Protein AF-0000000071609600 (afdb_homodimer)

Solvent-accessible surface area (backbone atoms only — not comparable to full-atom values): 46880 Å² total; per-residue (Å²): 64,40,41,34,56,30,46,60,44,63,43,75,56,39,87,56,53,37,55,63,60,41,43,74,68,79,51,62,78,45,68,46,72,56,52,41,25,52,78,7,15,45,22,68,74,38,81,89,35,41,37,32,48,20,57,50,40,48,48,52,51,47,51,49,43,40,74,46,30,52,82,74,74,42,56,44,83,54,29,20,40,31,19,34,34,37,10,0,17,46,40,40,45,50,40,65,18,74,76,41,66,86,49,52,34,33,40,31,24,32,46,24,27,51,61,17,66,76,48,44,41,79,60,48,42,60,47,45,50,42,43,34,40,74,74,72,40,73,70,85,48,67,68,61,44,53,53,50,60,72,67,49,59,69,76,77,57,52,92,66,88,68,56,68,40,44,38,50,56,56,64,44,68,71,66,62,66,37,36,42,50,70,36,70,86,47,90,85,58,85,58,63,40,67,77,56,66,66,59,47,36,38,72,28,51,50,81,74,29,32,37,38,36,33,37,42,72,32,33,7,49,51,62,48,48,44,56,53,58,54,69,58,52,40,52,43,49,61,56,17,36,48,66,67,38,50,66,70,40,46,61,62,29,36,55,70,54,28,38,52,50,8,47,54,51,40,40,72,64,40,69,62,54,66,54,79,88,41,48,68,46,51,25,51,52,39,16,38,74,60,32,46,45,28,42,51,49,46,52,47,29,31,31,67,38,69,59,40,55,34,36,38,37,40,37,51,49,76,54,90,61,46,42,45,48,51,75,55,68,39,42,83,78,50,56,88,57,88,56,26,22,49,66,27,70,52,55,43,41,27,47,29,86,88,45,62,80,60,81,68,50,88,84,34,72,60,34,48,47,29,50,49,51,32,44,31,54,48,34,26,48,75,67,71,32,51,45,81,54,70,87,69,76,49,69,72,53,59,34,36,83,88,60,32,28,29,32,34,46,29,88,55,71,42,74,48,56,44,79,65,46,70,62,48,51,51,50,50,51,51,32,52,72,56,30,44,90,80,39,70,67,85,64,68,75,111,65,41,41,34,56,30,46,58,44,62,44,77,56,40,88,55,55,37,56,65,60,42,43,74,69,78,51,60,77,46,68,47,72,56,52,40,25,52,78,6,14,44,22,68,73,36,82,90,34,42,37,31,48,19,56,50,41,47,47,52,51,47,52,48,43,40,73,46,30,52,83,74,74,42,57,46,83,54,26,20,39,30,18,34,36,38,10,0,17,48,41,40,44,48,40,65,17,74,75,42,64,86,51,51,34,34,38,32,23,32,46,24,27,51,63,16,68,78,48,46,40,79,60,48,42,61,47,44,49,42,42,35,39,75,72,72,41,72,68,86,48,68,68,60,44,52,52,50,62,73,68,49,61,70,75,76,56,53,90,65,87,68,56,68,40,43,37,51,56,57,65,44,68,70,66,59,67,38,35,42,50,71,36,70,87,46,90,84,58,85,56,63,41,66,77,56,66,66,58,47,36,37,71,28,50,51,80,74,30,33,36,37,37,34,36,42,72,32,32,7,49,50,62,50,50,45,59,52,57,53,68,59,51,39,52,45,49,62,57,16,37,50,67,69,37,52,64,70,39,47,60,63,30,35,55,70,54,28,37,52,50,9,46,54,52,39,41,72,64,41,67,62,54,67,54,79,89,42,47,67,47,51,24,52,50,38,17,40,73,60,33,46,46,28,42,51,48,45,52,46,29,31,32,69,39,70,59,41,55,34,37,38,37,41,37,51,48,76,53,89,61,46,42,43,48,50,74,55,69,38,44,83,78,49,58,89,57,87,58,26,21,49,65,28,69,52,56,41,42,26,48,29,84,87,46,64,78,60,81,67,50,87,84,35,71,60,34,49,46,29,51,52,51,30,46,32,56,47,33,26,48,76,66,70,32,52,45,82,54,69,86,68,77,47,70,71,54,60,34,37,84,87,61,32,28,30,31,34,46,29,86,56,69,42,72,47,57,46,77,64,45,70,62,49,52,52,51,51,51,51,32,53,72,56,30,44,88,81,40,71,68,84,66,67,78,113

InterPro domains:
  IPR002018 Carboxylesterase, type B [PF00135] (1-427)
  IPR019826 Carboxylesterase type B, active site [PS00122] (72-87)

pLDDT: mean 94.45, std 7.47, range [30.27, 98.94]

Organism: Manduca sexta (NCBI:txid7130)

Foldseek 3Di:
DEEDEADLLADDDQVQFAQVLQVVVVDDYHYDDFHGACRQAQDQLDPVRQGRNRLVRVLVVLVCCLVCVVVVVDDQQQDEYEYFHLSLQSQQLLQQFPSNFRRHQEYERELHHVLFPLQEADPRNLQLCQLCVVVPHNDSDPVVSVVSVVPDDPVSRHPDDGDNDPVCVLLQFDTRHRHGYAGDDDPPDGDRHHDDSLVSLLLATRFNYAYEYEYEDQAQLLRCLTTDHNVSNQVCLLVALLSLAAPLLVVQFDPVLSSVLSVLLCCVQPVRHDDLLSVSSSSVSSSCRGGHLSRLLSLASNQNNVRYFYAYEYEYAFDPLQCVSVVSPNCVSCPPPTGNYRCSLSSLSGPGPSCVPPDDDPPDLSVVLSNLSSQLVVCCSVPVASDPDCPQVDGRHTAHPVFRWHWYSYSHIDIHTCPPPVVSVSVQVSCVVRPVVSHDVVVVPD/DEEDEADQLADDDQVQFAQVLQVVVVDDYHYDDFHGACRQAQDQLDPVRQGRNRLVRVLVVLVCCLVCVVVVVDDQQQDEYEYFHLSLQSQQLLQQFPSNFRRHQEYERELHHVLFPLQEADPRNLQLCQLCVVVPHNDSDPVVSVVSVVPDDPVSRHPDDGDNDPVCVLLQFDTRHRHGYAGDDDPPDGDRHHDDSLVSLLLATRFNYAYEYEYEDQAQLLRCLTTDHNVSNQVCLLVALLSLAAPLLVVQFDPVLSSVLSVLLCCVQPVRHDDLLSVSSSSVSSSCRGGHLSRLLSLASNQNNVRYFYAYEYEYAFDPLQCVSVVSPNCVSCPPPTGNYRCSLSSLSGPGPRCVPPDDDPPDLSVVLSNLSSQLVVCCSVPVASDPDCPQVDGRHTAHPVFRWHWYSYSHIDIHTCPPPVVSVSVQVSCVVRPVVSHDVVVVPD

Secondary structure (DSSP, 8-state):
-EEE--STTTS--GGG-BTHHHHTTS---EE-----HHHHH---SSSS--S-HHHHHHHHHHHHHHHHGGGGT--TTS-EEEEETHHHHHHHHHTT-GGGTTS-SEEEEES--TT-GGGB-SSHHHHHHHHHHHTT-----HHHHHHHHHHS-GGGTTT-----SHHHHHH-----SS-B--PPP-TT---S--S-HHHHHHT-SSTT-EEEEEEETBTTHHHHHSSS-HHHHHHHHHH-GGGGS-HHHHHTS-HHHHHHHHHHHHHHHHTT---GGGHHHHHHHHHIIIIIHHHHHHHHHHHHHTSS-EEEEEE---STT--HHHHTT-HHHHTT----BTTGGGGGTSB-TTTTTS---TTSHHHHHHHHHHHHHHHHHHHS-S-SSSTTSS--PPP-TTT-EEEEESSSEEEEESTTHHHHHHHHHHHHHH-GGGS-GGGT--/-EEE--STTTS--GGG-BTHHHHTTS---EE-----HHHHH---SSSS--S-HHHHHHHHHHHHHHHHGGGGT--TTS-EEEEETHHHHHHHHHTT-GGGTTS-SEEEEES--TT-GGGB-SSHHHHHHHHHHHTT-----HHHHHHHHHHS-GGGTTT-----SHHHHHH-----SS-B--PPP-TTPPPS--S-HHHHHHT-SSTT-EEEEEEETBTTHHHHHSSS-HHHHHHHHHH-GGGGS-HHHHHTS-HHHHHHHHHHHHHHHHTT---GGGHHHHHHHHHIIIIIHHHHHHHHHHHHHTSS-EEEEEE---STT--HHHHTT-HHHHTT----BTTGGGGGTSB-TTTTTS---TTSHHHHHHHHHHHHHHHHHHHS-S-SSSTTSS--PPP-TTT-EEEEESSSEEEEESTTHHHHHHHHHHHHHH-GGGS-GGGT--

Radius of gyration: 33.03 Å; Cα contacts (8 Å, |Δi|>4): 1770; chains: 2; bounding box: 61×104×70 Å

Nearest PDB structures (foldseek):
  7mp4-assembly8_H  TM=8.686E-01  e=4.474E-28  Epiphyas postvittana
  3be8-assembly1_A  TM=8.404E-01  e=1.583E-25  Homo sapiens
  3be8-assembly1_B  TM=8.325E-01  e=1.345E-25  Homo sapiens
  5oj6-assembly1_A  TM=8.052E-01  e=2.726E-25  Homo sapiens
  2xb6-assembly1_A  TM=8.169E-01  e=6.502E-25  Homo sapiens

Structure (mmCIF, N/CA/C/O backbone):
data_AF-0000000071609600-model_v1
#
loop_
_entity.id
_entity.type
_entity.pdbx_description
1 polymer 'Carboxylic ester hydrolase'
#
loop_
_atom_site.group_PDB
_atom_site.id
_atom_site.type_symbol
_atom_site.label_atom_id
_atom_site.label_alt_id
_atom_site.label_comp_id
_atom_site.label_asym_id
_atom_site.label_entity_id
_atom_site.label_seq_id
_atom_site.pdbx_PDB_ins_code
_atom_site.Cartn_x
_atom_site.Cartn_y
_atom_site.Cartn_z
_atom_site.occupancy
_atom_site.B_iso_or_equiv
_atom_site.auth_seq_id
_atom_site.auth_comp_id
_atom_site.auth_asym_id
_atom_site.auth_atom_id
_atom_site.pdbx_PDB_model_num
ATOM 1 N N . MET A 1 1 ? 11.445 -38.594 -18.953 1 98.56 1 MET A N 1
ATOM 2 C CA . MET A 1 1 ? 10.648 -37.625 -18.219 1 98.56 1 MET A CA 1
ATOM 3 C C . MET A 1 1 ? 11.438 -37 -17.062 1 98.56 1 MET A C 1
ATOM 5 O O . MET A 1 1 ? 11.914 -37.75 -16.188 1 98.56 1 MET A O 1
ATOM 9 N N . PHE A 1 2 ? 11.633 -35.719 -17.125 1 98.62 2 PHE A N 1
ATOM 10 C CA . PHE A 1 2 ? 12.461 -34.938 -16.219 1 98.62 2 PHE A CA 1
ATOM 11 C C . PHE A 1 2 ? 11.602 -34.156 -15.227 1 98.62 2 PHE A C 1
ATOM 13 O O . PHE A 1 2 ? 10.992 -33.156 -15.578 1 98.62 2 PHE A O 1
ATOM 20 N N . TRP A 1 3 ? 11.586 -34.594 -13.938 1 98.56 3 TRP A N 1
ATOM 21 C CA . TRP A 1 3 ? 10.664 -34.062 -12.93 1 98.56 3 TRP A CA 1
ATOM 22 C C . TRP A 1 3 ? 11.328 -32.969 -12.094 1 98.56 3 TRP A C 1
ATOM 24 O O . TRP A 1 3 ? 12.422 -33.156 -11.555 1 98.56 3 TRP A O 1
ATOM 34 N N . VAL A 1 4 ? 10.656 -31.844 -12.039 1 98.56 4 VAL A N 1
ATOM 35 C CA . VAL A 1 4 ? 11.031 -30.75 -11.141 1 98.56 4 VAL A CA 1
ATOM 36 C C . VAL A 1 4 ? 9.984 -30.609 -10.039 1 98.56 4 VAL A C 1
ATOM 38 O O . VAL A 1 4 ? 8.836 -30.266 -10.312 1 98.56 4 VAL A O 1
ATOM 41 N N . HIS A 1 5 ? 10.352 -30.844 -8.828 1 97.44 5 HIS A N 1
ATOM 42 C CA . HIS A 1 5 ? 9.414 -30.891 -7.715 1 97.44 5 HIS A CA 1
ATOM 43 C C . HIS A 1 5 ? 8.922 -29.484 -7.348 1 97.44 5 HIS A C 1
ATOM 45 O O . HIS A 1 5 ? 9.594 -28.5 -7.637 1 97.44 5 HIS A O 1
ATOM 51 N N . GLY A 1 6 ? 7.738 -29.484 -6.75 1 96.56 6 GLY A N 1
ATOM 52 C CA . GLY A 1 6 ? 7.195 -28.25 -6.219 1 96.56 6 GLY A CA 1
ATOM 53 C C . GLY A 1 6 ? 7.734 -27.906 -4.844 1 96.56 6 GLY A C 1
ATOM 54 O O . GLY A 1 6 ? 8.883 -28.219 -4.52 1 96.56 6 GLY A O 1
ATOM 55 N N . GLY A 1 7 ? 6.996 -27.109 -4.145 1 94.56 7 GLY A N 1
ATOM 56 C CA . GLY A 1 7 ? 7.395 -26.672 -2.814 1 94.56 7 GLY A CA 1
ATOM 57 C C . GLY A 1 7 ? 7.613 -25.172 -2.713 1 94.56 7 GLY A C 1
ATOM 58 O O . GLY A 1 7 ? 8.344 -24.719 -1.837 1 94.56 7 GLY A O 1
ATOM 59 N N . GLY A 1 8 ? 7.055 -24.391 -3.607 1 94.5 8 GLY A N 1
ATOM 60 C CA . GLY A 1 8 ? 7.062 -22.938 -3.537 1 94.5 8 GLY A CA 1
ATOM 61 C C . GLY A 1 8 ? 8.453 -22.344 -3.66 1 94.5 8 GLY A C 1
ATOM 62 O O . GLY A 1 8 ? 8.719 -21.266 -3.148 1 94.5 8 GLY A O 1
ATOM 63 N N . PHE A 1 9 ? 9.414 -23.156 -4.141 1 95.62 9 PHE A N 1
ATOM 64 C CA . PHE A 1 9 ? 10.82 -22.797 -4.23 1 95.62 9 PHE A CA 1
ATOM 65 C C . PHE A 1 9 ? 11.453 -22.734 -2.844 1 95.62 9 PHE A C 1
ATOM 67 O O . PHE A 1 9 ? 12.578 -22.25 -2.688 1 95.62 9 PHE A O 1
ATOM 74 N N . VAL A 1 10 ? 10.773 -23.188 -1.811 1 93.06 10 VAL A N 1
ATOM 75 C CA . VAL A 1 10 ? 11.273 -23.047 -0.448 1 93.06 10 VAL A CA 1
ATOM 76 C C . VAL A 1 10 ? 11.508 -24.422 0.169 1 93.06 10 VAL A C 1
ATOM 78 O O . VAL A 1 10 ? 12.297 -24.562 1.105 1 93.06 10 VAL A O 1
ATOM 81 N N . SER A 1 11 ? 10.781 -25.359 -0.361 1 89.31 11 SER A N 1
ATOM 82 C CA . SER A 1 11 ? 10.891 -26.703 0.186 1 89.31 11 SER A CA 1
ATOM 83 C C . SER A 1 11 ? 10.734 -27.766 -0.905 1 89.31 11 SER A C 1
ATOM 85 O O . SER A 1 11 ? 10.461 -27.422 -2.061 1 89.31 11 SER A O 1
ATOM 87 N N . GLY A 1 12 ? 10.953 -29.016 -0.479 1 89.81 12 GLY A N 1
ATOM 88 C CA . GLY A 1 12 ? 10.781 -30.141 -1.393 1 89.81 12 GLY A CA 1
ATOM 89 C C . GLY A 1 12 ? 12.078 -30.875 -1.675 1 89.81 12 GLY A C 1
ATOM 90 O O . GLY A 1 12 ? 13.164 -30.391 -1.359 1 89.81 12 GLY A O 1
ATOM 91 N N . SER A 1 13 ? 11.852 -32.062 -2.16 1 91.81 13 SER A N 1
ATOM 92 C CA . SER A 1 13 ? 12.961 -32.938 -2.537 1 91.81 13 SER A CA 1
ATOM 93 C C . SER A 1 13 ? 12.508 -34 -3.506 1 91.81 13 SER A C 1
ATOM 95 O O . SER A 1 13 ? 11.336 -34.406 -3.502 1 91.81 13 SER A O 1
ATOM 97 N N . SER A 1 14 ? 13.492 -34.438 -4.242 1 89.94 14 SER A N 1
ATOM 98 C CA . SER A 1 14 ? 13.219 -35.406 -5.281 1 89.94 14 SER A CA 1
ATOM 99 C C . SER A 1 14 ? 12.859 -36.781 -4.676 1 89.94 14 SER A C 1
ATOM 101 O O . SER A 1 14 ? 12.102 -37.531 -5.27 1 89.94 14 SER A O 1
ATOM 103 N N . ASN A 1 15 ? 13.305 -37.062 -3.533 1 88 15 ASN A N 1
ATOM 104 C CA . ASN A 1 15 ? 13.164 -38.406 -2.957 1 88 15 ASN A CA 1
ATOM 105 C C . ASN A 1 15 ? 11.734 -38.656 -2.475 1 88 15 ASN A C 1
ATOM 107 O O . ASN A 1 15 ? 11.391 -39.781 -2.117 1 88 15 ASN A O 1
ATOM 111 N N . LYS A 1 16 ? 10.906 -37.719 -2.572 1 89.88 16 LYS A N 1
ATOM 112 C CA . LYS A 1 16 ? 9.531 -37.844 -2.109 1 89.88 16 LYS A CA 1
ATOM 113 C C . LYS A 1 16 ? 8.641 -38.438 -3.193 1 89.88 16 LYS A C 1
ATOM 115 O O . LYS A 1 16 ? 7.484 -38.781 -2.934 1 89.88 16 LYS A O 1
ATOM 120 N N . TYR A 1 17 ? 9.227 -38.594 -4.352 1 93.31 17 TYR A N 1
ATOM 121 C CA . TYR A 1 17 ? 8.406 -39 -5.488 1 93.31 17 TYR A CA 1
ATOM 122 C C . TYR A 1 17 ? 8.883 -40.344 -6.055 1 93.31 17 TYR A C 1
ATOM 124 O O . TYR A 1 17 ? 9.82 -40.375 -6.855 1 93.31 17 TYR A O 1
ATOM 132 N N . GLY A 1 18 ? 8.164 -41.438 -5.621 1 92.75 18 GLY A N 1
ATOM 133 C CA . GLY A 1 18 ? 8.445 -42.75 -6.191 1 92.75 18 GLY A CA 1
ATOM 134 C C . GLY A 1 18 ? 7.926 -42.906 -7.609 1 92.75 18 GLY A C 1
ATOM 135 O O . GLY A 1 18 ? 6.719 -42.844 -7.844 1 92.75 18 GLY A O 1
ATOM 136 N N . PRO A 1 19 ? 8.805 -43.188 -8.547 1 93.62 19 PRO A N 1
ATOM 137 C CA . PRO A 1 19 ? 8.406 -43.125 -9.953 1 93.62 19 PRO A CA 1
ATOM 138 C C . PRO A 1 19 ? 7.758 -44.438 -10.43 1 93.62 19 PRO A C 1
ATOM 140 O O . PRO A 1 19 ? 7.566 -44.625 -11.633 1 93.62 19 PRO A O 1
ATOM 143 N N . GLN A 1 20 ? 7.348 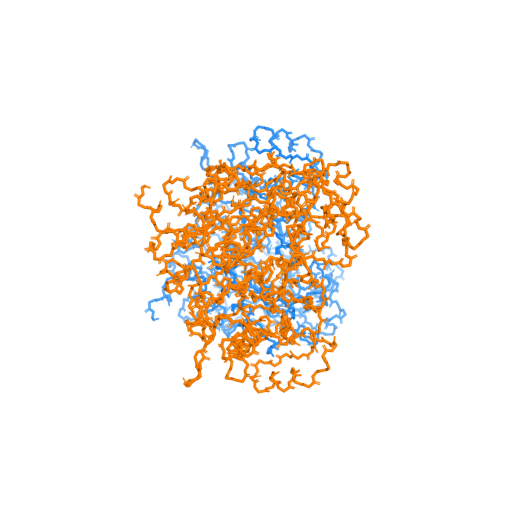-45.312 -9.562 1 92.25 20 GLN A N 1
ATOM 144 C CA . GLN A 1 20 ? 6.918 -46.656 -9.898 1 92.25 20 GLN A CA 1
ATOM 145 C C . GLN A 1 20 ? 5.723 -46.625 -10.844 1 92.25 20 GLN A C 1
ATOM 147 O O . GLN A 1 20 ? 5.641 -47.438 -11.773 1 92.25 20 GLN A O 1
ATOM 152 N N . LEU A 1 21 ? 4.812 -45.75 -10.641 1 94.12 21 LEU A N 1
ATOM 153 C CA . LEU A 1 21 ? 3.592 -45.688 -11.438 1 94.12 21 LEU A CA 1
ATOM 154 C C . LEU A 1 21 ? 3.898 -45.281 -12.875 1 94.12 21 LEU A C 1
ATOM 156 O O . LEU A 1 21 ? 3.271 -45.781 -13.812 1 94.12 21 LEU A O 1
ATOM 160 N N . LEU A 1 22 ? 4.902 -44.469 -13.055 1 97.06 22 LEU A N 1
ATOM 161 C CA . LEU A 1 22 ? 5.262 -43.969 -14.375 1 97.06 22 LEU A CA 1
ATOM 162 C C . LEU A 1 22 ? 6.156 -44.969 -15.102 1 97.06 22 LEU A C 1
ATOM 164 O O . LEU A 1 22 ? 5.984 -45.219 -16.297 1 97.06 22 LEU A O 1
ATOM 168 N N . VAL A 1 23 ? 7.086 -45.562 -14.383 1 95.88 23 VAL A N 1
ATOM 169 C CA . VAL A 1 23 ? 8.086 -46.438 -15 1 95.88 23 VAL A CA 1
ATOM 170 C C . VAL A 1 23 ? 7.406 -47.656 -15.578 1 95.88 23 VAL A C 1
ATOM 172 O O . VAL A 1 23 ? 7.887 -48.25 -16.547 1 95.88 23 VAL A O 1
ATOM 175 N N . ARG A 1 24 ? 6.266 -48 -15.031 1 94.5 24 ARG A N 1
ATOM 176 C CA . ARG A 1 24 ? 5.496 -49.125 -15.539 1 94.5 24 ARG A CA 1
ATOM 177 C C . ARG A 1 24 ? 5.035 -48.875 -16.969 1 94.5 24 ARG A C 1
ATOM 179 O O . ARG A 1 24 ? 4.656 -49.812 -17.672 1 94.5 24 ARG A O 1
ATOM 186 N N . LYS A 1 25 ? 5.066 -47.719 -17.359 1 96.75 25 LYS A N 1
ATOM 187 C CA . LYS A 1 25 ? 4.586 -47.344 -18.688 1 96.75 25 LYS A CA 1
ATOM 188 C C . LYS A 1 25 ? 5.738 -47.219 -19.672 1 96.75 25 LYS A C 1
ATOM 190 O O . LYS A 1 25 ? 5.613 -46.531 -20.703 1 96.75 25 LYS A O 1
ATOM 195 N N . ASP A 1 26 ? 6.914 -47.719 -19.406 1 96 26 ASP A N 1
ATOM 196 C CA . ASP A 1 26 ? 8.078 -47.812 -20.281 1 96 26 ASP A CA 1
ATOM 197 C C . ASP A 1 26 ? 8.664 -46.438 -20.562 1 96 26 ASP A C 1
ATOM 199 O O . ASP A 1 26 ? 8.859 -46.062 -21.734 1 96 26 ASP A O 1
ATOM 203 N N . VAL A 1 27 ? 8.812 -45.625 -19.516 1 97.62 27 VAL A N 1
ATOM 204 C CA . VAL A 1 27 ? 9.516 -44.344 -19.578 1 97.62 27 VAL A CA 1
ATOM 205 C C . VAL A 1 27 ? 10.641 -44.344 -18.562 1 97.62 27 VAL A C 1
ATOM 207 O O . VAL A 1 27 ? 10.633 -45.094 -17.594 1 97.62 27 VAL A O 1
ATOM 210 N N . ILE A 1 28 ? 11.68 -43.531 -18.828 1 97.88 28 ILE A N 1
ATOM 211 C CA . ILE A 1 28 ? 12.727 -43.219 -17.859 1 97.88 28 ILE A CA 1
ATOM 212 C C . ILE A 1 28 ? 12.383 -41.938 -17.125 1 97.88 28 ILE A C 1
ATOM 214 O O . ILE A 1 28 ? 12.039 -40.938 -17.734 1 97.88 28 ILE A O 1
ATOM 218 N N . VAL A 1 29 ? 12.398 -42.062 -15.812 1 98 29 VAL A N 1
ATOM 219 C CA . VAL A 1 29 ? 12.078 -40.906 -15 1 98 29 VAL A CA 1
ATOM 220 C C . VAL A 1 29 ? 13.336 -40.406 -14.289 1 98 29 VAL A C 1
ATOM 222 O O . VAL A 1 29 ? 14.047 -41.156 -13.656 1 98 29 VAL A O 1
ATOM 225 N N . VAL A 1 30 ? 13.656 -39.156 -14.477 1 98 30 VAL A N 1
ATOM 226 C CA . VAL A 1 30 ? 14.758 -38.469 -13.797 1 98 30 VAL A CA 1
ATOM 227 C C . VAL A 1 30 ? 14.203 -37.438 -12.828 1 98 30 VAL A C 1
ATOM 229 O O . VAL A 1 30 ? 13.414 -36.562 -13.219 1 98 30 VAL A O 1
ATOM 232 N N . THR A 1 31 ? 14.5 -37.5 -11.625 1 97.31 31 THR A N 1
ATOM 233 C CA . THR A 1 31 ? 14.148 -36.5 -10.625 1 97.31 31 THR A CA 1
ATOM 234 C C . THR A 1 31 ? 15.391 -35.781 -10.141 1 97.31 31 THR A C 1
ATOM 236 O O . THR A 1 31 ? 16.484 -36.344 -10.094 1 97.31 31 THR A O 1
ATOM 239 N N . ILE A 1 32 ? 15.25 -34.5 -9.828 1 97.69 32 ILE A N 1
ATOM 240 C CA . ILE A 1 32 ? 16.422 -33.719 -9.469 1 97.69 32 ILE A CA 1
ATOM 241 C C . ILE A 1 32 ? 16.109 -32.844 -8.242 1 97.69 32 ILE A C 1
ATOM 243 O O . ILE A 1 32 ? 14.945 -32.656 -7.891 1 97.69 32 ILE A O 1
ATOM 247 N N . ASN A 1 33 ? 17.125 -32.469 -7.559 1 97.62 33 ASN A N 1
ATOM 248 C CA . ASN A 1 33 ? 17.078 -31.406 -6.566 1 97.62 33 ASN A CA 1
ATOM 249 C C . ASN A 1 33 ? 17.719 -30.125 -7.086 1 97.62 33 ASN A C 1
ATOM 251 O O . ASN A 1 33 ? 18.484 -30.156 -8.055 1 97.62 33 ASN A O 1
ATOM 255 N N . TYR A 1 34 ? 17.344 -29.078 -6.609 1 97.69 34 TYR A N 1
ATOM 256 C CA . TYR A 1 34 ? 17.922 -27.766 -6.906 1 97.69 34 TYR A CA 1
ATOM 257 C C . TYR A 1 34 ? 17.953 -26.891 -5.66 1 97.69 34 TYR A C 1
ATOM 259 O O . TYR A 1 34 ? 17.297 -27.188 -4.668 1 97.69 34 TYR A O 1
ATOM 267 N N . ARG A 1 35 ? 18.844 -25.891 -5.605 1 96.06 35 ARG A N 1
ATOM 268 C CA . ARG A 1 35 ? 18.953 -25 -4.453 1 96.06 35 ARG A CA 1
ATOM 269 C C . ARG A 1 35 ? 17.656 -24.219 -4.258 1 96.06 35 ARG A C 1
ATOM 271 O O . ARG A 1 35 ? 17.078 -23.719 -5.227 1 96.06 35 ARG A O 1
ATOM 278 N N . LEU A 1 36 ? 17.219 -23.984 -3.041 1 94.69 36 LEU A N 1
ATOM 279 C CA . LEU A 1 36 ? 15.922 -23.406 -2.691 1 94.69 36 LEU A CA 1
ATOM 280 C C . LEU A 1 36 ? 16.109 -22.062 -1.988 1 94.69 36 LEU A C 1
ATOM 282 O O . LEU A 1 36 ? 17.219 -21.734 -1.553 1 94.69 36 LEU A O 1
ATOM 286 N N . GLU A 1 37 ? 15.07 -21.359 -1.988 1 93.12 37 GLU A N 1
ATOM 287 C CA . GLU A 1 37 ? 14.945 -20.125 -1.204 1 93.12 37 GLU A CA 1
ATOM 288 C C . GLU A 1 37 ? 16.125 -19.188 -1.451 1 93.12 37 GLU A C 1
ATOM 290 O O . GLU A 1 37 ? 16.469 -18.922 -2.6 1 93.12 37 GLU A O 1
ATOM 295 N N . ILE A 1 38 ? 16.703 -18.672 -0.459 1 92.75 38 ILE A N 1
ATOM 296 C CA . ILE A 1 38 ? 17.734 -17.641 -0.588 1 92.75 38 ILE A CA 1
ATOM 297 C C . ILE A 1 38 ? 18.969 -18.234 -1.27 1 92.75 38 ILE A C 1
ATOM 299 O O . ILE A 1 38 ? 19.656 -17.531 -2.025 1 92.75 38 ILE A O 1
ATOM 303 N N . LEU A 1 39 ? 19.219 -19.5 -1.093 1 93.56 39 LEU A N 1
ATOM 304 C CA . LEU A 1 39 ? 20.375 -20.125 -1.701 1 93.56 39 LEU A CA 1
ATOM 305 C C . LEU A 1 39 ? 20.219 -20.234 -3.213 1 93.56 39 LEU A C 1
ATOM 307 O O . LEU A 1 39 ? 21.203 -20.188 -3.955 1 93.56 39 LEU A O 1
ATOM 311 N N . GLY A 1 40 ? 19 -20.281 -3.648 1 95.44 40 GLY A N 1
ATOM 312 C CA . GLY A 1 40 ? 18.734 -20.484 -5.066 1 95.44 40 GLY A CA 1
ATOM 313 C C . GLY A 1 40 ? 18.359 -19.203 -5.785 1 95.44 40 GLY A C 1
ATOM 314 O O . GLY A 1 40 ? 18.484 -19.109 -7.008 1 95.44 40 GLY A O 1
ATOM 315 N N . PHE A 1 41 ? 17.969 -18.156 -4.957 1 96.44 41 PHE A N 1
ATOM 316 C CA . PHE A 1 41 ? 17.281 -17.109 -5.699 1 96.44 41 PHE A CA 1
ATOM 317 C C . PHE A 1 41 ? 17.641 -15.734 -5.156 1 96.44 41 PHE A C 1
ATOM 319 O O . PHE A 1 41 ? 17.047 -14.734 -5.555 1 96.44 41 PHE A O 1
ATOM 326 N N . LEU A 1 42 ? 18.672 -15.633 -4.254 1 95.44 42 LEU A N 1
ATOM 327 C CA . LEU A 1 42 ? 19.156 -14.328 -3.84 1 95.44 42 LEU A CA 1
ATOM 328 C C . LEU A 1 42 ? 19.641 -13.516 -5.043 1 95.44 42 LEU A C 1
ATOM 330 O O . LEU A 1 42 ? 20.297 -14.047 -5.934 1 95.44 42 LEU A O 1
ATOM 334 N N . CYS A 1 43 ? 19.266 -12.281 -5.07 1 97.38 43 CYS A N 1
ATOM 335 C CA . CYS A 1 43 ? 19.703 -11.383 -6.133 1 97.38 43 CYS A CA 1
ATOM 336 C C . CYS A 1 43 ? 20.156 -10.047 -5.566 1 97.38 43 CYS A C 1
ATOM 338 O O . CYS A 1 43 ? 19.375 -9.352 -4.906 1 97.38 43 CYS A O 1
ATOM 340 N N . LEU A 1 44 ? 21.406 -9.625 -5.793 1 97.31 44 LEU A N 1
ATOM 341 C CA . LEU A 1 44 ? 21.938 -8.336 -5.391 1 97.31 44 LEU A CA 1
ATOM 342 C C . LEU A 1 44 ? 22.172 -7.441 -6.602 1 97.31 44 LEU A C 1
ATOM 344 O O . LEU A 1 44 ? 22.734 -6.355 -6.477 1 97.31 44 LEU A O 1
ATOM 348 N N . ASP A 1 45 ? 21.75 -8 -7.797 1 97.06 45 ASP A N 1
ATOM 349 C CA . ASP A 1 45 ? 22 -7.289 -9.047 1 97.06 45 ASP A CA 1
ATOM 350 C C . ASP A 1 45 ? 23.484 -7.008 -9.242 1 97.06 45 ASP A C 1
ATOM 352 O O . ASP A 1 45 ? 23.875 -5.887 -9.578 1 97.06 45 ASP A O 1
ATOM 356 N N . THR A 1 46 ? 24.25 -7.996 -8.938 1 97.06 46 THR A N 1
ATOM 357 C CA . THR A 1 46 ? 25.703 -7.98 -9.164 1 97.06 46 THR A CA 1
ATOM 358 C C . THR A 1 46 ? 26.141 -9.203 -9.969 1 97.06 46 THR A C 1
ATOM 360 O O . THR A 1 46 ? 25.375 -10.156 -10.109 1 97.06 46 THR A O 1
ATOM 363 N N . GLU A 1 47 ? 27.297 -9.117 -10.5 1 95.12 47 GLU A N 1
ATOM 364 C CA . GLU A 1 47 ? 27.828 -10.234 -11.266 1 95.12 47 GLU A CA 1
ATOM 365 C C . GLU A 1 47 ? 27.969 -11.484 -10.398 1 95.12 47 GLU A C 1
ATOM 367 O O . GLU A 1 47 ? 27.734 -12.602 -10.875 1 95.12 47 GLU A O 1
ATOM 372 N N . ASP A 1 48 ? 28.266 -11.297 -9.18 1 93.44 48 ASP A N 1
ATOM 373 C CA . ASP A 1 48 ? 28.5 -12.414 -8.273 1 93.44 48 ASP A CA 1
ATOM 374 C C . ASP A 1 48 ? 27.188 -13.055 -7.836 1 93.44 48 ASP A C 1
ATOM 376 O O . ASP A 1 48 ? 27.125 -14.258 -7.57 1 93.44 48 ASP A O 1
ATOM 380 N N . ILE A 1 49 ? 26.172 -12.242 -7.711 1 95.94 49 ILE A N 1
ATOM 381 C CA . ILE A 1 49 ? 24.859 -12.734 -7.27 1 95.94 49 ILE A CA 1
ATOM 382 C C . ILE A 1 49 ? 23.766 -12.156 -8.156 1 95.94 49 ILE A C 1
ATOM 384 O O . ILE A 1 49 ? 22.969 -11.336 -7.703 1 95.94 49 ILE A O 1
ATOM 388 N N . PRO A 1 50 ? 23.688 -12.594 -9.375 1 96.44 50 PRO A N 1
ATOM 389 C CA . PRO A 1 50 ? 22.734 -12.047 -10.336 1 96.44 50 PRO A CA 1
ATOM 390 C C . PRO A 1 50 ? 21.312 -12.57 -10.125 1 96.44 50 PRO A C 1
ATOM 392 O O . PRO A 1 50 ? 20.359 -12.023 -10.68 1 96.44 50 PRO A O 1
ATOM 395 N N . GLY A 1 51 ? 21.172 -13.75 -9.391 1 96.94 51 GLY A N 1
ATOM 396 C CA . GLY A 1 51 ? 19.891 -14.398 -9.203 1 96.94 51 GLY A CA 1
ATOM 397 C C . GLY A 1 51 ? 19.766 -15.719 -9.938 1 96.94 51 GLY A C 1
ATOM 398 O O . GLY A 1 51 ? 20.688 -16.109 -10.672 1 96.94 51 GLY A O 1
ATOM 399 N N . ASN A 1 52 ? 18.812 -16.516 -9.633 1 98.44 52 ASN A N 1
ATOM 400 C CA . ASN A 1 52 ? 18.297 -17.672 -10.359 1 98.44 52 ASN A CA 1
ATOM 401 C C . ASN A 1 52 ? 19.266 -18.859 -10.273 1 98.44 52 ASN A C 1
ATOM 403 O O . ASN A 1 52 ? 19.375 -19.641 -11.219 1 98.44 52 ASN A O 1
ATOM 407 N N . ALA A 1 53 ? 20.062 -18.938 -9.195 1 97.94 53 ALA A N 1
ATOM 408 C CA . ALA A 1 53 ? 20.938 -20.094 -9.039 1 97.94 53 ALA A CA 1
ATOM 409 C C . ALA A 1 53 ? 20.125 -21.391 -9.016 1 97.94 53 ALA A C 1
ATOM 411 O O . ALA A 1 53 ? 20.562 -22.406 -9.555 1 97.94 53 ALA A O 1
ATOM 412 N N . GLY A 1 54 ? 18.969 -21.328 -8.391 1 98.31 54 GLY A N 1
ATOM 413 C CA . GLY A 1 54 ? 18.109 -22.5 -8.375 1 98.31 54 GLY A CA 1
ATOM 414 C C . GLY A 1 54 ? 17.656 -22.922 -9.758 1 98.31 54 GLY A C 1
ATOM 415 O O . GLY A 1 54 ? 17.594 -24.109 -10.055 1 98.31 54 GLY A O 1
ATOM 416 N N . MET A 1 55 ? 17.344 -21.984 -10.594 1 98.81 55 MET A N 1
ATOM 417 C CA . MET A 1 55 ? 16.969 -22.297 -11.969 1 98.81 55 MET A CA 1
ATOM 418 C C . MET A 1 55 ? 18.156 -22.812 -12.758 1 98.81 55 MET A C 1
ATOM 420 O O . MET A 1 55 ? 18.031 -23.719 -13.578 1 98.81 55 MET A O 1
ATOM 424 N N . LYS A 1 56 ? 19.312 -22.219 -12.516 1 98.69 56 LYS A N 1
ATOM 425 C CA . LYS A 1 56 ? 20.531 -22.641 -13.211 1 98.69 56 LYS A CA 1
ATOM 426 C C . LYS A 1 56 ? 20.938 -24.047 -12.805 1 98.69 56 LYS A C 1
ATOM 428 O O . LYS A 1 56 ? 21.531 -24.781 -13.594 1 98.69 56 LYS A O 1
ATOM 433 N N . ASP A 1 57 ? 20.641 -24.453 -11.547 1 98.75 57 ASP A N 1
ATOM 434 C CA . ASP A 1 57 ? 20.797 -25.844 -11.172 1 98.75 57 ASP A CA 1
ATOM 435 C C . ASP A 1 57 ? 19.969 -26.75 -12.07 1 98.75 57 ASP A C 1
ATOM 437 O O . ASP A 1 57 ? 20.438 -27.797 -12.516 1 98.75 57 ASP A O 1
ATOM 441 N N . GLN A 1 58 ? 18.734 -26.391 -12.305 1 98.81 58 GLN A N 1
ATOM 442 C CA . GLN A 1 58 ? 17.844 -27.172 -13.148 1 98.81 58 GLN A CA 1
ATOM 443 C C . GLN A 1 58 ? 18.375 -27.266 -14.578 1 98.81 58 GLN A C 1
ATOM 445 O O . GLN A 1 58 ? 18.328 -28.328 -15.203 1 98.81 58 GLN A O 1
ATOM 450 N N . VAL A 1 59 ? 18.906 -26.141 -15.07 1 98.81 59 VAL A N 1
ATOM 451 C CA . VAL A 1 59 ? 19.5 -26.109 -16.406 1 98.81 59 VAL A CA 1
ATOM 452 C C . VAL A 1 59 ? 20.672 -27.094 -16.469 1 98.81 59 VAL A C 1
ATOM 454 O O . VAL A 1 59 ? 20.797 -27.859 -17.422 1 98.81 59 VAL A O 1
ATOM 457 N N . ALA A 1 60 ? 21.5 -27.031 -15.438 1 98.75 60 ALA A N 1
ATOM 458 C CA . ALA A 1 60 ? 22.672 -27.922 -15.406 1 98.75 60 ALA A CA 1
ATOM 459 C C . ALA A 1 60 ? 22.234 -29.375 -15.43 1 98.75 60 ALA A C 1
ATOM 461 O O . ALA A 1 60 ? 22.828 -30.188 -16.156 1 98.75 60 ALA A O 1
ATOM 462 N N . ALA A 1 61 ? 21.266 -29.672 -14.641 1 98.75 61 ALA A N 1
ATOM 463 C CA . ALA A 1 61 ? 20.75 -31.031 -14.609 1 98.75 61 ALA A CA 1
ATOM 464 C C . ALA A 1 61 ? 20.172 -31.438 -15.961 1 98.75 61 ALA A C 1
ATOM 466 O O . ALA A 1 61 ? 20.391 -32.562 -16.422 1 98.75 61 ALA A O 1
ATOM 467 N N . LEU A 1 62 ? 19.422 -30.594 -16.562 1 98.69 62 LEU A N 1
ATOM 468 C CA . LEU A 1 62 ? 18.797 -30.859 -17.859 1 98.69 62 LEU A CA 1
ATOM 469 C C . LEU A 1 62 ? 19.859 -31.062 -18.938 1 98.69 62 LEU A C 1
ATOM 471 O O . LEU A 1 62 ? 19.719 -31.953 -19.781 1 98.69 62 LEU A O 1
ATOM 475 N N . ARG A 1 63 ? 20.906 -30.234 -18.922 1 98.69 63 ARG A N 1
ATOM 476 C CA . ARG A 1 63 ? 22.016 -30.406 -19.859 1 98.69 63 ARG A CA 1
ATOM 477 C C . ARG A 1 63 ? 22.688 -31.766 -19.672 1 98.69 63 ARG A C 1
ATOM 479 O O . ARG A 1 63 ? 23.016 -32.438 -20.656 1 98.69 63 ARG A O 1
ATOM 486 N N . TRP A 1 64 ? 22.906 -32.094 -18.422 1 98.69 64 TRP A N 1
ATOM 487 C CA . TRP A 1 64 ? 23.484 -33.406 -18.125 1 98.69 64 TRP A CA 1
ATOM 488 C C . TRP A 1 64 ? 22.609 -34.531 -18.688 1 98.69 64 TRP A C 1
ATOM 490 O O . TRP A 1 64 ? 23.109 -35.469 -19.297 1 98.69 64 TRP A O 1
ATOM 500 N N . VAL A 1 65 ? 21.312 -34.469 -18.422 1 98.69 65 VAL A N 1
ATOM 501 C CA . VAL A 1 65 ? 20.375 -35.469 -18.891 1 98.69 65 VAL A CA 1
ATOM 502 C C . VAL A 1 65 ? 20.391 -35.531 -20.422 1 98.69 65 VAL A C 1
ATOM 504 O O . VAL A 1 65 ? 20.484 -36.625 -21 1 98.69 65 VAL A O 1
ATOM 507 N N . ASN A 1 66 ? 20.297 -34.406 -21.078 1 98.31 66 ASN A N 1
ATOM 508 C CA . ASN A 1 66 ? 20.312 -34.344 -22.547 1 98.31 66 ASN A CA 1
ATOM 509 C C . ASN A 1 66 ? 21.578 -35 -23.109 1 98.31 66 ASN A C 1
ATOM 511 O O . ASN A 1 66 ? 21.5 -35.75 -24.094 1 98.31 66 ASN A O 1
ATOM 515 N N . LYS A 1 67 ? 22.703 -34.844 -22.438 1 98.12 67 LYS A N 1
ATOM 516 C CA . LYS A 1 67 ? 23.984 -35.344 -22.906 1 98.12 67 LYS A CA 1
ATOM 517 C C . LYS A 1 67 ? 24.141 -36.844 -22.609 1 98.12 67 LYS A C 1
ATOM 519 O O . LYS A 1 67 ? 24.781 -37.562 -23.375 1 98.12 67 LYS A O 1
ATOM 524 N N . ASN A 1 68 ? 23.531 -37.281 -21.547 1 98.44 68 ASN A N 1
ATOM 525 C CA . ASN A 1 68 ? 23.969 -38.562 -21.016 1 98.44 68 ASN A CA 1
ATOM 526 C C . ASN A 1 68 ? 22.844 -39.625 -21.031 1 98.44 68 ASN A C 1
ATOM 528 O O . ASN A 1 68 ? 23.094 -40.812 -20.875 1 98.44 68 ASN A O 1
ATOM 532 N N . ILE A 1 69 ? 21.656 -39.281 -21.266 1 98.25 69 ILE A N 1
ATOM 533 C CA . ILE A 1 69 ? 20.531 -40.156 -20.969 1 98.25 69 ILE A CA 1
ATOM 534 C C . ILE A 1 69 ? 20.562 -41.344 -21.891 1 98.25 69 ILE A C 1
ATOM 536 O O . ILE A 1 69 ? 19.969 -42.406 -21.578 1 98.25 69 ILE A O 1
ATOM 540 N N . LYS A 1 70 ? 21.188 -41.219 -23.016 1 97.94 70 LYS A N 1
ATOM 541 C CA . LYS A 1 70 ? 21.328 -42.344 -23.953 1 97.94 70 LYS A CA 1
ATOM 542 C C . LYS A 1 70 ? 22.016 -43.531 -23.281 1 97.94 70 LYS A C 1
ATOM 544 O O . LYS A 1 70 ? 21.703 -44.688 -23.562 1 97.94 70 LYS A O 1
ATOM 549 N N . ASN A 1 71 ? 22.906 -43.25 -22.453 1 97.88 71 ASN A N 1
ATOM 550 C CA . ASN A 1 71 ? 23.641 -44.281 -21.734 1 97.88 71 ASN A CA 1
ATOM 551 C C . ASN A 1 71 ? 22.75 -45.031 -20.766 1 97.88 71 ASN A C 1
ATOM 553 O O . ASN A 1 71 ? 23.109 -46.125 -20.281 1 97.88 71 ASN A O 1
ATOM 557 N N . PHE A 1 72 ? 21.625 -44.594 -20.578 1 96.62 72 PHE A N 1
ATOM 558 C CA . PHE A 1 72 ? 20.688 -45.188 -19.641 1 96.62 72 PHE A CA 1
ATOM 559 C C . PHE A 1 72 ? 19.453 -45.719 -20.375 1 96.62 72 PHE A C 1
ATOM 561 O O . PHE A 1 72 ? 18.453 -46.094 -19.75 1 96.62 72 PHE A O 1
ATOM 568 N N . GLY A 1 73 ? 19.594 -45.688 -21.656 1 96.88 73 GLY A N 1
ATOM 569 C CA . GLY A 1 73 ? 18.516 -46.25 -22.469 1 96.88 73 GLY A CA 1
ATOM 570 C C . GLY A 1 73 ? 17.484 -45.188 -22.875 1 96.88 73 GLY A C 1
ATOM 571 O O . GLY A 1 73 ? 16.469 -45.531 -23.484 1 96.88 73 GLY A O 1
ATOM 572 N N . GLY A 1 74 ? 17.75 -43.969 -22.5 1 97.06 74 GLY A N 1
ATOM 573 C CA . GLY A 1 74 ? 16.828 -42.906 -22.844 1 97.06 74 GLY A CA 1
ATOM 574 C C . GLY A 1 74 ? 17.125 -42.281 -24.203 1 97.06 74 GLY A C 1
ATOM 575 O O . GLY A 1 74 ? 18.125 -42.594 -24.828 1 97.06 74 GLY A O 1
ATOM 576 N N . ASP A 1 75 ? 16.203 -41.469 -24.703 1 97.5 75 ASP A N 1
ATOM 577 C CA . ASP A 1 75 ? 16.328 -40.75 -25.969 1 97.5 75 ASP A CA 1
ATOM 578 C C . ASP A 1 75 ? 16.547 -39.25 -25.734 1 97.5 75 ASP A C 1
ATOM 580 O O . ASP A 1 75 ? 15.625 -38.531 -25.312 1 97.5 75 ASP A O 1
ATOM 584 N N . PRO A 1 76 ? 17.703 -38.719 -26.031 1 97.5 76 PRO A N 1
ATOM 585 C CA . PRO A 1 76 ? 18 -37.312 -25.781 1 97.5 76 PRO A CA 1
ATOM 586 C C . PRO A 1 76 ? 17.141 -36.375 -26.641 1 97.5 76 PRO A C 1
ATOM 588 O O . PRO A 1 76 ? 17.031 -35.188 -26.328 1 97.5 76 PRO A O 1
ATOM 591 N N . ASP A 1 77 ? 16.547 -36.875 -27.719 1 97.19 77 ASP A N 1
ATOM 592 C CA . ASP A 1 77 ? 15.742 -36.031 -28.609 1 97.19 77 ASP A CA 1
ATOM 593 C C . ASP A 1 77 ? 14.266 -36.094 -28.219 1 97.19 77 ASP A C 1
ATOM 595 O O . ASP A 1 77 ? 13.422 -35.5 -28.891 1 97.19 77 ASP A O 1
ATOM 599 N N . ASN A 1 78 ? 13.922 -36.781 -27.219 1 98 78 ASN A N 1
ATOM 600 C CA . ASN A 1 78 ? 12.547 -36.938 -26.75 1 98 78 ASN A CA 1
ATOM 601 C C . ASN A 1 78 ? 12.453 -36.812 -25.234 1 98 78 ASN A C 1
ATOM 603 O O . ASN A 1 78 ? 11.914 -37.688 -24.562 1 98 78 ASN A O 1
ATOM 607 N N . ILE A 1 79 ? 12.953 -35.688 -24.719 1 98.75 79 ILE A N 1
ATOM 608 C CA . ILE A 1 79 ? 12.898 -35.375 -23.297 1 98.75 79 ILE A CA 1
ATOM 609 C C . ILE A 1 79 ? 11.648 -34.531 -23 1 98.75 79 ILE A C 1
ATOM 611 O O . ILE A 1 79 ? 11.367 -33.562 -23.688 1 98.75 79 ILE A O 1
ATOM 615 N N . THR A 1 80 ? 10.836 -35 -22.078 1 98.88 80 THR A N 1
ATOM 616 C CA . THR A 1 80 ? 9.703 -34.25 -21.547 1 98.88 80 THR A CA 1
ATOM 617 C C . THR A 1 80 ? 10.008 -33.719 -20.141 1 98.88 80 THR A C 1
ATOM 619 O O . THR A 1 80 ? 10.281 -34.5 -19.234 1 98.88 80 THR A O 1
ATOM 622 N N . ILE A 1 81 ? 10 -32.406 -19.984 1 98.88 81 ILE A N 1
ATOM 623 C CA . ILE A 1 81 ? 10.172 -31.828 -18.656 1 98.88 81 ILE A CA 1
ATOM 624 C C . ILE A 1 81 ? 8.805 -31.547 -18.047 1 98.88 81 ILE A C 1
ATOM 626 O O . ILE A 1 81 ? 7.859 -31.172 -18.75 1 98.88 81 ILE A O 1
ATOM 630 N N . PHE A 1 82 ? 8.625 -31.891 -16.797 1 98.81 82 PHE A N 1
ATOM 631 C CA . PHE A 1 82 ? 7.344 -31.656 -16.156 1 98.81 82 PHE A CA 1
ATOM 632 C C . PHE A 1 82 ? 7.527 -31.391 -14.664 1 98.81 82 PHE A C 1
ATOM 634 O O . PHE A 1 82 ? 8.562 -31.734 -14.094 1 98.81 82 PHE A O 1
ATOM 641 N N . GLY A 1 83 ? 6.641 -30.641 -14.055 1 98.5 83 GLY A N 1
ATOM 642 C CA . GLY A 1 83 ? 6.68 -30.266 -12.648 1 98.5 83 GLY A CA 1
ATOM 643 C C . GLY A 1 83 ? 5.363 -29.719 -12.148 1 98.5 83 GLY A C 1
ATOM 644 O O . GLY A 1 83 ? 4.457 -29.438 -12.938 1 98.5 83 GLY A O 1
ATOM 645 N N . GLU A 1 84 ? 5.219 -29.656 -10.828 1 98.06 84 GLU A N 1
ATOM 646 C CA . GLU A 1 84 ? 3.994 -29.219 -10.172 1 98.06 84 GLU A CA 1
ATOM 647 C C . GLU A 1 84 ? 4.258 -28.016 -9.266 1 98.06 84 GLU A C 1
ATOM 649 O O . GLU A 1 84 ? 5.309 -27.938 -8.617 1 98.06 84 GLU A O 1
ATOM 654 N N . SER A 1 85 ? 3.301 -27.062 -9.211 1 97.88 85 SER A N 1
ATOM 655 C CA . SER A 1 85 ? 3.398 -25.891 -8.352 1 97.88 85 SER A CA 1
ATOM 656 C C . SER A 1 85 ? 4.633 -25.047 -8.688 1 97.88 85 SER A C 1
ATOM 658 O O . SER A 1 85 ? 4.816 -24.641 -9.828 1 97.88 85 SER A O 1
ATOM 660 N N . ALA A 1 86 ? 5.617 -24.938 -7.773 1 98 86 ALA A N 1
ATOM 661 C CA . ALA A 1 86 ? 6.867 -24.25 -8.094 1 98 86 ALA A CA 1
ATOM 662 C C . ALA A 1 86 ? 7.633 -24.984 -9.188 1 98 86 ALA A C 1
ATOM 664 O O . ALA A 1 86 ? 8.305 -24.359 -10.008 1 98 86 ALA A O 1
ATOM 665 N N . GLY A 1 87 ? 7.492 -26.297 -9.203 1 98.5 87 GLY A N 1
ATOM 666 C CA . GLY A 1 87 ? 8.07 -27.062 -10.297 1 98.5 87 GLY A CA 1
ATOM 667 C C . GLY A 1 87 ? 7.434 -26.766 -11.641 1 98.5 87 GLY A C 1
ATOM 668 O O . GLY A 1 87 ? 8.125 -26.688 -12.656 1 98.5 87 GLY A O 1
ATOM 669 N N . GLY A 1 88 ? 6.062 -26.688 -11.594 1 98.81 88 GLY A N 1
ATOM 670 C CA . GLY A 1 88 ? 5.379 -26.266 -12.805 1 98.81 88 GLY A CA 1
ATOM 671 C C . GLY A 1 88 ? 5.793 -24.875 -13.273 1 98.81 88 GLY A C 1
ATOM 672 O O . GLY A 1 88 ? 5.988 -24.656 -14.469 1 98.81 88 GLY A O 1
ATOM 673 N N . ALA A 1 89 ? 5.91 -23.969 -12.367 1 98.69 89 ALA A N 1
ATOM 674 C CA . ALA A 1 89 ? 6.41 -22.625 -12.695 1 98.69 89 ALA A CA 1
ATOM 675 C C . ALA A 1 89 ? 7.82 -22.703 -13.281 1 98.69 89 ALA A C 1
ATOM 677 O O . ALA A 1 89 ? 8.125 -22.031 -14.266 1 98.69 89 ALA A O 1
ATOM 678 N N . SER A 1 90 ? 8.641 -23.531 -12.695 1 98.81 90 SER A N 1
ATOM 679 C CA . SER A 1 90 ? 9.984 -23.734 -13.219 1 98.81 90 SER A CA 1
ATOM 680 C C . SER A 1 90 ? 9.953 -24.172 -14.68 1 98.81 90 SER A C 1
ATOM 682 O O . SER A 1 90 ? 10.688 -23.641 -15.508 1 98.81 90 SER A O 1
ATOM 684 N N . ILE A 1 91 ? 9.102 -25.141 -14.938 1 98.88 91 ILE A N 1
ATOM 685 C CA . ILE A 1 91 ? 8.977 -25.609 -16.312 1 98.88 91 ILE A CA 1
ATOM 686 C C . ILE A 1 91 ? 8.602 -24.453 -17.234 1 98.88 91 ILE A C 1
ATOM 688 O O . ILE A 1 91 ? 9.164 -24.312 -18.328 1 98.88 91 ILE A O 1
ATOM 692 N N . GLY A 1 92 ? 7.645 -23.641 -16.766 1 98.81 92 GLY A N 1
ATOM 693 C CA . GLY A 1 92 ? 7.27 -22.453 -17.531 1 98.81 92 GLY A CA 1
ATOM 694 C C . GLY A 1 92 ? 8.438 -21.531 -17.828 1 98.81 92 GLY A C 1
ATOM 695 O O . GLY A 1 92 ? 8.57 -21.016 -18.938 1 98.81 92 GLY A O 1
ATOM 696 N N . TRP A 1 93 ? 9.281 -21.344 -16.875 1 98.81 93 TRP A N 1
ATOM 697 C CA . TRP A 1 93 ? 10.445 -20.484 -17.047 1 98.81 93 TRP A CA 1
ATOM 698 C C . TRP A 1 93 ? 11.477 -21.141 -17.969 1 98.81 93 TRP A C 1
ATOM 700 O O . TRP A 1 93 ? 12.078 -20.453 -18.797 1 98.81 93 TRP A O 1
ATOM 710 N N . LEU A 1 94 ? 11.672 -22.422 -17.844 1 98.88 94 LEU A N 1
ATOM 711 C CA . LEU A 1 94 ? 12.602 -23.156 -18.688 1 98.88 94 LEU A CA 1
ATOM 712 C C . LEU A 1 94 ? 12.18 -23.094 -20.141 1 98.88 94 LEU A C 1
ATOM 714 O O . LEU A 1 94 ? 13.023 -23.109 -21.047 1 98.88 94 LEU A O 1
ATOM 718 N N . LEU A 1 95 ? 10.914 -22.938 -20.406 1 98.69 95 LEU A N 1
ATOM 719 C CA . LEU A 1 95 ? 10.336 -22.922 -21.734 1 98.69 95 LEU A CA 1
ATOM 720 C C . LEU A 1 95 ? 10.758 -21.656 -22.484 1 98.69 95 LEU A C 1
ATOM 722 O O . LEU A 1 95 ? 10.617 -21.578 -23.719 1 98.69 95 LEU A O 1
ATOM 726 N N . VAL A 1 96 ? 11.281 -20.641 -21.781 1 97.88 96 VAL A N 1
ATOM 727 C CA . VAL A 1 96 ? 11.562 -19.375 -22.453 1 97.88 96 VAL A CA 1
ATOM 728 C C . VAL A 1 96 ? 13.016 -18.969 -22.203 1 97.88 96 VAL A C 1
ATOM 730 O O . VAL A 1 96 ? 13.492 -17.984 -22.75 1 97.88 96 VAL A O 1
ATOM 733 N N . SER A 1 97 ? 13.711 -19.703 -21.359 1 98.38 97 SER A N 1
ATOM 734 C CA . SER A 1 97 ? 15.086 -19.328 -21.031 1 98.38 97 SER A CA 1
ATOM 735 C C . SER A 1 97 ? 16.016 -19.609 -22.203 1 98.38 97 SER A C 1
ATOM 737 O O . SER A 1 97 ? 15.984 -20.688 -22.797 1 98.38 97 SER A O 1
ATOM 739 N N . PRO A 1 98 ? 16.906 -18.672 -22.516 1 96.94 98 PRO A N 1
ATOM 740 C CA . PRO A 1 98 ? 17.891 -18.953 -23.562 1 96.94 98 PRO A CA 1
ATOM 741 C C . PRO A 1 98 ? 18.828 -20.094 -23.219 1 96.94 98 PRO A C 1
ATOM 743 O O . PRO A 1 98 ? 19.406 -20.734 -24.109 1 96.94 98 PRO A O 1
ATOM 746 N N . MET A 1 99 ? 18.922 -20.453 -22.016 1 98 99 MET A N 1
ATOM 747 C CA . MET A 1 99 ? 19.875 -21.469 -21.562 1 98 99 MET A CA 1
ATOM 748 C C . MET A 1 99 ? 19.375 -22.875 -21.875 1 98 99 MET A C 1
ATOM 750 O O . MET A 1 99 ? 20.156 -23.828 -21.859 1 98 99 MET A O 1
ATOM 754 N N . THR A 1 100 ? 18.109 -22.984 -22.203 1 98.19 100 THR A N 1
ATOM 755 C CA . THR A 1 100 ? 17.562 -24.328 -22.266 1 98.19 100 THR A CA 1
ATOM 756 C C . THR A 1 100 ? 17.062 -24.641 -23.688 1 98.19 100 THR A C 1
ATOM 758 O O . THR A 1 100 ? 16.484 -25.688 -23.922 1 98.19 100 THR A O 1
ATOM 761 N N . LYS A 1 101 ? 17.297 -23.734 -24.578 1 96.75 101 LYS A N 1
ATOM 762 C CA . LYS A 1 101 ? 16.859 -23.938 -25.953 1 96.75 101 LYS A CA 1
ATOM 763 C C . LYS A 1 101 ? 17.422 -25.234 -26.531 1 96.75 101 LYS A C 1
ATOM 765 O O . LYS A 1 101 ? 18.625 -25.484 -26.453 1 96.75 101 LYS A O 1
ATOM 770 N N . GLY A 1 102 ? 16.5 -26.031 -27.016 1 97.38 102 GLY A N 1
ATOM 771 C CA . GLY A 1 102 ? 16.906 -27.234 -27.734 1 97.38 102 GLY A CA 1
ATOM 772 C C . GLY A 1 102 ? 17.141 -28.422 -26.828 1 97.38 102 GLY A C 1
ATOM 773 O O . GLY A 1 102 ? 17.469 -29.516 -27.297 1 97.38 102 GLY A O 1
ATOM 774 N N . LEU A 1 103 ? 16.812 -28.312 -25.531 1 98.38 103 LEU A N 1
ATOM 775 C CA . LEU A 1 103 ? 17.203 -29.359 -24.594 1 98.38 103 LEU A CA 1
ATOM 776 C C . LEU A 1 103 ? 16.047 -30.328 -24.359 1 98.38 103 LEU A C 1
ATOM 778 O O . LEU A 1 103 ? 16.234 -31.391 -23.75 1 98.38 103 LEU A O 1
ATOM 782 N N . PHE A 1 104 ? 14.883 -30.047 -24.828 1 98.62 104 PHE A N 1
ATOM 783 C CA . PHE A 1 104 ? 13.727 -30.906 -24.594 1 98.62 104 PHE A CA 1
ATOM 784 C C . PHE A 1 104 ? 12.703 -30.734 -25.719 1 98.62 104 PHE A C 1
ATOM 786 O O . PHE A 1 104 ? 12.766 -29.781 -26.484 1 98.62 104 PHE A O 1
ATOM 793 N N . LYS A 1 105 ? 11.719 -31.672 -25.75 1 98.25 105 LYS A N 1
ATOM 794 C CA . LYS A 1 105 ? 10.758 -31.734 -26.844 1 98.25 105 LYS A CA 1
ATOM 795 C C . LYS A 1 105 ? 9.344 -31.438 -26.344 1 98.25 105 LYS A C 1
ATOM 797 O O . LYS A 1 105 ? 8.492 -30.969 -27.094 1 98.25 105 LYS A O 1
ATOM 802 N N . GLN A 1 106 ? 9.047 -31.828 -25.125 1 98.69 106 GLN A N 1
ATOM 803 C CA . GLN A 1 106 ? 7.746 -31.609 -24.516 1 98.69 106 GLN A CA 1
ATOM 804 C C . GLN A 1 106 ? 7.895 -31 -23.125 1 98.69 106 GLN A C 1
ATOM 806 O O . GLN A 1 106 ? 8.938 -31.156 -22.484 1 98.69 106 GLN A O 1
ATOM 811 N N . ALA A 1 107 ? 6.867 -30.297 -22.672 1 98.88 107 ALA A N 1
ATOM 812 C CA . ALA A 1 107 ? 6.855 -29.688 -21.344 1 98.88 107 ALA A CA 1
ATOM 813 C C . ALA A 1 107 ? 5.465 -29.766 -20.719 1 98.88 107 ALA A C 1
ATOM 815 O O . ALA A 1 107 ? 4.457 -29.562 -21.406 1 98.88 107 ALA A O 1
ATOM 816 N N . ILE A 1 108 ? 5.387 -30.125 -19.453 1 98.94 108 ILE A N 1
ATOM 817 C CA . ILE A 1 108 ? 4.125 -30.156 -18.719 1 98.94 108 ILE A CA 1
ATOM 818 C C . ILE A 1 108 ? 4.207 -29.234 -17.5 1 98.94 108 ILE A C 1
ATOM 820 O O . ILE A 1 108 ? 5.004 -29.469 -16.594 1 98.94 108 ILE A O 1
ATOM 824 N N . THR A 1 109 ? 3.443 -28.188 -17.453 1 98.81 109 THR A N 1
ATOM 825 C CA . THR A 1 109 ? 3.312 -27.328 -16.297 1 98.81 109 THR A CA 1
ATOM 826 C C . THR A 1 109 ? 2.057 -27.672 -15.5 1 98.81 109 THR A C 1
ATOM 828 O O . THR A 1 109 ? 0.938 -27.422 -15.953 1 98.81 109 THR A O 1
ATOM 831 N N . GLN A 1 110 ? 2.266 -28.219 -14.289 1 98.69 110 GLN A N 1
ATOM 832 C CA . GLN A 1 110 ? 1.15 -28.688 -13.469 1 98.69 110 GLN A CA 1
ATOM 833 C C . GLN A 1 110 ? 0.88 -27.734 -12.312 1 98.69 110 GLN A C 1
ATOM 835 O O . GLN A 1 110 ? 1.701 -27.609 -11.398 1 98.69 110 GLN A O 1
ATOM 840 N N . SER A 1 111 ? -0.288 -27.094 -12.258 1 98.25 111 SER A N 1
ATOM 841 C CA . SER A 1 111 ? -0.709 -26.219 -11.164 1 98.25 111 SER A CA 1
ATOM 842 C C . SER A 1 111 ? 0.347 -25.172 -10.859 1 98.25 111 SER A C 1
ATOM 844 O O . SER A 1 111 ? 0.693 -24.938 -9.703 1 98.25 111 SER A O 1
ATOM 846 N N . GLY A 1 112 ? 0.918 -24.609 -11.859 1 98.31 112 GLY A N 1
ATOM 847 C CA . GLY A 1 112 ? 1.957 -23.594 -11.797 1 98.31 112 GLY A CA 1
ATOM 848 C C . GLY A 1 112 ? 2.58 -23.297 -13.148 1 98.31 112 GLY A C 1
ATOM 849 O O . GLY A 1 112 ? 2.871 -24.203 -13.922 1 98.31 112 GLY A O 1
ATOM 850 N N . THR A 1 113 ? 2.691 -22.062 -13.492 1 98.25 113 THR A N 1
ATOM 851 C CA . THR A 1 113 ? 3.32 -21.594 -14.727 1 98.25 113 THR A CA 1
ATOM 852 C C . THR A 1 113 ? 4.164 -20.344 -14.469 1 98.25 113 THR A C 1
ATOM 854 O O . THR A 1 113 ? 4.148 -19.797 -13.359 1 98.25 113 THR A O 1
ATOM 857 N N . SER A 1 114 ? 4.93 -19.969 -15.469 1 98 114 SER A N 1
ATOM 858 C CA . SER A 1 114 ? 5.766 -18.781 -15.352 1 98 114 SER A CA 1
ATOM 859 C C . SER A 1 114 ? 4.914 -17.516 -15.266 1 98 114 SER A C 1
ATOM 861 O O . SER A 1 114 ? 5.391 -16.469 -14.828 1 98 114 SER A O 1
ATOM 863 N N . THR A 1 115 ? 3.607 -17.609 -15.648 1 97 115 THR A N 1
ATOM 864 C CA . THR A 1 115 ? 2.715 -16.453 -15.609 1 97 115 THR A CA 1
ATOM 865 C C . THR A 1 115 ? 2.064 -16.328 -14.234 1 97 115 THR A C 1
ATOM 867 O O . THR A 1 115 ? 1.33 -15.367 -13.969 1 97 115 THR A O 1
ATOM 870 N N . CYS A 1 116 ? 2.27 -17.312 -13.352 1 97.31 116 CYS A N 1
ATOM 871 C CA . CYS A 1 116 ? 1.869 -17.125 -11.961 1 97.31 116 CYS A CA 1
ATOM 872 C C . CYS A 1 116 ? 2.656 -15.984 -11.32 1 97.31 116 CYS A C 1
ATOM 874 O O . CYS A 1 116 ? 3.885 -16.031 -11.258 1 97.31 116 CYS A O 1
ATOM 876 N N . SER A 1 117 ? 1.961 -15.047 -10.812 1 94.31 117 SER A N 1
ATOM 877 C CA . SER A 1 117 ? 2.617 -13.836 -10.312 1 94.31 117 SER A CA 1
ATOM 878 C C . SER A 1 117 ? 3.529 -14.156 -9.133 1 94.31 117 SER A C 1
ATOM 880 O O . SER A 1 117 ? 4.531 -13.469 -8.914 1 94.31 117 SER A O 1
ATOM 882 N N . TRP A 1 118 ? 3.227 -15.211 -8.414 1 95.44 118 TRP A N 1
ATOM 883 C CA . TRP A 1 118 ? 4.016 -15.57 -7.242 1 95.44 118 TRP A CA 1
ATOM 884 C C . TRP A 1 118 ? 5.336 -16.219 -7.656 1 95.44 118 TRP A C 1
ATOM 886 O O . TRP A 1 118 ? 6.191 -16.484 -6.812 1 95.44 118 TRP A O 1
ATOM 896 N N . SER A 1 119 ? 5.539 -16.469 -8.961 1 96.81 119 SER A N 1
ATOM 897 C CA . SER A 1 119 ? 6.75 -17.156 -9.398 1 96.81 119 SER A CA 1
ATOM 898 C C . SER A 1 119 ? 7.809 -16.156 -9.867 1 96.81 119 SER A C 1
ATOM 900 O O . SER A 1 119 ? 8.898 -16.562 -10.281 1 96.81 119 SER A O 1
ATOM 902 N N . GLN A 1 120 ? 7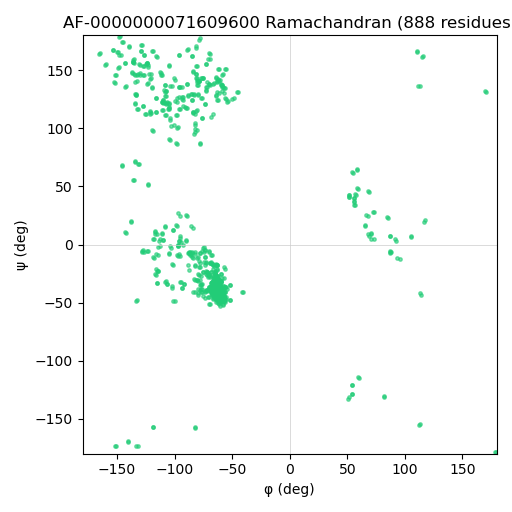.535 -14.922 -9.852 1 95.69 120 GLN A N 1
ATOM 903 C CA . GLN A 1 120 ? 8.516 -13.891 -10.18 1 95.69 120 GLN A CA 1
ATOM 904 C C . GLN A 1 120 ? 8.664 -12.891 -9.039 1 95.69 120 GLN A C 1
ATOM 906 O O . GLN A 1 120 ? 7.668 -12.422 -8.477 1 95.69 120 GLN A O 1
ATOM 911 N N . SER A 1 121 ? 9.875 -12.531 -8.812 1 95.56 121 SER A N 1
ATOM 912 C CA . SER A 1 121 ? 10.148 -11.648 -7.688 1 95.56 121 SER A CA 1
ATOM 913 C C . SER A 1 121 ? 9.852 -10.195 -8.047 1 95.56 121 SER A C 1
ATOM 915 O O . SER A 1 121 ? 10.133 -9.75 -9.156 1 95.56 121 SER A O 1
ATOM 917 N N . PHE A 1 122 ? 9.219 -9.516 -7.105 1 94.69 122 PHE A N 1
ATOM 918 C CA . PHE A 1 122 ? 9.055 -8.062 -7.156 1 94.69 122 PHE A CA 1
ATOM 919 C C . PHE A 1 122 ? 10.141 -7.363 -6.355 1 94.69 122 PHE A C 1
ATOM 921 O O . PHE A 1 122 ? 10.242 -7.547 -5.141 1 94.69 122 PHE A O 1
ATOM 928 N N . GLU A 1 123 ? 11.008 -6.551 -7.062 1 96 123 GLU A N 1
ATOM 929 C CA . GLU A 1 123 ? 12.102 -5.809 -6.441 1 96 123 GLU A CA 1
ATOM 930 C C . GLU A 1 123 ? 13.062 -6.75 -5.719 1 96 123 GLU A C 1
ATOM 932 O O . GLU A 1 123 ? 13.258 -6.633 -4.504 1 96 123 GLU A O 1
ATOM 937 N N . PRO A 1 124 ? 13.719 -7.598 -6.488 1 96.62 124 PRO A N 1
ATOM 938 C CA . PRO A 1 124 ? 14.516 -8.656 -5.867 1 96.62 124 PRO A CA 1
ATOM 939 C C . PRO A 1 124 ? 15.664 -8.109 -5.016 1 96.62 124 PRO A C 1
ATOM 941 O O . PRO A 1 124 ? 15.938 -8.633 -3.932 1 96.62 124 PRO A O 1
ATOM 944 N N . ARG A 1 125 ? 16.375 -7.086 -5.449 1 96.88 125 ARG A N 1
ATOM 945 C CA . ARG A 1 125 ? 17.469 -6.539 -4.645 1 96.88 125 ARG A CA 1
ATOM 946 C C . ARG A 1 125 ? 16.938 -5.914 -3.359 1 96.88 125 ARG A C 1
ATOM 948 O O . ARG A 1 125 ? 17.531 -6.078 -2.293 1 96.88 125 ARG A O 1
ATOM 955 N N . GLU A 1 126 ? 15.828 -5.184 -3.432 1 96.31 126 GLU A N 1
ATOM 956 C CA . GLU A 1 126 ? 15.25 -4.59 -2.234 1 96.31 126 GLU A CA 1
ATOM 957 C C . GLU A 1 126 ? 14.836 -5.66 -1.228 1 96.31 126 GLU A C 1
ATOM 959 O O . GLU A 1 126 ? 14.914 -5.441 -0.016 1 96.31 126 GLU A O 1
ATOM 964 N N . ARG A 1 127 ? 14.391 -6.793 -1.763 1 95.38 127 ARG A N 1
ATOM 965 C CA . ARG A 1 127 ? 14.055 -7.906 -0.881 1 95.38 127 ARG A CA 1
ATOM 966 C C . ARG A 1 127 ? 15.297 -8.438 -0.174 1 95.38 127 ARG A C 1
ATOM 968 O O . ARG A 1 127 ? 15.25 -8.758 1.016 1 95.38 127 ARG A O 1
ATOM 975 N N . ALA A 1 128 ? 16.359 -8.5 -0.88 1 95.75 128 ALA A N 1
ATOM 976 C CA . ALA A 1 128 ? 17.625 -8.906 -0.28 1 95.75 128 ALA A CA 1
ATOM 977 C C . ALA A 1 128 ? 18.047 -7.93 0.806 1 95.75 128 ALA A C 1
ATOM 979 O O . ALA A 1 128 ? 18.469 -8.336 1.891 1 95.75 128 ALA A O 1
ATOM 980 N N . LEU A 1 129 ? 17.953 -6.648 0.511 1 96 129 LEU A N 1
ATOM 981 C CA . LEU A 1 129 ? 18.312 -5.609 1.47 1 96 129 LEU A CA 1
ATOM 982 C C . LEU A 1 129 ? 17.438 -5.684 2.711 1 96 129 LEU A C 1
ATOM 984 O O . LEU A 1 129 ? 17.922 -5.516 3.834 1 96 129 LEU A O 1
ATOM 988 N N . ALA A 1 130 ? 16.156 -5.934 2.496 1 94.44 130 ALA A N 1
ATOM 989 C CA . ALA A 1 130 ? 15.242 -6.062 3.623 1 94.44 130 ALA A CA 1
ATOM 990 C C . ALA A 1 130 ? 15.641 -7.215 4.535 1 94.44 130 ALA A C 1
ATOM 992 O O . ALA A 1 130 ? 15.602 -7.094 5.758 1 94.44 130 ALA A O 1
ATOM 993 N N . LEU A 1 131 ? 16 -8.312 3.939 1 93.5 131 LEU A N 1
ATOM 994 C CA . LEU A 1 131 ? 16.469 -9.445 4.734 1 93.5 131 LEU A CA 1
ATOM 995 C C . LEU A 1 131 ? 17.75 -9.102 5.484 1 93.5 131 LEU A C 1
ATOM 997 O O . LEU A 1 131 ? 17.891 -9.445 6.66 1 93.5 131 LEU A O 1
ATOM 1001 N N . ALA A 1 132 ? 18.672 -8.461 4.781 1 94.12 132 ALA A N 1
ATOM 1002 C CA . ALA A 1 132 ? 19.906 -8.047 5.426 1 94.12 132 ALA A CA 1
ATOM 1003 C C . ALA A 1 132 ? 19.625 -7.191 6.66 1 94.12 132 ALA A C 1
ATOM 1005 O O . ALA A 1 132 ? 20.172 -7.441 7.734 1 94.12 132 ALA A O 1
ATOM 1006 N N . ARG A 1 133 ? 18.734 -6.215 6.504 1 92.19 133 ARG A N 1
ATOM 1007 C CA . ARG A 1 133 ? 18.375 -5.344 7.621 1 92.19 133 ARG A CA 1
ATOM 1008 C C . ARG A 1 133 ? 17.766 -6.148 8.773 1 92.19 133 ARG A C 1
ATOM 1010 O O . ARG A 1 133 ? 18.094 -5.914 9.938 1 92.19 133 ARG A O 1
ATOM 1017 N N . LYS A 1 134 ? 16.922 -7.062 8.398 1 89.19 134 LYS A N 1
ATOM 1018 C CA . LYS A 1 134 ? 16.297 -7.918 9.406 1 89.19 134 LYS A CA 1
ATOM 1019 C C . LYS A 1 134 ? 17.344 -8.703 10.18 1 89.19 134 LYS A C 1
ATOM 1021 O O . LYS A 1 134 ? 17.172 -8.977 11.375 1 89.19 134 LYS A O 1
ATOM 1026 N N . LEU A 1 135 ? 18.406 -9.008 9.508 1 90.5 135 LEU A N 1
ATOM 1027 C CA . LEU A 1 135 ? 19.453 -9.812 10.117 1 90.5 135 LEU A CA 1
ATOM 1028 C C . LEU A 1 135 ? 20.562 -8.93 10.688 1 90.5 135 LEU A C 1
ATOM 1030 O O . LEU A 1 135 ? 21.609 -9.438 11.117 1 90.5 135 LEU A O 1
ATOM 1034 N N . GLY A 1 136 ? 20.422 -7.598 10.625 1 87.31 136 GLY A N 1
ATOM 1035 C CA . GLY A 1 136 ? 21.297 -6.695 11.352 1 87.31 136 GLY A CA 1
ATOM 1036 C C . GLY A 1 136 ? 22.312 -5.996 10.469 1 87.31 136 GLY A C 1
ATOM 1037 O O . GLY A 1 136 ? 23.219 -5.324 10.969 1 87.31 136 GLY A O 1
ATOM 1038 N N . CYS A 1 137 ? 22.188 -6.168 9.188 1 92.75 137 CYS A N 1
ATOM 1039 C CA . CYS A 1 137 ? 23.078 -5.484 8.258 1 92.75 137 CYS A CA 1
ATOM 1040 C C . CYS A 1 137 ? 22.359 -4.359 7.531 1 92.75 137 CYS A C 1
ATOM 1042 O O . CYS A 1 137 ? 21.422 -4.613 6.762 1 92.75 137 CYS A O 1
ATOM 1044 N N . TYR A 1 138 ? 22.812 -3.104 7.621 1 90.12 138 TYR A N 1
ATOM 1045 C CA . TYR A 1 138 ? 22.109 -1.948 7.07 1 90.12 138 TYR A CA 1
ATOM 1046 C C . TYR A 1 138 ? 22.906 -1.337 5.914 1 90.12 138 TYR A C 1
ATOM 1048 O O . TYR A 1 138 ? 22.469 -0.34 5.328 1 90.12 138 TYR A O 1
ATOM 1056 N N . SER A 1 139 ? 24.016 -1.988 5.555 1 91.5 139 SER A N 1
ATOM 1057 C CA . SER A 1 139 ? 24.812 -1.498 4.43 1 91.5 139 SER A CA 1
ATOM 1058 C C . SER A 1 139 ? 24.141 -1.832 3.098 1 91.5 139 SER A C 1
ATOM 1060 O O . SER A 1 139 ? 23.578 -2.916 2.934 1 91.5 139 SER A O 1
ATOM 1062 N N . GLU A 1 140 ? 24.234 -0.93 2.135 1 91.44 140 GLU A N 1
ATOM 1063 C CA . GLU A 1 140 ? 23.75 -1.191 0.787 1 91.44 140 GLU A CA 1
ATOM 1064 C C . GLU A 1 140 ? 24.891 -1.312 -0.208 1 91.44 140 GLU A C 1
ATOM 1066 O O . GLU A 1 140 ? 24.672 -1.345 -1.421 1 91.44 140 GLU A O 1
ATOM 1071 N N . ASP A 1 141 ? 26.094 -1.357 0.356 1 94.5 141 ASP A N 1
ATOM 1072 C CA . ASP A 1 141 ? 27.266 -1.576 -0.478 1 94.5 141 ASP A CA 1
ATOM 1073 C C . ASP A 1 141 ? 27.328 -3.02 -0.974 1 94.5 141 ASP A C 1
ATOM 1075 O O . ASP A 1 141 ? 27.188 -3.959 -0.188 1 94.5 141 ASP A O 1
ATOM 1079 N N . ASP A 1 142 ? 27.562 -3.195 -2.23 1 96.38 142 ASP A N 1
ATOM 1080 C CA . ASP A 1 142 ? 27.516 -4.512 -2.865 1 96.38 142 ASP A CA 1
ATOM 1081 C C . ASP A 1 142 ? 28.5 -5.473 -2.219 1 96.38 142 ASP A C 1
ATOM 1083 O O . ASP A 1 142 ? 28.172 -6.625 -1.939 1 96.38 142 ASP A O 1
ATOM 1087 N N . LYS A 1 143 ? 29.672 -4.988 -2.006 1 96.12 143 LYS A N 1
ATOM 1088 C CA . LYS A 1 143 ? 30.719 -5.848 -1.445 1 96.12 143 LYS A CA 1
ATOM 1089 C C . LYS A 1 143 ? 30.391 -6.238 -0.006 1 96.12 143 LYS A C 1
ATOM 1091 O O . LYS A 1 143 ? 30.547 -7.398 0.379 1 96.12 143 LYS A O 1
ATOM 1096 N N . GLU A 1 144 ? 29.953 -5.301 0.744 1 96.06 144 GLU A N 1
ATOM 1097 C CA . GLU A 1 144 ? 29.594 -5.559 2.135 1 96.06 144 GLU A CA 1
ATOM 1098 C C . GLU A 1 144 ? 28.422 -6.52 2.234 1 96.06 144 GLU A C 1
ATOM 1100 O O . GLU A 1 144 ? 28.406 -7.41 3.084 1 96.06 144 GLU A O 1
ATOM 1105 N N . LEU A 1 145 ? 27.5 -6.324 1.396 1 95.88 145 LEU A N 1
ATOM 1106 C CA . LEU A 1 145 ? 26.328 -7.203 1.371 1 95.88 145 LEU A CA 1
ATOM 1107 C C . LEU A 1 145 ? 26.734 -8.625 1.009 1 95.88 145 LEU A C 1
ATOM 1109 O O . LEU A 1 145 ? 26.266 -9.586 1.627 1 95.88 145 LEU A O 1
ATOM 1113 N N . HIS A 1 146 ? 27.531 -8.719 -0.001 1 95.5 146 HIS A N 1
ATOM 1114 C CA . HIS A 1 146 ? 28.016 -10.031 -0.414 1 95.5 146 HIS A CA 1
ATOM 1115 C C . HIS A 1 146 ? 28.719 -10.742 0.735 1 95.5 146 HIS A C 1
ATOM 1117 O O . HIS A 1 146 ? 28.406 -11.898 1.037 1 95.5 146 HIS A O 1
ATOM 1123 N N . GLU A 1 147 ? 29.625 -10.047 1.377 1 95.62 147 GLU A N 1
ATOM 1124 C CA . GLU A 1 147 ? 30.391 -10.609 2.488 1 95.62 147 GLU A CA 1
ATOM 1125 C C . GLU A 1 147 ? 29.469 -10.977 3.652 1 95.62 147 GLU A C 1
ATOM 1127 O O . GLU A 1 147 ? 29.656 -12.008 4.297 1 95.62 147 GLU A O 1
ATOM 1132 N N . PHE A 1 148 ? 28.531 -10.164 3.84 1 95 148 PHE A N 1
ATOM 1133 C CA . PHE A 1 148 ? 27.562 -10.406 4.914 1 95 148 PHE A CA 1
ATOM 1134 C C . PHE A 1 148 ? 26.828 -11.711 4.691 1 95 148 PHE A C 1
ATOM 1136 O O . PHE A 1 148 ? 26.812 -12.578 5.566 1 95 148 PHE A O 1
ATOM 1143 N N . PHE A 1 149 ? 26.25 -11.93 3.559 1 93.5 149 PHE A N 1
ATOM 1144 C CA . PHE A 1 149 ? 25.438 -13.102 3.283 1 93.5 149 PHE A CA 1
ATOM 1145 C C . PHE A 1 149 ? 26.281 -14.367 3.285 1 93.5 149 PHE A C 1
ATOM 1147 O O . PHE A 1 149 ? 25.844 -15.414 3.758 1 93.5 149 PHE A O 1
ATOM 1154 N N . ILE A 1 150 ? 27.484 -14.32 2.791 1 91.69 150 ILE A N 1
ATOM 1155 C CA . ILE A 1 150 ? 28.328 -15.508 2.713 1 91.69 150 ILE A CA 1
ATOM 1156 C C . ILE A 1 150 ? 28.797 -15.898 4.113 1 91.69 150 ILE A C 1
ATOM 1158 O O . ILE A 1 150 ? 29.125 -17.062 4.363 1 91.69 150 ILE A O 1
ATOM 1162 N N . SER A 1 151 ? 28.797 -14.898 4.977 1 92.94 151 SER A N 1
ATOM 1163 C CA . SER A 1 151 ? 29.312 -15.141 6.32 1 92.94 151 SER A CA 1
ATOM 1164 C C . SER A 1 151 ? 28.266 -15.789 7.211 1 92.94 151 SER A C 1
ATOM 1166 O O . SER A 1 151 ? 28.578 -16.312 8.281 1 92.94 151 SER A O 1
ATOM 1168 N N . LEU A 1 152 ? 27.031 -15.727 6.859 1 91.5 152 LEU A N 1
ATOM 1169 C CA . LEU A 1 152 ? 25.938 -16.219 7.699 1 91.5 152 LEU A CA 1
ATOM 1170 C C . LEU A 1 152 ? 25.828 -17.734 7.613 1 91.5 152 LEU A C 1
ATOM 1172 O O . LEU A 1 152 ? 26.016 -18.312 6.539 1 91.5 152 LEU A O 1
ATOM 1176 N N . PRO A 1 153 ? 25.547 -18.312 8.789 1 90.06 153 PRO A N 1
ATOM 1177 C CA . PRO A 1 153 ? 25.203 -19.734 8.703 1 90.06 153 PRO A CA 1
ATOM 1178 C C . PRO A 1 153 ? 23.906 -19.984 7.914 1 90.06 153 PRO A C 1
ATOM 1180 O O . PRO A 1 153 ? 22.969 -19.188 7.996 1 90.06 153 PRO A O 1
ATOM 1183 N N . PHE A 1 154 ? 23.875 -21.078 7.172 1 82.94 154 PHE A N 1
ATOM 1184 C CA . PHE A 1 154 ? 22.75 -21.391 6.289 1 82.94 154 PHE A CA 1
ATOM 1185 C C . PHE A 1 154 ? 21.453 -21.453 7.074 1 82.94 154 PHE A C 1
ATOM 1187 O O . PHE A 1 154 ? 20.391 -21.062 6.566 1 82.94 154 PHE A O 1
ATOM 1194 N N . GLU A 1 155 ? 21.484 -21.797 8.297 1 83.69 155 GLU A N 1
ATOM 1195 C CA . GLU A 1 155 ? 20.281 -21.938 9.133 1 83.69 155 GLU A CA 1
ATOM 1196 C C . GLU A 1 155 ? 19.609 -20.594 9.359 1 83.69 155 GLU A C 1
ATOM 1198 O O . GLU A 1 155 ? 18.391 -20.531 9.508 1 83.69 155 GLU A O 1
ATOM 1203 N N . SER A 1 156 ? 20.438 -19.578 9.297 1 82.25 156 SER A N 1
ATOM 1204 C CA . SER A 1 156 ? 19.922 -18.25 9.531 1 82.25 156 SER A CA 1
ATOM 1205 C C . SER A 1 156 ? 19.234 -17.688 8.289 1 82.25 156 SER A C 1
ATOM 1207 O O . SER A 1 156 ? 18.516 -16.688 8.359 1 82.25 156 SER A O 1
ATOM 1209 N N . LEU A 1 157 ? 19.422 -18.344 7.258 1 82.75 157 LEU A N 1
ATOM 1210 C CA . LEU A 1 157 ? 18.953 -17.812 5.98 1 82.75 157 LEU A CA 1
ATOM 1211 C C . LEU A 1 157 ? 17.703 -18.531 5.516 1 82.75 157 LEU A C 1
ATOM 1213 O O . LEU A 1 157 ? 17.016 -18.078 4.59 1 82.75 157 LEU A O 1
ATOM 1217 N N . VAL A 1 158 ? 17.391 -19.594 6.254 1 77.62 158 VAL A N 1
ATOM 1218 C CA . VAL A 1 158 ? 16.297 -20.422 5.75 1 77.62 158 VAL A CA 1
ATOM 1219 C C . VAL A 1 158 ? 15.008 -20.094 6.508 1 77.62 158 VAL A C 1
ATOM 1221 O O . VAL A 1 158 ? 15.047 -19.797 7.703 1 77.62 158 VAL A O 1
ATOM 1224 N N . SER A 1 159 ? 13.945 -20.109 5.824 1 73.44 159 SER A N 1
ATOM 1225 C CA . SER A 1 159 ? 12.586 -19.969 6.336 1 73.44 159 SER A CA 1
ATOM 1226 C C . SER A 1 159 ? 12.344 -18.578 6.91 1 73.44 159 SER A C 1
ATOM 1228 O O . SER A 1 159 ? 11.625 -18.422 7.902 1 73.44 159 SER A O 1
ATOM 1230 N N . THR A 1 160 ? 13.109 -17.656 6.406 1 77.81 160 THR A N 1
ATOM 1231 C CA . THR A 1 160 ? 12.883 -16.297 6.871 1 77.81 160 THR A CA 1
ATOM 1232 C C . THR A 1 160 ? 11.859 -15.578 5.992 1 77.81 160 THR A C 1
ATOM 1234 O O . THR A 1 160 ? 11.977 -15.578 4.766 1 77.81 160 THR A O 1
ATOM 1237 N N . GLN A 1 161 ? 10.758 -15.219 6.625 1 80.44 161 GLN A N 1
ATOM 1238 C CA . GLN A 1 161 ? 9.773 -14.406 5.906 1 80.44 161 GLN A CA 1
ATOM 1239 C C . GLN A 1 161 ? 10.133 -12.93 5.961 1 80.44 161 GLN A C 1
ATOM 1241 O O . GLN A 1 161 ? 10.305 -12.367 7.047 1 80.44 161 GLN A O 1
ATOM 1246 N N . THR A 1 162 ? 10.445 -12.43 4.793 1 87.81 162 THR A N 1
ATOM 1247 C CA . THR A 1 162 ? 10.789 -11.016 4.688 1 87.81 162 THR A CA 1
ATOM 1248 C C . THR A 1 162 ? 9.68 -10.242 3.979 1 87.81 162 THR A C 1
ATOM 1250 O O . THR A 1 162 ? 9.25 -10.625 2.889 1 87.81 162 THR A O 1
ATOM 1253 N N . ARG A 1 163 ? 9.141 -9.25 4.664 1 92.69 163 ARG A N 1
ATOM 1254 C CA . ARG A 1 163 ? 8.148 -8.359 4.086 1 92.69 163 ARG A CA 1
ATOM 1255 C C . ARG A 1 163 ? 8.789 -7.078 3.559 1 92.69 163 ARG A C 1
ATOM 1257 O O . ARG A 1 163 ? 9.703 -6.531 4.188 1 92.69 163 ARG A O 1
ATOM 1264 N N . LEU A 1 164 ? 8.383 -6.695 2.391 1 94.94 164 LEU A N 1
ATOM 1265 C CA . LEU A 1 164 ? 9 -5.531 1.765 1 94.94 164 LEU A CA 1
ATOM 1266 C C . LEU A 1 164 ? 8.234 -4.258 2.111 1 94.94 164 LEU A C 1
ATOM 1268 O O . LEU A 1 164 ? 8.828 -3.184 2.227 1 94.94 164 LEU A O 1
ATOM 1272 N N . THR A 1 165 ? 6.883 -4.332 2.264 1 96.88 165 THR A N 1
ATOM 1273 C CA . THR A 1 165 ? 6.039 -3.16 2.473 1 96.88 165 THR A CA 1
ATOM 1274 C C . THR A 1 165 ? 5.133 -3.354 3.686 1 96.88 165 THR A C 1
ATOM 1276 O O . THR A 1 165 ? 4.938 -4.48 4.148 1 96.88 165 THR A O 1
ATOM 1279 N N . MET A 1 166 ? 4.539 -2.305 4.145 1 96.62 166 MET A N 1
ATOM 1280 C CA . MET A 1 166 ? 3.592 -2.344 5.258 1 96.62 166 MET A CA 1
ATOM 1281 C C . MET A 1 166 ? 2.344 -3.135 4.879 1 96.62 166 MET A C 1
ATOM 1283 O O . MET A 1 166 ? 1.783 -3.85 5.711 1 96.62 166 MET A O 1
ATOM 1287 N N . ALA A 1 167 ? 1.906 -3.012 3.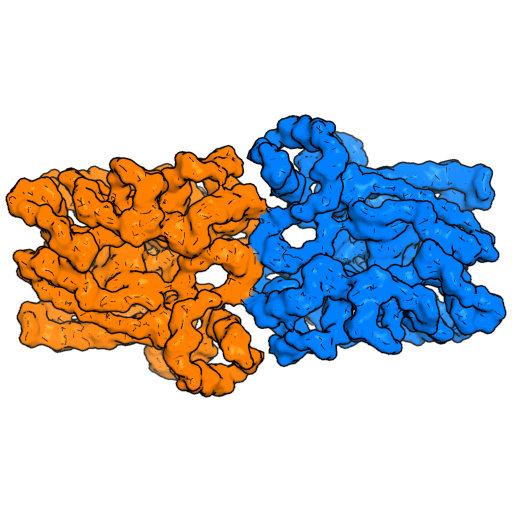646 1 96.5 167 ALA A N 1
ATOM 1288 C CA . ALA A 1 167 ? 0.751 -3.777 3.186 1 96.5 167 ALA A CA 1
ATOM 1289 C C . ALA A 1 167 ? 1.021 -5.277 3.262 1 96.5 167 ALA A C 1
ATOM 1291 O O . ALA A 1 167 ? 0.159 -6.051 3.689 1 96.5 167 ALA A O 1
ATOM 1292 N N . GLU A 1 168 ? 2.264 -5.688 2.816 1 95.19 168 GLU A N 1
ATOM 1293 C CA . GLU A 1 168 ? 2.633 -7.098 2.881 1 95.19 168 GLU A CA 1
ATOM 1294 C C . GLU A 1 168 ? 2.611 -7.613 4.316 1 95.19 168 GLU A C 1
ATOM 1296 O O . GLU A 1 168 ? 2.264 -8.766 4.562 1 95.19 168 GLU A O 1
ATOM 1301 N N . GLU A 1 169 ? 3.033 -6.738 5.211 1 95.06 169 GLU A N 1
ATOM 1302 C CA . GLU A 1 169 ? 3.068 -7.113 6.621 1 95.06 169 GLU A CA 1
ATOM 1303 C C . GLU A 1 169 ? 1.673 -7.445 7.141 1 95.06 169 GLU A C 1
ATOM 1305 O O . GLU A 1 169 ? 1.487 -8.438 7.848 1 95.06 169 GLU A O 1
ATOM 1310 N N . THR A 1 170 ? 0.703 -6.594 6.785 1 95.62 170 THR A N 1
ATOM 1311 C CA . THR A 1 170 ? -0.669 -6.805 7.23 1 95.62 170 THR A CA 1
ATOM 1312 C C . THR A 1 170 ? -1.287 -8.008 6.531 1 95.62 170 THR A C 1
ATOM 1314 O O . THR A 1 170 ? -1.957 -8.828 7.164 1 95.62 170 THR A O 1
ATOM 1317 N N . LYS A 1 171 ? -1.095 -8.102 5.199 1 93.56 171 LYS A N 1
ATOM 1318 C CA . LYS A 1 171 ? -1.668 -9.203 4.43 1 93.56 171 LYS A CA 1
ATOM 1319 C C . LYS A 1 171 ? -1.18 -10.547 4.945 1 93.56 171 LYS A C 1
ATOM 1321 O O . LYS A 1 171 ? -1.944 -11.516 4.996 1 93.56 171 LYS A O 1
ATOM 1326 N N . ASN A 1 172 ? 0.111 -10.625 5.324 1 90.44 172 ASN A N 1
ATOM 1327 C CA . ASN A 1 172 ? 0.75 -11.742 6.004 1 90.44 172 ASN A CA 1
ATOM 1328 C C . ASN A 1 172 ? 0.485 -13.062 5.277 1 90.44 172 ASN A C 1
ATOM 1330 O O . ASN A 1 172 ? 0.123 -14.055 5.906 1 90.44 172 ASN A O 1
ATOM 1334 N N . ILE A 1 173 ? 0.545 -13.016 3.971 1 85.62 173 ILE A N 1
ATOM 1335 C CA . ILE A 1 173 ? 0.378 -14.234 3.178 1 85.62 173 ILE A CA 1
ATOM 1336 C C . ILE A 1 173 ? 1.694 -15.008 3.133 1 85.62 173 ILE A C 1
ATOM 1338 O O . ILE A 1 173 ? 2.773 -14.414 3.217 1 85.62 173 ILE A O 1
ATOM 1342 N N . TYR A 1 174 ? 1.52 -16.266 3.09 1 85.62 174 TYR A N 1
ATOM 1343 C CA . TYR A 1 174 ? 2.689 -17.094 2.85 1 85.62 174 TYR A CA 1
ATOM 1344 C C . TYR A 1 174 ? 3.002 -17.172 1.359 1 85.62 174 TYR A C 1
ATOM 1346 O O . TYR A 1 174 ? 2.252 -17.781 0.594 1 85.62 174 TYR A O 1
ATOM 1354 N N . GLU A 1 175 ? 3.955 -16.5 0.957 1 85.75 175 GLU A N 1
ATOM 1355 C CA . GLU A 1 175 ? 4.449 -16.516 -0.417 1 85.75 175 GLU A CA 1
ATOM 1356 C C . GLU A 1 175 ? 5.973 -16.594 -0.455 1 85.75 175 GLU A C 1
ATOM 1358 O O . GLU A 1 175 ? 6.645 -16.062 0.436 1 85.75 175 GLU A O 1
ATOM 1363 N N . PRO A 1 176 ? 6.441 -17.266 -1.455 1 89.69 176 PRO A N 1
ATOM 1364 C CA . PRO A 1 176 ? 7.898 -17.281 -1.584 1 89.69 176 PRO A CA 1
ATOM 1365 C C . PRO A 1 176 ? 8.477 -15.891 -1.841 1 89.69 176 PRO A C 1
ATOM 1367 O O . PRO A 1 176 ? 7.875 -15.094 -2.566 1 89.69 176 PRO A O 1
ATOM 1370 N N . VAL A 1 177 ? 9.562 -15.633 -1.227 1 90.69 177 VAL A N 1
ATOM 1371 C CA . VAL A 1 177 ? 10.172 -14.312 -1.291 1 90.69 177 VAL A CA 1
ATOM 1372 C C . VAL A 1 177 ? 11.312 -14.312 -2.305 1 90.69 177 VAL A C 1
ATOM 1374 O O . VAL A 1 177 ? 11.406 -13.414 -3.143 1 90.69 177 VAL A O 1
ATOM 1377 N N . PHE A 1 178 ? 12.133 -15.266 -2.186 1 94.12 178 PHE A N 1
ATOM 1378 C CA . PHE A 1 178 ? 13.273 -15.422 -3.086 1 94.12 178 PHE A CA 1
ATOM 1379 C C . PHE A 1 178 ? 12.953 -16.422 -4.191 1 94.12 178 PHE A C 1
ATOM 1381 O O . PHE A 1 178 ? 13.039 -17.641 -3.98 1 94.12 178 PHE A O 1
ATOM 1388 N N . ILE A 1 179 ? 12.641 -15.867 -5.32 1 96.38 179 ILE A N 1
ATOM 1389 C CA . ILE A 1 179 ? 12.156 -16.625 -6.469 1 96.38 179 ILE A CA 1
ATOM 1390 C C . ILE A 1 179 ? 12.758 -16.062 -7.754 1 96.38 179 ILE A C 1
ATOM 1392 O O . ILE A 1 179 ? 13.719 -15.289 -7.707 1 96.38 179 ILE A O 1
ATOM 1396 N N . VAL A 1 180 ? 12.273 -16.469 -8.898 1 98.25 180 VAL A N 1
ATOM 1397 C CA . VAL A 1 180 ? 12.875 -16.156 -10.188 1 98.25 180 VAL A CA 1
ATOM 1398 C C . VAL A 1 180 ? 12.93 -14.648 -10.383 1 98.25 180 VAL A C 1
ATOM 1400 O O . VAL A 1 180 ? 11.969 -13.945 -10.07 1 98.25 180 VAL A O 1
ATOM 1403 N N . VAL A 1 181 ? 14.055 -14.164 -10.898 1 98 181 VAL A N 1
ATOM 1404 C CA . VAL A 1 181 ? 14.242 -12.727 -11.047 1 98 181 VAL A CA 1
ATOM 1405 C C . VAL A 1 181 ? 14.57 -12.398 -12.508 1 98 181 VAL A C 1
ATOM 1407 O O . VAL A 1 181 ? 14.961 -13.281 -13.273 1 98 181 VAL A O 1
ATOM 1410 N N . ASN A 1 182 ? 14.305 -11.18 -12.914 1 96.94 182 ASN A N 1
ATOM 1411 C CA . ASN A 1 182 ? 14.828 -10.594 -14.148 1 96.94 182 ASN A CA 1
ATOM 1412 C C . ASN A 1 182 ? 16.297 -10.188 -14 1 96.94 182 ASN A C 1
ATOM 1414 O O . ASN A 1 182 ? 16.594 -9.203 -13.328 1 96.94 182 ASN A O 1
ATOM 1418 N N . GLU A 1 183 ? 17.172 -10.906 -14.641 1 97.5 183 GLU A N 1
ATOM 1419 C CA . GLU A 1 183 ? 18.594 -10.727 -14.406 1 97.5 183 GLU A CA 1
ATOM 1420 C C . GLU A 1 183 ? 19.141 -9.531 -15.188 1 97.5 183 GLU A C 1
ATOM 1422 O O . GLU A 1 183 ? 18.766 -9.32 -16.344 1 97.5 183 GLU A O 1
ATOM 1427 N N . LYS A 1 184 ? 20.062 -8.844 -14.539 1 96.75 184 LYS A N 1
ATOM 1428 C CA . LYS A 1 184 ? 20.859 -7.836 -15.234 1 96.75 184 LYS A CA 1
ATOM 1429 C C . LYS A 1 184 ? 22 -8.477 -16.016 1 96.75 184 LYS A C 1
ATOM 1431 O O . LYS A 1 184 ? 22.453 -9.57 -15.672 1 96.75 184 LYS A O 1
ATOM 1436 N N . LYS A 1 185 ? 22.391 -7.809 -17.016 1 96.88 185 LYS A N 1
ATOM 1437 C CA . LYS A 1 185 ? 23.516 -8.297 -17.797 1 96.88 185 LYS A CA 1
ATOM 1438 C C . LYS A 1 185 ? 24.844 -7.844 -17.203 1 96.88 185 LYS A C 1
ATOM 1440 O O . LYS A 1 185 ? 25.016 -6.668 -16.891 1 96.88 185 LYS A O 1
ATOM 1445 N N . PHE A 1 186 ? 25.719 -8.773 -17.016 1 96.25 186 PHE A N 1
ATOM 1446 C CA . PHE A 1 186 ? 27.078 -8.492 -16.578 1 96.25 186 PHE A CA 1
ATOM 1447 C C . PHE A 1 186 ? 28.109 -9.086 -17.547 1 96.25 186 PHE A C 1
ATOM 1449 O O . PHE A 1 186 ? 28.234 -10.305 -17.625 1 96.25 186 PHE A O 1
ATOM 1456 N N . GLY A 1 187 ? 28.812 -8.266 -18.219 1 95.19 187 GLY A N 1
ATOM 1457 C CA . GLY A 1 187 ? 29.75 -8.758 -19.203 1 95.19 187 GLY A CA 1
ATOM 1458 C C . GLY A 1 187 ? 29.125 -9.688 -20.219 1 95.19 187 GLY A C 1
ATOM 1459 O O . GLY A 1 187 ? 28.094 -9.359 -20.828 1 95.19 187 GLY A O 1
ATOM 1460 N N . ASP A 1 188 ? 29.734 -10.836 -20.391 1 92.5 188 ASP A N 1
ATOM 1461 C CA . ASP A 1 188 ? 29.281 -11.797 -21.391 1 92.5 188 ASP A CA 1
ATOM 1462 C C . ASP A 1 188 ? 28.625 -13.008 -20.719 1 92.5 188 ASP A C 1
ATOM 1464 O O . ASP A 1 188 ? 28.391 -14.023 -21.375 1 92.5 188 ASP A O 1
ATOM 1468 N N . ASN A 1 189 ? 28.312 -12.859 -19.5 1 91.88 189 ASN A N 1
ATOM 1469 C CA . ASN A 1 189 ? 27.688 -13.961 -18.781 1 91.88 189 ASN A CA 1
ATOM 1470 C C . ASN A 1 189 ? 26.297 -14.281 -19.328 1 91.88 189 ASN A C 1
ATOM 1472 O O . ASN A 1 189 ? 25.547 -13.375 -19.703 1 91.88 189 ASN A O 1
ATOM 1476 N N . GLU A 1 190 ? 26.062 -15.562 -19.406 1 93.25 190 GLU A N 1
ATOM 1477 C CA . GLU A 1 190 ? 24.719 -15.977 -19.812 1 93.25 190 GLU A CA 1
ATOM 1478 C C . GLU A 1 190 ? 23.688 -15.672 -18.719 1 93.25 190 GLU A C 1
ATOM 1480 O O . GLU A 1 190 ? 23.984 -15.844 -17.531 1 93.25 190 GLU A O 1
ATOM 1485 N N . ARG A 1 191 ? 22.531 -15.18 -19.141 1 95.81 191 ARG A N 1
ATOM 1486 C CA . ARG A 1 191 ? 21.422 -14.914 -18.234 1 95.81 191 ARG A CA 1
ATOM 1487 C C . ARG A 1 191 ? 20.328 -15.977 -18.359 1 95.81 191 ARG A C 1
ATOM 1489 O O . ARG A 1 191 ? 20 -16.391 -19.469 1 95.81 191 ARG A O 1
ATOM 1496 N N . PHE A 1 192 ? 19.844 -16.406 -17.25 1 98.25 192 PHE A N 1
ATOM 1497 C CA . PHE A 1 192 ? 18.766 -17.375 -17.297 1 98.25 192 PHE A CA 1
ATOM 1498 C C . PHE A 1 192 ? 17.516 -16.766 -17.938 1 98.25 192 PHE A C 1
ATOM 1500 O O . PHE A 1 192 ? 16.906 -17.375 -18.812 1 98.25 192 PHE A O 1
ATOM 1507 N N . PHE A 1 193 ? 17.234 -15.586 -17.422 1 97.69 193 PHE A N 1
ATOM 1508 C CA . PHE A 1 193 ? 16.078 -14.891 -17.984 1 97.69 193 PHE A CA 1
ATOM 1509 C C . PHE A 1 193 ? 16.25 -13.383 -17.859 1 97.69 193 PHE A C 1
ATOM 1511 O O . PHE A 1 193 ? 16.828 -12.891 -16.891 1 97.69 193 PHE A O 1
ATOM 1518 N N . TYR A 1 194 ? 15.781 -12.648 -18.781 1 95.88 194 TYR A N 1
ATOM 1519 C CA . TYR A 1 194 ? 15.711 -11.195 -18.781 1 95.88 194 TYR A CA 1
ATOM 1520 C C . TYR A 1 194 ? 14.547 -10.703 -19.625 1 95.88 194 TYR A C 1
ATOM 1522 O O . TYR A 1 194 ? 14.211 -11.305 -20.656 1 95.88 194 TYR A O 1
ATOM 1530 N N . GLY A 1 195 ? 13.859 -9.688 -19.141 1 93.81 195 GLY A N 1
ATOM 1531 C CA . GLY A 1 195 ? 12.742 -9.125 -19.875 1 93.81 195 GLY A CA 1
ATOM 1532 C C . GLY A 1 195 ? 11.406 -9.352 -19.188 1 93.81 195 GLY A C 1
ATOM 1533 O O . GLY A 1 195 ? 11.336 -9.422 -17.969 1 93.81 195 GLY A O 1
ATOM 1534 N N . ASP A 1 196 ? 10.328 -9.352 -20 1 93.12 196 ASP A N 1
ATOM 1535 C CA . ASP A 1 196 ? 8.961 -9.523 -19.516 1 93.12 196 ASP A CA 1
ATOM 1536 C C . ASP A 1 196 ? 8.438 -10.922 -19.828 1 93.12 196 ASP A C 1
ATOM 1538 O O . ASP A 1 196 ? 8.391 -11.32 -21 1 93.12 196 ASP A O 1
ATOM 1542 N N . ILE A 1 197 ? 8.078 -11.617 -18.781 1 95.19 197 ILE A N 1
ATOM 1543 C CA . ILE A 1 197 ? 7.723 -13.023 -18.938 1 95.19 197 ILE A CA 1
ATOM 1544 C C . ILE A 1 197 ? 6.461 -13.148 -19.797 1 95.19 197 ILE A C 1
ATOM 1546 O O . ILE A 1 197 ? 6.328 -14.078 -20.594 1 95.19 197 ILE A O 1
ATOM 1550 N N . TYR A 1 198 ? 5.516 -12.234 -19.672 1 93.31 198 TYR A N 1
ATOM 1551 C CA . TYR A 1 198 ? 4.281 -12.305 -20.453 1 93.31 198 TYR A CA 1
ATOM 1552 C C . TYR A 1 198 ? 4.555 -12.078 -21.922 1 93.31 198 TYR A C 1
ATOM 1554 O O . TYR A 1 198 ? 4.035 -12.805 -22.781 1 93.31 198 TYR A O 1
ATOM 1562 N N . SER A 1 199 ? 5.441 -11.117 -22.188 1 92.38 199 SER A N 1
ATOM 1563 C CA . SER A 1 199 ? 5.848 -10.867 -23.562 1 92.38 199 SER A CA 1
ATOM 1564 C C . SER A 1 199 ? 6.609 -12.062 -24.141 1 92.38 199 SER A C 1
ATOM 1566 O O . SER A 1 199 ? 6.438 -12.406 -25.312 1 92.38 199 SER A O 1
ATOM 1568 N N . SER A 1 200 ? 7.43 -12.656 -23.297 1 94.38 200 SER A N 1
ATOM 1569 C CA . SER A 1 200 ? 8.219 -13.797 -23.766 1 94.38 200 SER A CA 1
ATOM 1570 C C . SER A 1 200 ? 7.32 -14.977 -24.141 1 94.38 200 SER A C 1
ATOM 1572 O O . SER A 1 200 ? 7.516 -15.594 -25.188 1 94.38 200 SER A O 1
ATOM 1574 N N . VAL A 1 201 ? 6.34 -15.242 -23.312 1 95.38 201 VAL A N 1
ATOM 1575 C CA . VAL A 1 201 ? 5.422 -16.344 -23.609 1 95.38 201 VAL A CA 1
ATOM 1576 C C . VAL A 1 201 ? 4.562 -15.984 -24.812 1 95.38 201 VAL A C 1
ATOM 1578 O O . VAL A 1 201 ? 4.332 -16.828 -25.688 1 95.38 201 VAL A O 1
ATOM 1581 N N . ALA A 1 202 ? 4.152 -14.766 -24.906 1 92.25 202 ALA A N 1
ATOM 1582 C CA . ALA A 1 202 ? 3.301 -14.305 -26 1 92.25 202 ALA A CA 1
ATOM 1583 C C . ALA A 1 202 ? 4.027 -14.398 -27.344 1 92.25 202 ALA A C 1
ATOM 1585 O O . ALA A 1 202 ? 3.396 -14.578 -28.391 1 92.25 202 ALA A O 1
ATOM 1586 N N . ASN A 1 203 ? 5.309 -14.266 -27.312 1 91.31 203 ASN A N 1
ATOM 1587 C CA . ASN A 1 203 ? 6.109 -14.359 -28.531 1 91.31 203 ASN A CA 1
ATOM 1588 C C . ASN A 1 203 ? 6.395 -15.812 -28.891 1 91.31 203 ASN A C 1
ATOM 1590 O O . ASN A 1 203 ? 6.953 -16.094 -29.953 1 91.31 203 ASN A O 1
ATOM 1594 N N . GLY A 1 204 ? 6.008 -16.703 -28 1 92.56 204 GLY A N 1
ATOM 1595 C CA . GLY A 1 204 ? 6.211 -18.109 -28.234 1 92.56 204 GLY A CA 1
ATOM 1596 C C . GLY A 1 204 ? 7.242 -18.734 -27.297 1 92.56 204 GLY A C 1
ATOM 1597 O O . GLY A 1 204 ? 8.305 -18.156 -27.078 1 92.56 204 GLY A O 1
ATOM 1598 N N . VAL A 1 205 ? 6.879 -19.859 -26.844 1 95.31 205 VAL A N 1
ATOM 1599 C CA . VAL A 1 205 ? 7.871 -20.641 -26.109 1 95.31 205 VAL A CA 1
ATOM 1600 C C . VAL A 1 205 ? 8.82 -21.328 -27.094 1 95.31 205 VAL A C 1
ATOM 1602 O O . VAL A 1 205 ? 8.758 -21.078 -28.297 1 95.31 205 VAL A O 1
ATOM 1605 N N . HIS A 1 206 ? 9.867 -22.047 -26.547 1 97.12 206 HIS A N 1
ATOM 1606 C CA . HIS A 1 206 ? 10.883 -22.641 -27.406 1 97.12 206 HIS A CA 1
ATOM 1607 C C . HIS A 1 206 ? 10.242 -23.344 -28.609 1 97.12 206 HIS A C 1
ATOM 1609 O O . HIS A 1 206 ? 9.289 -24.109 -28.453 1 97.12 206 HIS A O 1
ATOM 1615 N N . GLU A 1 207 ? 10.719 -23.094 -29.781 1 94 207 GLU A N 1
ATOM 1616 C CA . GLU A 1 207 ? 10.211 -23.656 -31.016 1 94 207 GLU A CA 1
ATOM 1617 C C . GLU A 1 207 ? 10.234 -25.172 -31 1 94 207 GLU A C 1
ATOM 1619 O O . GLU A 1 207 ? 11.203 -25.781 -30.531 1 94 207 GLU A O 1
ATOM 1624 N N . GLY A 1 208 ? 9.094 -25.672 -31.453 1 93.62 208 GLY A N 1
ATOM 1625 C CA . GLY A 1 208 ? 9.047 -27.125 -31.625 1 93.62 208 GLY A CA 1
ATOM 1626 C C . GLY A 1 208 ? 8.617 -27.844 -30.359 1 93.62 208 GLY A C 1
ATOM 1627 O O . GLY A 1 208 ? 8.414 -29.062 -30.375 1 93.62 208 GLY A O 1
ATOM 1628 N N . VAL A 1 209 ? 8.484 -27.141 -29.297 1 98.12 209 VAL A N 1
ATOM 1629 C CA . VAL A 1 209 ? 8.125 -27.781 -28.031 1 98.12 209 VAL A CA 1
ATOM 1630 C C . VAL A 1 209 ? 6.602 -27.844 -27.906 1 98.12 209 VAL A C 1
ATOM 1632 O O . VAL A 1 209 ? 5.914 -26.844 -28.125 1 98.12 209 VAL A O 1
ATOM 1635 N N . THR A 1 210 ? 6.051 -29.047 -27.625 1 98.31 210 THR A N 1
ATOM 1636 C CA . THR A 1 210 ? 4.637 -29.203 -27.297 1 98.31 210 THR A CA 1
ATOM 1637 C C . THR A 1 210 ? 4.41 -29.062 -25.797 1 98.31 210 THR A C 1
ATOM 1639 O O . THR A 1 210 ? 5.191 -29.562 -24.984 1 98.31 210 THR A O 1
ATOM 1642 N N . VAL A 1 211 ? 3.33 -28.344 -25.438 1 98.75 211 VAL A N 1
ATOM 1643 C CA . VAL A 1 211 ? 3.129 -28.016 -24.031 1 98.75 211 VAL A CA 1
ATOM 1644 C C . VAL A 1 211 ? 1.809 -28.609 -23.547 1 98.75 211 VAL A C 1
ATOM 1646 O O . VAL A 1 211 ? 0.815 -28.609 -24.281 1 98.75 211 VAL A O 1
ATOM 1649 N N . MET A 1 212 ? 1.819 -29.203 -22.406 1 98.81 212 MET A N 1
ATOM 1650 C CA . MET A 1 212 ? 0.642 -29.594 -21.641 1 98.81 212 MET A CA 1
ATOM 1651 C C . MET A 1 212 ? 0.587 -28.828 -20.312 1 98.81 212 MET A C 1
ATOM 1653 O O . MET A 1 212 ? 1.602 -28.703 -19.625 1 98.81 212 MET A O 1
ATOM 1657 N N . THR A 1 213 ? -0.495 -28.156 -20.016 1 98.81 213 THR A N 1
ATOM 1658 C CA . THR A 1 213 ? -0.649 -27.422 -18.766 1 98.81 213 THR A CA 1
ATOM 1659 C C . THR A 1 213 ? -2.025 -27.656 -18.156 1 98.81 213 THR A C 1
ATOM 1661 O O . THR A 1 213 ? -2.922 -28.188 -18.828 1 98.81 213 THR A O 1
ATOM 1664 N N . GLY A 1 214 ? -2.135 -27.422 -16.859 1 98.81 214 GLY A N 1
ATOM 1665 C CA . GLY A 1 214 ? -3.428 -27.641 -16.234 1 98.81 214 GLY A CA 1
ATOM 1666 C C . GLY A 1 214 ? -3.432 -27.359 -14.75 1 98.81 214 GLY A C 1
ATOM 1667 O O . GLY A 1 214 ? -2.449 -26.844 -14.211 1 98.81 214 GLY A O 1
ATOM 1668 N N . TYR A 1 215 ? -4.566 -27.562 -14.125 1 98.81 215 TYR A N 1
ATOM 1669 C CA . TYR A 1 215 ? -4.816 -27.266 -12.719 1 98.81 215 TYR A CA 1
ATOM 1670 C C . TYR A 1 215 ? -5.836 -28.234 -12.133 1 98.81 215 TYR A C 1
ATOM 1672 O O . TYR A 1 215 ? -6.453 -29.016 -12.859 1 98.81 215 TYR A O 1
ATOM 1680 N N . THR A 1 216 ? -5.938 -28.266 -10.828 1 98.75 216 THR A N 1
ATOM 1681 C CA . THR A 1 216 ? -6.906 -29.094 -10.133 1 98.75 216 THR A CA 1
ATOM 1682 C C . THR A 1 216 ? -8.164 -28.297 -9.789 1 98.75 216 THR A C 1
ATOM 1684 O O . THR A 1 216 ? -8.133 -27.062 -9.766 1 98.75 216 THR A O 1
ATOM 1687 N N . GLU A 1 217 ? -9.148 -28.953 -9.508 1 98.25 217 GLU A N 1
ATOM 1688 C CA . GLU A 1 217 ? -10.477 -28.375 -9.344 1 98.25 217 GLU A CA 1
ATOM 1689 C C . GLU A 1 217 ? -10.516 -27.406 -8.156 1 98.25 217 GLU A C 1
ATOM 1691 O O . GLU A 1 217 ? -11.188 -26.375 -8.219 1 98.25 217 GLU A O 1
ATOM 1696 N N . ASP A 1 218 ? -9.828 -27.734 -7.027 1 98.25 218 ASP A N 1
ATOM 1697 C CA . ASP A 1 218 ? -9.898 -26.969 -5.793 1 98.25 218 ASP A CA 1
ATOM 1698 C C . ASP A 1 218 ? -8.508 -26.5 -5.359 1 98.25 218 ASP A C 1
ATOM 1700 O O . ASP A 1 218 ? -8.117 -26.688 -4.207 1 98.25 218 ASP A O 1
ATOM 1704 N N . GLU A 1 219 ? -7.789 -25.844 -6.305 1 98 219 GLU A N 1
ATOM 1705 C CA . GLU A 1 219 ? -6.434 -25.344 -6.094 1 98 219 GLU A CA 1
ATOM 1706 C C . GLU A 1 219 ? -6.348 -24.484 -4.832 1 98 219 GLU A C 1
ATOM 1708 O O . GLU A 1 219 ? -5.371 -24.562 -4.082 1 98 219 GLU A O 1
ATOM 1713 N N . GLY A 1 220 ? -7.414 -23.766 -4.594 1 97.19 220 GLY A N 1
ATOM 1714 C CA . GLY A 1 220 ? -7.398 -22.672 -3.637 1 97.19 220 GLY A CA 1
ATOM 1715 C C . GLY A 1 220 ? -7.367 -23.141 -2.195 1 97.19 220 GLY A C 1
ATOM 1716 O O . GLY A 1 220 ? -7.102 -22.344 -1.286 1 97.19 220 GLY A O 1
ATOM 1717 N N . ILE A 1 221 ? -7.578 -24.453 -1.954 1 96.94 221 ILE A N 1
ATOM 1718 C CA . ILE A 1 221 ? -7.539 -25 -0.601 1 96.94 221 ILE A CA 1
ATOM 1719 C C . ILE A 1 221 ? -6.148 -24.797 -0.006 1 96.94 221 ILE A C 1
ATOM 1721 O O . ILE A 1 221 ? -6.008 -24.531 1.19 1 96.94 221 ILE A O 1
ATOM 1725 N N . LEU A 1 222 ? -5.18 -24.875 -0.863 1 95.12 222 LEU A N 1
ATOM 1726 C CA . LEU A 1 222 ? -3.807 -24.656 -0.42 1 95.12 222 LEU A CA 1
ATOM 1727 C C . LEU A 1 222 ? -3.66 -23.281 0.226 1 95.12 222 LEU A C 1
ATOM 1729 O O . LEU A 1 222 ? -3.135 -23.172 1.336 1 95.12 222 LEU A O 1
ATOM 1733 N N . ASN A 1 223 ? -4.188 -22.281 -0.446 1 94.06 223 ASN A N 1
ATOM 1734 C CA . ASN A 1 223 ? -4 -20.906 0.006 1 94.06 223 ASN A CA 1
ATOM 1735 C C . ASN A 1 223 ? -4.879 -20.594 1.213 1 94.06 223 ASN A C 1
ATOM 1737 O O . ASN A 1 223 ? -4.559 -19.703 2 1 94.06 223 ASN A O 1
ATOM 1741 N N . MET A 1 224 ? -5.914 -21.312 1.367 1 94.06 224 MET A N 1
ATOM 1742 C CA . MET A 1 224 ? -6.703 -21.188 2.588 1 94.06 224 MET A CA 1
ATOM 1743 C C . MET A 1 224 ? -5.934 -21.719 3.791 1 94.06 224 MET A C 1
ATOM 1745 O O . MET A 1 224 ? -6.039 -21.188 4.895 1 94.06 224 MET A O 1
ATOM 1749 N N . ALA A 1 225 ? -5.16 -22.719 3.492 1 93.75 225 ALA A N 1
ATOM 1750 C CA . ALA A 1 225 ? -4.453 -23.406 4.57 1 93.75 225 ALA A CA 1
ATOM 1751 C C . ALA A 1 225 ? -3.172 -22.656 4.945 1 93.75 225 ALA A C 1
ATOM 1753 O O . ALA A 1 225 ? -2.74 -22.703 6.102 1 93.75 225 ALA A O 1
ATOM 1754 N N . LEU A 1 226 ? -2.57 -22 4.031 1 92.69 226 LEU A N 1
ATOM 1755 C CA . LEU A 1 226 ? -1.253 -21.406 4.238 1 92.69 226 LEU A CA 1
ATOM 1756 C C . LEU A 1 226 ? -1.37 -20.047 4.918 1 92.69 226 LEU A C 1
ATOM 1758 O O . LEU A 1 226 ? -2.336 -19.312 4.691 1 92.69 226 LEU A O 1
ATOM 1762 N N . GLY A 1 227 ? -0.34 -19.766 5.703 1 90.19 227 GLY A N 1
ATOM 1763 C CA . GLY A 1 227 ? -0.277 -18.469 6.348 1 90.19 227 GLY A CA 1
ATOM 1764 C C . GLY A 1 227 ? -1.105 -18.391 7.613 1 90.19 227 GLY A C 1
ATOM 1765 O O . GLY A 1 227 ? -0.992 -19.234 8.492 1 90.19 227 GLY A O 1
ATOM 1766 N N . ILE A 1 228 ? -1.892 -17.344 7.691 1 94.06 228 ILE A N 1
ATOM 1767 C CA . ILE A 1 228 ? -2.666 -17.125 8.906 1 94.06 228 ILE A CA 1
ATOM 1768 C C . ILE A 1 228 ? -3.965 -17.922 8.852 1 94.06 228 ILE A C 1
ATOM 1770 O O . ILE A 1 228 ? -4.375 -18.375 7.777 1 94.06 228 ILE A O 1
ATOM 1774 N N . PRO A 1 229 ? -4.617 -18.141 9.992 1 95.06 229 PRO A N 1
ATOM 1775 C CA . PRO A 1 229 ? -5.871 -18.906 10.016 1 95.06 229 PRO A CA 1
ATOM 1776 C C . PRO A 1 229 ? -6.93 -18.328 9.078 1 95.06 229 PRO A C 1
ATOM 1778 O O . PRO A 1 229 ? -6.969 -17.109 8.859 1 95.06 229 PRO A O 1
ATOM 1781 N N . VAL A 1 230 ? -7.77 -19.188 8.602 1 96.12 230 VAL A N 1
ATOM 1782 C CA . VAL A 1 230 ? -8.781 -18.828 7.613 1 96.12 230 VAL A CA 1
ATOM 1783 C C . VAL A 1 230 ? -9.664 -17.703 8.164 1 96.12 230 VAL A C 1
ATOM 1785 O O . VAL A 1 230 ? -10.016 -16.766 7.438 1 96.12 230 VAL A O 1
ATOM 1788 N N . GLN A 1 231 ? -10.008 -17.797 9.438 1 96.44 231 GLN A N 1
ATOM 1789 C CA . GLN A 1 231 ? -10.867 -16.766 10.016 1 96.44 231 GLN A CA 1
ATOM 1790 C C . GLN A 1 231 ? -10.195 -15.398 9.984 1 96.44 231 GLN A C 1
ATOM 1792 O O . GLN A 1 231 ? -10.852 -14.383 9.75 1 96.44 231 GLN A O 1
ATOM 1797 N N . ASP A 1 232 ? -8.891 -15.336 10.25 1 96.75 232 ASP A N 1
ATOM 1798 C CA . ASP A 1 232 ? -8.148 -14.086 10.188 1 96.75 232 ASP A CA 1
ATOM 1799 C C . ASP A 1 232 ? -8.141 -13.523 8.766 1 96.75 232 ASP A C 1
ATOM 1801 O O . ASP A 1 232 ? -8.234 -12.305 8.57 1 96.75 232 ASP A O 1
ATOM 1805 N N . LYS A 1 233 ? -8.023 -14.391 7.77 1 96.81 233 LYS A N 1
ATOM 1806 C CA . LYS A 1 233 ? -8.109 -13.961 6.375 1 96.81 233 LYS A CA 1
ATOM 1807 C C . LYS A 1 233 ? -9.461 -13.328 6.082 1 96.81 233 LYS A C 1
ATOM 1809 O O . LYS A 1 233 ? -9.531 -12.266 5.445 1 96.81 233 LYS A O 1
ATOM 1814 N N . ILE A 1 234 ? -10.453 -14.008 6.551 1 97.12 234 ILE A N 1
ATOM 1815 C CA . ILE A 1 234 ? -11.82 -13.539 6.336 1 97.12 234 ILE A CA 1
ATOM 1816 C C . ILE A 1 234 ? -11.992 -12.164 6.973 1 97.12 234 ILE A C 1
ATOM 1818 O O . ILE A 1 234 ? -12.57 -11.258 6.367 1 97.12 234 ILE A O 1
ATOM 1822 N N . ASP A 1 235 ? -11.469 -12.008 8.164 1 95.94 235 ASP A N 1
ATOM 1823 C CA . ASP A 1 235 ? -11.555 -10.719 8.852 1 95.94 235 ASP A CA 1
ATOM 1824 C C . ASP A 1 235 ? -10.844 -9.625 8.055 1 95.94 235 ASP A C 1
ATOM 1826 O O . ASP A 1 235 ? -11.367 -8.516 7.922 1 95.94 235 ASP A O 1
ATOM 1830 N N . LEU A 1 236 ? -9.711 -9.922 7.555 1 96.56 236 LEU A N 1
ATOM 1831 C CA . LEU A 1 236 ? -8.969 -8.945 6.766 1 96.56 236 LEU A CA 1
ATOM 1832 C C . LEU A 1 236 ? -9.703 -8.625 5.465 1 96.56 236 LEU A C 1
ATOM 1834 O O . LEU A 1 236 ? -9.766 -7.465 5.055 1 96.56 236 LEU A O 1
ATOM 1838 N N . ILE A 1 237 ? -10.266 -9.648 4.812 1 96.75 237 ILE A N 1
ATOM 1839 C CA . ILE A 1 237 ? -11.023 -9.453 3.58 1 96.75 237 ILE A CA 1
ATOM 1840 C C . ILE A 1 237 ? -12.203 -8.508 3.84 1 96.75 237 ILE A C 1
ATOM 1842 O O . ILE A 1 237 ? -12.5 -7.645 3.018 1 96.75 237 ILE A O 1
ATOM 1846 N N . ASN A 1 238 ? -12.82 -8.711 4.961 1 96 238 ASN A N 1
ATOM 1847 C CA . ASN A 1 238 ? -13.984 -7.902 5.285 1 96 238 ASN A CA 1
ATOM 1848 C C . ASN A 1 238 ? -13.594 -6.469 5.633 1 96 238 ASN A C 1
ATOM 1850 O O . ASN A 1 238 ? -14.375 -5.539 5.418 1 96 238 ASN A O 1
ATOM 1854 N N . ARG A 1 239 ? -12.414 -6.293 6.043 1 94.44 239 ARG A N 1
ATOM 1855 C CA . ARG A 1 239 ? -11.984 -4.973 6.508 1 94.44 239 ARG A CA 1
ATOM 1856 C C . ARG A 1 239 ? -11.328 -4.184 5.379 1 94.44 239 ARG A C 1
ATOM 1858 O O . ARG A 1 239 ? -11.469 -2.963 5.305 1 94.44 239 ARG A O 1
ATOM 1865 N N . PHE A 1 240 ? -10.562 -4.863 4.527 1 96.44 240 PHE A N 1
ATOM 1866 C CA . PHE A 1 240 ? -9.719 -4.172 3.562 1 96.44 240 PHE A CA 1
ATOM 1867 C C . PHE A 1 240 ? -9.969 -4.695 2.152 1 96.44 240 PHE A C 1
ATOM 1869 O O . PHE A 1 240 ? -9.617 -5.836 1.839 1 96.44 240 PHE A O 1
ATOM 1876 N N . HIS A 1 241 ? -10.406 -3.852 1.27 1 96.56 241 HIS A N 1
ATOM 1877 C CA . HIS A 1 241 ? -10.68 -4.262 -0.103 1 96.56 241 HIS A CA 1
ATOM 1878 C C . HIS A 1 241 ? -9.391 -4.625 -0.836 1 96.56 241 HIS A C 1
ATOM 1880 O O . HIS A 1 241 ? -9.383 -5.508 -1.695 1 96.56 241 HIS A O 1
ATOM 1886 N N . ASP A 1 242 ? -8.297 -3.943 -0.466 1 97.19 242 ASP A N 1
ATOM 1887 C CA . ASP A 1 242 ? -7.047 -4.152 -1.193 1 97.19 242 ASP A CA 1
ATOM 1888 C C . ASP A 1 242 ? -6.43 -5.504 -0.841 1 97.19 242 ASP A C 1
ATOM 1890 O O . ASP A 1 242 ? -5.48 -5.945 -1.491 1 97.19 242 ASP A O 1
ATOM 1894 N N . TYR A 1 243 ? -6.953 -6.285 0.089 1 97.31 243 TYR A N 1
ATOM 1895 C CA . TYR A 1 243 ? -6.492 -7.633 0.401 1 97.31 243 TYR A CA 1
ATOM 1896 C C . TYR A 1 243 ? -6.703 -8.57 -0.782 1 97.31 243 TYR A C 1
ATOM 1898 O O . TYR A 1 243 ? -5.883 -9.453 -1.039 1 97.31 243 TYR A O 1
ATOM 1906 N N . LEU A 1 244 ? -7.785 -8.336 -1.478 1 97.75 244 LEU A N 1
ATOM 1907 C CA . LEU A 1 244 ? -8.219 -9.266 -2.514 1 97.75 244 LEU A CA 1
ATOM 1908 C C . LEU A 1 244 ? -7.512 -8.977 -3.834 1 97.75 244 LEU A C 1
ATOM 1910 O O . LEU A 1 244 ? -7.633 -9.75 -4.789 1 97.75 244 LEU A O 1
ATOM 1914 N N . VAL A 1 245 ? -6.766 -7.918 -3.908 1 98.06 245 VAL A N 1
ATOM 1915 C CA . VAL A 1 245 ? -6.211 -7.457 -5.176 1 98.06 245 VAL A CA 1
ATOM 1916 C C . VAL A 1 245 ? -5.02 -8.328 -5.566 1 98.06 245 VAL A C 1
ATOM 1918 O O . VAL A 1 245 ? -4.066 -8.469 -4.793 1 98.06 245 VAL A O 1
ATOM 1921 N N . PRO A 1 246 ? -5.02 -8.891 -6.754 1 96.88 246 PRO A N 1
ATOM 1922 C CA . PRO A 1 246 ? -3.865 -9.664 -7.219 1 96.88 246 PRO A CA 1
ATOM 1923 C C . PRO A 1 246 ? -2.598 -8.82 -7.324 1 96.88 246 PRO A C 1
ATOM 1925 O O . PRO A 1 246 ? -2.668 -7.625 -7.621 1 96.88 246 PRO A O 1
ATOM 1928 N N . LYS A 1 247 ? -1.535 -9.469 -7.156 1 95.38 247 LYS A N 1
ATOM 1929 C CA . LYS A 1 247 ? -0.235 -8.812 -7.09 1 95.38 247 LYS A CA 1
ATOM 1930 C C . LYS A 1 247 ? 0.03 -7.988 -8.344 1 95.38 247 LYS A C 1
ATOM 1932 O O . LYS A 1 247 ? 0.458 -6.836 -8.266 1 95.38 247 LYS A O 1
ATOM 1937 N N . PRO A 1 248 ? -0.252 -8.5 -9.609 1 95.69 248 PRO A N 1
ATOM 1938 C CA . PRO A 1 248 ? 0.014 -7.695 -10.805 1 95.69 248 PRO A CA 1
ATOM 1939 C C . PRO A 1 248 ? -0.772 -6.387 -10.82 1 95.69 248 PRO A C 1
ATOM 1941 O O . PRO A 1 248 ? -0.258 -5.359 -11.273 1 95.69 248 PRO A O 1
ATOM 1944 N N . ILE A 1 249 ? -1.967 -6.438 -10.336 1 97.44 249 ILE A N 1
ATOM 1945 C CA . ILE A 1 249 ? -2.783 -5.23 -10.266 1 97.44 249 ILE A CA 1
ATOM 1946 C C . ILE A 1 249 ? -2.271 -4.32 -9.156 1 97.44 249 ILE A C 1
ATOM 1948 O O . ILE A 1 249 ? -2.15 -3.109 -9.336 1 97.44 249 ILE A O 1
ATOM 1952 N N . ALA A 1 250 ? -1.896 -4.863 -8.047 1 97.12 250 ALA A N 1
ATOM 1953 C CA . ALA A 1 250 ? -1.45 -4.086 -6.891 1 97.12 250 ALA A CA 1
ATOM 1954 C C . ALA A 1 250 ? -0.177 -3.309 -7.211 1 97.12 250 ALA A C 1
ATOM 1956 O O . ALA A 1 250 ? -0.043 -2.143 -6.832 1 97.12 250 ALA A O 1
ATOM 1957 N N . ILE A 1 251 ? 0.786 -3.922 -7.914 1 95.81 251 ILE A N 1
ATOM 1958 C CA . ILE A 1 251 ? 2.094 -3.295 -8.086 1 95.81 251 ILE A CA 1
ATOM 1959 C C . ILE A 1 251 ? 2.062 -2.35 -9.281 1 95.81 251 ILE A C 1
ATOM 1961 O O . ILE A 1 251 ? 3.012 -1.598 -9.508 1 95.81 251 ILE A O 1
ATOM 1965 N N . ASN A 1 252 ? 0.894 -2.391 -10.109 1 96.69 252 ASN A N 1
ATOM 1966 C CA . ASN A 1 252 ? 0.845 -1.561 -11.312 1 96.69 252 ASN A CA 1
ATOM 1967 C C . ASN A 1 252 ? -0.27 -0.521 -11.227 1 96.69 252 ASN A C 1
ATOM 1969 O O . ASN A 1 252 ? -0.649 0.071 -12.234 1 96.69 252 ASN A O 1
ATOM 1973 N N . ASN A 1 253 ? -0.843 -0.357 -10.086 1 97.94 253 ASN A N 1
ATOM 1974 C CA . ASN A 1 253 ? -1.932 0.604 -9.945 1 97.94 253 ASN A CA 1
ATOM 1975 C C . ASN A 1 253 ? -1.773 1.443 -8.68 1 97.94 253 ASN A C 1
ATOM 1977 O O . ASN A 1 253 ? -1.088 1.036 -7.738 1 97.94 253 ASN A O 1
ATOM 1981 N N . LEU A 1 254 ? -2.379 2.615 -8.703 1 97.5 254 LEU A N 1
ATOM 1982 C CA . LEU A 1 254 ? -2.488 3.457 -7.52 1 97.5 254 LEU A CA 1
ATOM 1983 C C . LEU A 1 254 ? -3.434 2.836 -6.496 1 97.5 254 LEU A C 1
ATOM 1985 O O . LEU A 1 254 ? -4.211 1.938 -6.828 1 97.5 254 LEU A O 1
ATOM 1989 N N . ILE A 1 255 ? -3.348 3.344 -5.27 1 97.12 255 ILE A N 1
ATOM 1990 C CA . ILE A 1 255 ? -4.105 2.773 -4.16 1 97.12 255 ILE A CA 1
ATOM 1991 C C . ILE A 1 255 ? -5.602 2.889 -4.445 1 97.12 255 ILE A C 1
ATOM 1993 O O . ILE A 1 255 ? -6.375 1.98 -4.125 1 97.12 255 ILE A O 1
ATOM 1997 N N . SER A 1 256 ? -6.086 3.986 -5.043 1 97.19 256 SER A N 1
ATOM 1998 C CA . SER A 1 256 ? -7.5 4.168 -5.344 1 97.19 256 SER A CA 1
ATOM 1999 C C . SER A 1 256 ? -8.016 3.08 -6.281 1 97.19 256 SER A C 1
ATOM 2001 O O . SER A 1 256 ? -9.102 2.537 -6.078 1 97.19 256 SER A O 1
ATOM 2003 N N . ASP A 1 257 ? -7.172 2.75 -7.273 1 98.06 257 ASP A N 1
ATOM 2004 C CA . ASP A 1 257 ? -7.539 1.702 -8.219 1 98.06 257 ASP A CA 1
ATOM 2005 C C . ASP A 1 257 ? -7.52 0.328 -7.555 1 98.06 257 ASP A C 1
ATOM 2007 O O . ASP A 1 257 ? -8.328 -0.542 -7.891 1 98.06 257 ASP A O 1
ATOM 2011 N N . GLN A 1 258 ? -6.59 0.101 -6.66 1 98.25 258 GLN A N 1
ATOM 2012 C CA . GLN A 1 258 ? -6.551 -1.157 -5.926 1 98.25 258 GLN A CA 1
ATOM 2013 C C . GLN A 1 258 ? -7.828 -1.363 -5.117 1 98.25 258 GLN A C 1
ATOM 2015 O O . GLN A 1 258 ? -8.398 -2.455 -5.117 1 98.25 258 GLN A O 1
ATOM 2020 N N . ILE A 1 259 ? -8.25 -0.289 -4.461 1 97.75 259 ILE A N 1
ATOM 2021 C CA . ILE A 1 259 ? -9.477 -0.354 -3.67 1 97.75 259 ILE A CA 1
ATOM 2022 C C . ILE A 1 259 ? -10.656 -0.712 -4.574 1 97.75 259 ILE A C 1
ATOM 2024 O O . ILE A 1 259 ? -11.453 -1.591 -4.246 1 97.75 259 ILE A O 1
ATOM 2028 N N . GLN A 1 260 ? -10.727 -0.112 -5.723 1 97.81 260 GLN A N 1
ATOM 2029 C CA . GLN A 1 260 ? -11.812 -0.382 -6.664 1 97.81 260 GLN A CA 1
ATOM 2030 C C . GLN A 1 260 ? -11.773 -1.828 -7.148 1 97.81 260 GLN A C 1
ATOM 2032 O O . GLN A 1 260 ? -12.805 -2.494 -7.215 1 97.81 260 GLN A O 1
ATOM 2037 N N . ALA A 1 261 ? -10.602 -2.32 -7.508 1 98.62 261 ALA A N 1
ATOM 2038 C CA . ALA A 1 261 ? -10.453 -3.705 -7.945 1 98.62 261 ALA A CA 1
ATOM 2039 C C . ALA A 1 261 ? -10.883 -4.676 -6.852 1 98.62 261 ALA A C 1
ATOM 2041 O O . ALA A 1 261 ? -11.602 -5.645 -7.121 1 98.62 261 ALA A O 1
ATOM 2042 N N . GLY A 1 262 ? -10.406 -4.391 -5.629 1 98.19 262 GLY A N 1
ATOM 2043 C CA . GLY A 1 262 ? -10.797 -5.23 -4.508 1 98.19 262 GLY A CA 1
ATOM 2044 C C . GLY A 1 262 ? -12.297 -5.27 -4.281 1 98.19 262 GLY A C 1
ATOM 2045 O O . GLY A 1 262 ? -12.852 -6.328 -3.98 1 98.19 262 GLY A O 1
ATOM 2046 N N . LYS A 1 263 ? -12.953 -4.152 -4.441 1 96.75 263 LYS A N 1
ATOM 2047 C CA . LYS A 1 263 ? -14.406 -4.082 -4.309 1 96.75 263 LYS A CA 1
ATOM 2048 C C . LYS A 1 263 ? -15.094 -4.941 -5.363 1 96.75 263 LYS A C 1
ATOM 2050 O O . LYS A 1 263 ? -16.062 -5.645 -5.059 1 96.75 263 LYS A O 1
ATOM 2055 N N . MET A 1 264 ? -14.617 -4.863 -6.582 1 97.94 264 MET A N 1
ATOM 2056 C CA . MET A 1 264 ? -15.195 -5.656 -7.664 1 97.94 264 MET A CA 1
ATOM 2057 C C . MET A 1 264 ? -15.07 -7.148 -7.371 1 97.94 264 MET A C 1
ATOM 2059 O O . MET A 1 264 ? -16.031 -7.902 -7.562 1 97.94 264 MET A O 1
ATOM 2063 N N . ILE A 1 265 ? -13.945 -7.578 -6.879 1 98.56 265 ILE A N 1
ATOM 2064 C CA . ILE A 1 265 ? -13.711 -8.984 -6.578 1 98.56 265 ILE A CA 1
ATOM 2065 C C . ILE A 1 265 ? -14.609 -9.43 -5.426 1 98.56 265 ILE A C 1
ATOM 2067 O O . ILE A 1 265 ? -15.242 -10.484 -5.492 1 98.56 265 ILE A O 1
ATOM 2071 N N . LYS A 1 266 ? -14.641 -8.617 -4.402 1 97.12 266 LYS A N 1
ATOM 2072 C CA . LYS A 1 266 ? -15.453 -8.945 -3.238 1 97.12 266 LYS A CA 1
ATOM 2073 C C . LYS A 1 266 ? -16.922 -9.102 -3.615 1 97.12 266 LYS A C 1
ATOM 2075 O O . LYS A 1 266 ? -17.594 -10.031 -3.166 1 97.12 266 LYS A O 1
ATOM 2080 N N . GLU A 1 267 ? -17.406 -8.18 -4.395 1 96.38 267 GLU A N 1
ATOM 2081 C CA . GLU A 1 267 ? -18.797 -8.234 -4.84 1 96.38 267 GLU A CA 1
ATOM 2082 C C . GLU A 1 267 ? -19.062 -9.484 -5.68 1 96.38 267 GLU A C 1
ATOM 2084 O O . GLU A 1 267 ? -20.078 -10.148 -5.512 1 96.38 267 GLU A O 1
ATOM 2089 N N . TYR A 1 268 ? -18.172 -9.797 -6.547 1 97.88 268 TYR A N 1
ATOM 2090 C CA . TYR A 1 268 ? -18.344 -10.93 -7.453 1 97.88 268 TYR A CA 1
ATOM 2091 C C . TYR A 1 268 ? -18.438 -12.234 -6.68 1 97.88 268 TYR A C 1
ATOM 2093 O O . TYR A 1 268 ? -19.328 -13.047 -6.918 1 97.88 268 TYR A O 1
ATOM 2101 N N . TYR A 1 269 ? -17.594 -12.398 -5.688 1 97.88 269 TYR A N 1
ATOM 2102 C CA . TYR A 1 269 ? -17.5 -13.703 -5.039 1 97.88 269 TYR A CA 1
ATOM 2103 C C . TYR A 1 269 ? -18.391 -13.766 -3.807 1 97.88 269 TYR A C 1
ATOM 2105 O O . TYR A 1 269 ? -18.906 -14.828 -3.461 1 97.88 269 TYR A O 1
ATOM 2113 N N . PHE A 1 270 ? -18.578 -12.633 -3.096 1 96.12 270 PHE A N 1
ATOM 2114 C CA . PHE A 1 270 ? -19.094 -12.734 -1.74 1 96.12 270 PHE A CA 1
ATOM 2115 C C . PHE A 1 270 ? -20.297 -11.812 -1.55 1 96.12 270 PHE A C 1
ATOM 2117 O O . PHE A 1 270 ? -20.922 -11.805 -0.489 1 96.12 270 PHE A O 1
ATOM 2124 N N . LYS A 1 271 ? -20.594 -11 -2.547 1 92.06 271 LYS A N 1
ATOM 2125 C CA . LYS A 1 271 ? -21.703 -10.055 -2.482 1 92.06 271 LYS A CA 1
ATOM 2126 C C . LYS A 1 271 ? -21.562 -9.133 -1.271 1 92.06 271 LYS A C 1
ATOM 2128 O O . LYS A 1 271 ? -22.516 -8.969 -0.502 1 92.06 271 LYS A O 1
ATOM 2133 N N . GLY A 1 272 ? -20.312 -8.75 -0.963 1 88.44 272 GLY A N 1
ATOM 2134 C CA . GLY A 1 272 ? -20.094 -7.699 0.018 1 88.44 272 GLY A CA 1
ATOM 2135 C C . GLY A 1 272 ? -19.406 -8.195 1.28 1 88.44 272 GLY A C 1
ATOM 2136 O O . GLY A 1 272 ? -18.516 -7.531 1.812 1 88.44 272 GLY A O 1
ATOM 2137 N N . LYS A 1 273 ? -19.828 -9.352 1.811 1 93.06 273 LYS A N 1
ATOM 2138 C CA . LYS A 1 273 ? -19.266 -9.883 3.053 1 93.06 273 LYS A CA 1
ATOM 2139 C C . LYS A 1 273 ? -18.922 -11.367 2.914 1 93.06 273 LYS A C 1
ATOM 2141 O O . LYS A 1 273 ? -19.641 -12.117 2.258 1 93.06 273 LYS A O 1
ATOM 2146 N N . VAL A 1 274 ? -17.812 -11.703 3.5 1 95.19 274 VAL A N 1
ATOM 2147 C CA . VAL A 1 274 ? -17.375 -13.094 3.484 1 95.19 274 VAL A CA 1
ATOM 2148 C C . VAL A 1 274 ? -17.562 -13.711 4.871 1 95.19 274 VAL A C 1
ATOM 2150 O O . VAL A 1 274 ? -17.266 -13.07 5.883 1 95.19 274 VAL A O 1
ATOM 2153 N N . ASN A 1 275 ? -18.141 -14.852 4.977 1 95.5 275 ASN A N 1
ATOM 2154 C CA . ASN A 1 275 ? -18.234 -15.656 6.188 1 95.5 275 ASN A CA 1
ATOM 2155 C C . ASN A 1 275 ? -17.562 -17.016 6.016 1 95.5 275 ASN A C 1
ATOM 2157 O O . ASN A 1 275 ? -17.234 -17.406 4.895 1 95.5 275 ASN A O 1
ATOM 2161 N N . ILE A 1 276 ? -17.359 -17.688 7.078 1 95.75 276 ILE A N 1
ATOM 2162 C CA . ILE A 1 276 ? -16.672 -18.969 7.031 1 95.75 276 ILE A CA 1
ATOM 2163 C C . ILE A 1 276 ? -17.5 -19.969 6.215 1 95.75 276 ILE A C 1
ATOM 2165 O O . ILE A 1 276 ? -16.953 -20.844 5.547 1 95.75 276 ILE A O 1
ATOM 2169 N N . GLU A 1 277 ? -18.797 -19.781 6.207 1 94.81 277 GLU A N 1
ATOM 2170 C CA . GLU A 1 277 ? -19.688 -20.656 5.449 1 94.81 277 GLU A CA 1
ATOM 2171 C C . GLU A 1 277 ? -19.5 -20.484 3.945 1 94.81 277 GLU A C 1
ATOM 2173 O O . GLU A 1 277 ? -19.922 -21.312 3.152 1 94.81 277 GLU A O 1
ATOM 2178 N N . ASP A 1 278 ? -18.812 -19.359 3.582 1 95.56 278 ASP A N 1
ATOM 2179 C CA . ASP A 1 278 ? -18.531 -19.078 2.176 1 95.56 278 ASP A CA 1
ATOM 2180 C C . ASP A 1 278 ? -17.203 -19.703 1.743 1 95.56 278 ASP A C 1
ATOM 2182 O O . ASP A 1 278 ? -16.594 -19.234 0.777 1 95.56 278 ASP A O 1
ATOM 2186 N N . TRP A 1 279 ? -16.766 -20.781 2.451 1 96.06 279 TRP A N 1
ATOM 2187 C CA . TRP A 1 279 ? -15.414 -21.297 2.221 1 96.06 279 TRP A CA 1
ATOM 2188 C C . TRP A 1 279 ? -15.258 -21.797 0.791 1 96.06 279 TRP A C 1
ATOM 2190 O O . TRP A 1 279 ? -14.172 -21.703 0.208 1 96.06 279 TRP A O 1
ATOM 2200 N N . GLU A 1 280 ? -16.266 -22.25 0.154 1 96.44 280 GLU A N 1
ATOM 2201 C CA . GLU A 1 280 ? -16.172 -22.734 -1.221 1 96.44 280 GLU A CA 1
ATOM 2202 C C . GLU A 1 280 ? -15.922 -21.578 -2.193 1 96.44 280 GLU A C 1
ATOM 2204 O O . GLU A 1 280 ? -15.188 -21.734 -3.166 1 96.44 28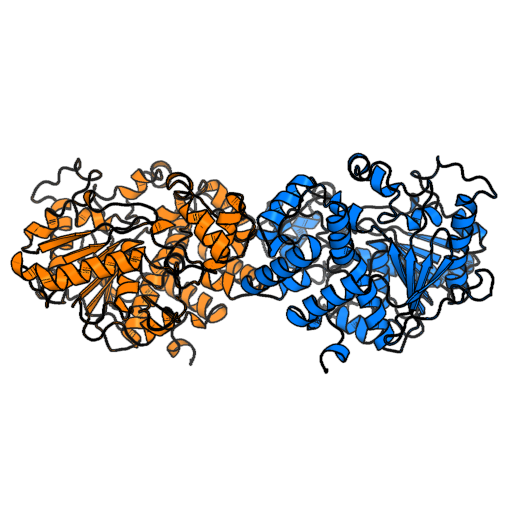0 GLU A O 1
ATOM 2209 N N . GLN A 1 281 ? -16.578 -20.422 -1.897 1 97.38 281 GLN A N 1
ATOM 2210 C CA . GLN A 1 281 ? -16.312 -19.234 -2.715 1 97.38 281 GLN A CA 1
ATOM 2211 C C . GLN A 1 281 ? -14.898 -18.719 -2.5 1 97.38 281 GLN A C 1
ATOM 2213 O O . GLN A 1 281 ? -14.266 -18.219 -3.434 1 97.38 281 GLN A O 1
ATOM 2218 N N . LEU A 1 282 ? -14.477 -18.844 -1.262 1 97.56 282 LEU A N 1
ATOM 2219 C CA . LEU A 1 282 ? -13.102 -18.469 -0.964 1 97.56 282 LEU A CA 1
ATOM 2220 C C . LEU A 1 282 ? -12.117 -19.344 -1.729 1 97.56 282 LEU A C 1
ATOM 2222 O O . LEU A 1 282 ? -11.109 -18.859 -2.244 1 97.56 282 LEU A O 1
ATOM 2226 N N . VAL A 1 283 ? -12.438 -20.641 -1.84 1 97.56 283 VAL A N 1
ATOM 2227 C CA . VAL A 1 283 ? -11.602 -21.578 -2.598 1 97.56 283 VAL A CA 1
ATOM 2228 C C . VAL A 1 283 ? -11.578 -21.172 -4.07 1 97.56 283 VAL A C 1
ATOM 2230 O O . VAL A 1 283 ? -10.523 -21.172 -4.703 1 97.56 283 VAL A O 1
ATOM 2233 N N . LYS A 1 284 ? -12.695 -20.812 -4.578 1 97.94 284 LYS A N 1
ATOM 2234 C CA . LYS A 1 284 ? -12.766 -20.391 -5.973 1 97.94 284 LYS A CA 1
ATOM 2235 C C . LYS A 1 284 ? -11.922 -19.141 -6.219 1 97.94 284 LYS A C 1
ATOM 2237 O O . LYS A 1 284 ? -11.164 -19.078 -7.184 1 97.94 284 LYS A O 1
ATOM 2242 N N . TYR A 1 285 ? -12.062 -18.172 -5.293 1 98.25 285 TYR A N 1
ATOM 2243 C CA . TYR A 1 285 ? -11.258 -16.969 -5.414 1 98.25 285 TYR A CA 1
ATOM 2244 C C . TYR A 1 285 ? -9.766 -17.297 -5.422 1 98.25 285 TYR A C 1
ATOM 2246 O O . TYR A 1 285 ? -9.039 -16.906 -6.332 1 98.25 285 TYR A O 1
ATOM 2254 N N . TYR A 1 286 ? -9.312 -18.062 -4.441 1 97.75 286 TYR A N 1
ATOM 2255 C CA . TYR A 1 286 ? -7.895 -18.375 -4.32 1 97.75 286 TYR A CA 1
ATOM 2256 C C . TYR A 1 286 ? -7.418 -19.219 -5.492 1 97.75 286 TYR A C 1
ATOM 2258 O O . TYR A 1 286 ? -6.27 -19.094 -5.93 1 97.75 286 TYR A O 1
ATOM 2266 N N . SER A 1 287 ? -8.273 -20.109 -6 1 98.44 287 SER A N 1
ATOM 2267 C CA . SER A 1 287 ? -7.898 -20.922 -7.145 1 98.44 287 SER A CA 1
ATOM 2268 C C . SER A 1 287 ? -7.543 -20.062 -8.352 1 98.44 287 SER A C 1
ATOM 2270 O O . SER A 1 287 ? -6.508 -20.266 -8.984 1 98.44 287 SER A O 1
ATOM 2272 N N . LEU A 1 288 ? -8.406 -19.078 -8.617 1 98.25 288 LEU A N 1
ATOM 2273 C CA . LEU A 1 288 ? -8.164 -18.219 -9.766 1 98.25 288 LEU A CA 1
ATOM 2274 C C . LEU A 1 288 ? -7 -17.266 -9.5 1 98.25 288 LEU A C 1
ATOM 2276 O O . LEU A 1 288 ? -6.152 -17.062 -10.375 1 98.25 288 LEU A O 1
ATOM 2280 N N . GLU A 1 289 ? -6.906 -16.781 -8.359 1 97 289 GLU A N 1
ATOM 2281 C CA . GLU A 1 289 ? -5.902 -15.789 -8.008 1 97 289 GLU A CA 1
ATOM 2282 C C . GLU A 1 289 ? -4.492 -16.375 -8.102 1 97 289 GLU A C 1
ATOM 2284 O O . GLU A 1 289 ? -3.562 -15.688 -8.539 1 97 289 GLU A O 1
ATOM 2289 N N . VAL A 1 290 ? -4.367 -17.641 -7.758 1 97.12 290 VAL A N 1
ATOM 2290 C CA . VAL A 1 290 ? -3.014 -18.141 -7.527 1 97.12 290 VAL A CA 1
ATOM 2291 C C . VAL A 1 290 ? -2.586 -19.047 -8.68 1 97.12 290 VAL A C 1
ATOM 2293 O O . VAL A 1 290 ? -1.421 -19.031 -9.086 1 97.12 290 VAL A O 1
ATOM 2296 N N . PHE A 1 291 ? -3.588 -19.812 -9.266 1 98.19 291 PHE A N 1
ATOM 2297 C CA . PHE A 1 291 ? -3.113 -20.844 -10.18 1 98.19 291 PHE A CA 1
ATOM 2298 C C . PHE A 1 291 ? -3.916 -20.828 -11.477 1 98.19 291 PHE A C 1
ATOM 2300 O O . PHE A 1 291 ? -3.344 -20.781 -12.57 1 98.19 291 PHE A O 1
ATOM 2307 N N . VAL A 1 292 ? -5.215 -20.797 -11.344 1 98.56 292 VAL A N 1
ATOM 2308 C CA . VAL A 1 292 ? -6.086 -21.125 -12.461 1 98.56 292 VAL A CA 1
ATOM 2309 C C . VAL A 1 292 ? -6.004 -20.047 -13.531 1 98.56 292 VAL A C 1
ATOM 2311 O O . VAL A 1 292 ? -5.77 -20.344 -14.703 1 98.56 292 VAL A O 1
ATOM 2314 N N . TYR A 1 293 ? -6.176 -18.828 -13.141 1 97.94 293 TYR A N 1
ATOM 2315 C CA . TYR A 1 293 ? -6.176 -17.766 -14.141 1 97.94 293 TYR A CA 1
ATOM 2316 C C . TYR A 1 293 ? -4.84 -17.703 -14.875 1 97.94 293 TYR A C 1
ATOM 2318 O O . TYR A 1 293 ? -4.797 -17.578 -16.094 1 97.94 293 TYR A O 1
ATOM 2326 N N . ALA A 1 294 ? -3.775 -17.812 -14.133 1 97.5 294 ALA A N 1
ATOM 2327 C CA . ALA A 1 294 ? -2.441 -17.766 -14.727 1 97.5 294 ALA A CA 1
ATOM 2328 C C . ALA A 1 294 ? -2.23 -18.922 -15.703 1 97.5 294 ALA A C 1
ATOM 2330 O O . ALA A 1 294 ? -1.577 -18.75 -16.734 1 97.5 294 ALA A O 1
ATOM 2331 N N . THR A 1 295 ? -2.744 -20.078 -15.352 1 98.31 295 THR A N 1
ATOM 2332 C CA . THR A 1 295 ? -2.627 -21.234 -16.219 1 98.31 295 THR A CA 1
ATOM 2333 C C . THR A 1 295 ? -3.365 -21.016 -17.531 1 98.31 295 THR A C 1
ATOM 2335 O O . THR A 1 295 ? -2.828 -21.281 -18.609 1 98.31 295 THR A O 1
ATOM 2338 N N . ILE A 1 296 ? -4.535 -20.5 -17.406 1 97.62 296 ILE A N 1
ATOM 2339 C CA . ILE A 1 296 ? -5.336 -20.234 -18.594 1 97.62 296 ILE A CA 1
ATOM 2340 C C . ILE A 1 296 ? -4.699 -19.125 -19.422 1 97.62 296 ILE A C 1
ATOM 2342 O O . ILE A 1 296 ? -4.637 -19.203 -20.641 1 97.62 296 ILE A O 1
ATOM 2346 N N . GLN A 1 297 ? -4.219 -18.141 -18.734 1 95.88 297 GLN A N 1
ATOM 2347 C CA . GLN A 1 297 ? -3.5 -17.047 -19.406 1 95.88 297 GLN A CA 1
ATOM 2348 C C . GLN A 1 297 ? -2.287 -17.594 -20.156 1 95.88 297 GLN A C 1
ATOM 2350 O O . GLN A 1 297 ? -2.041 -17.188 -21.297 1 95.88 297 GLN A O 1
ATOM 2355 N N . PHE A 1 298 ? -1.562 -18.438 -19.531 1 97 298 PHE A N 1
ATOM 2356 C CA . PHE A 1 298 ? -0.406 -19.062 -20.156 1 97 298 PHE A CA 1
ATOM 2357 C C . PHE A 1 298 ? -0.814 -19.812 -21.422 1 97 298 PHE A C 1
ATOM 2359 O O . PHE A 1 298 ? -0.177 -19.656 -22.469 1 97 298 PHE A O 1
ATOM 2366 N N . ALA A 1 299 ? -1.863 -20.609 -21.328 1 97.31 299 ALA A N 1
ATOM 2367 C CA . ALA A 1 299 ? -2.363 -21.359 -22.484 1 97.31 299 ALA A CA 1
ATOM 2368 C C . ALA A 1 299 ? -2.773 -20.406 -23.609 1 97.31 299 ALA A C 1
ATOM 2370 O O . ALA A 1 299 ? -2.445 -20.641 -24.781 1 97.31 299 ALA A O 1
ATOM 2371 N N . LYS A 1 300 ? -3.414 -19.344 -23.281 1 95.69 300 LYS A N 1
ATOM 2372 C CA . LYS A 1 300 ? -3.869 -18.375 -24.266 1 95.69 300 LYS A CA 1
ATOM 2373 C C . LYS A 1 300 ? -2.688 -17.703 -24.953 1 95.69 300 LYS A C 1
ATOM 2375 O O . LYS A 1 300 ? -2.695 -17.531 -26.172 1 95.69 300 LYS A O 1
ATOM 2380 N N . LEU A 1 301 ? -1.735 -17.328 -24.156 1 94.69 301 LEU A N 1
ATOM 2381 C CA . LEU A 1 301 ? -0.556 -16.672 -24.719 1 94.69 301 LEU A CA 1
ATOM 2382 C C . LEU A 1 301 ? 0.176 -17.609 -25.672 1 94.69 301 LEU A C 1
ATOM 2384 O O . LEU A 1 301 ? 0.539 -17.219 -26.781 1 94.69 301 LEU A O 1
ATOM 2388 N N . CYS A 1 302 ? 0.328 -18.859 -25.266 1 94.81 302 CYS A N 1
ATOM 2389 C CA . CYS A 1 302 ? 0.979 -19.844 -26.125 1 94.81 302 CYS A CA 1
ATOM 2390 C C . CYS A 1 302 ? 0.187 -20.062 -27.406 1 94.81 302 CYS A C 1
ATOM 2392 O O . CYS A 1 302 ? 0.76 -20.094 -28.5 1 94.81 302 CYS A O 1
ATOM 2394 N N . ALA A 1 303 ? -1.073 -20.219 -27.25 1 94.69 303 ALA A N 1
ATOM 2395 C CA . ALA A 1 303 ? -1.932 -20.484 -28.406 1 94.69 303 ALA A CA 1
ATOM 2396 C C . ALA A 1 303 ? -1.927 -19.297 -29.375 1 94.69 303 ALA A C 1
ATOM 2398 O O . ALA A 1 303 ? -1.96 -19.484 -30.594 1 94.69 303 ALA A O 1
ATOM 2399 N N . ASN A 1 304 ? -1.899 -18.188 -28.828 1 91.62 304 ASN A N 1
ATOM 2400 C CA . ASN A 1 304 ? -1.92 -16.969 -29.641 1 91.62 304 ASN A CA 1
ATOM 2401 C C . ASN A 1 304 ? -0.668 -16.859 -30.5 1 91.62 304 ASN A C 1
ATOM 2403 O O . ASN A 1 304 ? -0.72 -16.312 -31.609 1 91.62 304 ASN A O 1
ATOM 2407 N N . ALA A 1 305 ? 0.41 -17.281 -30 1 91.75 305 ALA A N 1
ATOM 2408 C CA . ALA A 1 305 ? 1.674 -17.219 -30.719 1 91.75 305 ALA A CA 1
ATOM 2409 C C . ALA A 1 305 ? 1.64 -18.109 -31.953 1 91.75 305 ALA A C 1
ATOM 2411 O O . ALA A 1 305 ? 2.375 -17.875 -32.906 1 91.75 305 ALA A O 1
ATOM 2412 N N . LYS A 1 306 ? 0.828 -19.125 -32 1 92.12 306 LYS A N 1
ATOM 2413 C CA . LYS A 1 306 ? 0.642 -20.078 -33.094 1 92.12 306 LYS A CA 1
ATOM 2414 C C . LYS A 1 306 ? 1.958 -20.75 -33.469 1 92.12 306 LYS A C 1
ATOM 2416 O O . LYS A 1 306 ? 2.215 -21.016 -34.625 1 92.12 306 LYS A O 1
ATOM 2421 N N . LYS A 1 307 ? 2.775 -20.953 -32.469 1 94.62 307 LYS A N 1
ATOM 2422 C CA . LYS A 1 307 ? 4.078 -21.562 -32.719 1 94.62 307 LYS A CA 1
ATOM 2423 C C . LYS A 1 307 ? 4.195 -22.906 -32.031 1 94.62 307 LYS A C 1
ATOM 2425 O O . LYS A 1 307 ? 5.062 -23.719 -32.375 1 94.62 307 LYS A O 1
ATOM 2430 N N . ASN A 1 308 ? 3.367 -23.109 -31.031 1 95.56 308 ASN A N 1
ATOM 2431 C CA . ASN A 1 308 ? 3.4 -24.328 -30.234 1 95.56 308 ASN A CA 1
ATOM 2432 C C . ASN A 1 308 ? 2.004 -24.906 -30.047 1 95.56 308 ASN A C 1
ATOM 2434 O O . ASN A 1 308 ? 1.017 -24.172 -30 1 95.56 308 ASN A O 1
ATOM 2438 N N . LYS A 1 309 ? 1.941 -26.25 -30 1 96.5 309 LYS A N 1
ATOM 2439 C CA . LYS A 1 309 ? 0.711 -26.891 -29.531 1 96.5 309 LYS A CA 1
ATOM 2440 C C . LYS A 1 309 ? 0.618 -26.859 -28.016 1 96.5 309 LYS A C 1
ATOM 2442 O O . LYS A 1 309 ? 1.621 -27.047 -27.312 1 96.5 309 LYS A O 1
ATOM 2447 N N . VAL A 1 310 ? -0.543 -26.625 -27.547 1 98 310 VAL A N 1
ATOM 2448 C CA . VAL A 1 310 ? -0.773 -26.578 -26.109 1 98 310 VAL A CA 1
ATOM 2449 C C . VAL A 1 310 ? -2.018 -27.391 -25.75 1 98 310 VAL A C 1
ATOM 2451 O O . VAL A 1 310 ? -3.047 -27.281 -26.422 1 98 310 VAL A O 1
ATOM 2454 N N . TYR A 1 311 ? -1.891 -28.234 -24.828 1 98.75 311 TYR A N 1
ATOM 2455 C CA . TYR A 1 311 ? -2.996 -29 -24.266 1 98.75 311 TYR A CA 1
ATOM 2456 C C . TYR A 1 311 ? -3.336 -28.531 -22.859 1 98.75 311 TYR A C 1
ATOM 2458 O O . TYR A 1 311 ? -2.451 -28.406 -22 1 98.75 311 TYR A O 1
ATOM 2466 N N . LEU A 1 312 ? -4.629 -28.219 -22.609 1 98.88 312 LEU A N 1
ATOM 2467 C CA . LEU A 1 312 ? -5.098 -27.75 -21.297 1 98.88 312 LEU A CA 1
ATOM 2468 C C . LEU A 1 312 ? -5.941 -28.828 -20.625 1 98.88 312 LEU A C 1
ATOM 2470 O O . LEU A 1 312 ? -6.809 -29.438 -21.25 1 98.88 312 LEU A O 1
ATOM 2474 N N . TYR A 1 313 ? -5.641 -29.078 -19.344 1 98.81 313 TYR A N 1
ATOM 2475 C CA . TYR A 1 313 ? -6.48 -30.031 -18.625 1 98.81 313 TYR A CA 1
ATOM 2476 C C . TYR A 1 313 ? -7.004 -29.438 -17.328 1 98.81 313 TYR A C 1
ATOM 2478 O O . TYR A 1 313 ? -6.426 -28.484 -16.797 1 98.81 313 TYR A O 1
ATOM 2486 N N . LYS A 1 314 ? -8.094 -29.906 -16.891 1 98.81 314 LYS A N 1
ATOM 2487 C CA . LYS A 1 314 ? -8.633 -29.75 -15.547 1 98.81 314 LYS A CA 1
ATOM 2488 C C . LYS A 1 314 ? -8.742 -31.094 -14.836 1 98.81 314 LYS A C 1
ATOM 2490 O O . LYS A 1 314 ? -9.453 -31.984 -15.297 1 98.81 314 LYS A O 1
ATOM 2495 N N . PHE A 1 315 ? -7.965 -31.25 -13.789 1 98.88 315 PHE A N 1
ATOM 2496 C CA . PHE A 1 315 ? -7.941 -32.5 -13.047 1 98.88 315 PHE A CA 1
ATOM 2497 C C . PHE A 1 315 ? -9.055 -32.531 -12.008 1 98.88 315 PHE A C 1
ATOM 2499 O O . PHE A 1 315 ? -9.125 -31.672 -11.141 1 98.88 315 PHE A O 1
ATOM 2506 N N . THR A 1 316 ? -9.938 -33.594 -12.055 1 98.44 316 THR A N 1
ATOM 2507 C CA . THR A 1 316 ? -11.117 -33.625 -11.188 1 98.44 316 THR A CA 1
ATOM 2508 C C . THR A 1 316 ? -11.312 -35.031 -10.609 1 98.44 316 THR A C 1
ATOM 2510 O O . THR A 1 316 ? -12.406 -35.375 -10.164 1 98.44 316 THR A O 1
ATOM 2513 N N . CYS A 1 317 ? -10.273 -35.844 -10.594 1 97.62 317 CYS A N 1
ATOM 2514 C CA . CYS A 1 317 ? -10.359 -37.188 -10.023 1 97.62 317 CYS A CA 1
ATOM 2515 C C . CYS A 1 317 ? -10.672 -37.125 -8.539 1 97.62 317 CYS A C 1
ATOM 2517 O O . CYS A 1 317 ? -10.016 -36.406 -7.785 1 97.62 317 CYS A O 1
ATOM 2519 N N . LYS A 1 318 ? -11.648 -37.906 -8.172 1 96.75 318 LYS A N 1
ATOM 2520 C CA . LYS A 1 318 ? -12.008 -38.031 -6.762 1 96.75 318 LYS A CA 1
ATOM 2521 C C . LYS A 1 318 ? -11.891 -39.469 -6.285 1 96.75 318 LYS A C 1
ATOM 2523 O O . LYS A 1 318 ? -12.594 -40.375 -6.777 1 96.75 318 LYS A O 1
ATOM 2528 N N . SER A 1 319 ? -10.969 -39.719 -5.445 1 94.62 319 SER A N 1
ATOM 2529 C CA . SER A 1 319 ? -10.711 -41 -4.824 1 94.62 319 SER A CA 1
ATOM 2530 C C . SER A 1 319 ? -10.078 -40.844 -3.445 1 94.62 319 SER A C 1
ATOM 2532 O O . SER A 1 319 ? -10.016 -39.719 -2.914 1 94.62 319 SER A O 1
ATOM 2534 N N . GLU A 1 320 ? -9.688 -41.875 -2.869 1 92.06 320 GLU A N 1
ATOM 2535 C CA . GLU A 1 320 ? -9.039 -41.875 -1.562 1 92.06 320 GLU A CA 1
ATOM 2536 C C . GLU A 1 320 ? -7.637 -41.281 -1.651 1 92.06 320 GLU A C 1
ATOM 2538 O O . GLU A 1 320 ? -7.023 -40.969 -0.629 1 92.06 320 GLU A O 1
ATOM 2543 N N . ARG A 1 321 ? -7.168 -40.969 -2.889 1 93.38 321 ARG A N 1
ATOM 2544 C CA . ARG A 1 321 ? -5.816 -40.438 -3.057 1 93.38 321 ARG A CA 1
ATOM 2545 C C . ARG A 1 321 ? -5.805 -38.938 -2.945 1 93.38 321 ARG A C 1
ATOM 2547 O O . ARG A 1 321 ? -4.738 -38.312 -2.949 1 93.38 321 ARG A O 1
ATOM 2554 N N . ASN A 1 322 ? -7.035 -38.375 -2.873 1 94.56 322 ASN A N 1
ATOM 2555 C CA . ASN A 1 322 ? -7.117 -36.938 -2.643 1 94.56 322 ASN A CA 1
ATOM 2556 C C . ASN A 1 322 ? -6.875 -36.562 -1.177 1 94.56 322 ASN A C 1
ATOM 2558 O O . ASN A 1 322 ? -7.82 -36.375 -0.411 1 94.56 322 ASN A O 1
ATOM 2562 N N . VAL A 1 323 ? -5.605 -36.406 -0.867 1 90.88 323 VAL A N 1
ATOM 2563 C CA . VAL A 1 323 ? -5.273 -36.344 0.553 1 90.88 323 VAL A CA 1
ATOM 2564 C C . VAL A 1 323 ? -4.727 -34.969 0.92 1 90.88 323 VAL A C 1
ATOM 2566 O O . VAL A 1 323 ? -4.613 -34.656 2.102 1 90.88 323 VAL A O 1
ATOM 2569 N N . PHE A 1 324 ? -4.469 -34.156 0.008 1 91.38 324 PHE A N 1
ATOM 2570 C CA . PHE A 1 324 ? -3.662 -32.969 0.287 1 91.38 324 PHE A CA 1
ATOM 2571 C C . PHE A 1 324 ? -4.418 -31.984 1.184 1 91.38 324 PHE A C 1
ATOM 2573 O O . PHE A 1 324 ? -3.83 -31.391 2.084 1 91.38 324 PHE A O 1
ATOM 2580 N N . GLY A 1 325 ? -5.719 -31.812 0.951 1 90.81 325 GLY A N 1
ATOM 2581 C CA . GLY A 1 325 ? -6.512 -30.938 1.799 1 90.81 325 GLY A CA 1
ATOM 2582 C C . GLY A 1 325 ? -6.453 -31.312 3.268 1 90.81 325 GLY A C 1
ATOM 2583 O O . GLY A 1 325 ? -6.371 -30.438 4.133 1 90.81 325 GLY A O 1
ATOM 2584 N N . HIS A 1 326 ? -6.41 -32.594 3.543 1 88.56 326 HIS A N 1
ATOM 2585 C CA . HIS A 1 326 ? -6.336 -33.062 4.918 1 88.56 326 HIS A CA 1
ATOM 2586 C C . HIS A 1 326 ? -4.93 -32.906 5.484 1 88.56 326 HIS A C 1
ATOM 2588 O O . HIS A 1 326 ? -4.77 -32.531 6.656 1 88.56 326 HIS A O 1
ATOM 2594 N N . VAL A 1 327 ? -4.027 -33.156 4.641 1 87.75 327 VAL A N 1
ATOM 2595 C CA . VAL A 1 327 ? -2.631 -33 5.039 1 87.75 327 VAL A CA 1
ATOM 2596 C C . VAL A 1 327 ? -2.369 -31.531 5.441 1 87.75 327 VAL A C 1
ATOM 2598 O O . VAL A 1 327 ? -1.585 -31.266 6.352 1 87.75 327 VAL A O 1
ATOM 2601 N N . MET A 1 328 ? -3.068 -30.672 4.824 1 91 328 MET A N 1
ATOM 2602 C CA . MET A 1 328 ? -2.848 -29.25 5.07 1 91 328 MET A CA 1
ATOM 2603 C C . MET A 1 328 ? -3.725 -28.75 6.215 1 91 328 MET A C 1
ATOM 2605 O O . MET A 1 328 ? -3.768 -27.547 6.496 1 91 328 MET A O 1
ATOM 2609 N N . GLY A 1 329 ? -4.48 -29.594 6.883 1 91.38 329 GLY A N 1
ATOM 2610 C CA . GLY A 1 329 ? -5.242 -29.25 8.07 1 91.38 329 GLY A CA 1
ATOM 2611 C C . GLY A 1 329 ? -6.598 -28.641 7.758 1 91.38 329 GLY A C 1
ATOM 2612 O O . GLY A 1 329 ? -7.148 -27.891 8.562 1 91.38 329 GLY A O 1
ATOM 2613 N N . MET A 1 330 ? -7.133 -28.922 6.555 1 94.19 330 MET A N 1
ATOM 2614 C CA . MET A 1 330 ? -8.398 -28.312 6.164 1 94.19 330 MET A CA 1
ATOM 2615 C C . MET A 1 330 ? -9.555 -29.297 6.328 1 94.19 330 MET A C 1
ATOM 2617 O O . MET A 1 330 ? -10.664 -29.047 5.859 1 94.19 330 MET A O 1
ATOM 2621 N N . GLY A 1 331 ? -9.344 -30.406 6.996 1 92.44 331 GLY A N 1
ATOM 2622 C CA . GLY A 1 331 ? -10.328 -31.453 7.152 1 92.44 331 GLY A CA 1
ATOM 2623 C C . GLY A 1 331 ? -11.617 -30.984 7.801 1 92.44 331 GLY A C 1
ATOM 2624 O O . GLY A 1 331 ? -12.703 -31.391 7.387 1 92.44 331 GLY A O 1
ATOM 2625 N N . GLU A 1 332 ? -11.492 -30.141 8.828 1 92.56 332 GLU A N 1
ATOM 2626 C CA . GLU A 1 332 ? -12.664 -29.672 9.555 1 92.56 332 GLU A CA 1
ATOM 2627 C C . GLU A 1 332 ? -13.539 -28.781 8.672 1 92.56 332 GLU A C 1
ATOM 2629 O O . GLU A 1 332 ? -14.758 -28.75 8.82 1 92.56 332 GLU A O 1
ATOM 2634 N N . LEU A 1 333 ? -12.875 -28.094 7.809 1 92.81 333 LEU A N 1
ATOM 2635 C CA . LEU A 1 333 ? -13.602 -27.188 6.941 1 92.81 333 LEU A CA 1
ATOM 2636 C C . LEU A 1 333 ? -14.25 -27.938 5.785 1 92.81 333 LEU A C 1
ATOM 2638 O O . LEU A 1 333 ? -15.422 -27.703 5.457 1 92.81 333 LEU A O 1
ATOM 2642 N N . ILE A 1 334 ? -13.5 -28.859 5.199 1 92.75 334 ILE A N 1
ATOM 2643 C CA . ILE A 1 334 ? -13.969 -29.578 4.016 1 92.75 334 ILE A CA 1
ATOM 2644 C C . ILE A 1 334 ? -14.953 -30.672 4.43 1 92.75 334 ILE A C 1
ATOM 2646 O O . ILE A 1 334 ? -15.867 -31.016 3.67 1 92.75 334 ILE A O 1
ATOM 2650 N N . LYS A 1 335 ? -14.789 -31.219 5.586 1 91.38 335 LYS A N 1
ATOM 2651 C CA . LYS A 1 335 ? -15.648 -32.281 6.137 1 91.38 335 LYS A CA 1
ATOM 2652 C C . LYS A 1 335 ? -15.75 -33.469 5.176 1 91.38 335 LYS A C 1
ATOM 2654 O O . LYS A 1 335 ? -14.734 -34 4.734 1 91.38 335 LYS A O 1
ATOM 2659 N N . ASP A 1 336 ? -16.922 -33.781 4.762 1 88.81 336 ASP A N 1
ATOM 2660 C CA . ASP A 1 336 ? -17.125 -34.969 3.973 1 88.81 336 ASP A CA 1
ATOM 2661 C C . ASP A 1 336 ? -17.109 -34.688 2.477 1 88.81 336 ASP A C 1
ATOM 2663 O O . ASP A 1 336 ? -17.281 -35.562 1.65 1 88.81 336 ASP A O 1
ATOM 2667 N N . LYS A 1 337 ? -16.797 -33.469 2.17 1 91.44 337 LYS A N 1
ATOM 2668 C CA . LYS A 1 337 ? -16.766 -33.125 0.752 1 91.44 337 LYS A CA 1
ATOM 2669 C C . LYS A 1 337 ? -15.469 -33.594 0.106 1 91.44 337 LYS A C 1
ATOM 2671 O O . LYS A 1 337 ? -14.383 -33.406 0.655 1 91.44 337 LYS A O 1
ATOM 2676 N N . GLN A 1 338 ? -15.578 -34.281 -0.965 1 91.94 338 GLN A N 1
ATOM 2677 C CA . GLN A 1 338 ? -14.383 -34.688 -1.699 1 91.94 338 GLN A CA 1
ATOM 2678 C C . GLN A 1 338 ? -13.867 -33.562 -2.57 1 91.94 338 GLN A C 1
ATOM 2680 O O . GLN A 1 338 ? -14.57 -33.062 -3.457 1 91.94 338 GLN A O 1
ATOM 2685 N N . VAL A 1 339 ? -12.734 -33.125 -2.256 1 96.06 339 VAL A N 1
ATOM 2686 C CA . VAL A 1 339 ? -12.102 -32 -2.961 1 96.06 339 VAL A CA 1
ATOM 2687 C C . VAL A 1 339 ? -10.875 -32.5 -3.721 1 96.06 339 VAL A C 1
ATOM 2689 O O . VAL A 1 339 ? -10.32 -33.562 -3.387 1 96.06 339 VAL A O 1
ATOM 2692 N N . VAL A 1 340 ? -10.594 -31.922 -4.781 1 98.06 340 VAL A N 1
ATOM 2693 C CA . VAL A 1 340 ? -9.359 -32.156 -5.531 1 98.06 340 VAL A CA 1
ATOM 2694 C C . VAL A 1 340 ? -8.414 -30.969 -5.328 1 98.06 340 VAL A C 1
ATOM 2696 O O . VAL A 1 340 ? -8.43 -30.016 -6.102 1 98.06 340 VAL A O 1
ATOM 2699 N N . CYS A 1 341 ? -7.586 -31.078 -4.332 1 97.12 341 CYS A N 1
ATOM 2700 C CA . CYS A 1 341 ? -6.738 -29.984 -3.871 1 97.12 341 CYS A CA 1
ATOM 2701 C C . CYS A 1 341 ? -5.488 -29.859 -4.734 1 97.12 341 CYS A C 1
ATOM 2703 O O . CYS A 1 341 ? -5.219 -30.719 -5.57 1 97.12 341 CYS A O 1
ATOM 2705 N N . HIS A 1 342 ? -4.816 -28.734 -4.477 1 97.06 342 HIS A N 1
ATOM 2706 C CA . HIS A 1 342 ? -3.49 -28.531 -5.051 1 97.06 342 HIS A CA 1
ATOM 2707 C C . HIS A 1 342 ? -2.602 -29.75 -4.836 1 97.06 342 HIS A C 1
ATOM 2709 O O . HIS A 1 342 ? -2.545 -30.297 -3.732 1 97.06 342 HIS A O 1
ATOM 2715 N N . ALA A 1 343 ? -2.01 -30.312 -5.938 1 95.44 343 ALA A N 1
ATOM 2716 C CA . ALA A 1 343 ? -1.022 -31.391 -5.922 1 95.44 343 ALA A CA 1
ATOM 2717 C C . ALA A 1 343 ? -1.7 -32.75 -5.906 1 95.44 343 ALA A C 1
ATOM 2719 O O . ALA A 1 343 ? -1.035 -33.781 -6.027 1 95.44 343 ALA A O 1
ATOM 2720 N N . ASP A 1 344 ? -2.994 -32.812 -5.781 1 96.5 344 ASP A N 1
ATOM 2721 C CA . ASP A 1 344 ? -3.645 -34.125 -5.738 1 96.5 344 ASP A CA 1
ATOM 2722 C C . ASP A 1 344 ? -3.363 -34.906 -7.012 1 96.5 344 ASP A C 1
ATOM 2724 O O . ASP A 1 344 ? -3.287 -36.156 -6.98 1 96.5 344 ASP A O 1
ATOM 2728 N N . ASP A 1 345 ? -3.221 -34.25 -8.156 1 97 345 ASP A N 1
ATOM 2729 C CA . ASP A 1 345 ? -2.926 -34.938 -9.406 1 97 345 ASP A CA 1
ATOM 2730 C C . ASP A 1 345 ? -1.577 -35.656 -9.336 1 97 345 ASP A C 1
ATOM 2732 O O . ASP A 1 345 ? -1.393 -36.688 -9.953 1 97 345 ASP A O 1
ATOM 2736 N N . VAL A 1 346 ? -0.629 -35.094 -8.57 1 96.81 346 VAL A N 1
ATOM 2737 C CA . VAL A 1 346 ? 0.703 -35.688 -8.438 1 96.81 346 VAL A CA 1
ATOM 2738 C C . VAL A 1 346 ? 0.603 -37.062 -7.809 1 96.81 346 VAL A C 1
ATOM 2740 O O . VAL A 1 346 ? 1.369 -37.969 -8.156 1 96.81 346 VAL A O 1
ATOM 2743 N N . TYR A 1 347 ? -0.379 -37.312 -6.973 1 95.06 347 TYR A N 1
ATOM 2744 C CA . TYR A 1 347 ? -0.521 -38.562 -6.246 1 95.06 347 TYR A CA 1
ATOM 2745 C C . TYR A 1 347 ? -1.09 -39.656 -7.145 1 95.06 347 TYR A C 1
ATOM 2747 O O . TYR A 1 347 ? -1.149 -40.812 -6.758 1 95.06 347 TYR A O 1
ATOM 2755 N N . TYR A 1 348 ? -1.471 -39.281 -8.297 1 96.5 348 TYR A N 1
ATOM 2756 C CA . TYR A 1 348 ? -1.884 -40.281 -9.281 1 96.5 348 TYR A CA 1
ATOM 2757 C C . TYR A 1 348 ? -0.729 -40.625 -10.211 1 96.5 348 TYR A C 1
ATOM 2759 O O . TYR A 1 348 ? -0.827 -41.594 -11 1 96.5 348 TYR A O 1
ATOM 2767 N N . LEU A 1 349 ? 0.346 -39.906 -10.125 1 97.06 349 LEU A N 1
ATOM 2768 C CA . LEU A 1 349 ? 1.5 -40.094 -11 1 97.06 349 LEU A CA 1
ATOM 2769 C C . LEU A 1 349 ? 2.658 -40.719 -10.227 1 97.06 349 LEU A C 1
ATOM 2771 O O . LEU A 1 349 ? 3.48 -41.438 -10.805 1 97.06 349 LEU A O 1
ATOM 2775 N N . PHE A 1 350 ? 2.721 -40.375 -8.953 1 96.25 350 PHE A N 1
ATOM 2776 C CA . PHE A 1 350 ? 3.828 -40.812 -8.109 1 96.25 350 PHE A CA 1
ATOM 2777 C C . PHE A 1 350 ? 3.314 -41.5 -6.848 1 96.25 350 PHE A C 1
ATOM 2779 O O . PHE A 1 350 ? 2.262 -41.125 -6.324 1 96.25 350 PHE A O 1
ATOM 2786 N N . GLU A 1 351 ? 4.098 -42.469 -6.457 1 92.5 351 GLU A N 1
ATOM 2787 C CA . GLU A 1 351 ? 3.924 -42.938 -5.09 1 92.5 351 GLU A CA 1
ATOM 2788 C C . GLU A 1 351 ? 4.688 -42.062 -4.094 1 92.5 351 GLU A C 1
ATOM 2790 O O . GLU A 1 351 ? 5.828 -41.688 -4.355 1 92.5 351 GLU A O 1
ATOM 2795 N N . THR A 1 352 ? 3.959 -41.656 -3.098 1 90.44 352 THR A N 1
ATOM 2796 C CA . THR A 1 352 ? 4.57 -40.844 -2.049 1 90.44 352 THR A CA 1
ATOM 2797 C C . THR A 1 352 ? 4.27 -41.438 -0.671 1 90.44 352 THR A C 1
ATOM 2799 O O . THR A 1 352 ? 3.504 -42.375 -0.549 1 90.44 352 THR A O 1
ATOM 2802 N N . SER A 1 353 ? 4.918 -40.875 0.35 1 84.19 353 SER A N 1
ATOM 2803 C CA . SER A 1 353 ? 4.648 -41.312 1.715 1 84.19 353 SER A CA 1
ATOM 2804 C C . SER A 1 353 ? 3.199 -41.031 2.105 1 84.19 353 SER A C 1
ATOM 2806 O O . SER A 1 353 ? 2.656 -41.719 2.988 1 84.19 353 SER A O 1
ATOM 2808 N N . ARG A 1 354 ? 2.596 -40.156 1.455 1 81.69 354 ARG A N 1
ATOM 2809 C CA . ARG A 1 354 ? 1.229 -39.75 1.773 1 81.69 354 ARG A CA 1
ATOM 2810 C C . ARG A 1 354 ? 0.222 -40.75 1.218 1 81.69 354 ARG A C 1
ATOM 2812 O O . ARG A 1 354 ? -0.904 -40.844 1.712 1 81.69 354 ARG A O 1
ATOM 2819 N N . THR A 1 355 ? 0.592 -41.469 0.163 1 80.38 355 THR A N 1
ATOM 2820 C CA . THR A 1 355 ? -0.343 -42.344 -0.503 1 80.38 355 THR A CA 1
ATOM 2821 C C . THR A 1 355 ? 0.098 -43.812 -0.344 1 80.38 355 THR A C 1
ATOM 2823 O O . THR A 1 355 ? -0.605 -44.719 -0.771 1 80.38 355 THR A O 1
ATOM 2826 N N . GLU A 1 356 ? 1.188 -44 0.286 1 78 356 GLU A N 1
ATOM 2827 C CA . GLU A 1 356 ? 1.738 -45.344 0.389 1 78 356 GLU A CA 1
ATOM 2828 C C . GLU A 1 356 ? 0.774 -46.281 1.109 1 78 356 GLU A C 1
ATOM 2830 O O . GLU A 1 356 ? 0.691 -47.469 0.783 1 78 356 GLU A O 1
ATOM 2835 N N . SER A 1 357 ? 0.05 -45.656 2.004 1 76.44 357 SER A N 1
ATOM 2836 C CA . SER A 1 357 ? -0.834 -46.5 2.805 1 76.44 357 SER A CA 1
ATOM 2837 C C . SER A 1 357 ? -2.152 -46.75 2.084 1 76.44 357 SER A C 1
ATOM 2839 O O . SER A 1 357 ? -2.939 -47.594 2.508 1 76.44 357 SER A O 1
ATOM 2841 N N . ILE A 1 358 ? -2.361 -46.062 1.071 1 82.69 358 ILE A N 1
ATOM 2842 C CA . ILE A 1 358 ? -3.6 -46.219 0.32 1 82.69 358 ILE A CA 1
ATOM 2843 C C . ILE A 1 358 ? -3.457 -47.406 -0.641 1 82.69 358 ILE A C 1
ATOM 2845 O O . ILE A 1 358 ? -2.773 -47.312 -1.662 1 82.69 358 ILE A O 1
ATOM 2849 N N . LYS A 1 359 ? -3.949 -48.594 -0.157 1 78 359 LYS A N 1
ATOM 2850 C CA . LYS A 1 359 ? -3.902 -49.781 -0.983 1 78 359 LYS A CA 1
ATOM 2851 C C . LYS A 1 359 ? -4.836 -49.688 -2.184 1 78 359 LYS A C 1
ATOM 2853 O O . LYS A 1 359 ? -6.027 -49.406 -2.023 1 78 359 LYS A O 1
ATOM 2858 N N . THR A 1 360 ? -4.207 -49.562 -3.354 1 82.25 360 THR A N 1
ATOM 2859 C CA . THR A 1 360 ? -5.012 -49.5 -4.566 1 82.25 360 THR A CA 1
ATOM 2860 C C . THR A 1 360 ? -5.031 -50.844 -5.273 1 82.25 360 THR A C 1
ATOM 2862 O O . THR A 1 360 ? -4.035 -51.281 -5.867 1 82.25 360 THR A O 1
ATOM 2865 N N . GLU A 1 361 ? -6.188 -51.5 -5.066 1 85.19 361 GLU A N 1
ATOM 2866 C CA . GLU A 1 361 ? -6.34 -52.812 -5.664 1 85.19 361 GLU A CA 1
ATOM 2867 C C . GLU A 1 361 ? -6.465 -52.75 -7.184 1 85.19 361 GLU A C 1
ATOM 2869 O O . GLU A 1 361 ? -7.113 -51.844 -7.703 1 85.19 361 GLU A O 1
ATOM 2874 N N . ILE A 1 362 ? -5.785 -53.688 -7.773 1 86.38 362 ILE A N 1
ATOM 2875 C CA . ILE A 1 362 ? -5.922 -53.781 -9.219 1 86.38 362 ILE A CA 1
ATOM 2876 C C . ILE A 1 362 ? -7.391 -53.969 -9.594 1 86.38 362 ILE A C 1
ATOM 2878 O O . ILE A 1 362 ? -8.102 -54.75 -8.977 1 86.38 362 ILE A O 1
ATOM 2882 N N . GLY A 1 363 ? -7.812 -53.156 -10.508 1 86.81 363 GLY A N 1
ATOM 2883 C CA . GLY A 1 363 ? -9.188 -53.25 -10.961 1 86.81 363 GLY A CA 1
ATOM 2884 C C . GLY A 1 363 ? -10.125 -52.281 -10.258 1 86.81 363 GLY A C 1
ATOM 2885 O O . GLY A 1 363 ? -11.258 -52.094 -10.688 1 86.81 363 GLY A O 1
ATOM 2886 N N . SER A 1 364 ? -9.617 -51.719 -9.227 1 91.5 364 SER A N 1
ATOM 2887 C CA . SER A 1 364 ? -10.43 -50.75 -8.539 1 91.5 364 SER A CA 1
ATOM 2888 C C . SER A 1 364 ? -10.586 -49.469 -9.375 1 91.5 364 SER A C 1
ATOM 2890 O O . SER A 1 364 ? -9.859 -49.281 -10.352 1 91.5 364 SER A O 1
ATOM 2892 N N . LYS A 1 365 ? -11.609 -48.75 -9.016 1 93.56 365 LYS A N 1
ATOM 2893 C CA . LYS A 1 365 ? -11.828 -47.469 -9.703 1 93.56 365 LYS A CA 1
ATOM 2894 C C . LYS A 1 365 ? -10.633 -46.562 -9.531 1 93.56 365 LYS A C 1
ATOM 2896 O O . LYS A 1 365 ? -10.25 -45.844 -10.461 1 93.56 365 LYS A O 1
ATOM 2901 N N . THR A 1 366 ? -10.102 -46.594 -8.375 1 94.62 366 THR A N 1
ATOM 2902 C CA . THR A 1 366 ? -8.922 -45.781 -8.094 1 94.62 366 THR A CA 1
ATOM 2903 C C . THR A 1 366 ? -7.746 -46.219 -8.961 1 94.62 366 THR A C 1
ATOM 2905 O O . THR A 1 366 ? -7.043 -45.375 -9.523 1 94.62 366 THR A O 1
ATOM 2908 N N . PHE A 1 367 ? -7.566 -47.438 -9.078 1 94.44 367 PHE A N 1
ATOM 2909 C CA . PHE A 1 367 ? -6.488 -47.969 -9.906 1 94.44 367 PHE A CA 1
ATOM 2910 C C . PHE A 1 367 ? -6.688 -47.562 -11.367 1 94.44 367 PHE A C 1
ATOM 2912 O O . PHE A 1 367 ? -5.727 -47.219 -12.055 1 94.44 367 PHE A O 1
ATOM 2919 N N . GLU A 1 368 ? -7.887 -47.625 -11.781 1 95.38 368 GLU A N 1
ATOM 2920 C CA . GLU A 1 368 ? -8.195 -47.188 -13.148 1 95.38 368 GLU A CA 1
ATOM 2921 C C . GLU A 1 368 ? -7.852 -45.719 -13.367 1 95.38 368 GLU A C 1
ATOM 2923 O O . GLU A 1 368 ? -7.348 -45.344 -14.43 1 95.38 368 GLU A O 1
ATOM 2928 N N . MET A 1 369 ? -8.141 -44.938 -12.414 1 96.62 369 MET A N 1
ATOM 2929 C CA . MET A 1 369 ? -7.816 -43.531 -12.5 1 96.62 369 MET A CA 1
ATOM 2930 C C . MET A 1 369 ? -6.309 -43.312 -12.562 1 96.62 369 MET A C 1
ATOM 2932 O O . MET A 1 369 ? -5.828 -42.469 -13.305 1 96.62 369 MET A O 1
ATOM 2936 N N . ILE A 1 370 ? -5.57 -44.062 -11.797 1 96.38 370 ILE A N 1
ATOM 2937 C CA . ILE A 1 370 ? -4.109 -44.031 -11.82 1 96.38 370 ILE A CA 1
ATOM 2938 C C . ILE A 1 370 ? -3.602 -44.406 -13.203 1 96.38 370 ILE A C 1
ATOM 2940 O O . ILE A 1 370 ? -2.752 -43.719 -13.773 1 96.38 370 ILE A O 1
ATOM 2944 N N . GLU A 1 371 ? -4.184 -45.438 -13.719 1 96.25 371 GLU A N 1
ATOM 2945 C CA . GLU A 1 371 ? -3.779 -45.938 -15.031 1 96.25 371 GLU A CA 1
ATOM 2946 C C . GLU A 1 371 ? -4.062 -44.906 -16.125 1 96.25 371 GLU A C 1
ATOM 2948 O O . GLU A 1 371 ? -3.234 -44.688 -17 1 96.25 371 GLU A O 1
ATOM 2953 N N . ASN A 1 372 ? -5.219 -44.344 -16.031 1 97 372 ASN A N 1
ATOM 2954 C CA . ASN A 1 372 ? -5.582 -43.312 -17.016 1 97 372 ASN A CA 1
ATOM 2955 C C . ASN A 1 372 ? -4.648 -42.125 -16.938 1 97 372 ASN A C 1
ATOM 2957 O O . ASN A 1 372 ? -4.137 -41.656 -17.969 1 97 372 ASN A O 1
ATOM 2961 N N . ALA A 1 373 ? -4.43 -41.594 -15.742 1 97.81 373 ALA A N 1
ATOM 2962 C CA . ALA A 1 373 ? -3.572 -40.438 -15.57 1 97.81 373 ALA A CA 1
ATOM 2963 C C . ALA A 1 373 ? -2.154 -40.719 -16.062 1 97.81 373 ALA A C 1
ATOM 2965 O O . ALA A 1 373 ? -1.6 -39.938 -16.844 1 97.81 373 ALA A O 1
ATOM 2966 N N . THR A 1 374 ? -1.546 -41.844 -15.656 1 97.81 374 THR A N 1
ATOM 2967 C CA . THR A 1 374 ? -0.178 -42.156 -16.047 1 97.81 374 THR A CA 1
ATOM 2968 C C . THR A 1 374 ? -0.086 -42.406 -17.547 1 97.81 374 THR A C 1
ATOM 2970 O O . THR A 1 374 ? 0.906 -42.031 -18.188 1 97.81 374 THR A O 1
ATOM 2973 N N . LYS A 1 375 ? -1.105 -43 -18.109 1 98.12 375 LYS A N 1
ATOM 2974 C CA . LYS A 1 375 ? -1.095 -43.219 -19.562 1 98.12 375 LYS A CA 1
ATOM 2975 C C . LYS A 1 375 ? -1.121 -41.875 -20.312 1 98.12 375 LYS A C 1
ATOM 2977 O O . LYS A 1 375 ? -0.383 -41.688 -21.281 1 98.12 375 LYS A O 1
ATOM 2982 N N . ILE A 1 376 ? -1.986 -40.938 -19.875 1 98.38 376 ILE A N 1
ATOM 2983 C CA . ILE A 1 376 ? -2.08 -39.656 -20.516 1 98.38 376 ILE A CA 1
ATOM 2984 C C . ILE A 1 376 ? -0.726 -38.938 -20.469 1 98.38 376 ILE A C 1
ATOM 2986 O O . ILE A 1 376 ? -0.239 -38.438 -21.484 1 98.38 376 ILE A O 1
ATOM 2990 N N . TRP A 1 377 ? -0.069 -38.906 -19.312 1 98.75 377 TRP A N 1
ATOM 2991 C CA . TRP A 1 377 ? 1.22 -38.25 -19.141 1 98.75 377 TRP A CA 1
ATOM 2992 C C . TRP A 1 377 ? 2.299 -38.938 -19.969 1 98.75 377 TRP A C 1
ATOM 2994 O O . TRP A 1 377 ? 3.1 -38.25 -20.625 1 98.75 377 TRP A O 1
ATOM 3004 N N . THR A 1 378 ? 2.314 -40.25 -19.984 1 98.5 378 THR A N 1
ATOM 3005 C CA . THR A 1 378 ? 3.383 -40.969 -20.688 1 98.5 378 THR A CA 1
ATOM 3006 C C . THR A 1 378 ? 3.139 -40.969 -22.188 1 98.5 378 THR A C 1
ATOM 3008 O O . THR A 1 378 ? 4.086 -40.938 -22.984 1 98.5 378 THR A O 1
ATOM 3011 N N . ASP A 1 379 ? 1.868 -41.031 -22.641 1 98.31 379 ASP A N 1
ATOM 3012 C CA . ASP A 1 379 ? 1.581 -40.875 -24.062 1 98.31 379 ASP A CA 1
ATOM 3013 C C . ASP A 1 379 ? 2.029 -39.531 -24.578 1 98.31 379 ASP A C 1
ATOM 3015 O O . ASP A 1 379 ? 2.588 -39.406 -25.672 1 98.31 379 ASP A O 1
ATOM 3019 N N . PHE A 1 380 ? 1.752 -38.531 -23.781 1 98.44 380 PHE A N 1
ATOM 3020 C CA . PHE A 1 380 ? 2.242 -37.188 -24.125 1 98.44 380 PHE A CA 1
ATOM 3021 C C . PHE A 1 380 ? 3.76 -37.188 -24.25 1 98.44 380 PHE A C 1
ATOM 3023 O O . PHE A 1 380 ? 4.316 -36.594 -25.188 1 98.44 380 PHE A O 1
ATOM 3030 N N . ALA A 1 381 ? 4.449 -37.781 -23.281 1 98.44 381 ALA A N 1
ATOM 3031 C CA . ALA A 1 381 ? 5.91 -37.844 -23.281 1 98.44 381 ALA A CA 1
ATOM 3032 C C . ALA A 1 381 ? 6.434 -38.594 -24.5 1 98.44 381 ALA A C 1
ATOM 3034 O O . ALA A 1 381 ? 7.418 -38.156 -25.109 1 98.44 381 ALA A O 1
ATOM 3035 N N . LYS A 1 382 ? 5.789 -39.656 -24.906 1 97.69 382 LYS A N 1
ATOM 3036 C CA . LYS A 1 382 ? 6.25 -40.531 -25.984 1 97.69 382 LYS A CA 1
ATOM 3037 C C . LYS A 1 382 ? 5.941 -39.938 -27.344 1 97.69 382 LYS A C 1
ATOM 3039 O O . LYS A 1 382 ? 6.762 -40 -28.266 1 97.69 382 LYS A O 1
ATOM 3044 N N . TYR A 1 383 ? 4.723 -39.281 -27.453 1 97.25 383 TYR A N 1
ATOM 3045 C CA . TYR A 1 383 ? 4.215 -39.031 -28.797 1 97.25 383 TYR A CA 1
ATOM 3046 C C . TYR A 1 383 ? 3.957 -37.531 -28.984 1 97.25 383 TYR A C 1
ATOM 3048 O O . TYR A 1 383 ? 3.645 -37.094 -30.094 1 97.25 383 TYR A O 1
ATOM 3056 N N . GLY A 1 384 ? 4.102 -36.75 -27.969 1 97.25 384 GLY A N 1
ATOM 3057 C CA . GLY A 1 384 ? 3.701 -35.344 -28.047 1 97.25 384 GLY A CA 1
ATOM 3058 C C . GLY A 1 384 ? 2.199 -35.188 -28.156 1 97.25 384 GLY A C 1
ATOM 3059 O O . GLY A 1 384 ? 1.725 -34.094 -28.5 1 97.25 384 GLY A O 1
ATOM 3060 N N . ASN A 1 385 ? 1.47 -36.219 -28 1 97.38 385 ASN A N 1
ATOM 3061 C CA . ASN A 1 385 ? 0.013 -36.312 -28 1 97.38 385 ASN A CA 1
ATOM 3062 C C . ASN A 1 385 ? -0.51 -37.125 -26.828 1 97.38 385 ASN A C 1
ATOM 3064 O O . ASN A 1 385 ? -0.257 -38.344 -26.75 1 97.38 385 ASN A O 1
ATOM 3068 N N . PRO A 1 386 ? -1.282 -36.469 -25.938 1 97.31 386 PRO A N 1
ATOM 3069 C CA . PRO A 1 386 ? -1.729 -37.219 -24.75 1 97.31 386 PRO A CA 1
ATOM 3070 C C . PRO A 1 386 ? -2.811 -38.25 -25.047 1 97.31 386 PRO A C 1
ATOM 3072 O O . PRO A 1 386 ? -3.094 -39.094 -24.219 1 97.31 386 PRO A O 1
ATOM 3075 N N . THR A 1 387 ? -3.441 -38.156 -26.203 1 97.12 387 THR A N 1
ATOM 3076 C CA . THR A 1 387 ? -4.434 -39.125 -26.656 1 97.12 387 THR A CA 1
ATOM 3077 C C . THR A 1 387 ? -4.148 -39.562 -28.078 1 97.12 387 THR A C 1
ATOM 3079 O O . THR A 1 387 ? -4.961 -39.344 -28.984 1 97.12 387 THR A O 1
ATOM 3082 N N . PRO A 1 388 ? -3.1 -40.281 -28.266 1 95.56 388 PRO A N 1
ATOM 3083 C CA . PRO A 1 388 ? -2.676 -40.656 -29.625 1 95.56 388 PRO A CA 1
ATOM 3084 C C . PRO A 1 388 ? -3.562 -41.719 -30.25 1 95.56 388 PRO A C 1
ATOM 3086 O O . PRO A 1 388 ? -3.49 -41.969 -31.453 1 95.56 388 PRO A O 1
ATOM 3089 N N . ASP A 1 389 ? -4.355 -42.438 -29.422 1 94.44 389 ASP A N 1
ATOM 3090 C CA . ASP A 1 389 ? -5.277 -43.469 -29.875 1 94.44 389 ASP A CA 1
ATOM 3091 C C . ASP A 1 389 ? -6.656 -43.281 -29.25 1 94.44 389 ASP A C 1
ATOM 3093 O O . ASP A 1 389 ? -6.93 -42.281 -28.609 1 94.44 389 ASP A O 1
ATOM 3097 N N . ASP A 1 390 ? -7.516 -44.188 -29.453 1 93 390 ASP A N 1
ATOM 3098 C CA . ASP A 1 390 ? -8.898 -44.031 -29.016 1 93 390 ASP A CA 1
ATOM 3099 C C . ASP A 1 390 ? -9.125 -44.719 -27.672 1 93 390 ASP A C 1
ATOM 3101 O O . ASP A 1 390 ? -10.242 -45.125 -27.359 1 93 390 ASP A O 1
ATOM 3105 N N . SER A 1 391 ? -8.078 -44.812 -26.938 1 91.12 391 SER A N 1
ATOM 3106 C CA . SER A 1 391 ? -8.141 -45.594 -25.703 1 91.12 391 SER A CA 1
ATOM 3107 C C . SER A 1 391 ? -9.094 -44.938 -24.703 1 91.12 391 SER A C 1
ATOM 3109 O O . SER A 1 391 ? -9.688 -45.625 -23.875 1 91.12 391 SER A O 1
ATOM 3111 N N . PHE A 1 392 ? -9.25 -43.625 -24.797 1 93.44 392 PHE A N 1
ATOM 3112 C CA . PHE A 1 392 ? -10.086 -42.906 -23.828 1 93.44 392 PHE A CA 1
ATOM 3113 C C . PHE A 1 392 ? -11.43 -42.531 -24.438 1 93.44 392 PHE A C 1
ATOM 3115 O O . PHE A 1 392 ? -12.297 -41.969 -23.766 1 93.44 392 PHE A O 1
ATOM 3122 N N . GLY A 1 393 ? -11.672 -42.844 -25.703 1 93.75 393 GLY A N 1
ATOM 3123 C CA . GLY A 1 393 ? -12.922 -42.531 -26.406 1 93.75 393 GLY A CA 1
ATOM 3124 C C . GLY A 1 393 ? -13.102 -41.062 -26.703 1 93.75 393 GLY A C 1
ATOM 3125 O O . GLY A 1 393 ? -14.203 -40.625 -27.047 1 93.75 393 GLY A O 1
ATOM 3126 N N . VAL A 1 394 ? -12.102 -40.344 -26.391 1 94.5 394 VAL A N 1
ATOM 3127 C CA . VAL A 1 394 ? -12.156 -38.906 -26.656 1 94.5 394 VAL A CA 1
ATOM 3128 C C . VAL A 1 394 ? -10.82 -38.438 -27.25 1 94.5 394 VAL A C 1
ATOM 3130 O O . VAL A 1 394 ? -9.773 -39 -26.922 1 94.5 394 VAL A O 1
ATOM 3133 N N . GLU A 1 395 ? -10.891 -37.469 -28.078 1 94.69 395 GLU A N 1
ATOM 3134 C CA . GLU A 1 395 ? -9.688 -36.812 -28.562 1 94.69 395 GLU A CA 1
ATOM 3135 C C . GLU A 1 395 ? -9.422 -35.5 -27.797 1 94.69 395 GLU A C 1
ATOM 3137 O O . GLU A 1 395 ? -10.305 -34.656 -27.688 1 94.69 395 GLU A O 1
ATOM 3142 N N . TRP A 1 396 ? -8.258 -35.438 -27.234 1 97.69 396 TRP A N 1
ATOM 3143 C CA . TRP A 1 396 ? -7.832 -34.188 -26.594 1 97.69 396 TRP A CA 1
ATOM 3144 C C . TRP A 1 396 ? -7.273 -33.219 -27.641 1 97.69 396 TRP A C 1
ATOM 3146 O O . TRP A 1 396 ? -6.098 -33.312 -28 1 97.69 396 TRP A O 1
ATOM 3156 N N . LYS A 1 397 ? -8.078 -32.25 -28.078 1 97.12 397 LYS A N 1
ATOM 3157 C CA . LYS A 1 397 ? -7.66 -31.266 -29.078 1 97.12 397 LYS A CA 1
ATOM 3158 C C . LYS A 1 397 ? -6.758 -30.203 -28.469 1 97.12 397 LYS A C 1
ATOM 3160 O O . LYS A 1 397 ? -6.961 -29.797 -27.328 1 97.12 397 LYS A O 1
ATOM 3165 N N . PRO A 1 398 ? -5.746 -29.734 -29.219 1 97.56 398 PRO A N 1
ATOM 3166 C CA . PRO A 1 398 ? -4.93 -28.625 -28.734 1 97.56 398 PRO A CA 1
ATOM 3167 C C . PRO A 1 398 ? -5.746 -27.375 -28.438 1 97.56 398 PRO A C 1
ATOM 3169 O O . PRO A 1 398 ? -6.727 -27.094 -29.141 1 97.56 398 PRO A O 1
ATOM 3172 N N . TYR A 1 399 ? -5.344 -26.688 -27.5 1 97.94 399 TYR A N 1
ATOM 3173 C CA . TYR A 1 399 ? -5.996 -25.453 -27.078 1 97.94 399 TYR A CA 1
ATOM 3174 C C . TYR A 1 399 ? -5.918 -24.391 -28.172 1 97.94 399 TYR A C 1
ATOM 3176 O O . TYR A 1 399 ? -4.859 -24.172 -28.766 1 97.94 399 TYR A O 1
ATOM 3184 N N . SER A 1 400 ? -6.996 -23.781 -28.578 1 96.31 400 SER A N 1
ATOM 3185 C CA . SER A 1 400 ? -7.074 -22.625 -29.469 1 96.31 400 SER A CA 1
ATOM 3186 C C . SER A 1 400 ? -7.828 -21.469 -28.828 1 96.31 400 SER A C 1
ATOM 3188 O O . SER A 1 400 ? -8.594 -21.672 -27.891 1 96.31 400 SER A O 1
ATOM 3190 N N . LEU A 1 401 ? -7.547 -20.281 -29.297 1 94.31 401 LEU A N 1
ATOM 3191 C CA . LEU A 1 401 ? -8.227 -19.125 -28.734 1 94.31 401 LEU A CA 1
ATOM 3192 C C . LEU A 1 401 ? -9.719 -19.156 -29.047 1 94.31 401 LEU A C 1
ATOM 3194 O O . LEU A 1 401 ? -10.539 -18.688 -28.25 1 94.31 401 LEU A O 1
ATOM 3198 N N . GLU A 1 402 ? -10.109 -19.688 -30.094 1 95.12 402 GLU A N 1
ATOM 3199 C CA . GLU A 1 402 ? -11.492 -19.734 -30.547 1 95.12 402 GLU A CA 1
ATOM 3200 C C . GLU A 1 402 ? -12.32 -20.719 -29.734 1 95.12 402 GLU A C 1
ATOM 3202 O O . GLU A 1 402 ? -13.406 -20.391 -29.25 1 95.12 402 GLU A O 1
ATOM 3207 N N . ASN A 1 403 ? -11.781 -21.891 -29.516 1 96.62 403 ASN A N 1
ATOM 3208 C CA . ASN A 1 403 ? -12.57 -22.938 -28.891 1 96.62 403 ASN A CA 1
ATOM 3209 C C . ASN A 1 403 ? -12.227 -23.109 -27.422 1 96.62 403 ASN A C 1
ATOM 3211 O O . ASN A 1 403 ? -13.07 -23.5 -26.625 1 96.62 403 ASN A O 1
ATOM 3215 N N . GLN A 1 404 ? -10.945 -22.938 -27.062 1 97.88 404 GLN A N 1
ATOM 3216 C CA . GLN A 1 404 ? -10.422 -23.125 -25.719 1 97.88 404 GLN A CA 1
ATOM 3217 C C . GLN A 1 404 ? -10.68 -24.531 -25.219 1 97.88 404 GLN A C 1
ATOM 3219 O O . GLN A 1 404 ? -11.219 -24.719 -24.125 1 97.88 404 GLN A O 1
ATOM 3224 N N . ASP A 1 405 ? -10.359 -25.484 -26.047 1 98.31 405 ASP A N 1
ATOM 3225 C CA . ASP A 1 405 ? -10.531 -26.906 -25.766 1 98.31 405 ASP A CA 1
ATOM 3226 C C . ASP A 1 405 ? -9.711 -27.312 -24.547 1 98.31 405 ASP A C 1
ATOM 3228 O O . ASP A 1 405 ? -8.602 -26.828 -24.344 1 98.31 405 ASP A O 1
ATOM 3232 N N . TYR A 1 406 ? -10.266 -28.188 -23.719 1 98.56 406 TYR A N 1
ATOM 3233 C CA . TYR A 1 406 ? -9.547 -28.781 -22.594 1 98.56 406 TYR A CA 1
ATOM 3234 C C . TYR A 1 406 ? -10.047 -30.203 -22.312 1 98.56 406 TYR A C 1
ATOM 3236 O O . TYR A 1 406 ? -11.047 -30.625 -22.891 1 98.56 406 TYR A O 1
ATOM 3244 N N . LEU A 1 407 ? -9.305 -30.938 -21.594 1 98.69 407 LEU A N 1
ATOM 3245 C CA . LEU A 1 407 ? -9.711 -32.25 -21.141 1 98.69 407 LEU A CA 1
ATOM 3246 C C . LEU A 1 407 ? -9.945 -32.281 -19.641 1 98.69 407 LEU A C 1
ATOM 3248 O O . LEU A 1 407 ? -9.094 -31.828 -18.859 1 98.69 407 LEU A O 1
ATOM 3252 N N . GLU A 1 408 ? -11.109 -32.656 -19.266 1 98.5 408 GLU A N 1
ATOM 3253 C CA . GLU A 1 408 ? -11.359 -32.938 -17.844 1 98.5 408 GLU A CA 1
ATOM 3254 C C . GLU A 1 408 ? -10.938 -34.344 -17.484 1 98.5 408 GLU A C 1
ATOM 3256 O O . GLU A 1 408 ? -11.492 -35.312 -18 1 98.5 408 GLU A O 1
ATOM 3261 N N . ILE A 1 409 ? -9.945 -34.438 -16.688 1 98.5 409 ILE A N 1
ATOM 3262 C CA . ILE A 1 409 ? -9.43 -35.719 -16.25 1 98.5 409 ILE A CA 1
ATOM 3263 C C . ILE A 1 409 ? -10 -36.062 -14.875 1 98.5 409 ILE A C 1
ATOM 3265 O O . ILE A 1 409 ? -9.398 -35.75 -13.852 1 98.5 409 ILE A O 1
ATOM 3269 N N . GLY A 1 410 ? -11.133 -36.656 -14.867 1 97.81 410 GLY A N 1
ATOM 3270 C CA . GLY A 1 410 ? -11.836 -37.062 -13.664 1 97.81 410 GLY A CA 1
ATOM 3271 C C . GLY A 1 410 ? -12.047 -38.562 -13.578 1 97.81 410 GLY A C 1
ATOM 3272 O O . GLY A 1 410 ? -11.219 -39.344 -14.062 1 97.81 410 GLY A O 1
ATOM 3273 N N . ASN A 1 411 ? -13.062 -38.875 -12.797 1 96.88 411 ASN A N 1
ATOM 3274 C CA . ASN A 1 411 ? -13.43 -40.281 -12.766 1 96.88 411 ASN A CA 1
ATOM 3275 C C . ASN A 1 411 ? -13.82 -40.812 -14.148 1 96.88 411 ASN A C 1
ATOM 3277 O O . ASN A 1 411 ? -13.664 -42 -14.438 1 96.88 411 ASN A O 1
ATOM 3281 N N . GLU A 1 412 ? -14.25 -39.844 -14.898 1 95.69 412 GLU A N 1
ATOM 3282 C CA . GLU A 1 412 ? -14.398 -40.031 -16.344 1 95.69 412 GLU A CA 1
ATOM 3283 C C . GLU A 1 412 ? -13.562 -39 -17.109 1 95.69 412 GLU A C 1
ATOM 3285 O O . GLU A 1 412 ? -13.328 -37.875 -16.609 1 95.69 412 GLU A O 1
ATOM 3290 N N . ILE A 1 413 ? -13.07 -39.438 -18.25 1 97.75 413 ILE A N 1
ATOM 3291 C CA . ILE A 1 413 ? -12.312 -38.531 -19.109 1 97.75 413 ILE A CA 1
ATOM 3292 C C . ILE A 1 413 ? -13.258 -37.844 -20.094 1 97.75 413 ILE A C 1
ATOM 3294 O O . ILE A 1 413 ? -13.922 -38.531 -20.891 1 97.75 413 ILE A O 1
ATOM 3298 N N . VAL A 1 414 ? -13.367 -36.531 -20.047 1 97.44 414 VAL A N 1
ATOM 3299 C CA . VAL A 1 414 ? -14.359 -35.812 -20.844 1 97.44 414 VAL A CA 1
ATOM 3300 C C . VAL A 1 414 ? -13.703 -34.594 -21.516 1 97.44 414 VAL A C 1
ATOM 3302 O O . VAL A 1 414 ? -12.961 -33.844 -20.875 1 97.44 414 VAL A O 1
ATOM 3305 N N . ALA A 1 415 ? -13.922 -34.5 -22.797 1 97.56 415 ALA A N 1
ATOM 3306 C CA . ALA A 1 415 ? -13.484 -33.281 -23.5 1 97.56 415 ALA A CA 1
ATOM 3307 C C . ALA A 1 415 ? -14.477 -32.156 -23.297 1 97.56 415 ALA A C 1
ATOM 3309 O O . ALA A 1 415 ? -15.688 -32.375 -23.219 1 97.56 415 ALA A O 1
ATOM 3310 N N . GLY A 1 416 ? -13.938 -30.922 -23.141 1 97 416 GLY A N 1
ATOM 3311 C CA . GLY A 1 416 ? -14.773 -29.734 -22.984 1 97 416 GLY A CA 1
ATOM 3312 C C . GLY A 1 416 ? -14.141 -28.484 -23.562 1 97 416 GLY A C 1
ATOM 3313 O O . GLY A 1 416 ? -13.094 -28.547 -24.203 1 97 416 GLY A O 1
ATOM 3314 N N . ALA A 1 417 ? -14.883 -27.406 -23.453 1 97.94 417 ALA A N 1
ATOM 3315 C CA . ALA A 1 417 ? -14.414 -26.094 -23.906 1 97.94 417 ALA A CA 1
ATOM 3316 C C . ALA A 1 417 ? -14.609 -25.031 -22.828 1 97.94 417 ALA A C 1
ATOM 3318 O O . ALA A 1 417 ? -15.539 -25.125 -22.016 1 97.94 417 ALA A O 1
ATOM 3319 N N . GLU A 1 418 ? -13.711 -24.078 -22.766 1 97.75 418 GLU A N 1
ATOM 3320 C CA . GLU A 1 418 ? -13.805 -22.891 -21.922 1 97.75 418 GLU A CA 1
ATOM 3321 C C . GLU A 1 418 ? -14.016 -23.25 -20.469 1 97.75 418 GLU A C 1
ATOM 3323 O O . GLU A 1 418 ? -15.008 -22.859 -19.859 1 97.75 418 GLU A O 1
ATOM 3328 N N . PRO A 1 419 ? -13.016 -23.969 -19.906 1 97.75 419 PRO A N 1
ATOM 3329 C CA . PRO A 1 419 ? -13.172 -24.312 -18.484 1 97.75 419 PRO A CA 1
ATOM 3330 C C . PRO A 1 419 ? -13.312 -23.094 -17.594 1 97.75 419 PRO A C 1
ATOM 3332 O O . PRO A 1 419 ? -12.656 -22.078 -17.828 1 97.75 419 PRO A O 1
ATOM 3335 N N . ASP A 1 420 ? -14.258 -23.156 -16.609 1 97.62 420 ASP A N 1
ATOM 3336 C CA . ASP A 1 420 ? -14.469 -22.094 -15.617 1 97.62 420 ASP A CA 1
ATOM 3337 C C . ASP A 1 420 ? -14.742 -20.766 -16.297 1 97.62 420 ASP A C 1
ATOM 3339 O O . ASP A 1 420 ? -14.25 -19.719 -15.852 1 97.62 420 ASP A O 1
ATOM 3343 N N . LYS A 1 421 ? -15.492 -20.797 -17.328 1 97.5 421 LYS A N 1
ATOM 3344 C CA . LYS A 1 421 ? -15.688 -19.688 -18.266 1 97.5 421 LYS A CA 1
ATOM 3345 C C . LYS A 1 421 ? -16.078 -18.406 -17.547 1 97.5 421 LYS A C 1
ATOM 3347 O O . LYS A 1 421 ? -15.445 -17.359 -17.734 1 97.5 421 LYS A O 1
ATOM 3352 N N . GLU A 1 422 ? -17.016 -18.453 -16.656 1 97.44 422 GLU A N 1
ATOM 3353 C CA . GLU A 1 422 ? -17.531 -17.25 -16.016 1 97.44 422 GLU A CA 1
ATOM 3354 C C . GLU A 1 422 ? -16.469 -16.578 -15.164 1 97.44 422 GLU A C 1
ATOM 3356 O O . GLU A 1 422 ? -16.266 -15.367 -15.234 1 97.44 422 GLU A O 1
ATOM 3361 N N . GLU A 1 423 ? -15.758 -17.344 -14.367 1 97.56 423 GLU A N 1
ATOM 3362 C CA . GLU A 1 423 ? -14.711 -16.797 -13.516 1 97.56 423 GLU A CA 1
ATOM 3363 C C . GLU A 1 423 ? -13.547 -16.266 -14.344 1 97.56 423 GLU A C 1
ATOM 3365 O O . GLU A 1 423 ? -13.016 -15.195 -14.055 1 97.56 423 GLU A O 1
ATOM 3370 N N . VAL A 1 424 ? -13.211 -17 -15.328 1 97.5 424 VAL A N 1
ATOM 3371 C CA . VAL A 1 424 ? -12.094 -16.594 -16.172 1 97.5 424 VAL A CA 1
ATOM 3372 C C . VAL A 1 424 ? -12.43 -15.273 -16.875 1 97.5 424 VAL A C 1
ATOM 3374 O O . VAL A 1 424 ? -11.594 -14.375 -16.953 1 97.5 424 VAL A O 1
ATOM 3377 N N . GLU A 1 425 ? -13.625 -15.117 -17.359 1 96.94 425 GLU A N 1
ATOM 3378 C CA . GLU A 1 425 ? -14.055 -13.891 -18.031 1 96.94 425 GLU A CA 1
ATOM 3379 C C . GLU A 1 425 ? -14.031 -12.703 -17.062 1 96.94 425 GLU A C 1
ATOM 3381 O O . GLU A 1 425 ? -13.617 -11.602 -17.438 1 96.94 425 GLU A O 1
ATOM 3386 N N . PHE A 1 426 ? -14.508 -12.961 -15.852 1 98.06 426 PHE A N 1
ATOM 3387 C CA . PHE A 1 426 ? -14.453 -11.898 -14.852 1 98.06 426 PHE A CA 1
ATOM 3388 C C . PHE A 1 426 ? -13.023 -11.43 -14.641 1 98.06 426 PHE A C 1
ATOM 3390 O O . PHE A 1 426 ? -12.758 -10.219 -14.641 1 98.06 426 PHE A O 1
ATOM 3397 N N . TRP A 1 427 ? -12.086 -12.367 -14.453 1 98 427 TRP A N 1
ATOM 3398 C CA . TRP A 1 427 ? -10.695 -12.023 -14.18 1 98 427 TRP A CA 1
ATOM 3399 C C . TRP A 1 427 ? -10.047 -11.375 -15.398 1 98 427 TRP A C 1
ATOM 3401 O O . TRP A 1 427 ? -9.234 -10.453 -15.266 1 98 427 TRP A O 1
ATOM 3411 N N . GLU A 1 428 ? -10.375 -11.844 -16.562 1 96 428 GLU A N 1
ATOM 3412 C CA . GLU A 1 428 ? -9.867 -11.211 -17.766 1 96 428 GLU A CA 1
ATOM 3413 C C . GLU A 1 428 ? -10.312 -9.75 -17.859 1 96 428 GLU A C 1
ATOM 3415 O O . GLU A 1 428 ? -9.516 -8.875 -18.203 1 96 428 GLU A O 1
ATOM 3420 N N . ASN A 1 429 ? -11.562 -9.492 -17.562 1 97.12 429 ASN A N 1
ATOM 3421 C CA . ASN A 1 429 ? -12.078 -8.133 -17.578 1 97.12 429 ASN A CA 1
ATOM 3422 C C . ASN A 1 429 ? -11.422 -7.27 -16.5 1 97.12 429 ASN A C 1
ATOM 3424 O O . ASN A 1 429 ? -11.164 -6.086 -16.703 1 97.12 429 ASN A O 1
ATOM 3428 N N . LEU A 1 430 ? -11.211 -7.891 -15.359 1 97.81 430 LEU A N 1
ATOM 3429 C CA . LEU A 1 430 ? -10.523 -7.199 -14.273 1 97.81 430 LEU A CA 1
ATOM 3430 C C . LEU A 1 430 ? -9.133 -6.762 -14.711 1 97.81 430 LEU A C 1
ATOM 3432 O O . LEU A 1 430 ? -8.75 -5.605 -14.508 1 97.81 430 LEU A O 1
ATOM 3436 N N . TYR A 1 431 ? -8.383 -7.648 -15.305 1 96.62 431 TYR A N 1
ATOM 3437 C CA . TYR A 1 431 ? -7.02 -7.348 -15.734 1 96.62 431 TYR A CA 1
ATOM 3438 C C . TYR A 1 431 ? -7.023 -6.367 -16.906 1 96.62 431 TYR A C 1
ATOM 3440 O O . TYR A 1 431 ? -6.152 -5.5 -17 1 96.62 431 TYR A O 1
ATOM 3448 N N . LYS A 1 432 ? -8 -6.484 -17.828 1 95.94 432 LYS A N 1
ATOM 3449 C CA . LYS A 1 432 ? -8.125 -5.527 -18.922 1 95.94 432 LYS A CA 1
ATOM 3450 C C . LYS A 1 432 ? -8.297 -4.105 -18.391 1 95.94 432 LYS A C 1
ATOM 3452 O O . LYS A 1 432 ? -7.75 -3.154 -18.953 1 95.94 432 LYS A O 1
ATOM 3457 N N . LYS A 1 433 ? -9.023 -4.047 -17.359 1 96.94 433 LYS A N 1
ATOM 3458 C CA . LYS A 1 433 ? -9.344 -2.742 -16.781 1 96.94 433 LYS A CA 1
ATOM 3459 C C . LYS A 1 433 ? -8.164 -2.176 -16 1 96.94 433 LYS A C 1
ATOM 3461 O O . LYS A 1 433 ? -7.84 -0.993 -16.125 1 96.94 433 LYS A O 1
ATOM 3466 N N . PHE A 1 434 ? -7.422 -2.98 -15.211 1 97.38 434 PHE A N 1
ATOM 3467 C CA . PHE A 1 434 ? -6.492 -2.434 -14.234 1 97.38 434 PHE A CA 1
ATOM 3468 C C . PHE A 1 434 ? -5.055 -2.781 -14.602 1 97.38 434 PHE A C 1
ATOM 3470 O O . PHE A 1 434 ? -4.113 -2.15 -14.109 1 97.38 434 PHE A O 1
ATOM 3477 N N . ALA A 1 435 ? -4.84 -3.797 -15.359 1 94.38 435 ALA A N 1
ATOM 3478 C CA . ALA A 1 435 ? -3.5 -4.219 -15.758 1 94.38 435 ALA A CA 1
ATOM 3479 C C . ALA A 1 435 ? -3.504 -4.789 -17.172 1 94.38 435 ALA A C 1
ATOM 3481 O O . ALA A 1 435 ? -3.164 -5.957 -17.375 1 94.38 435 ALA A O 1
ATOM 3482 N N . PRO A 1 436 ? -3.734 -3.99 -18.109 1 91.06 436 PRO A N 1
ATOM 3483 C CA . PRO A 1 436 ? -3.916 -4.48 -19.484 1 91.06 436 PRO A CA 1
ATOM 3484 C C . PRO A 1 436 ? -2.648 -5.109 -20.047 1 91.06 436 PRO A C 1
ATOM 3486 O O . PRO A 1 436 ? -2.723 -5.941 -20.969 1 91.06 436 PRO A O 1
ATOM 3489 N N . ALA A 1 437 ? -1.507 -4.762 -19.516 1 84.94 437 ALA A N 1
ATOM 3490 C CA . ALA A 1 437 ? -0.246 -5.32 -19.984 1 84.94 437 ALA A CA 1
ATOM 3491 C C . ALA A 1 437 ? -0.188 -6.824 -19.75 1 84.94 437 ALA A C 1
ATOM 3493 O O . ALA A 1 437 ? 0.597 -7.531 -20.391 1 84.94 437 ALA A O 1
ATOM 3494 N N . PHE A 1 438 ? -1.081 -7.289 -18.859 1 85.62 438 PHE A N 1
ATOM 3495 C CA . PHE A 1 438 ? -1.068 -8.703 -18.5 1 85.62 438 PHE A CA 1
ATOM 3496 C C . PHE A 1 438 ? -2.107 -9.477 -19.312 1 85.62 438 PHE A C 1
ATOM 3498 O O . PHE A 1 438 ? -2.346 -10.656 -19.047 1 85.62 438 PHE A O 1
ATOM 3505 N N . VAL A 1 439 ? -2.811 -8.695 -20.172 1 81.94 439 VAL A N 1
ATOM 3506 C CA . VAL A 1 439 ? -3.812 -9.352 -21 1 81.94 439 VAL A CA 1
ATOM 3507 C C . VAL A 1 439 ? -3.322 -9.406 -22.453 1 81.94 439 VAL A C 1
ATOM 3509 O O . VAL A 1 439 ? -2.613 -8.508 -22.906 1 81.94 439 VAL A O 1
ATOM 3512 N N . HIS A 1 440 ? -3.5 -10.484 -23.094 1 66.69 440 HIS A N 1
ATOM 3513 C CA . HIS A 1 440 ? -3.137 -10.648 -24.5 1 66.69 440 HIS A CA 1
ATOM 3514 C C . HIS A 1 440 ? -3.771 -9.562 -25.359 1 66.69 440 HIS A C 1
ATOM 3516 O O . HIS A 1 440 ? -4.898 -9.133 -25.109 1 66.69 440 HIS A O 1
ATOM 3522 N N . SER A 1 441 ? -2.934 -8.719 -26.172 1 55.81 441 SER A N 1
ATOM 3523 C CA . SER A 1 441 ? -3.307 -7.645 -27.078 1 55.81 441 SER A CA 1
ATOM 3524 C C . SER A 1 441 ? -4.543 -8.016 -27.891 1 55.81 441 SER A C 1
ATOM 3526 O O . SER A 1 441 ? -5.281 -7.137 -28.344 1 55.81 441 SER A O 1
ATOM 3528 N N . SER A 1 442 ? -4.699 -9.18 -28.359 1 47.28 442 SER A N 1
ATOM 3529 C CA . SER A 1 442 ? -5.801 -9.406 -29.281 1 47.28 442 SER A CA 1
ATOM 3530 C C . SER A 1 442 ? -7.137 -9.016 -28.672 1 47.28 442 SER A C 1
ATOM 3532 O O . SER A 1 442 ? -8.148 -8.906 -29.375 1 47.28 442 SER A O 1
ATOM 3534 N N . TYR A 1 443 ? -7.16 -8.961 -27.375 1 45.16 443 TYR A N 1
ATOM 3535 C CA . TYR A 1 443 ? -8.43 -8.641 -26.734 1 45.16 443 TYR A CA 1
ATOM 3536 C C . TYR A 1 443 ? -8.617 -7.137 -26.609 1 45.16 443 TYR A C 1
ATOM 3538 O O . TYR A 1 443 ? -9.695 -6.668 -26.234 1 45.16 443 TYR A O 1
ATOM 3546 N N . ILE A 1 444 ? -7.66 -6.309 -26.625 1 43.28 444 ILE A N 1
ATOM 3547 C CA . ILE A 1 444 ? -7.75 -4.863 -26.453 1 43.28 444 ILE A CA 1
ATOM 3548 C C . ILE A 1 444 ? -8.352 -4.23 -27.703 1 43.28 444 ILE A C 1
ATOM 3550 O O . ILE A 1 444 ? -8.789 -3.076 -27.672 1 43.28 444 ILE A O 1
ATOM 3554 N N . SER A 1 445 ? -8.32 -4.738 -28.984 1 35.12 445 SER A N 1
ATOM 3555 C CA . SER A 1 445 ? -8.883 -4.07 -30.141 1 35.12 445 SER A CA 1
ATOM 3556 C C . SER A 1 445 ? -10.406 -4.078 -30.109 1 35.12 445 SER A C 1
ATOM 3558 O O . SER A 1 445 ? -11.062 -3.543 -31 1 35.12 445 SER A O 1
ATOM 3560 N N . LYS A 1 446 ? -11.125 -4.934 -29.562 1 30.47 446 LYS A N 1
ATOM 3561 C CA . LYS A 1 446 ? -12.547 -4.715 -29.781 1 30.47 446 LYS A CA 1
ATOM 3562 C C . LYS A 1 446 ? -13.102 -3.676 -28.812 1 30.47 446 LYS A C 1
ATOM 3564 O O . LYS A 1 446 ? -12.844 -3.742 -27.609 1 30.47 446 LYS A O 1
ATOM 3569 N N . MET B 1 1 ? -11.102 39.438 16.234 1 98.56 1 MET B N 1
ATOM 3570 C CA . MET B 1 1 ? -10.312 38.219 16.016 1 98.56 1 MET B CA 1
ATOM 3571 C C . MET B 1 1 ? -11.148 36.969 16.281 1 98.56 1 MET B C 1
ATOM 3573 O O . MET B 1 1 ? -11.695 36.812 17.375 1 98.56 1 MET B O 1
ATOM 3577 N N . PHE B 1 2 ? -11.312 36.156 15.234 1 98.62 2 PHE B N 1
ATOM 3578 C CA . PHE B 1 2 ? -12.164 35 15.203 1 98.62 2 PHE B CA 1
ATOM 3579 C C . PHE B 1 2 ? -11.328 33.719 15.305 1 98.62 2 PHE B C 1
ATOM 3581 O O . PHE B 1 2 ? -10.695 33.312 14.328 1 98.62 2 PHE B O 1
ATOM 3588 N N . TRP B 1 3 ? -11.398 33 16.469 1 98.5 3 TRP B N 1
ATOM 3589 C CA . TRP B 1 3 ? -10.516 31.891 16.781 1 98.5 3 TRP B CA 1
ATOM 3590 C C . TRP B 1 3 ? -11.188 30.562 16.453 1 98.5 3 TRP B C 1
ATOM 3592 O O . TRP B 1 3 ? -12.305 30.297 16.891 1 98.5 3 TRP B O 1
ATOM 3602 N N . VAL B 1 4 ? -10.492 29.766 15.656 1 98.56 4 VAL B N 1
ATOM 3603 C CA . VAL B 1 4 ? -10.883 28.375 15.391 1 98.56 4 VAL B CA 1
ATOM 3604 C C . VAL B 1 4 ? -9.883 27.438 16.047 1 98.56 4 VAL B C 1
ATOM 3606 O O . VAL B 1 4 ? -8.719 27.391 15.664 1 98.56 4 VAL B O 1
ATOM 3609 N N . HIS B 1 5 ? -10.32 26.672 17 1 97.44 5 HIS B N 1
ATOM 3610 C CA . HIS B 1 5 ? -9.43 25.828 17.797 1 97.44 5 HIS B CA 1
ATOM 3611 C C . HIS B 1 5 ? -8.93 24.641 17 1 97.44 5 HIS B C 1
ATOM 3613 O O . HIS B 1 5 ? -9.562 24.219 16.031 1 97.44 5 HIS B O 1
ATOM 3619 N N . GLY B 1 6 ? -7.773 24.141 17.438 1 96.56 6 GLY B N 1
ATOM 3620 C CA . GLY B 1 6 ? -7.234 22.922 16.875 1 96.56 6 GLY B CA 1
ATOM 3621 C C . GLY B 1 6 ? -7.836 21.672 17.469 1 96.56 6 GLY B C 1
ATOM 3622 O O . GLY B 1 6 ? -9.008 21.656 17.844 1 96.56 6 GLY B O 1
ATOM 3623 N N . GLY B 1 7 ? -7.109 20.609 17.375 1 94.62 7 GLY B N 1
ATOM 3624 C CA . GLY B 1 7 ? -7.566 19.344 17.906 1 94.62 7 GLY B CA 1
ATOM 3625 C C . GLY B 1 7 ? -7.758 18.281 16.828 1 94.62 7 GLY B C 1
ATOM 3626 O O . GLY B 1 7 ? -8.516 17.328 17 1 94.62 7 GLY B O 1
ATOM 3627 N N . GLY B 1 8 ? -7.148 18.453 15.672 1 94.5 8 GLY B N 1
ATOM 3628 C CA . GLY B 1 8 ? -7.129 17.453 14.617 1 94.5 8 GLY B CA 1
ATOM 3629 C C . GLY B 1 8 ? -8.5 17.172 14.016 1 94.5 8 GLY B C 1
ATOM 3630 O O . GLY B 1 8 ? -8.758 16.078 13.516 1 94.5 8 GLY B O 1
ATOM 3631 N N . PHE B 1 9 ? -9.445 18.094 14.266 1 95.69 9 PHE B N 1
ATOM 3632 C CA . PHE B 1 9 ? -10.844 17.953 13.867 1 95.69 9 PHE B CA 1
ATOM 3633 C C . PHE B 1 9 ? -11.531 16.875 14.695 1 95.69 9 PHE B C 1
ATOM 3635 O O . PHE B 1 9 ? -12.648 16.469 14.375 1 95.69 9 PHE B O 1
ATOM 3642 N N . VAL B 1 10 ? -10.914 16.359 15.734 1 93.12 10 VAL B N 1
ATOM 3643 C CA . VAL B 1 10 ? -11.469 15.242 16.484 1 93.12 10 VAL B CA 1
ATOM 3644 C C . VAL B 1 10 ? -11.773 15.68 17.922 1 93.12 10 VAL B C 1
ATOM 3646 O O . VAL B 1 10 ? -12.609 15.078 18.594 1 93.12 10 VAL B O 1
ATOM 3649 N N . SER B 1 11 ? -11.039 16.672 18.328 1 89.56 11 SER B N 1
ATOM 3650 C CA . SER B 1 11 ? -11.211 17.141 19.703 1 89.56 11 SER B CA 1
ATOM 3651 C C . SER B 1 11 ? -11.023 18.656 19.797 1 89.56 11 SER B C 1
ATOM 3653 O O . SER B 1 11 ? -10.711 19.312 18.797 1 89.56 11 SER B O 1
ATOM 3655 N N . GLY B 1 12 ? -11.281 19.156 21.016 1 89.81 12 GLY B N 1
ATOM 3656 C CA . GLY B 1 12 ? -11.086 20.578 21.281 1 89.81 12 GLY B CA 1
ATOM 3657 C C . GLY B 1 12 ? -12.375 21.297 21.609 1 89.81 12 GLY B C 1
ATOM 3658 O O . GLY B 1 12 ? -13.469 20.766 21.391 1 89.81 12 GLY B O 1
ATOM 3659 N N . SER B 1 13 ? -12.141 22.422 22.188 1 92 13 SER B N 1
ATOM 3660 C CA . SER B 1 13 ? -13.25 23.312 22.547 1 92 13 SER B CA 1
ATOM 3661 C C . SER B 1 13 ? -12.773 24.734 22.766 1 92 13 SER B C 1
ATOM 3663 O O . SER B 1 13 ? -11.609 24.969 23.109 1 92 13 SER B O 1
ATOM 3665 N N . SER B 1 14 ? -13.734 25.594 22.562 1 89.88 14 SER B N 1
ATOM 3666 C CA . SER B 1 14 ? -13.43 27.016 22.641 1 89.88 14 SER B CA 1
ATOM 3667 C C . SER B 1 14 ? -13.133 27.438 24.078 1 89.88 14 SER B C 1
ATOM 3669 O O . SER B 1 14 ? -12.367 28.375 24.328 1 89.88 14 SER B O 1
ATOM 3671 N N . ASN B 1 15 ? -13.641 26.781 25.031 1 87.94 15 ASN B N 1
ATOM 3672 C CA . ASN B 1 15 ? -13.555 27.203 26.422 1 87.94 15 ASN B CA 1
ATOM 3673 C C . ASN B 1 15 ? -12.164 26.969 27 1 87.94 15 ASN B C 1
ATOM 3675 O O . ASN B 1 15 ? -11.859 27.438 28.094 1 87.94 15 ASN B O 1
ATOM 3679 N N . LYS B 1 16 ? -11.305 26.422 26.266 1 89.69 16 LYS B N 1
ATOM 3680 C CA . LYS B 1 16 ? -9.945 26.125 26.719 1 89.69 16 LYS B CA 1
ATOM 3681 C C . LYS B 1 16 ? -9.023 27.312 26.516 1 89.69 16 LYS B C 1
ATOM 3683 O O . LYS B 1 16 ? -7.895 27.328 27.016 1 89.69 16 LYS B O 1
ATOM 3688 N N . TYR B 1 17 ? -9.555 28.312 25.844 1 93.25 17 TYR B N 1
ATOM 3689 C CA . TYR B 1 17 ? -8.695 29.422 25.453 1 93.25 17 TYR B CA 1
ATOM 3690 C C . TYR B 1 17 ? -9.164 30.719 26.062 1 93.25 17 TYR B C 1
ATOM 3692 O O . TYR B 1 17 ? -10.055 31.391 25.531 1 93.25 17 TYR B O 1
ATOM 3700 N N . GLY B 1 18 ? -8.492 31.109 27.234 1 92.5 18 GLY B N 1
ATOM 3701 C CA . GLY B 1 18 ? -8.781 32.406 27.828 1 92.5 18 GLY B CA 1
ATOM 3702 C C . GLY B 1 18 ? -8.203 33.562 27.062 1 92.5 18 GLY B C 1
ATOM 3703 O O . GLY B 1 18 ? -6.98 33.688 26.922 1 92.5 18 GLY B O 1
ATOM 3704 N N . PRO B 1 19 ? -9.039 34.469 26.609 1 93.5 19 PRO B N 1
ATOM 3705 C CA . PRO B 1 19 ? -8.578 35.5 25.672 1 93.5 19 PRO B CA 1
ATOM 3706 C C . PRO B 1 19 ? -7.934 36.688 26.375 1 93.5 19 PRO B C 1
ATOM 3708 O O . PRO B 1 19 ? -7.688 37.719 25.75 1 93.5 19 PRO B O 1
ATOM 3711 N N . GLN B 1 20 ? -7.578 36.594 27.641 1 92.19 20 GLN B N 1
ATOM 3712 C CA . GLN B 1 20 ? -7.16 37.719 28.469 1 92.19 20 GLN B CA 1
ATOM 3713 C C . GLN B 1 20 ? -5.922 38.406 27.875 1 92.19 20 GLN B C 1
ATOM 3715 O O . GLN B 1 20 ? -5.812 39.625 27.906 1 92.19 20 GLN B O 1
ATOM 3720 N N . LEU B 1 21 ? -5.004 37.656 27.375 1 94.12 21 LEU B N 1
ATOM 3721 C CA . LEU B 1 21 ? -3.748 38.188 26.875 1 94.12 21 LEU B CA 1
ATOM 3722 C C . LEU B 1 21 ? -3.977 39.031 25.625 1 94.12 21 LEU B C 1
ATOM 3724 O O . LEU B 1 21 ? -3.314 40.031 25.406 1 94.12 21 LEU B O 1
ATOM 3728 N N . LEU B 1 22 ? -4.961 38.625 24.828 1 97.06 22 LEU B N 1
ATOM 3729 C CA . LEU B 1 22 ? -5.25 39.344 23.578 1 97.06 22 LEU B CA 1
ATOM 3730 C C . LEU B 1 22 ? -6.125 40.562 23.828 1 97.06 22 LEU B C 1
ATOM 3732 O O . LEU B 1 22 ? -5.902 41.625 23.234 1 97.06 22 LEU B O 1
ATOM 3736 N N . VAL B 1 23 ? -7.098 40.406 24.688 1 95.81 23 VAL B N 1
ATOM 3737 C CA . VAL B 1 23 ? -8.078 41.469 24.906 1 95.81 23 VAL B CA 1
ATOM 3738 C C . VAL B 1 23 ? -7.398 42.688 25.5 1 95.81 23 VAL B C 1
ATOM 3740 O O . VAL B 1 23 ? -7.844 43.812 25.297 1 95.81 23 VAL B O 1
ATOM 3743 N N . ARG B 1 24 ? -6.293 42.469 26.156 1 94.44 24 ARG B N 1
ATOM 3744 C CA . ARG B 1 24 ? -5.52 43.562 26.719 1 94.44 24 ARG B CA 1
ATOM 3745 C C . ARG B 1 24 ? -4.992 44.469 25.625 1 94.44 24 ARG B C 1
ATOM 3747 O O . ARG B 1 24 ? -4.605 45.625 25.891 1 94.44 24 ARG B O 1
ATOM 3754 N N . LYS B 1 25 ? -4.98 44.031 24.484 1 96.75 25 LYS B N 1
ATOM 3755 C CA . LYS B 1 25 ? -4.43 44.781 23.359 1 96.75 25 LYS B CA 1
ATOM 3756 C C . LYS B 1 25 ? -5.535 45.469 22.562 1 96.75 25 LYS B C 1
ATOM 3758 O O . LYS B 1 25 ? -5.352 45.781 21.391 1 96.75 25 LYS B O 1
ATOM 3763 N N . ASP B 1 26 ? -6.727 45.625 23.078 1 95.94 26 ASP B N 1
ATOM 3764 C CA . ASP B 1 26 ? -7.855 46.375 22.531 1 95.94 26 ASP B CA 1
ATOM 3765 C C . ASP B 1 26 ? -8.398 45.688 21.266 1 95.94 26 ASP B C 1
ATOM 3767 O O . ASP B 1 26 ? -8.523 46.344 20.219 1 95.94 26 ASP B O 1
ATOM 3771 N N . VAL B 1 27 ? -8.578 44.375 21.328 1 97.56 27 VAL B N 1
ATOM 3772 C CA . VAL B 1 27 ? -9.25 43.594 20.281 1 97.56 27 VAL B CA 1
ATOM 3773 C C . VAL B 1 27 ? -10.422 42.844 20.891 1 97.56 27 VAL B C 1
ATOM 3775 O O . VAL B 1 27 ? -10.469 42.594 22.094 1 97.56 27 VAL B O 1
ATOM 3778 N N . ILE B 1 28 ? -11.43 42.562 20.062 1 97.88 28 ILE B N 1
ATOM 3779 C CA . ILE B 1 28 ? -12.516 41.656 20.406 1 97.88 28 ILE B CA 1
ATOM 3780 C C . ILE B 1 28 ? -12.18 40.25 19.922 1 97.88 28 ILE B C 1
ATOM 3782 O O . ILE B 1 28 ? -11.781 40.031 18.781 1 97.88 28 ILE B O 1
ATOM 3786 N N . VAL B 1 29 ? -12.258 39.312 20.859 1 97.94 29 VAL B N 1
ATOM 3787 C CA . VAL B 1 29 ? -11.953 37.938 20.516 1 97.94 29 VAL B CA 1
ATOM 3788 C C . VAL B 1 29 ? -13.234 37.094 20.547 1 97.94 29 VAL B C 1
ATOM 3790 O O . VAL B 1 29 ? -13.984 37.125 21.516 1 97.94 29 VAL B O 1
ATOM 3793 N N . VAL B 1 30 ? -13.523 36.438 19.469 1 97.94 30 VAL B N 1
ATOM 3794 C CA . VAL B 1 30 ? -14.633 35.5 19.344 1 97.94 30 VAL B CA 1
ATOM 3795 C C . VAL B 1 30 ? -14.102 34.094 19.219 1 97.94 30 VAL B C 1
ATOM 3797 O O . VAL B 1 30 ? -13.281 33.812 18.344 1 97.94 30 VAL B O 1
ATOM 3800 N N . THR B 1 31 ? -14.469 33.219 20.047 1 97.25 31 THR B N 1
ATOM 3801 C CA . THR B 1 31 ? -14.141 31.812 19.969 1 97.25 31 THR B CA 1
ATOM 3802 C C . THR B 1 31 ? -15.391 30.984 19.656 1 97.25 31 THR B C 1
ATOM 3804 O O . THR B 1 31 ? -16.5 31.344 20.078 1 97.25 31 THR B O 1
ATOM 3807 N N . ILE B 1 32 ? -15.234 29.922 18.906 1 97.69 32 ILE B N 1
ATOM 3808 C CA . ILE B 1 32 ? -16.406 29.156 18.484 1 97.69 32 ILE B CA 1
ATOM 3809 C C . ILE B 1 32 ? -16.125 27.656 18.641 1 97.69 32 ILE B C 1
ATOM 3811 O O . ILE B 1 32 ? -14.977 27.25 18.781 1 97.69 32 ILE B O 1
ATOM 3815 N N . ASN B 1 33 ? -17.188 26.906 18.75 1 97.62 33 ASN B N 1
ATOM 3816 C CA . ASN B 1 33 ? -17.156 25.469 18.594 1 97.62 33 ASN B CA 1
ATOM 3817 C C . ASN B 1 33 ? -17.734 25.031 17.25 1 97.62 33 ASN B C 1
ATOM 3819 O O . ASN B 1 33 ? -18.453 25.812 16.609 1 97.62 33 ASN B O 1
ATOM 3823 N N . TYR B 1 34 ? -17.375 23.984 16.781 1 97.75 34 TYR B N 1
ATOM 3824 C CA . TYR B 1 34 ? -17.906 23.375 15.57 1 97.75 34 TYR B CA 1
ATOM 3825 C C . TYR B 1 34 ? -17.984 21.859 15.711 1 97.75 34 TYR B C 1
ATOM 3827 O O . TYR B 1 34 ? -17.375 21.281 16.609 1 97.75 34 TYR B O 1
ATOM 3835 N N . ARG B 1 35 ? -18.859 21.188 14.953 1 96.06 35 ARG B N 1
ATOM 3836 C CA . ARG B 1 35 ? -19 19.734 15.016 1 96.06 35 ARG B CA 1
ATOM 3837 C C . ARG B 1 35 ? -17.703 19.047 14.609 1 96.06 35 ARG B C 1
ATOM 3839 O O . ARG B 1 35 ? -17.062 19.438 13.633 1 96.06 35 ARG B O 1
ATOM 3846 N N . LEU B 1 36 ? -17.312 17.969 15.25 1 94.56 36 LEU B N 1
ATOM 3847 C CA . LEU B 1 36 ? -16.031 17.281 15.094 1 94.56 36 LEU B CA 1
ATOM 3848 C C . LEU B 1 36 ? -16.219 15.883 14.531 1 94.56 36 LEU B C 1
ATOM 3850 O O . LEU B 1 36 ? -17.344 15.367 14.516 1 94.56 36 LEU B O 1
ATOM 3854 N N . GLU B 1 37 ? -15.164 15.398 14.039 1 93.06 37 GLU B N 1
ATOM 3855 C CA . GLU B 1 37 ? -15.047 14.008 13.625 1 93.06 37 GLU B CA 1
ATOM 3856 C C . GLU B 1 37 ? -16.188 13.602 12.703 1 93.06 37 GLU B C 1
ATOM 3858 O O . GLU B 1 37 ? -16.484 14.305 11.727 1 93.06 37 GLU B O 1
ATOM 3863 N N . ILE B 1 38 ? -16.812 12.531 12.945 1 92.62 38 ILE B N 1
ATOM 3864 C CA . ILE B 1 38 ? -17.812 11.977 12.031 1 92.62 38 ILE B CA 1
ATOM 3865 C C . ILE B 1 38 ? -19.031 12.898 11.969 1 92.62 38 ILE B C 1
ATOM 3867 O O . ILE B 1 38 ? -19.656 13.031 10.922 1 92.62 38 ILE B O 1
ATOM 3871 N N . LEU B 1 39 ? -19.297 13.602 13.023 1 93.5 39 LEU B N 1
ATOM 3872 C CA . LEU B 1 39 ? -20.453 14.5 13.047 1 93.5 39 LEU B CA 1
ATOM 3873 C C . LEU B 1 39 ? -20.203 15.711 12.156 1 93.5 39 LEU B C 1
ATOM 3875 O O . LEU B 1 39 ? -21.156 16.266 11.594 1 93.5 39 LEU B O 1
ATOM 3879 N N . GLY B 1 40 ? -18.969 16.047 11.977 1 95.38 40 GLY B N 1
ATOM 3880 C CA . GLY B 1 40 ? -18.656 17.234 11.211 1 95.38 40 GLY B CA 1
ATOM 3881 C C . GLY B 1 40 ? -18.219 16.938 9.789 1 95.38 40 GLY B C 1
ATOM 3882 O O . GLY B 1 40 ? -18.297 17.812 8.914 1 95.38 40 GLY B O 1
ATOM 3883 N N . PHE B 1 41 ? -17.828 15.633 9.555 1 96.44 41 PHE B N 1
ATOM 3884 C CA . PHE B 1 41 ? -17.078 15.5 8.312 1 96.44 41 PHE B CA 1
ATOM 3885 C C . PHE B 1 41 ? -17.438 14.203 7.605 1 96.44 41 PHE B C 1
ATOM 3887 O O . PHE B 1 41 ? -16.812 13.844 6.605 1 96.44 41 PHE B O 1
ATOM 3894 N N . LEU B 1 42 ? -18.5 13.469 8.062 1 95.44 42 LEU B N 1
ATOM 3895 C CA . LEU B 1 42 ? -18.984 12.312 7.32 1 95.44 42 LEU B CA 1
ATOM 3896 C C . LEU B 1 42 ? -19.391 12.703 5.902 1 95.44 42 LEU B C 1
ATOM 3898 O O . LEU B 1 42 ? -20.016 13.742 5.699 1 95.44 42 LEU B O 1
ATOM 3902 N N . CYS B 1 43 ? -19 11.914 4.969 1 97.44 43 CYS B N 1
ATOM 3903 C CA . CYS B 1 43 ? -19.375 12.141 3.576 1 97.44 43 CYS B CA 1
ATOM 3904 C C . CYS B 1 43 ? -19.828 10.852 2.908 1 97.44 43 CYS B C 1
ATOM 3906 O O . CYS B 1 43 ? -19.062 9.883 2.844 1 97.44 43 CYS B O 1
ATOM 3908 N N . LEU B 1 44 ? -21.047 10.781 2.389 1 97.31 44 LEU B N 1
ATOM 3909 C CA . LEU B 1 44 ? -21.578 9.641 1.644 1 97.31 44 LEU B CA 1
ATOM 3910 C C . LEU B 1 44 ? -21.734 9.992 0.168 1 97.31 44 LEU B C 1
ATOM 3912 O O . LEU B 1 44 ? -22.297 9.195 -0.601 1 97.31 44 LEU B O 1
ATOM 3916 N N . ASP B 1 45 ? -21.266 11.25 -0.164 1 97.12 45 ASP B N 1
ATOM 3917 C CA . ASP B 1 45 ? -21.438 11.742 -1.527 1 97.12 45 ASP B CA 1
ATOM 3918 C C . ASP B 1 45 ? -22.922 11.734 -1.93 1 97.12 45 ASP B C 1
ATOM 3920 O O . ASP B 1 45 ? -23.266 11.273 -3.018 1 97.12 45 ASP B O 1
ATOM 3924 N N . THR B 1 46 ? -23.719 12.164 -1.03 1 97.12 46 THR B N 1
ATOM 3925 C CA . THR B 1 46 ? -25.156 12.359 -1.252 1 97.12 46 THR B CA 1
ATOM 3926 C C . THR B 1 46 ? -25.578 13.773 -0.869 1 97.12 46 THR B C 1
ATOM 3928 O O . THR B 1 46 ? -24.828 14.492 -0.198 1 97.12 46 THR B O 1
ATOM 3931 N N . GLU B 1 47 ? -26.703 14.141 -1.322 1 95.25 47 GLU B N 1
ATOM 3932 C CA . GLU B 1 47 ? -27.234 15.461 -0.996 1 95.25 47 GLU B CA 1
ATOM 3933 C C . GLU B 1 47 ? -27.422 15.625 0.509 1 95.25 47 GLU B C 1
ATOM 3935 O O . GLU B 1 47 ? -27.203 16.703 1.058 1 95.25 47 GLU B O 1
ATOM 3940 N N . ASP B 1 48 ? -27.781 14.578 1.14 1 93.5 48 ASP B N 1
ATOM 3941 C CA . ASP B 1 48 ? -28.078 14.617 2.568 1 93.5 48 ASP B CA 1
ATOM 3942 C C . ASP B 1 48 ? -26.797 14.68 3.396 1 93.5 48 ASP B C 1
ATOM 3944 O O . ASP B 1 48 ? -26.781 15.258 4.484 1 93.5 48 ASP B O 1
ATOM 3948 N N . ILE B 1 49 ? -25.766 14.039 2.918 1 96 49 ILE B N 1
ATOM 3949 C CA . ILE B 1 49 ? -24.5 14 3.637 1 96 49 ILE B CA 1
ATOM 3950 C C . ILE B 1 49 ? -23.359 14.266 2.672 1 96 49 ILE B C 1
ATOM 3952 O O . ILE B 1 49 ? -22.547 13.375 2.383 1 96 49 ILE B O 1
ATOM 3956 N N . PRO B 1 50 ? -23.219 15.484 2.225 1 96.44 50 PRO B N 1
ATOM 3957 C CA . PRO B 1 50 ? -22.219 15.836 1.225 1 96.44 50 PRO B CA 1
ATOM 3958 C C . PRO B 1 50 ? -20.812 15.992 1.825 1 96.44 50 PRO B C 1
ATOM 3960 O O . PRO B 1 50 ? -19.828 16.031 1.091 1 96.44 50 PRO B O 1
ATOM 3963 N N . GLY B 1 51 ? -20.734 16.188 3.193 1 97 51 GLY B N 1
ATOM 3964 C CA . GLY B 1 51 ? -19.469 16.438 3.871 1 97 51 GLY B CA 1
ATOM 3965 C C . GLY B 1 51 ? -19.344 17.859 4.398 1 97 51 GLY B C 1
ATOM 3966 O O . GLY B 1 51 ? -20.234 18.688 4.18 1 97 51 GLY B O 1
ATOM 3967 N N . ASN B 1 52 ? -18.422 18.141 5.227 1 98.5 52 ASN B N 1
ATOM 3968 C CA . ASN B 1 52 ? -17.906 19.422 5.652 1 98.5 52 ASN B CA 1
ATOM 3969 C C . ASN B 1 52 ? -18.906 20.156 6.566 1 98.5 52 ASN B C 1
ATOM 3971 O O . ASN B 1 52 ? -18.984 21.375 6.535 1 98.5 52 ASN B O 1
ATOM 3975 N N . ALA B 1 53 ? -19.75 19.406 7.293 1 97.94 53 ALA B N 1
ATOM 3976 C CA . ALA B 1 53 ? -20.656 20.062 8.234 1 97.94 53 ALA B CA 1
ATOM 3977 C C . ALA B 1 53 ? -19.875 20.875 9.273 1 97.94 53 ALA B C 1
ATOM 3979 O O . ALA B 1 53 ? -20.312 21.953 9.672 1 97.94 53 ALA B O 1
ATOM 3980 N N . GLY B 1 54 ? -18.75 20.328 9.672 1 98.38 54 GLY B N 1
ATOM 3981 C CA . GLY B 1 54 ? -17.906 21.047 10.609 1 98.38 54 GLY B CA 1
ATOM 3982 C C . GLY B 1 54 ? -17.406 22.375 10.055 1 98.38 54 GLY B C 1
ATOM 3983 O O . GLY B 1 54 ? -17.359 23.375 10.773 1 98.38 54 GLY B O 1
ATOM 3984 N N . MET B 1 55 ? -17.031 22.391 8.82 1 98.81 55 MET B N 1
ATOM 3985 C CA . MET B 1 55 ? -16.594 23.625 8.188 1 98.81 55 MET B CA 1
ATOM 3986 C C . MET B 1 55 ? -17.766 24.594 8.008 1 98.81 55 MET B C 1
ATOM 3988 O O . MET B 1 55 ? -17.609 25.797 8.164 1 98.81 55 MET B O 1
ATOM 3992 N N . LYS B 1 56 ? -18.922 24.047 7.66 1 98.69 56 LYS B N 1
ATOM 3993 C CA . LYS B 1 56 ? -20.109 24.875 7.469 1 98.69 56 LYS B CA 1
ATOM 3994 C C . LYS B 1 56 ? -20.562 25.5 8.781 1 98.69 56 LYS B C 1
ATOM 3996 O O . LYS B 1 56 ? -21.141 26.594 8.797 1 98.69 56 LYS B O 1
ATOM 4001 N N . ASP B 1 57 ? -20.344 24.797 9.906 1 98.75 57 ASP B N 1
ATOM 4002 C CA . ASP B 1 57 ? -20.547 25.422 11.211 1 98.75 57 ASP B CA 1
ATOM 4003 C C . ASP B 1 57 ? -19.688 26.672 11.352 1 98.75 57 ASP B C 1
ATOM 4005 O O . ASP B 1 57 ? -20.156 27.703 11.836 1 98.75 57 ASP B O 1
ATOM 4009 N N . GLN B 1 58 ? -18.453 26.594 10.977 1 98.81 58 GLN B N 1
ATOM 4010 C CA . GLN B 1 58 ? -17.531 27.734 11.062 1 98.81 58 GLN B CA 1
ATOM 4011 C C . GLN B 1 58 ? -18 28.875 10.18 1 98.81 58 GLN B C 1
ATOM 4013 O O . GLN B 1 58 ? -17.938 30.047 10.578 1 98.81 58 GLN B O 1
ATOM 4018 N N . VAL B 1 59 ? -18.469 28.531 8.992 1 98.81 59 VAL B N 1
ATOM 4019 C CA . VAL B 1 59 ? -19.016 29.531 8.07 1 98.81 59 VAL B CA 1
ATOM 4020 C C . VAL B 1 59 ? -20.203 30.25 8.719 1 98.81 59 VAL B C 1
ATOM 4022 O O . VAL B 1 59 ? -20.297 31.469 8.672 1 98.81 59 VAL B O 1
ATOM 4025 N N . ALA B 1 60 ? -21.078 29.438 9.305 1 98.75 60 ALA B N 1
ATOM 4026 C CA . ALA B 1 60 ? -22.25 30.016 9.938 1 98.75 60 ALA B CA 1
ATOM 4027 C C . ALA B 1 60 ? -21.859 30.984 11.055 1 98.75 60 ALA B C 1
ATOM 4029 O O . ALA B 1 60 ? -22.422 32.062 11.172 1 98.75 60 ALA B O 1
ATOM 4030 N N . ALA B 1 61 ? -20.938 30.547 11.836 1 98.75 61 ALA B N 1
ATOM 4031 C CA . ALA B 1 61 ? -20.453 31.406 12.914 1 98.75 61 ALA B CA 1
ATOM 4032 C C . ALA B 1 61 ? -19.812 32.688 12.367 1 98.75 61 ALA B C 1
ATOM 4034 O O . ALA B 1 61 ? -20.031 33.781 12.898 1 98.75 61 ALA B O 1
ATOM 4035 N N . LEU B 1 62 ? -19.016 32.562 11.367 1 98.69 62 LEU B N 1
ATOM 4036 C CA . LEU B 1 62 ? -18.344 33.719 10.758 1 98.69 62 LEU B CA 1
ATOM 4037 C C . LEU B 1 62 ? -19.359 34.688 10.172 1 98.69 62 LEU B C 1
ATOM 4039 O O . LEU B 1 62 ? -19.188 35.906 10.297 1 98.69 62 LEU B O 1
ATOM 4043 N N . ARG B 1 63 ? -20.375 34.156 9.5 1 98.69 63 ARG B N 1
ATOM 4044 C CA . ARG B 1 63 ? -21.453 35 8.969 1 98.69 63 ARG B CA 1
ATOM 4045 C C . ARG B 1 63 ? -22.141 35.781 10.086 1 98.69 63 ARG B C 1
ATOM 4047 O O . ARG B 1 63 ? -22.453 36.969 9.945 1 98.69 63 ARG B O 1
ATOM 4054 N N . TRP B 1 64 ? -22.422 35.031 11.148 1 98.69 64 TRP B N 1
ATOM 4055 C CA . TRP B 1 64 ? -23.047 35.688 12.297 1 98.69 64 TRP B CA 1
ATOM 4056 C C . TRP B 1 64 ? -22.172 36.812 12.828 1 98.69 64 TRP B C 1
ATOM 4058 O O . TRP B 1 64 ? -22.656 37.906 13.117 1 98.69 64 TRP B O 1
ATOM 4068 N N . VAL B 1 65 ? -20.891 36.562 13 1 98.69 65 VAL B N 1
ATOM 4069 C CA . VAL B 1 65 ? -19.953 37.531 13.508 1 98.69 65 VAL B CA 1
ATOM 4070 C C . VAL B 1 65 ? -19.906 38.75 12.555 1 98.69 65 VAL B C 1
ATOM 4072 O O . VAL B 1 65 ? -19.984 39.875 12.984 1 98.69 65 VAL B O 1
ATOM 4075 N N . ASN B 1 66 ? -19.75 38.5 11.273 1 98.31 66 ASN B N 1
ATOM 4076 C CA . ASN B 1 66 ? -19.703 39.562 10.273 1 98.31 66 ASN B CA 1
ATOM 4077 C C . ASN B 1 66 ? -20.953 40.469 10.352 1 98.31 66 ASN B C 1
ATOM 4079 O O . ASN B 1 66 ? -20.844 41.688 10.266 1 98.31 66 ASN B O 1
ATOM 4083 N N . LYS B 1 67 ? -22.078 39.875 10.609 1 98.12 67 LYS B N 1
ATOM 4084 C CA . LYS B 1 67 ? -23.359 40.594 10.617 1 98.12 67 LYS B CA 1
ATOM 4085 C C . LYS B 1 67 ? -23.562 41.344 11.938 1 98.12 67 LYS B C 1
ATOM 4087 O O . LYS B 1 67 ? -24.172 42.406 11.969 1 98.12 67 LYS B O 1
ATOM 4092 N N . ASN B 1 68 ? -23.016 40.812 13.023 1 98.44 68 ASN B N 1
ATOM 4093 C CA . ASN B 1 68 ? -23.516 41.25 14.32 1 98.44 68 ASN B CA 1
ATOM 4094 C C . ASN B 1 68 ? -22.406 41.906 15.141 1 98.44 68 ASN B C 1
ATOM 4096 O O . ASN B 1 68 ? -22.688 42.594 16.141 1 98.44 68 ASN B O 1
ATOM 4100 N N . ILE B 1 69 ? -21.203 41.844 14.781 1 98.25 69 ILE B N 1
ATOM 4101 C CA . ILE B 1 69 ? -20.109 42.156 15.688 1 98.25 69 ILE B CA 1
ATOM 4102 C C . ILE B 1 69 ? -20.125 43.656 16.016 1 98.25 69 ILE B C 1
ATOM 4104 O O . ILE B 1 69 ? -19.578 44.094 17.031 1 98.25 69 ILE B O 1
ATOM 4108 N N . LYS B 1 70 ? -20.703 44.438 15.148 1 97.88 70 LYS B N 1
ATOM 4109 C CA . LYS B 1 70 ? -20.812 45.875 15.383 1 97.88 70 LYS B CA 1
ATOM 4110 C C . LYS B 1 70 ? -21.547 46.156 16.688 1 97.88 70 LYS B C 1
ATOM 4112 O O . LYS B 1 70 ? -21.234 47.125 17.391 1 97.88 70 LYS B O 1
ATOM 4117 N N . ASN B 1 71 ? -22.469 45.375 16.984 1 97.88 71 ASN B N 1
ATOM 4118 C CA . ASN B 1 71 ? -23.25 45.531 18.203 1 97.88 71 ASN B CA 1
ATOM 4119 C C . ASN B 1 71 ? -22.406 45.25 19.453 1 97.88 71 ASN B C 1
ATOM 4121 O O . ASN B 1 71 ? -22.812 45.594 20.562 1 97.88 71 ASN B O 1
ATOM 4125 N N . PHE B 1 72 ? -21.297 44.781 19.281 1 96.62 72 PHE B N 1
ATOM 4126 C CA . PHE B 1 72 ? -20.422 44.438 20.391 1 96.62 72 PHE B CA 1
ATOM 4127 C C . PHE B 1 72 ? -19.172 45.312 20.375 1 96.62 72 PHE B C 1
ATOM 4129 O O . PHE B 1 72 ? -18.203 45.062 21.094 1 96.62 72 PHE B O 1
ATOM 4136 N N . GLY B 1 73 ? -19.234 46.281 19.516 1 96.88 73 GLY B N 1
ATOM 4137 C CA . GLY B 1 73 ? -18.141 47.219 19.453 1 96.88 73 GLY B CA 1
ATOM 4138 C C . GLY B 1 73 ? -17.078 46.812 18.453 1 96.88 73 GLY B C 1
ATOM 4139 O O . GLY B 1 73 ? -16.031 47.469 18.344 1 96.88 73 GLY B O 1
ATOM 4140 N N . GLY B 1 74 ? -17.328 45.75 17.734 1 97 74 GLY B N 1
ATOM 4141 C CA . GLY B 1 74 ? -16.375 45.281 16.75 1 97 74 GLY B CA 1
ATOM 4142 C C . GLY B 1 74 ? -16.594 45.906 15.375 1 97 74 GLY B C 1
ATOM 4143 O O . GLY B 1 74 ? -17.578 46.625 15.164 1 97 74 GLY B O 1
ATOM 4144 N N . ASP B 1 75 ? -15.633 45.75 14.477 1 97.44 75 ASP B N 1
ATOM 4145 C CA . ASP B 1 75 ? -15.68 46.25 13.109 1 97.44 75 ASP B CA 1
ATOM 4146 C C . ASP B 1 75 ? -15.883 45.094 12.117 1 97.44 75 ASP B C 1
ATOM 4148 O O . ASP B 1 75 ? -14.969 44.312 11.883 1 97.44 75 ASP B O 1
ATOM 4152 N N . PRO B 1 76 ? -17.016 45.031 11.484 1 97.5 76 PRO B N 1
ATOM 4153 C CA . PRO B 1 76 ? -17.297 43.906 10.562 1 97.5 76 PRO B CA 1
ATOM 4154 C C . PRO B 1 76 ? -16.391 43.938 9.336 1 97.5 76 PRO B C 1
ATOM 4156 O O . PRO B 1 76 ? -16.266 42.938 8.633 1 97.5 76 PRO B O 1
ATOM 4159 N N . ASP B 1 77 ? -15.758 45.062 9.023 1 97.12 77 ASP B N 1
ATOM 4160 C CA . ASP B 1 77 ? -14.898 45.188 7.852 1 97.12 77 ASP B CA 1
ATOM 4161 C C . ASP B 1 77 ? -13.438 44.875 8.203 1 97.12 77 ASP B C 1
ATOM 4163 O O . ASP B 1 77 ? -12.555 45 7.348 1 97.12 77 ASP B O 1
ATOM 4167 N N . ASN B 1 78 ? -13.156 44.562 9.398 1 98 78 ASN B N 1
ATOM 4168 C CA . ASN B 1 78 ? -11.805 44.281 9.867 1 98 78 ASN B CA 1
ATOM 4169 C C . ASN B 1 78 ? -11.773 43.031 10.766 1 98 78 ASN B C 1
ATOM 4171 O O . ASN B 1 78 ? -11.281 43.094 11.891 1 98 78 ASN B O 1
ATOM 4175 N N . ILE B 1 79 ? -12.273 41.938 10.227 1 98.75 79 ILE B N 1
ATOM 4176 C CA . ILE B 1 79 ? -12.273 40.656 10.914 1 98.75 79 ILE B CA 1
ATOM 4177 C C . ILE B 1 79 ? -11.031 39.844 10.539 1 98.75 79 ILE B C 1
ATOM 4179 O O . ILE B 1 79 ? -10.695 39.75 9.352 1 98.75 79 ILE B O 1
ATOM 4183 N N . THR B 1 80 ? -10.273 39.438 11.508 1 98.88 80 THR B N 1
ATOM 4184 C CA . THR B 1 80 ? -9.148 38.531 11.336 1 98.88 80 THR B CA 1
ATOM 4185 C C . THR B 1 80 ? -9.5 37.125 11.836 1 98.88 80 THR B C 1
ATOM 4187 O O . THR B 1 80 ? -9.828 36.938 13.008 1 98.88 80 THR B O 1
ATOM 4190 N N . ILE B 1 81 ? -9.484 36.156 10.938 1 98.94 81 ILE B N 1
ATOM 4191 C CA . ILE B 1 81 ? -9.695 34.781 11.359 1 98.94 81 ILE B CA 1
ATOM 4192 C C . ILE B 1 81 ? -8.352 34.094 11.617 1 98.94 81 ILE B C 1
ATOM 4194 O O . ILE B 1 81 ? -7.375 34.344 10.914 1 98.94 81 ILE B O 1
ATOM 4198 N N . PHE B 1 82 ? -8.242 33.375 12.695 1 98.81 82 PHE B N 1
ATOM 4199 C CA . PHE B 1 82 ? -6.988 32.688 12.992 1 98.81 82 PHE B CA 1
ATOM 4200 C C . PHE B 1 82 ? -7.234 31.391 13.742 1 98.81 82 PHE B C 1
ATOM 4202 O O . PHE B 1 82 ? -8.305 31.203 14.328 1 98.81 82 PHE B O 1
ATOM 4209 N N . GLY B 1 83 ? -6.371 30.438 13.625 1 98.5 83 GLY B N 1
ATOM 4210 C CA . GLY B 1 83 ? -6.465 29.125 14.25 1 98.5 83 GLY B CA 1
ATOM 4211 C C . GLY B 1 83 ? -5.16 28.344 14.219 1 98.5 83 GLY B C 1
ATOM 4212 O O . GLY B 1 83 ? -4.211 28.75 13.547 1 98.5 83 GLY B O 1
ATOM 4213 N N . GLU B 1 84 ? -5.078 27.312 15.047 1 98.06 84 GLU B N 1
ATOM 4214 C CA . GLU B 1 84 ? -3.875 26.5 15.195 1 98.06 84 GLU B CA 1
ATOM 4215 C C . GLU B 1 84 ? -4.156 25.031 14.859 1 98.06 84 GLU B C 1
ATOM 4217 O O . GLU B 1 84 ? -5.23 24.516 15.164 1 98.06 84 GLU B O 1
ATOM 4222 N N . SER B 1 85 ? -3.178 24.344 14.219 1 97.88 85 SER B N 1
ATOM 4223 C CA . SER B 1 85 ? -3.291 22.922 13.883 1 97.88 85 SER B CA 1
ATOM 4224 C C . SER B 1 85 ? -4.488 22.656 12.977 1 97.88 85 SER B C 1
ATOM 4226 O O . SER B 1 85 ? -4.605 23.266 11.906 1 97.88 85 SER B O 1
ATOM 4228 N N . ALA B 1 86 ? -5.516 21.922 13.422 1 98 86 ALA B N 1
ATOM 4229 C CA . ALA B 1 86 ? -6.738 21.734 12.641 1 98 86 ALA B CA 1
ATOM 4230 C C . ALA B 1 86 ? -7.465 23.062 12.453 1 98 86 ALA B C 1
ATOM 4232 O O . ALA B 1 86 ? -8.086 23.297 11.414 1 98 86 ALA B O 1
ATOM 4233 N N . GLY B 1 87 ? -7.344 23.938 13.453 1 98.56 87 GLY B N 1
ATOM 4234 C CA . GLY B 1 87 ? -7.887 25.266 13.297 1 98.56 87 GLY B CA 1
ATOM 4235 C C . GLY B 1 87 ? -7.184 26.078 12.227 1 98.56 87 GLY B C 1
ATOM 4236 O O . GLY B 1 87 ? -7.824 26.812 11.477 1 98.56 87 GLY B O 1
ATOM 4237 N N . GLY B 1 88 ? -5.82 25.953 12.25 1 98.81 88 GLY B N 1
ATOM 4238 C CA . GLY B 1 88 ? -5.074 26.594 11.172 1 98.81 88 GLY B CA 1
ATOM 4239 C C . GLY B 1 88 ? -5.434 26.047 9.805 1 98.81 88 GLY B C 1
ATOM 4240 O O . GLY B 1 88 ? -5.57 26.812 8.844 1 98.81 88 GLY B O 1
ATOM 4241 N N . ALA B 1 89 ? -5.57 24.766 9.695 1 98.75 89 ALA B N 1
ATOM 4242 C CA . ALA B 1 89 ? -6.027 24.156 8.445 1 98.75 89 ALA B CA 1
ATOM 4243 C C . ALA B 1 89 ? -7.41 24.688 8.055 1 98.75 89 ALA B C 1
ATOM 4245 O O . ALA B 1 89 ? -7.656 25 6.891 1 98.75 89 ALA B O 1
ATOM 4246 N N . SER B 1 90 ? -8.273 24.797 9.031 1 98.81 90 SER B N 1
ATOM 4247 C CA . SER B 1 90 ? -9.602 25.344 8.781 1 98.81 90 SER B CA 1
ATOM 4248 C C . SER B 1 90 ? -9.508 26.75 8.172 1 98.81 90 SER B C 1
ATOM 4250 O O . SER B 1 90 ? -10.195 27.047 7.191 1 98.81 90 SER B O 1
ATOM 4252 N N . ILE B 1 91 ? -8.672 27.547 8.766 1 98.88 91 ILE B N 1
ATOM 4253 C CA . ILE B 1 91 ? -8.492 28.906 8.25 1 98.88 91 ILE B CA 1
ATOM 4254 C C . ILE B 1 91 ? -8.047 28.844 6.789 1 98.88 91 ILE B C 1
ATOM 4256 O O . ILE B 1 91 ? -8.562 29.578 5.945 1 98.88 91 ILE B O 1
ATOM 4260 N N . GLY B 1 92 ? -7.098 27.938 6.508 1 98.81 92 GLY B N 1
ATOM 4261 C CA . GLY B 1 92 ? -6.664 27.734 5.133 1 98.81 92 GLY B CA 1
ATOM 4262 C C . GLY B 1 92 ? -7.797 27.375 4.191 1 98.81 92 GLY B C 1
ATOM 4263 O O . GLY B 1 92 ? -7.863 27.891 3.068 1 98.81 92 GLY B O 1
ATOM 4264 N N . TRP B 1 93 ? -8.672 26.562 4.625 1 98.81 93 TRP B N 1
ATOM 4265 C CA . TRP B 1 93 ? -9.812 26.141 3.814 1 98.81 93 TRP B CA 1
ATOM 4266 C C . TRP B 1 93 ? -10.812 27.281 3.658 1 98.81 93 TRP B C 1
ATOM 4268 O O . TRP B 1 93 ? -11.359 27.5 2.574 1 98.81 93 TRP B O 1
ATOM 4278 N N . LEU B 1 94 ? -11.039 28.031 4.699 1 98.88 94 LEU B N 1
ATOM 4279 C CA . LEU B 1 94 ? -11.953 29.172 4.66 1 98.88 94 LEU B CA 1
ATOM 4280 C C . LEU B 1 94 ? -11.453 30.234 3.688 1 98.88 94 LEU B C 1
ATOM 4282 O O . LEU B 1 94 ? -12.258 30.938 3.074 1 98.88 94 LEU B O 1
ATOM 4286 N N . LEU B 1 95 ? -10.18 30.297 3.465 1 98.69 95 LEU B N 1
ATOM 4287 C CA . LEU B 1 95 ? -9.547 31.281 2.602 1 98.69 95 LEU B CA 1
ATOM 4288 C C . LEU B 1 95 ? -9.898 31.047 1.14 1 98.69 95 LEU B C 1
ATOM 4290 O O . LEU B 1 95 ? -9.703 31.922 0.295 1 98.69 95 LEU B O 1
ATOM 4294 N N . VAL B 1 96 ? -10.43 29.844 0.808 1 97.94 96 VAL B N 1
ATOM 4295 C CA . VAL B 1 96 ? -10.648 29.547 -0.601 1 97.94 96 VAL B CA 1
ATOM 4296 C C . VAL B 1 96 ? -12.102 29.109 -0.812 1 97.94 96 VAL B C 1
ATOM 4298 O O . VAL B 1 96 ? -12.531 28.891 -1.945 1 97.94 96 VAL B O 1
ATOM 4301 N N . SER B 1 97 ? -12.859 28.969 0.253 1 98.44 97 SER B N 1
ATOM 4302 C CA . SER B 1 97 ? -14.242 28.516 0.122 1 98.44 97 SER B CA 1
ATOM 4303 C C . SER B 1 97 ? -15.125 29.609 -0.481 1 98.44 97 SER B C 1
ATOM 4305 O O . SER B 1 97 ? -15.07 30.766 -0.052 1 98.44 97 SER B O 1
ATOM 4307 N N . PRO B 1 98 ? -15.977 29.25 -1.425 1 97 98 PRO B N 1
ATOM 4308 C CA . PRO B 1 98 ? -16.906 30.25 -1.954 1 97 98 PRO B CA 1
ATOM 4309 C C . PRO B 1 98 ? -17.891 30.75 -0.9 1 97 98 PRO B C 1
ATOM 4311 O O . PRO B 1 98 ? -18.422 31.859 -1.03 1 97 98 PRO B O 1
ATOM 4314 N N . MET B 1 99 ? -18.047 30.078 0.154 1 98 99 MET B N 1
ATOM 4315 C CA . MET B 1 99 ? -19.031 30.422 1.168 1 98 99 MET B CA 1
ATOM 4316 C C . MET B 1 99 ? -18.547 31.578 2.041 1 98 99 MET B C 1
ATOM 4318 O O . MET B 1 99 ? -19.344 32.188 2.75 1 98 99 MET B O 1
ATOM 4322 N N . THR B 1 100 ? -17.281 31.859 1.986 1 98.25 100 THR B N 1
ATOM 4323 C CA . THR B 1 100 ? -16.75 32.781 2.986 1 98.25 100 THR B CA 1
ATOM 4324 C C . THR B 1 100 ? -16.203 34.031 2.324 1 98.25 100 THR B C 1
ATOM 4326 O O . THR B 1 100 ? -15.633 34.906 2.996 1 98.25 100 THR B O 1
ATOM 4329 N N . LYS B 1 101 ? -16.375 34.125 1.037 1 96.88 101 LYS B N 1
ATOM 4330 C CA . LYS B 1 101 ? -15.883 35.312 0.315 1 96.88 101 LYS B CA 1
ATOM 4331 C C . LYS B 1 101 ? -16.438 36.594 0.907 1 96.88 101 LYS B C 1
ATOM 4333 O O . LYS B 1 101 ? -17.641 36.719 1.09 1 96.88 101 LYS B O 1
ATOM 4338 N N . GLY B 1 102 ? -15.516 37.469 1.251 1 97.38 102 GLY B N 1
ATOM 4339 C CA . GLY B 1 102 ? -15.906 38.781 1.672 1 97.38 102 GLY B CA 1
ATOM 4340 C C . GLY B 1 102 ? -16.203 38.875 3.156 1 97.38 102 GLY B C 1
ATOM 4341 O O . GLY B 1 102 ? -16.531 39.969 3.66 1 97.38 102 GLY B O 1
ATOM 4342 N N . LEU B 1 103 ? -15.93 37.812 3.918 1 98.38 103 LEU B N 1
ATOM 4343 C CA . LEU B 1 103 ? -16.375 37.812 5.305 1 98.38 103 LEU B CA 1
ATOM 4344 C C . LEU B 1 103 ? -15.266 38.25 6.246 1 98.38 103 LEU B C 1
ATOM 4346 O O . LEU B 1 103 ? -15.5 38.469 7.434 1 98.38 103 LEU B O 1
ATOM 4350 N N . PHE B 1 104 ? -14.078 38.375 5.789 1 98.62 104 PHE B N 1
ATOM 4351 C CA . PHE B 1 104 ? -12.953 38.75 6.641 1 98.62 104 PHE B CA 1
ATOM 4352 C C . PHE B 1 104 ? -11.875 39.438 5.832 1 98.62 104 PHE B C 1
ATOM 4354 O O . PHE B 1 104 ? -11.883 39.406 4.598 1 98.62 104 PHE B O 1
ATOM 4361 N N . LYS B 1 105 ? -10.922 40.062 6.57 1 98.31 105 LYS B N 1
ATOM 4362 C CA . LYS B 1 105 ? -9.906 40.906 5.945 1 98.31 105 LYS B CA 1
ATOM 4363 C C . LYS B 1 105 ? -8.516 40.312 6.117 1 98.31 105 LYS B C 1
ATOM 4365 O O . LYS B 1 105 ? -7.621 40.562 5.301 1 98.31 105 LYS B O 1
ATOM 4370 N N . GLN B 1 106 ? -8.281 39.656 7.199 1 98.69 106 GLN B N 1
ATOM 4371 C CA . GLN B 1 106 ? -7.004 39 7.496 1 98.69 106 GLN B CA 1
ATOM 4372 C C . GLN B 1 106 ? -7.203 37.562 7.938 1 98.69 106 GLN B C 1
ATOM 4374 O O . GLN B 1 106 ? -8.281 37.188 8.414 1 98.69 106 GLN B O 1
ATOM 4379 N N . ALA B 1 107 ? -6.184 36.719 7.738 1 98.88 107 ALA B N 1
ATOM 4380 C CA . ALA B 1 107 ? -6.227 35.344 8.148 1 98.88 107 ALA B CA 1
ATOM 4381 C C . ALA B 1 107 ? -4.867 34.875 8.68 1 98.88 107 ALA B C 1
ATOM 4383 O O . ALA B 1 107 ? -3.826 35.25 8.125 1 98.88 107 ALA B O 1
ATOM 4384 N N . ILE B 1 108 ? -4.852 34.156 9.773 1 98.94 108 ILE B N 1
ATOM 4385 C CA . ILE B 1 108 ? -3.623 33.594 10.328 1 98.94 108 ILE B CA 1
ATOM 4386 C C . ILE B 1 108 ? -3.744 32.062 10.422 1 98.94 108 ILE B C 1
ATOM 4388 O O . ILE B 1 108 ? -4.59 31.547 11.156 1 98.94 108 ILE B O 1
ATOM 4392 N N . THR B 1 109 ? -2.973 31.328 9.688 1 98.81 109 THR B N 1
ATOM 4393 C CA . THR B 1 109 ? -2.875 29.875 9.797 1 98.81 109 THR B CA 1
ATOM 4394 C C . THR B 1 109 ? -1.663 29.484 10.633 1 98.81 109 THR B C 1
ATOM 4396 O O . THR B 1 109 ? -0.521 29.641 10.195 1 98.81 109 THR B O 1
ATOM 4399 N N . GLN B 1 110 ? -1.942 28.938 11.828 1 98.69 110 GLN B N 1
ATOM 4400 C CA . GLN B 1 110 ? -0.875 28.594 12.766 1 98.69 110 GLN B CA 1
ATOM 4401 C C . GLN B 1 110 ? -0.643 27.094 12.812 1 98.69 110 GLN B C 1
ATOM 4403 O O . GLN B 1 110 ? -1.506 26.344 13.266 1 98.69 110 GLN B O 1
ATOM 4408 N N . SER B 1 111 ? 0.542 26.609 12.422 1 98.25 111 SER B N 1
ATOM 4409 C CA . SER B 1 111 ? 0.93 25.203 12.492 1 98.25 111 SER B CA 1
ATOM 4410 C C . SER B 1 111 ? -0.116 24.312 11.844 1 98.25 111 SER B C 1
ATOM 4412 O O . SER B 1 111 ? -0.513 23.281 12.414 1 98.25 111 SER B O 1
ATOM 4414 N N . GLY B 1 112 ? -0.614 24.703 10.734 1 98.31 112 GLY B N 1
ATOM 4415 C CA . GLY B 1 112 ? -1.634 24.016 9.953 1 98.31 112 GLY B CA 1
ATOM 4416 C C . GLY B 1 112 ? -2.188 24.859 8.828 1 98.31 112 GLY B C 1
ATOM 4417 O O . GLY B 1 112 ? -2.459 26.047 9.008 1 98.31 112 GLY B O 1
ATOM 4418 N N . THR B 1 113 ? -2.275 24.328 7.664 1 98.31 113 THR B N 1
ATOM 4419 C CA . THR B 1 113 ? -2.842 24.969 6.484 1 98.31 113 THR B CA 1
ATOM 4420 C C . THR B 1 113 ? -3.668 23.969 5.672 1 98.31 113 THR B C 1
ATOM 4422 O O . THR B 1 113 ? -3.689 22.781 5.973 1 98.31 113 THR B O 1
ATOM 4425 N N . SER B 1 114 ? -4.371 24.5 4.691 1 98.06 114 SER B N 1
ATOM 4426 C CA . SER B 1 114 ? -5.184 23.656 3.824 1 98.06 114 SER B CA 1
ATOM 4427 C C . SER B 1 114 ? -4.312 22.75 2.965 1 98.06 114 SER B C 1
ATOM 4429 O O . SER B 1 114 ? -4.789 21.734 2.439 1 98.06 114 SER B O 1
ATOM 4431 N N . THR B 1 115 ? -2.998 23.062 2.84 1 97.06 115 THR B N 1
ATOM 4432 C CA . THR B 1 115 ? -2.086 22.25 2.037 1 97.06 115 THR B CA 1
ATOM 4433 C C . THR B 1 115 ? -1.496 21.109 2.867 1 97.06 115 THR B C 1
ATOM 4435 O O . THR B 1 115 ? -0.754 20.281 2.346 1 97.06 115 THR B O 1
ATOM 4438 N N . CYS B 1 116 ? -1.762 21.109 4.18 1 97.31 116 CYS B N 1
ATOM 4439 C CA . CYS B 1 116 ? -1.424 19.922 4.957 1 97.31 116 CYS B CA 1
ATOM 4440 C C . CYS B 1 116 ? -2.215 18.703 4.477 1 97.31 116 CYS B C 1
ATOM 4442 O O . CYS B 1 116 ? -3.447 18.719 4.5 1 97.31 116 CYS B O 1
ATOM 4444 N N . SER B 1 117 ? -1.524 17.703 4.133 1 94.25 117 SER B N 1
ATOM 4445 C CA . SER B 1 117 ? -2.178 16.547 3.514 1 94.25 117 SER B CA 1
ATOM 4446 C C . SER B 1 117 ? -3.146 15.883 4.48 1 94.25 117 SER B C 1
ATOM 4448 O O . SER B 1 117 ? -4.141 15.289 4.059 1 94.25 117 SER B O 1
ATOM 4450 N N . TRP B 1 118 ? -2.895 16 5.762 1 95.44 118 TRP B N 1
ATOM 4451 C CA . TRP B 1 118 ? -3.742 15.375 6.766 1 95.44 118 TRP B CA 1
ATOM 4452 C C . TRP B 1 118 ? -5.055 16.125 6.926 1 95.44 118 TRP B C 1
ATOM 4454 O O . TRP B 1 118 ? -5.953 15.688 7.641 1 95.44 118 TRP B O 1
ATOM 4464 N N . SER B 1 119 ? -5.199 17.281 6.262 1 96.88 119 SER B N 1
ATOM 4465 C CA . SER B 1 119 ? -6.406 18.094 6.441 1 96.88 119 SER B CA 1
ATOM 4466 C C . SER B 1 119 ? -7.418 17.828 5.332 1 96.88 119 SER B C 1
ATOM 4468 O O . SER B 1 119 ? -8.5 18.406 5.312 1 96.88 119 SER B O 1
ATOM 4470 N N . GLN B 1 120 ? -7.117 17 4.418 1 95.75 120 GLN B N 1
ATOM 4471 C CA . GLN B 1 120 ? -8.047 16.609 3.367 1 95.75 120 GLN B CA 1
ATOM 4472 C C . GLN B 1 120 ? -8.234 15.086 3.34 1 95.75 120 GLN B C 1
ATOM 4474 O O . GLN B 1 120 ? -7.262 14.336 3.393 1 95.75 120 GLN B O 1
ATOM 4479 N N . SER B 1 121 ? -9.453 14.719 3.162 1 95.69 121 SER B N 1
ATOM 4480 C CA . SER B 1 121 ? -9.773 13.297 3.201 1 95.69 121 SER B CA 1
ATOM 4481 C C . SER B 1 121 ? -9.422 12.617 1.881 1 95.69 121 SER B C 1
ATOM 4483 O O . SER B 1 121 ? -9.648 13.18 0.809 1 95.69 121 SER B O 1
ATOM 4485 N N . PHE B 1 122 ? -8.836 11.445 2.004 1 94.75 122 PHE B N 1
ATOM 4486 C CA . PHE B 1 122 ? -8.633 10.539 0.876 1 94.75 122 PHE B CA 1
ATOM 4487 C C . PHE B 1 122 ? -9.742 9.5 0.814 1 94.75 122 PHE B C 1
ATOM 4489 O O . PHE B 1 122 ? -9.898 8.703 1.739 1 94.75 122 PHE B O 1
ATOM 4496 N N . GLU B 1 123 ? -10.555 9.523 -0.31 1 96.06 123 GLU B N 1
ATOM 4497 C CA . GLU B 1 123 ? -11.656 8.586 -0.513 1 96.06 123 GLU B CA 1
ATOM 4498 C C . GLU B 1 123 ? -12.672 8.672 0.625 1 96.06 123 GLU B C 1
ATOM 4500 O O . GLU B 1 123 ? -12.922 7.68 1.315 1 96.06 123 GLU B O 1
ATOM 4505 N N . PRO B 1 124 ? -13.305 9.82 0.743 1 96.62 124 PRO B N 1
ATOM 4506 C CA . PRO B 1 124 ? -14.156 10.062 1.913 1 96.62 124 PRO B CA 1
ATOM 4507 C C . PRO B 1 124 ? -15.32 9.086 1.998 1 96.62 124 PRO B C 1
ATOM 4509 O O . PRO B 1 124 ? -15.656 8.609 3.086 1 96.62 124 PRO B O 1
ATOM 4512 N N . ARG B 1 125 ? -16 8.766 0.911 1 96.94 125 ARG B N 1
ATOM 4513 C CA . ARG B 1 125 ? -17.109 7.82 0.964 1 96.94 125 ARG B CA 1
ATOM 4514 C C . ARG B 1 125 ? -16.625 6.426 1.352 1 96.94 125 ARG B C 1
ATOM 4516 O O . ARG B 1 125 ? -17.281 5.738 2.143 1 96.94 125 ARG B O 1
ATOM 4523 N N . GLU B 1 126 ? -15.508 5.98 0.801 1 96.38 126 GLU B N 1
ATOM 4524 C CA . GLU B 1 126 ? -14.969 4.672 1.151 1 96.38 126 GLU B CA 1
ATOM 4525 C C . GLU B 1 126 ? -14.633 4.594 2.639 1 96.38 126 GLU B C 1
ATOM 4527 O O . GLU B 1 126 ? -14.758 3.535 3.254 1 96.38 126 GLU B O 1
ATOM 4532 N N . ARG B 1 127 ? -14.18 5.723 3.17 1 95.44 127 ARG B N 1
ATOM 4533 C CA . ARG B 1 127 ? -13.906 5.766 4.602 1 95.44 127 ARG B CA 1
ATOM 4534 C C . ARG B 1 127 ? -15.188 5.609 5.41 1 95.44 127 ARG B C 1
ATOM 4536 O O . ARG B 1 127 ? -15.203 4.922 6.434 1 95.44 127 ARG B O 1
ATOM 4543 N N . ALA B 1 128 ? -16.203 6.219 4.949 1 95.69 128 ALA B N 1
ATOM 4544 C CA . ALA B 1 128 ? -17.516 6.059 5.59 1 95.69 128 ALA B CA 1
ATOM 4545 C C . ALA B 1 128 ? -17.969 4.605 5.535 1 95.69 128 ALA B C 1
ATOM 4547 O O . ALA B 1 128 ? -18.453 4.062 6.531 1 95.69 128 ALA B O 1
ATOM 4548 N N . LEU B 1 129 ? -17.828 3.982 4.379 1 96 129 LEU B N 1
ATOM 4549 C CA . LEU B 1 129 ? -18.219 2.588 4.199 1 96 129 LEU B CA 1
ATOM 4550 C C . LEU B 1 129 ? -17.391 1.676 5.102 1 96 129 LEU B C 1
ATOM 4552 O O . LEU B 1 129 ? -17.922 0.727 5.684 1 96 129 LEU B O 1
ATOM 4556 N N . ALA B 1 130 ? -16.109 1.979 5.211 1 94.56 130 ALA B N 1
ATOM 4557 C CA . ALA B 1 130 ? -15.25 1.189 6.082 1 94.56 130 ALA B CA 1
ATOM 4558 C C . ALA B 1 130 ? -15.719 1.26 7.535 1 94.56 130 ALA B C 1
ATOM 4560 O O . ALA B 1 130 ? -15.719 0.25 8.242 1 94.56 130 ALA B O 1
ATOM 4561 N N . LEU B 1 131 ? -16.078 2.432 7.949 1 93.56 131 LEU B N 1
ATOM 4562 C CA . LEU B 1 131 ? -16.594 2.58 9.305 1 93.56 131 LEU B CA 1
ATOM 4563 C C . LEU B 1 131 ? -17.891 1.806 9.477 1 93.56 131 LEU B C 1
ATOM 4565 O O . LEU B 1 131 ? -18.109 1.146 10.5 1 93.56 131 LEU B O 1
ATOM 4569 N N . ALA B 1 132 ? -18.781 1.947 8.492 1 94.12 132 ALA B N 1
ATOM 4570 C CA . ALA B 1 132 ? -20.031 1.211 8.547 1 94.12 132 ALA B CA 1
ATOM 4571 C C . ALA B 1 132 ? -19.797 -0.286 8.703 1 94.12 132 ALA B C 1
ATOM 4573 O O . ALA B 1 132 ? -20.391 -0.93 9.57 1 94.12 132 ALA B O 1
ATOM 4574 N N . ARG B 1 133 ? -18.859 -0.82 7.91 1 92.31 133 ARG B N 1
ATOM 4575 C CA . ARG B 1 133 ? -18.531 -2.24 7.992 1 92.31 133 ARG B CA 1
ATOM 4576 C C . ARG B 1 133 ? -18 -2.604 9.375 1 92.31 133 ARG B C 1
ATOM 4578 O O . ARG B 1 133 ? -18.375 -3.633 9.938 1 92.31 133 ARG B O 1
ATOM 4585 N N . LYS B 1 134 ? -17.156 -1.74 9.859 1 89.19 134 LYS B N 1
ATOM 4586 C CA . LYS B 1 134 ? -16.594 -1.962 11.195 1 89.19 134 LYS B CA 1
ATOM 4587 C C . LYS B 1 134 ? -17.703 -2.021 12.25 1 89.19 134 LYS B C 1
ATOM 4589 O O . LYS B 1 134 ? -17.578 -2.75 13.234 1 89.19 134 LYS B O 1
ATOM 4594 N N . LEU B 1 135 ? -18.734 -1.289 11.992 1 90.44 135 LEU B N 1
ATOM 4595 C CA . LEU B 1 135 ? -19.828 -1.207 12.961 1 90.44 135 LEU B CA 1
ATOM 4596 C C . LEU B 1 135 ? -20.938 -2.193 12.609 1 90.44 135 LEU B C 1
ATOM 4598 O O . LEU B 1 135 ? -22.016 -2.174 13.227 1 90.44 135 LEU B O 1
ATOM 4602 N N . GLY B 1 136 ? -20.766 -3.016 11.562 1 87.38 136 GLY B N 1
ATOM 4603 C CA . GLY B 1 136 ? -21.656 -4.141 11.312 1 87.38 136 GLY B CA 1
ATOM 4604 C C . GLY B 1 136 ? -22.609 -3.902 10.164 1 87.38 136 GLY B C 1
ATOM 4605 O O . GLY B 1 136 ? -23.516 -4.707 9.93 1 87.38 136 GLY B O 1
ATOM 4606 N N . CYS B 1 137 ? -22.438 -2.824 9.477 1 92.75 137 CYS B N 1
ATOM 4607 C CA . CYS B 1 137 ? -23.281 -2.545 8.305 1 92.75 137 CYS B CA 1
ATOM 4608 C C . CYS B 1 137 ? -22.484 -2.742 7.016 1 92.75 137 CYS B C 1
ATOM 4610 O O . CYS B 1 137 ? -21.531 -2.012 6.75 1 92.75 137 CYS B O 1
ATOM 4612 N N . TYR B 1 138 ? -22.938 -3.615 6.102 1 90.19 138 TYR B N 1
ATOM 4613 C CA . TYR B 1 138 ? -22.188 -3.967 4.898 1 90.19 138 TYR B CA 1
ATOM 4614 C C . TYR B 1 138 ? -22.906 -3.475 3.646 1 90.19 138 TYR B C 1
ATOM 4616 O O . TYR B 1 138 ? -22.422 -3.672 2.529 1 90.19 138 TYR B O 1
ATOM 4624 N N . SER B 1 139 ? -24.031 -2.76 3.854 1 91.5 139 SER B N 1
ATOM 4625 C CA . SER B 1 139 ? -24.75 -2.209 2.713 1 91.5 139 SER B CA 1
ATOM 4626 C C . SER B 1 139 ? -24.031 -0.993 2.137 1 91.5 139 SER B C 1
ATOM 4628 O O . SER B 1 139 ? -23.5 -0.174 2.883 1 91.5 139 SER B O 1
ATOM 4630 N N . GLU B 1 140 ? -24.062 -0.852 0.821 1 91.38 140 GLU B N 1
ATOM 4631 C CA . GLU B 1 140 ? -23.516 0.335 0.169 1 91.38 140 GLU B CA 1
ATOM 4632 C C . GLU B 1 140 ? -24.625 1.193 -0.433 1 91.38 140 GLU B C 1
ATOM 4634 O O . GLU B 1 140 ? -24.344 2.135 -1.182 1 91.38 140 GLU B O 1
ATOM 4639 N N . ASP B 1 141 ? -25.844 0.823 -0.09 1 94.5 141 ASP B N 1
ATOM 4640 C CA . ASP B 1 141 ? -26.984 1.621 -0.517 1 94.5 141 ASP B CA 1
ATOM 4641 C C . ASP B 1 141 ? -27.062 2.938 0.254 1 94.5 141 ASP B C 1
ATOM 4643 O O . ASP B 1 141 ? -26.969 2.947 1.484 1 94.5 141 ASP B O 1
ATOM 4647 N N . ASP B 1 142 ? -27.25 4.016 -0.435 1 96.31 142 ASP B N 1
ATOM 4648 C CA . ASP B 1 142 ? -27.188 5.348 0.155 1 96.31 142 ASP B CA 1
ATOM 4649 C C . ASP B 1 142 ? -28.234 5.504 1.26 1 96.31 142 ASP B C 1
ATOM 4651 O O . ASP B 1 142 ? -27.938 6.039 2.33 1 96.31 142 ASP B O 1
ATOM 4655 N N . LYS B 1 143 ? -29.406 5.051 0.98 1 96.06 143 LYS B N 1
ATOM 4656 C CA . LYS B 1 143 ? -30.484 5.203 1.948 1 96.06 143 LYS B CA 1
ATOM 4657 C C . LYS B 1 143 ? -30.234 4.359 3.195 1 96.06 143 LYS B C 1
ATOM 4659 O O . LYS B 1 143 ? -30.438 4.828 4.316 1 96.06 143 LYS B O 1
ATOM 4664 N N . GLU B 1 144 ? -29.812 3.174 2.988 1 96 144 GLU B N 1
ATOM 4665 C CA . GLU B 1 144 ? -29.516 2.281 4.105 1 96 144 GLU B CA 1
ATOM 4666 C C . GLU B 1 144 ? -28.359 2.814 4.949 1 96 144 GLU B C 1
ATOM 4668 O O . GLU B 1 144 ? -28.406 2.752 6.18 1 96 144 GLU B O 1
ATOM 4673 N N . LEU B 1 145 ? -27.406 3.311 4.301 1 95.88 145 LEU B N 1
ATOM 4674 C CA . LEU B 1 145 ? -26.266 3.879 5 1 95.88 145 LEU B CA 1
ATOM 4675 C C . LEU B 1 145 ? -26.672 5.094 5.824 1 95.88 145 LEU B C 1
ATOM 4677 O O . LEU B 1 145 ? -26.25 5.242 6.973 1 95.88 145 LEU B O 1
ATOM 4681 N N . HIS B 1 146 ? -27.438 5.93 5.191 1 95.44 146 HIS B N 1
ATOM 4682 C CA . HIS B 1 146 ? -27.922 7.105 5.895 1 95.44 146 HIS B CA 1
ATOM 4683 C C . HIS B 1 146 ? -28.688 6.715 7.156 1 95.44 146 HIS B C 1
ATOM 4685 O O . HIS B 1 146 ? -28.422 7.234 8.242 1 95.44 146 HIS B O 1
ATOM 4691 N N . GLU B 1 147 ? -29.609 5.785 7.008 1 95.62 147 GLU B N 1
ATOM 4692 C CA . GLU B 1 147 ? -30.422 5.328 8.133 1 95.62 147 GLU B CA 1
ATOM 4693 C C . GLU B 1 147 ? -29.562 4.668 9.203 1 95.62 147 GLU B C 1
ATOM 4695 O O . GLU B 1 147 ? -29.797 4.855 10.398 1 95.62 147 GLU B O 1
ATOM 4700 N N . PHE B 1 148 ? -28.625 3.977 8.758 1 94.94 148 PHE B N 1
ATOM 4701 C CA . PHE B 1 148 ? -27.719 3.301 9.68 1 94.94 148 PHE B CA 1
ATOM 4702 C C . PHE B 1 148 ? -26.984 4.309 10.555 1 94.94 148 PHE B C 1
ATOM 4704 O O . PHE B 1 148 ? -27.031 4.207 11.789 1 94.94 148 PHE B O 1
ATOM 4711 N N . PHE B 1 149 ? -26.375 5.297 10 1 93.38 149 PHE B N 1
ATOM 4712 C CA . PHE B 1 149 ? -25.562 6.258 10.75 1 93.38 149 PHE B CA 1
ATOM 4713 C C . PHE B 1 149 ? -26.438 7.102 11.672 1 93.38 149 PHE B C 1
ATOM 4715 O O . PHE B 1 149 ? -26.047 7.418 12.789 1 93.38 149 PHE B O 1
ATOM 4722 N N . ILE B 1 150 ? -27.609 7.465 11.266 1 91.56 150 ILE B N 1
ATOM 4723 C CA . ILE B 1 150 ? -28.469 8.32 12.078 1 91.56 150 ILE B CA 1
ATOM 4724 C C . ILE B 1 150 ? -29.016 7.531 13.258 1 91.56 150 ILE B C 1
ATOM 4726 O O . ILE B 1 150 ? -29.375 8.109 14.281 1 91.56 150 ILE B O 1
ATOM 4730 N N . SER B 1 151 ? -29.031 6.219 13.078 1 92.75 151 SER B N 1
ATOM 4731 C CA . SER B 1 151 ? -29.609 5.371 14.109 1 92.75 151 SER B CA 1
ATOM 4732 C C . SER B 1 151 ? -28.609 5.098 15.227 1 92.75 151 SER B C 1
ATOM 4734 O O . SER B 1 151 ? -28.984 4.637 16.312 1 92.75 151 SER B O 1
ATOM 4736 N N . LEU B 1 152 ? -27.359 5.297 15.008 1 91.31 152 LEU B N 1
ATOM 4737 C CA . LEU B 1 152 ? -26.328 4.957 15.969 1 91.31 152 LEU B CA 1
ATOM 4738 C C . LEU B 1 152 ? -26.234 6.012 17.062 1 91.31 152 LEU B C 1
ATOM 4740 O O . LEU B 1 152 ? -26.375 7.207 16.797 1 91.31 152 LEU B O 1
ATOM 4744 N N . PRO B 1 153 ? -26.016 5.492 18.297 1 89.69 153 PRO B N 1
ATOM 4745 C CA . PRO B 1 153 ? -25.688 6.48 19.328 1 89.69 153 PRO B CA 1
ATOM 4746 C C . PRO B 1 153 ? -24.375 7.199 19.062 1 89.69 153 PRO B C 1
ATOM 4748 O O . PRO B 1 153 ? -23.422 6.59 18.562 1 89.69 153 PRO B O 1
ATOM 4751 N N . PHE B 1 154 ? -24.312 8.477 19.391 1 82.38 154 PHE B N 1
ATOM 4752 C CA . PHE B 1 154 ? -23.172 9.32 19.094 1 82.38 154 PHE B CA 1
ATOM 4753 C C . PHE B 1 154 ? -21.906 8.75 19.734 1 82.38 154 PHE B C 1
ATOM 4755 O O . PHE B 1 154 ? -20.812 8.852 19.156 1 82.38 154 PHE B O 1
ATOM 4762 N N . GLU B 1 155 ? -22 8.047 20.812 1 83.38 155 GLU B N 1
ATOM 4763 C CA . GLU B 1 155 ? -20.859 7.492 21.516 1 83.38 155 GLU B CA 1
ATOM 4764 C C . GLU B 1 155 ? -20.156 6.426 20.672 1 83.38 155 GLU B C 1
ATOM 4766 O O . GLU B 1 155 ? -18.938 6.25 20.781 1 83.38 155 GLU B O 1
ATOM 4771 N N . SER B 1 156 ? -20.953 5.816 19.844 1 81.75 156 SER B N 1
ATOM 4772 C CA . SER B 1 156 ? -20.406 4.75 19.016 1 81.75 156 SER B CA 1
ATOM 4773 C C . SER B 1 156 ? -19.656 5.309 17.812 1 81.75 156 SER B C 1
ATOM 4775 O O . SER B 1 156 ? -18.922 4.586 17.141 1 81.75 156 SER B O 1
ATOM 4777 N N . LEU B 1 157 ? -19.812 6.531 17.625 1 82.31 157 LEU B N 1
ATOM 4778 C CA . LEU B 1 157 ? -19.281 7.137 16.406 1 82.31 157 LEU B CA 1
ATOM 4779 C C . LEU B 1 157 ? -18.016 7.945 16.719 1 82.31 157 LEU B C 1
ATOM 4781 O O . LEU B 1 157 ? -17.297 8.352 15.797 1 82.31 157 LEU B O 1
ATOM 4785 N N . VAL B 1 158 ? -17.766 8.055 18.016 1 77.19 158 VAL B N 1
ATOM 4786 C CA . VAL B 1 158 ? -16.672 8.961 18.359 1 77.19 158 VAL B CA 1
ATOM 4787 C C . VAL B 1 158 ? -15.398 8.156 18.641 1 77.19 158 VAL B C 1
ATOM 4789 O O . VAL B 1 158 ? -15.469 7.055 19.203 1 77.19 158 VAL B O 1
ATOM 4792 N N . SER B 1 159 ? -14.32 8.656 18.219 1 73.56 159 SER B N 1
ATOM 4793 C CA . SER B 1 159 ? -12.969 8.164 18.5 1 73.56 159 SER B CA 1
ATOM 4794 C C . SER B 1 159 ? -12.727 6.812 17.828 1 73.56 159 SER B C 1
ATOM 4796 O O . SER B 1 159 ? -12.039 5.957 18.391 1 73.56 159 SER B O 1
ATOM 4798 N N . THR B 1 160 ? -13.477 6.602 16.781 1 77.88 160 THR B N 1
ATOM 4799 C CA . THR B 1 160 ? -13.242 5.355 16.062 1 77.88 160 THR B CA 1
ATOM 4800 C C . THR B 1 160 ? -12.172 5.539 14.992 1 77.88 160 THR B C 1
ATOM 4802 O O . THR B 1 160 ? -12.234 6.469 14.188 1 77.88 160 THR B O 1
ATOM 4805 N N . GLN B 1 161 ? -11.094 4.797 15.172 1 80.88 161 GLN B N 1
ATOM 4806 C CA . GLN B 1 161 ? -10.062 4.797 14.141 1 80.88 161 GLN B CA 1
ATOM 4807 C C . GLN B 1 161 ? -10.398 3.805 13.031 1 80.88 161 GLN B C 1
ATOM 4809 O O . GLN B 1 161 ? -10.594 2.617 13.289 1 80.88 161 GLN B O 1
ATOM 4814 N N . THR B 1 162 ? -10.648 4.379 11.883 1 87.94 162 THR B N 1
ATOM 4815 C CA . THR B 1 162 ? -10.969 3.553 10.719 1 87.94 162 THR B CA 1
ATOM 4816 C C . THR B 1 162 ? -9.812 3.547 9.727 1 87.94 162 THR B C 1
ATOM 4818 O O . THR B 1 162 ? -9.344 4.605 9.305 1 87.94 162 THR B O 1
ATOM 4821 N N . ARG B 1 163 ? -9.289 2.363 9.453 1 92.69 163 ARG B N 1
ATOM 4822 C CA . ARG B 1 163 ? -8.25 2.191 8.453 1 92.69 163 ARG B CA 1
ATOM 4823 C C . ARG B 1 163 ? -8.844 1.772 7.109 1 92.69 163 ARG B C 1
ATOM 4825 O O . ARG B 1 163 ? -9.773 0.963 7.066 1 92.69 163 ARG B O 1
ATOM 4832 N N . LEU B 1 164 ? -8.367 2.396 6.078 1 95.06 164 LEU B N 1
ATOM 4833 C CA . LEU B 1 164 ? -8.938 2.123 4.762 1 95.06 164 LEU B CA 1
ATOM 4834 C C . LEU B 1 164 ? -8.164 1.011 4.059 1 95.06 164 LEU B C 1
ATOM 4836 O O . LEU B 1 164 ? -8.742 0.237 3.291 1 95.06 164 LEU B O 1
ATOM 4840 N N . THR B 1 165 ? -6.82 0.915 4.277 1 96.94 165 THR B N 1
ATOM 4841 C CA . THR B 1 165 ? -5.965 -0.029 3.566 1 96.94 165 THR B CA 1
ATOM 4842 C C . THR B 1 165 ? -5.121 -0.839 4.547 1 96.94 165 THR B C 1
ATOM 4844 O O . THR B 1 165 ? -4.977 -0.459 5.711 1 96.94 165 THR B O 1
ATOM 4847 N N . MET B 1 166 ? -4.52 -1.887 4.086 1 96.62 166 MET B N 1
ATOM 4848 C CA . MET B 1 166 ? -3.627 -2.721 4.887 1 96.62 166 MET B CA 1
ATOM 4849 C C . MET B 1 166 ? -2.377 -1.947 5.293 1 96.62 166 MET B C 1
ATOM 4851 O O . MET B 1 166 ? -1.865 -2.123 6.398 1 96.62 166 MET B O 1
ATOM 4855 N N . ALA B 1 167 ? -1.887 -1.099 4.41 1 96.5 167 ALA B N 1
ATOM 4856 C CA . ALA B 1 167 ? -0.729 -0.272 4.738 1 96.5 167 ALA B CA 1
ATOM 4857 C C . ALA B 1 167 ? -1.032 0.656 5.91 1 96.5 167 ALA B C 1
ATOM 4859 O O . ALA B 1 167 ? -0.208 0.816 6.816 1 96.5 167 ALA B O 1
ATOM 4860 N N . GLU B 1 168 ? -2.26 1.284 5.875 1 95.19 168 GLU B N 1
ATOM 4861 C CA . GLU B 1 168 ? -2.662 2.166 6.969 1 95.19 168 GLU B CA 1
ATOM 4862 C C . GLU B 1 168 ? -2.721 1.411 8.289 1 95.19 168 GLU B C 1
ATOM 4864 O O . GLU B 1 168 ? -2.41 1.972 9.344 1 95.19 168 GLU B O 1
ATOM 4869 N N . GLU B 1 169 ? -3.158 0.175 8.195 1 95.06 169 GLU B N 1
ATOM 4870 C CA . GLU B 1 169 ? -3.27 -0.647 9.398 1 95.06 169 GLU B CA 1
ATOM 4871 C C . GLU B 1 169 ? -1.908 -0.854 10.047 1 95.06 169 GLU B C 1
ATOM 4873 O O . GLU B 1 169 ? -1.778 -0.746 11.273 1 95.06 169 GLU B O 1
ATOM 4878 N N . THR B 1 170 ? -0.904 -1.167 9.227 1 95.75 170 THR B N 1
ATOM 4879 C CA . THR B 1 170 ? 0.44 -1.398 9.742 1 95.75 170 THR B CA 1
ATOM 4880 C C . THR B 1 170 ? 1.064 -0.094 10.227 1 95.75 170 THR B C 1
ATOM 4882 O O . THR B 1 170 ? 1.688 -0.057 11.289 1 95.75 170 THR B O 1
ATOM 4885 N N . LYS B 1 171 ? 0.927 0.977 9.422 1 93.62 171 LYS B N 1
ATOM 4886 C CA . LYS B 1 171 ? 1.51 2.268 9.773 1 93.62 171 LYS B CA 1
ATOM 4887 C C . LYS B 1 171 ? 0.968 2.764 11.117 1 93.62 171 LYS B C 1
ATOM 4889 O O . LYS B 1 171 ? 1.71 3.334 11.914 1 93.62 171 LYS B O 1
ATOM 4894 N N . ASN B 1 172 ? -0.332 2.551 11.359 1 90.56 172 ASN B N 1
ATOM 4895 C CA . ASN B 1 172 ? -1.025 2.783 12.625 1 90.56 172 ASN B CA 1
ATOM 4896 C C . ASN B 1 172 ? -0.755 4.188 13.164 1 90.56 172 ASN B C 1
ATOM 4898 O O . ASN B 1 172 ? -0.442 4.352 14.344 1 90.56 172 ASN B O 1
ATOM 4902 N N . ILE B 1 173 ? -0.751 5.145 12.266 1 85.62 173 ILE B N 1
ATOM 4903 C CA . ILE B 1 173 ? -0.573 6.535 12.68 1 85.62 173 ILE B CA 1
ATOM 4904 C C . ILE B 1 173 ? -1.901 7.098 13.18 1 85.62 173 ILE B C 1
ATOM 4906 O O . ILE B 1 173 ? -2.971 6.668 12.734 1 85.62 173 ILE B O 1
ATOM 4910 N N . TYR B 1 174 ? -1.755 7.945 14.117 1 85.69 174 TYR B N 1
ATOM 4911 C CA . TYR B 1 174 ? -2.93 8.695 14.539 1 85.69 174 TYR B CA 1
ATOM 4912 C C . TYR B 1 174 ? -3.176 9.891 13.625 1 85.69 174 TYR B C 1
ATOM 4914 O O . TYR B 1 174 ? -2.4 10.852 13.625 1 85.69 174 TYR B O 1
ATOM 4922 N N . GLU B 1 175 ? -4.082 9.773 12.789 1 85.81 175 GLU B N 1
ATOM 4923 C CA . GLU B 1 175 ? -4.516 10.844 11.898 1 85.81 175 GLU B CA 1
ATOM 4924 C C . GLU B 1 175 ? -6.035 10.945 11.859 1 85.81 175 GLU B C 1
ATOM 4926 O O . GLU B 1 175 ? -6.734 9.945 12.016 1 85.81 175 GLU B O 1
ATOM 4931 N N . PRO B 1 176 ? -6.469 12.172 11.711 1 89.62 176 PRO B N 1
ATOM 4932 C CA . PRO B 1 176 ? -7.922 12.297 11.562 1 89.62 176 PRO B CA 1
ATOM 4933 C C . PRO B 1 176 ? -8.453 11.602 10.312 1 89.62 176 PRO B C 1
ATOM 4935 O O . PRO B 1 176 ? -7.801 11.617 9.266 1 89.62 176 PRO B O 1
ATOM 4938 N N . VAL B 1 177 ? -9.57 10.992 10.461 1 90.56 177 VAL B N 1
ATOM 4939 C CA . VAL B 1 177 ? -10.141 10.188 9.383 1 90.56 177 VAL B CA 1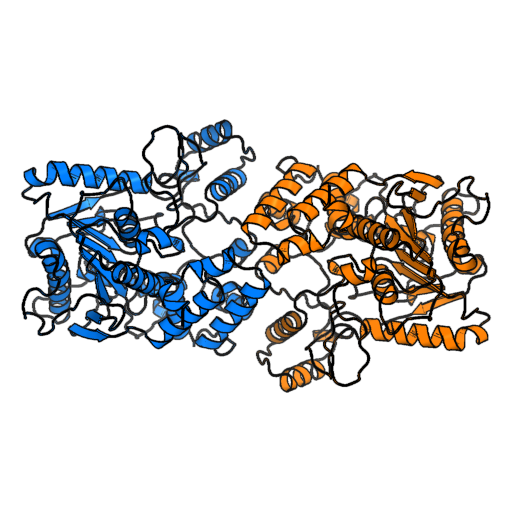
ATOM 4940 C C . VAL B 1 177 ? -11.242 10.977 8.68 1 90.56 177 VAL B C 1
ATOM 4942 O O . VAL B 1 177 ? -11.289 11.031 7.445 1 90.56 177 VAL B O 1
ATOM 4945 N N . PHE B 1 178 ? -12.086 11.523 9.445 1 94.12 178 PHE B N 1
ATOM 4946 C CA . PHE B 1 178 ? -13.188 12.328 8.922 1 94.12 178 PHE B CA 1
ATOM 4947 C C . PHE B 1 178 ? -12.844 13.812 8.977 1 94.12 178 PHE B C 1
ATOM 4949 O O . PHE B 1 178 ? -12.969 14.445 10.023 1 94.12 178 PHE B O 1
ATOM 4956 N N . ILE B 1 179 ? -12.461 14.289 7.84 1 96.38 179 ILE B N 1
ATOM 4957 C CA . ILE B 1 179 ? -11.938 15.648 7.691 1 96.38 179 ILE B CA 1
ATOM 4958 C C . ILE B 1 179 ? -12.461 16.266 6.395 1 96.38 179 ILE B C 1
ATOM 4960 O O . ILE B 1 179 ? -13.406 15.742 5.789 1 96.38 179 ILE B O 1
ATOM 4964 N N . VAL B 1 180 ? -11.938 17.391 5.996 1 98.25 180 VAL B N 1
ATOM 4965 C CA . VAL B 1 180 ? -12.469 18.188 4.891 1 98.25 180 VAL B CA 1
ATOM 4966 C C . VAL B 1 180 ? -12.477 17.344 3.613 1 98.25 180 VAL B C 1
ATOM 4968 O O . VAL B 1 180 ? -11.516 16.625 3.33 1 98.25 180 VAL B O 1
ATOM 4971 N N . VAL B 1 181 ? -13.57 17.438 2.854 1 98.06 181 VAL B N 1
ATOM 4972 C CA . VAL B 1 181 ? -13.727 16.625 1.657 1 98.06 181 VAL B CA 1
ATOM 4973 C C . VAL B 1 181 ? -13.977 17.516 0.446 1 98.06 181 VAL B C 1
ATOM 4975 O O . VAL B 1 181 ? -14.336 18.688 0.595 1 98.06 181 VAL B O 1
ATOM 4978 N N . ASN B 1 182 ? -13.664 17.016 -0.727 1 97 182 ASN B N 1
ATOM 4979 C CA . ASN B 1 182 ? -14.109 17.578 -1.996 1 97 182 ASN B CA 1
ATOM 4980 C C . ASN B 1 182 ? -15.57 17.234 -2.281 1 97 182 ASN B C 1
ATOM 4982 O O . ASN B 1 182 ? -15.891 16.094 -2.615 1 97 182 ASN B O 1
ATOM 4986 N N . GLU B 1 183 ? -16.438 18.219 -2.188 1 97.56 183 GLU B N 1
ATOM 4987 C CA . GLU B 1 183 ? -17.875 17.953 -2.244 1 97.56 183 GLU B CA 1
ATOM 4988 C C . GLU B 1 183 ? -18.344 17.781 -3.684 1 97.56 183 GLU B C 1
ATOM 4990 O O . GLU B 1 183 ? -17.906 18.5 -4.578 1 97.56 183 GLU B O 1
ATOM 4995 N N . LYS B 1 184 ? -19.281 16.859 -3.82 1 96.88 184 LYS B N 1
ATOM 4996 C CA . LYS B 1 184 ? -20.016 16.75 -5.082 1 96.88 184 LYS B CA 1
ATOM 4997 C C . LYS B 1 184 ? -21.141 17.781 -5.16 1 96.88 184 LYS B C 1
ATOM 4999 O O . LYS B 1 184 ? -21.625 18.25 -4.129 1 96.88 184 LYS B O 1
ATOM 5004 N N . LYS B 1 185 ? -21.453 18.109 -6.34 1 97 185 LYS B N 1
ATOM 5005 C CA . LYS B 1 185 ? -22.562 19.047 -6.547 1 97 185 LYS B CA 1
ATOM 5006 C C . LYS B 1 185 ? -23.906 18.328 -6.555 1 97 185 LYS B C 1
ATOM 5008 O O . LYS B 1 185 ? -24.078 17.328 -7.246 1 97 185 LYS B O 1
ATOM 5013 N N . PHE B 1 186 ? -24.812 18.828 -5.773 1 96.31 186 PHE B N 1
ATOM 5014 C CA . PHE B 1 186 ? -26.188 18.344 -5.758 1 96.31 186 PHE B CA 1
ATOM 5015 C C . PHE B 1 186 ? -27.172 19.484 -5.98 1 96.31 186 PHE B C 1
ATOM 5017 O O . PHE B 1 186 ? -27.328 20.344 -5.117 1 96.31 186 PHE B O 1
ATOM 5024 N N . GLY B 1 187 ? -27.828 19.484 -7.074 1 95.31 187 GLY B N 1
ATOM 5025 C CA . GLY B 1 187 ? -28.734 20.578 -7.391 1 95.31 187 GLY B CA 1
ATOM 5026 C C . GLY B 1 187 ? -28.078 21.938 -7.312 1 95.31 187 GLY B C 1
ATOM 5027 O O . GLY B 1 187 ? -27.016 22.156 -7.895 1 95.31 187 GLY B O 1
ATOM 5028 N N . ASP B 1 188 ? -28.719 22.812 -6.582 1 92.81 188 ASP B N 1
ATOM 5029 C CA . ASP B 1 188 ? -28.234 24.188 -6.477 1 92.81 188 ASP B CA 1
ATOM 5030 C C . ASP B 1 188 ? -27.641 24.453 -5.098 1 92.81 188 ASP B C 1
ATOM 5032 O O . ASP B 1 188 ? -27.391 25.609 -4.734 1 92.81 188 ASP B O 1
ATOM 5036 N N . ASN B 1 189 ? -27.375 23.422 -4.41 1 92.44 189 ASN B N 1
ATOM 5037 C CA . ASN B 1 189 ? -26.812 23.578 -3.074 1 92.44 189 ASN B CA 1
ATOM 5038 C C . ASN B 1 189 ? -25.406 24.172 -3.129 1 92.44 189 ASN B C 1
ATOM 5040 O O . ASN B 1 189 ? -24.625 23.859 -4.027 1 92.44 189 ASN B O 1
ATOM 5044 N N . GLU B 1 190 ? -25.188 25.078 -2.199 1 93.5 190 GLU B N 1
ATOM 5045 C CA . GLU B 1 190 ? -23.844 25.625 -2.082 1 93.5 190 GLU B CA 1
ATOM 5046 C C . GLU B 1 190 ? -22.859 24.578 -1.55 1 93.5 190 GLU B C 1
ATOM 5048 O O . GLU B 1 190 ? -23.203 23.812 -0.649 1 93.5 190 GLU B O 1
ATOM 5053 N N . ARG B 1 191 ? -21.672 24.531 -2.156 1 95.94 191 ARG B N 1
ATOM 5054 C CA . ARG B 1 191 ? -20.594 23.656 -1.713 1 95.94 191 ARG B CA 1
ATOM 5055 C C . ARG B 1 191 ? -19.531 24.422 -0.934 1 95.94 191 ARG B C 1
ATOM 5057 O O . ARG B 1 191 ? -19.156 25.531 -1.315 1 95.94 191 ARG B O 1
ATOM 5064 N N . PHE B 1 192 ? -19.109 23.844 0.138 1 98.25 192 PHE B N 1
ATOM 5065 C CA . PHE B 1 192 ? -18.031 24.484 0.895 1 98.25 192 PHE B CA 1
ATOM 5066 C C . PHE B 1 192 ? -16.75 24.547 0.076 1 98.25 192 PHE B C 1
ATOM 5068 O O . PHE B 1 192 ? -16.109 25.594 -0.005 1 98.25 192 PHE B O 1
ATOM 5075 N N . PHE B 1 193 ? -16.453 23.391 -0.46 1 97.81 193 PHE B N 1
ATOM 5076 C CA . PHE B 1 193 ? -15.266 23.328 -1.299 1 97.81 193 PHE B CA 1
ATOM 5077 C C . PHE B 1 193 ? -15.414 22.25 -2.371 1 97.81 193 PHE B C 1
ATOM 5079 O O . PHE B 1 193 ? -16.031 21.219 -2.137 1 97.81 193 PHE B O 1
ATOM 5086 N N . TYR B 1 194 ? -14.875 22.469 -3.502 1 95.94 194 TYR B N 1
ATOM 5087 C CA . TYR B 1 194 ? -14.781 21.516 -4.602 1 95.94 194 TYR B CA 1
ATOM 5088 C C . TYR B 1 194 ? -13.562 21.812 -5.477 1 95.94 194 TYR B C 1
ATOM 5090 O O . TYR B 1 194 ? -13.195 22.969 -5.664 1 95.94 194 TYR B O 1
ATOM 5098 N N . GLY B 1 195 ? -12.883 20.766 -5.902 1 93.94 195 GLY B N 1
ATOM 5099 C CA . GLY B 1 195 ? -11.719 20.922 -6.754 1 93.94 195 GLY B CA 1
ATOM 5100 C C . GLY B 1 195 ? -10.422 20.531 -6.07 1 93.94 195 GLY B C 1
ATOM 5101 O O . GLY B 1 195 ? -10.414 19.656 -5.203 1 93.94 195 GLY B O 1
ATOM 5102 N N . ASP B 1 196 ? -9.305 21.109 -6.551 1 93.19 196 ASP B N 1
ATOM 5103 C CA . ASP B 1 196 ? -7.969 20.828 -6.039 1 93.19 196 ASP B CA 1
ATOM 5104 C C . ASP B 1 196 ? -7.465 21.984 -5.168 1 93.19 196 ASP B C 1
ATOM 5106 O O . ASP B 1 196 ? -7.379 23.125 -5.625 1 93.19 196 ASP B O 1
ATOM 5110 N N . ILE B 1 197 ? -7.164 21.625 -3.939 1 95.31 197 ILE B N 1
ATOM 5111 C CA . ILE B 1 197 ? -6.84 22.656 -2.963 1 95.31 197 ILE B CA 1
ATOM 5112 C C . ILE B 1 197 ? -5.543 23.359 -3.365 1 95.31 197 ILE B C 1
ATOM 5114 O O . ILE B 1 197 ? -5.398 24.578 -3.172 1 95.31 197 ILE B O 1
ATOM 5118 N N . TYR B 1 198 ? -4.582 22.656 -3.938 1 93.5 198 TYR B N 1
ATOM 5119 C CA . TYR B 1 198 ? -3.318 23.266 -4.332 1 93.5 198 TYR B CA 1
ATOM 5120 C C . TYR B 1 198 ? -3.523 24.25 -5.48 1 93.5 198 TYR B C 1
ATOM 5122 O O . TYR B 1 198 ? -2.98 25.359 -5.461 1 93.5 198 TYR B O 1
ATOM 5130 N N . SER B 1 199 ? -4.371 23.844 -6.41 1 92.5 199 SER B N 1
ATOM 5131 C CA . SER B 1 199 ? -4.715 24.719 -7.516 1 92.5 199 SER B CA 1
ATOM 5132 C C . SER B 1 199 ? -5.473 25.953 -7.02 1 92.5 199 SER B C 1
ATOM 5134 O O . SER B 1 199 ? -5.262 27.062 -7.516 1 92.5 199 SER B O 1
ATOM 5136 N N . SER B 1 200 ? -6.34 25.719 -6.066 1 94.5 200 SER B N 1
ATOM 5137 C CA . SER B 1 200 ? -7.129 26.828 -5.535 1 94.5 200 SER B CA 1
ATOM 5138 C C . SER B 1 200 ? -6.242 27.859 -4.855 1 94.5 200 SER B C 1
ATOM 5140 O O . SER B 1 200 ? -6.41 29.062 -5.07 1 94.5 200 SER B O 1
ATOM 5142 N N . VAL B 1 201 ? -5.309 27.406 -4.074 1 95.44 201 VAL B N 1
ATOM 5143 C CA . VAL B 1 201 ? -4.402 28.312 -3.395 1 95.44 201 VAL B CA 1
ATOM 5144 C C . VAL B 1 201 ? -3.484 28.984 -4.414 1 95.44 201 VAL B C 1
ATOM 5146 O O . VAL B 1 201 ? -3.236 30.188 -4.336 1 95.44 201 VAL B O 1
ATOM 5149 N N . ALA B 1 202 ? -3.055 28.25 -5.371 1 92.38 202 ALA B N 1
ATOM 5150 C CA . ALA B 1 202 ? -2.148 28.766 -6.398 1 92.38 202 ALA B CA 1
ATOM 5151 C C . ALA B 1 202 ? -2.82 29.859 -7.23 1 92.38 202 ALA B C 1
ATOM 5153 O O . ALA B 1 202 ? -2.15 30.75 -7.746 1 92.38 202 ALA B O 1
ATOM 5154 N N . ASN B 1 203 ? -4.09 29.766 -7.371 1 91.5 203 ASN B N 1
ATOM 5155 C CA . ASN B 1 203 ? -4.84 30.75 -8.125 1 91.5 203 ASN B CA 1
ATOM 5156 C C . ASN B 1 203 ? -5.145 31.984 -7.285 1 91.5 203 ASN B C 1
ATOM 5158 O O . ASN B 1 203 ? -5.656 33 -7.797 1 91.5 203 ASN B O 1
ATOM 5162 N N . GLY B 1 204 ? -4.836 31.875 -6.012 1 92.88 204 GLY B N 1
ATOM 5163 C CA . GLY B 1 204 ? -5.051 33 -5.105 1 92.88 204 GLY B CA 1
ATOM 5164 C C . GLY B 1 204 ? -6.129 32.719 -4.074 1 92.88 204 GLY B C 1
ATOM 5165 O O . GLY B 1 204 ? -7.195 32.188 -4.406 1 92.88 204 GLY B O 1
ATOM 5166 N N . VAL B 1 205 ? -5.805 33.094 -2.9 1 95.62 205 VAL B N 1
ATOM 5167 C CA . VAL B 1 205 ? -6.84 33.062 -1.874 1 95.62 205 VAL B CA 1
ATOM 5168 C C . VAL B 1 205 ? -7.758 34.281 -2.033 1 95.62 205 VAL B C 1
ATOM 5170 O O . VAL B 1 205 ? -7.641 35.031 -3.004 1 95.62 205 VAL B O 1
ATOM 5173 N N . HIS B 1 206 ? -8.836 34.375 -1.164 1 97.31 206 HIS B N 1
ATOM 5174 C CA . HIS B 1 206 ? -9.82 35.438 -1.318 1 97.31 206 HIS B CA 1
ATOM 5175 C C . HIS B 1 206 ? -9.141 36.781 -1.546 1 97.31 206 HIS B C 1
ATOM 5177 O O . HIS B 1 206 ? -8.211 37.156 -0.82 1 97.31 206 HIS B O 1
ATOM 5183 N N . GLU B 1 207 ? -9.562 37.5 -2.525 1 94.31 207 GLU B N 1
ATOM 5184 C CA . GLU B 1 207 ? -9 38.812 -2.891 1 94.31 207 GLU B CA 1
ATOM 5185 C C . GLU B 1 207 ? -9.047 39.781 -1.72 1 94.31 207 GLU B C 1
ATOM 5187 O O . GLU B 1 207 ? -10.055 39.844 -1.005 1 94.31 207 GLU B O 1
ATOM 5192 N N . GLY B 1 208 ? -7.91 40.438 -1.586 1 93.75 208 GLY B N 1
ATOM 5193 C CA . GLY B 1 208 ? -7.879 41.5 -0.595 1 93.75 208 GLY B CA 1
ATOM 5194 C C . GLY B 1 208 ? -7.52 41 0.795 1 93.75 208 GLY B C 1
ATOM 5195 O O . GLY B 1 208 ? -7.328 41.812 1.711 1 93.75 208 GLY B O 1
ATOM 5196 N N . VAL B 1 209 ? -7.43 39.719 0.967 1 98.19 209 VAL B N 1
ATOM 5197 C CA . VAL B 1 209 ? -7.137 39.188 2.291 1 98.19 209 VAL B CA 1
ATOM 5198 C C . VAL B 1 209 ? -5.629 39.094 2.49 1 98.19 209 VAL B C 1
ATOM 5200 O O . VAL B 1 209 ? -4.91 38.594 1.621 1 98.19 209 VAL B O 1
ATOM 5203 N N . THR B 1 210 ? -5.113 39.656 3.611 1 98.31 210 THR B N 1
ATOM 5204 C CA . THR B 1 210 ? -3.721 39.5 4.008 1 98.31 210 THR B CA 1
ATOM 5205 C C . THR B 1 210 ? -3.559 38.25 4.883 1 98.31 210 THR B C 1
ATOM 5207 O O . THR B 1 210 ? -4.387 38 5.758 1 98.31 210 THR B O 1
ATOM 5210 N N . VAL B 1 211 ? -2.486 37.5 4.621 1 98.75 211 VAL B N 1
ATOM 5211 C CA . VAL B 1 211 ? -2.342 36.219 5.297 1 98.75 211 VAL B CA 1
ATOM 5212 C C . VAL B 1 211 ? -1.06 36.188 6.125 1 98.75 211 VAL B C 1
ATOM 5214 O O . VAL B 1 211 ? -0.034 36.719 5.695 1 98.75 211 VAL B O 1
ATOM 5217 N N . MET B 1 212 ? -1.131 35.719 7.312 1 98.88 212 MET B N 1
ATOM 5218 C CA . MET B 1 212 ? 0.002 35.375 8.156 1 98.88 212 MET B CA 1
ATOM 5219 C C . MET B 1 212 ? 0.009 33.875 8.453 1 98.88 212 MET B C 1
ATOM 5221 O O . MET B 1 212 ? -1.034 33.281 8.758 1 98.88 212 MET B O 1
ATOM 5225 N N . THR B 1 213 ? 1.092 33.156 8.195 1 98.81 213 THR B N 1
ATOM 5226 C CA . THR B 1 213 ? 1.203 31.734 8.453 1 98.81 213 THR B CA 1
ATOM 5227 C C . THR B 1 213 ? 2.545 31.406 9.102 1 98.81 213 THR B C 1
ATOM 5229 O O . THR B 1 213 ? 3.455 32.219 9.109 1 98.81 213 THR B O 1
ATOM 5232 N N . GLY B 1 214 ? 2.604 30.266 9.75 1 98.81 214 GLY B N 1
ATOM 5233 C CA . GLY B 1 214 ? 3.861 29.906 10.391 1 98.81 214 GLY B CA 1
ATOM 5234 C C . GLY B 1 214 ? 3.801 28.594 11.141 1 98.81 214 GLY B C 1
ATOM 5235 O O . GLY B 1 214 ? 2.811 27.859 11.047 1 98.81 214 GLY B O 1
ATOM 5236 N N . TYR B 1 215 ? 4.887 28.234 11.758 1 98.81 215 TYR B N 1
ATOM 5237 C CA . TYR B 1 215 ? 5.078 26.969 12.453 1 98.81 215 TYR B CA 1
ATOM 5238 C C . TYR B 1 215 ? 6.047 27.125 13.617 1 98.81 215 TYR B C 1
ATOM 5240 O O . TYR B 1 215 ? 6.684 28.172 13.766 1 98.81 215 TYR B O 1
ATOM 5248 N N . THR B 1 216 ? 6.094 26.156 14.492 1 98.75 216 THR B N 1
ATOM 5249 C CA . THR B 1 216 ? 7.012 26.156 15.633 1 98.75 216 THR B CA 1
ATOM 5250 C C . THR B 1 216 ? 8.266 25.344 15.305 1 98.75 216 THR B C 1
ATOM 5252 O O . THR B 1 216 ? 8.258 24.531 14.383 1 98.75 216 THR B O 1
ATOM 5255 N N . GLU B 1 217 ? 9.227 25.531 16.047 1 98.31 217 GLU B N 1
ATOM 5256 C CA . GLU B 1 217 ? 10.555 25 15.766 1 98.31 217 GLU B CA 1
ATOM 5257 C C . GLU B 1 217 ? 10.562 23.469 15.805 1 98.31 217 GLU B C 1
ATOM 5259 O O . GLU B 1 217 ? 11.258 22.828 15.023 1 98.31 217 GLU B O 1
ATOM 5264 N N . ASP B 1 218 ? 9.805 22.844 16.75 1 98.31 218 ASP B N 1
ATOM 5265 C CA . ASP B 1 218 ? 9.836 21.406 16.984 1 98.31 218 ASP B CA 1
ATOM 5266 C C . ASP B 1 218 ? 8.438 20.797 16.844 1 98.31 218 ASP B C 1
ATOM 5268 O O . ASP B 1 218 ? 7.992 20.062 17.719 1 98.31 218 ASP B O 1
ATOM 5272 N N . GLU B 1 219 ? 7.777 21.109 15.695 1 98.06 219 GLU B N 1
ATOM 5273 C CA . GLU B 1 219 ? 6.422 20.641 15.391 1 98.06 219 GLU B CA 1
ATOM 5274 C C . GLU B 1 219 ? 6.301 19.141 15.555 1 98.06 219 GLU B C 1
ATOM 5276 O O . GLU B 1 219 ? 5.289 18.641 16.047 1 98.06 219 GLU B O 1
ATOM 5281 N N . GLY B 1 220 ? 7.371 18.469 15.219 1 97.19 220 GLY B N 1
ATOM 5282 C CA . GLY B 1 220 ? 7.336 17.031 15.008 1 97.19 220 GLY B CA 1
ATOM 5283 C C . GLY B 1 220 ? 7.223 16.234 16.297 1 97.19 220 GLY B C 1
ATOM 5284 O O . GLY B 1 220 ? 6.926 15.039 16.281 1 97.19 220 GLY B O 1
ATOM 5285 N N . ILE B 1 221 ? 7.391 16.906 17.453 1 97 221 ILE B N 1
ATOM 5286 C CA . ILE B 1 221 ? 7.277 16.234 18.75 1 97 221 ILE B CA 1
ATOM 5287 C C . ILE B 1 221 ? 5.859 15.688 18.922 1 97 221 ILE B C 1
ATOM 5289 O O . ILE B 1 221 ? 5.668 14.602 19.484 1 97 221 ILE B O 1
ATOM 5293 N N . LEU B 1 222 ? 4.938 16.422 18.375 1 95.19 222 LEU B N 1
ATOM 5294 C CA . LEU B 1 222 ? 3.549 15.961 18.422 1 95.19 222 LEU B CA 1
ATOM 5295 C C . LEU B 1 222 ? 3.404 14.578 17.797 1 95.19 222 LEU B C 1
ATOM 5297 O O . LEU B 1 222 ? 2.83 13.68 18.406 1 95.19 222 LEU B O 1
ATOM 5301 N N . ASN B 1 223 ? 3.977 14.422 16.625 1 94.06 223 ASN B N 1
ATOM 5302 C CA . ASN B 1 223 ? 3.799 13.188 15.875 1 94.06 223 ASN B CA 1
ATOM 5303 C C . ASN B 1 223 ? 4.625 12.047 16.469 1 94.06 223 ASN B C 1
ATOM 5305 O O . ASN B 1 223 ? 4.285 10.875 16.297 1 94.06 223 ASN B O 1
ATOM 5309 N N . MET B 1 224 ? 5.645 12.375 17.156 1 94.19 224 MET B N 1
ATOM 5310 C CA . MET B 1 224 ? 6.379 11.359 17.906 1 94.19 224 MET B CA 1
ATOM 5311 C C . MET B 1 224 ? 5.539 10.82 19.062 1 94.19 224 MET B C 1
ATOM 5313 O O . MET B 1 224 ? 5.605 9.625 19.375 1 94.19 224 MET B O 1
ATOM 5317 N N . ALA B 1 225 ? 4.758 11.711 19.578 1 93.94 225 ALA B N 1
ATOM 5318 C CA . ALA B 1 225 ? 3.986 11.359 20.766 1 93.94 225 ALA B CA 1
ATOM 5319 C C . ALA B 1 225 ? 2.703 10.625 20.391 1 93.94 225 ALA B C 1
ATOM 5321 O O . ALA B 1 225 ? 2.217 9.781 21.156 1 93.94 225 ALA B O 1
ATOM 5322 N N . LEU B 1 226 ? 2.158 10.891 19.266 1 92.88 226 LEU B N 1
ATOM 5323 C CA . LEU B 1 226 ? 0.845 10.375 18.891 1 92.88 226 LEU B CA 1
ATOM 5324 C C . LEU B 1 226 ? 0.96 8.969 18.312 1 92.88 226 LEU B C 1
ATOM 5326 O O . LEU B 1 226 ? 1.954 8.648 17.656 1 92.88 226 LEU B O 1
ATOM 5330 N N . GLY B 1 227 ? -0.1 8.211 18.547 1 90.25 227 GLY B N 1
ATOM 5331 C CA . GLY B 1 227 ? -0.163 6.875 17.969 1 90.25 227 GLY B CA 1
ATOM 5332 C C . GLY B 1 227 ? 0.603 5.844 18.781 1 90.25 227 GLY B C 1
ATOM 5333 O O . GLY B 1 227 ? 0.417 5.73 20 1 90.25 227 GLY B O 1
ATOM 5334 N N . ILE B 1 228 ? 1.419 5.098 18.078 1 94.19 228 ILE B N 1
ATOM 5335 C CA . ILE B 1 228 ? 2.139 4.012 18.734 1 94.19 228 ILE B CA 1
ATOM 5336 C C . ILE B 1 228 ? 3.42 4.551 19.375 1 94.19 228 ILE B C 1
ATOM 5338 O O . ILE B 1 228 ? 3.871 5.648 19.031 1 94.19 228 ILE B O 1
ATOM 5342 N N . PRO B 1 229 ? 4.012 3.814 20.312 1 95.12 229 PRO B N 1
ATOM 5343 C CA . PRO B 1 229 ? 5.242 4.27 20.969 1 95.12 229 PRO B CA 1
ATOM 5344 C C . PRO B 1 229 ? 6.355 4.578 19.969 1 95.12 229 PRO B C 1
ATOM 5346 O O . PRO B 1 229 ? 6.438 3.949 18.906 1 95.12 229 PRO B O 1
ATOM 5349 N N . VAL B 1 230 ? 7.195 5.48 20.344 1 96.19 230 VAL B N 1
ATOM 5350 C CA . VAL B 1 230 ? 8.258 5.969 19.484 1 96.19 230 VAL B CA 1
ATOM 5351 C C . VAL B 1 230 ? 9.141 4.801 19.031 1 96.19 230 VAL B C 1
ATOM 5353 O O . VAL B 1 230 ? 9.539 4.734 17.875 1 96.19 230 VAL B O 1
ATOM 5356 N N . GLN B 1 231 ? 9.422 3.883 19.953 1 96.5 231 GLN B N 1
ATOM 5357 C CA . GLN B 1 231 ? 10.273 2.756 19.594 1 96.5 231 GLN B CA 1
ATOM 5358 C C . GLN B 1 231 ? 9.625 1.906 18.5 1 96.5 231 GLN B C 1
ATOM 5360 O O . GLN B 1 231 ? 10.312 1.401 17.609 1 96.5 231 GLN B O 1
ATOM 5365 N N . ASP B 1 232 ? 8.32 1.692 18.578 1 96.81 232 ASP B N 1
ATOM 5366 C CA . ASP B 1 232 ? 7.605 0.941 17.547 1 96.81 232 ASP B CA 1
ATOM 5367 C C . ASP B 1 232 ? 7.684 1.65 16.188 1 96.81 232 ASP B C 1
ATOM 5369 O O . ASP B 1 232 ? 7.805 1.002 15.156 1 96.81 232 ASP B O 1
ATOM 5373 N N . LYS B 1 233 ? 7.586 2.979 16.188 1 96.88 233 LYS B N 1
ATOM 5374 C CA . LYS B 1 233 ? 7.75 3.752 14.969 1 96.88 233 LYS B CA 1
ATOM 5375 C C . LYS B 1 233 ? 9.133 3.529 14.352 1 96.88 233 LYS B C 1
ATOM 5377 O O . LYS B 1 233 ? 9.25 3.318 13.148 1 96.88 233 LYS B O 1
ATOM 5382 N N . ILE B 1 234 ? 10.078 3.598 15.227 1 97.12 234 ILE B N 1
ATOM 5383 C CA . ILE B 1 234 ? 11.461 3.424 14.797 1 97.12 234 ILE B CA 1
ATOM 5384 C C . ILE B 1 234 ? 11.633 2.037 14.18 1 97.12 234 ILE B C 1
ATOM 5386 O O . ILE B 1 234 ? 12.258 1.895 13.117 1 97.12 234 ILE B O 1
ATOM 5390 N N . ASP B 1 235 ? 11.055 1.043 14.82 1 95.94 235 ASP B N 1
ATOM 5391 C CA . ASP B 1 235 ? 11.141 -0.317 14.297 1 95.94 235 ASP B CA 1
ATOM 5392 C C . ASP B 1 235 ? 10.492 -0.415 12.914 1 95.94 235 ASP B C 1
ATOM 5394 O O . ASP B 1 235 ? 11.039 -1.048 12.008 1 95.94 235 ASP B O 1
ATOM 5398 N N . LEU B 1 236 ? 9.383 0.18 12.758 1 96.5 236 LEU B N 1
ATOM 5399 C CA . LEU B 1 236 ? 8.695 0.162 11.469 1 96.5 236 LEU B CA 1
ATOM 5400 C C . LEU B 1 236 ? 9.492 0.919 10.414 1 96.5 236 LEU B C 1
ATOM 5402 O O . LEU B 1 236 ? 9.602 0.472 9.273 1 96.5 236 LEU B O 1
ATOM 5406 N N . ILE B 1 237 ? 10.07 2.072 10.789 1 96.75 237 ILE B N 1
ATOM 5407 C CA . ILE B 1 237 ? 10.891 2.859 9.875 1 96.75 237 ILE B CA 1
ATOM 5408 C C . ILE B 1 237 ? 12.07 2.021 9.383 1 96.75 237 ILE B C 1
ATOM 5410 O O . ILE B 1 237 ? 12.422 2.068 8.203 1 96.75 237 ILE B O 1
ATOM 5414 N N . ASN B 1 238 ? 12.625 1.294 10.297 1 96 238 ASN B N 1
ATOM 5415 C CA . ASN B 1 238 ? 13.797 0.495 9.945 1 96 238 ASN B CA 1
ATOM 5416 C C . ASN B 1 238 ? 13.422 -0.697 9.07 1 96 238 ASN B C 1
ATOM 5418 O O . ASN B 1 238 ? 14.227 -1.161 8.266 1 96 238 ASN B O 1
ATOM 5422 N N . ARG B 1 239 ? 12.219 -1.102 9.148 1 94.38 239 ARG B N 1
ATOM 5423 C CA . ARG B 1 239 ? 11.805 -2.303 8.438 1 94.38 239 ARG B CA 1
ATOM 5424 C C . ARG B 1 239 ? 11.219 -1.95 7.07 1 94.38 239 ARG B C 1
ATOM 5426 O O . ARG B 1 239 ? 11.383 -2.697 6.105 1 94.38 239 ARG B O 1
ATOM 5433 N N . PHE B 1 240 ? 10.477 -0.84 6.996 1 96.38 240 PHE B N 1
ATOM 5434 C CA . PHE B 1 240 ? 9.695 -0.539 5.801 1 96.38 240 PHE B CA 1
ATOM 5435 C C . PHE B 1 240 ? 10.008 0.865 5.293 1 96.38 240 PHE B C 1
ATOM 5437 O O . PHE B 1 240 ? 9.648 1.855 5.938 1 96.38 240 PHE B O 1
ATOM 5444 N N . HIS B 1 241 ? 10.5 0.965 4.098 1 96.56 241 HIS B N 1
ATOM 5445 C CA . HIS B 1 241 ? 10.828 2.266 3.525 1 96.56 241 HIS B CA 1
ATOM 5446 C C . HIS B 1 241 ? 9.57 3.088 3.262 1 96.56 241 HIS B C 1
ATOM 5448 O O . HIS B 1 241 ? 9.594 4.316 3.371 1 96.56 241 HIS B O 1
ATOM 5454 N N . ASP B 1 242 ? 8.477 2.391 2.934 1 97.12 242 ASP B N 1
ATOM 5455 C CA . ASP B 1 242 ? 7.266 3.107 2.561 1 97.12 242 ASP B CA 1
ATOM 5456 C C . ASP B 1 242 ? 6.598 3.73 3.785 1 97.12 242 ASP B C 1
ATOM 5458 O O . ASP B 1 242 ? 5.668 4.531 3.65 1 97.12 242 ASP B O 1
ATOM 5462 N N . TYR B 1 243 ? 7.062 3.52 5.004 1 97.25 243 TYR B N 1
ATOM 5463 C CA . TYR B 1 243 ? 6.555 4.168 6.211 1 97.25 243 TYR B CA 1
ATOM 5464 C C . TYR B 1 243 ? 6.797 5.672 6.164 1 97.25 243 TYR B C 1
ATOM 5466 O O . TYR B 1 243 ? 5.969 6.457 6.633 1 97.25 243 TYR B O 1
ATOM 5474 N N . LEU B 1 244 ? 7.914 6.031 5.578 1 97.75 244 LEU B N 1
ATOM 5475 C CA . LEU B 1 244 ? 8.375 7.418 5.633 1 97.75 244 LEU B CA 1
ATOM 5476 C C . LEU B 1 244 ? 7.73 8.242 4.523 1 97.75 244 LEU B C 1
ATOM 5478 O O . LEU B 1 244 ? 7.875 9.469 4.5 1 97.75 244 LEU B O 1
ATOM 5482 N N . VAL B 1 245 ? 7.02 7.625 3.635 1 98.06 245 VAL B N 1
ATOM 5483 C CA . VAL B 1 245 ? 6.535 8.297 2.434 1 98.06 245 VAL B CA 1
ATOM 5484 C C . VAL B 1 245 ? 5.344 9.188 2.781 1 98.06 245 VAL B C 1
ATOM 5486 O O . VAL B 1 245 ? 4.352 8.719 3.348 1 98.06 245 VAL B O 1
ATOM 5489 N N . PRO B 1 246 ? 5.398 10.461 2.439 1 96.88 246 PRO B N 1
ATOM 5490 C CA . PRO B 1 246 ? 4.25 11.336 2.666 1 96.88 246 PRO B CA 1
ATOM 5491 C C . PRO B 1 246 ? 3.006 10.898 1.899 1 96.88 246 PRO B C 1
ATOM 5493 O O . PRO B 1 246 ? 3.115 10.344 0.802 1 96.88 246 PRO B O 1
ATOM 5496 N N . LYS B 1 247 ? 1.918 11.211 2.455 1 95.31 247 LYS B N 1
ATOM 5497 C CA . LYS B 1 247 ? 0.629 10.758 1.938 1 95.31 247 LYS B CA 1
ATOM 5498 C C . LYS B 1 247 ? 0.439 11.18 0.485 1 95.31 247 LYS B C 1
ATOM 5500 O O . LYS B 1 247 ? 0.029 10.375 -0.353 1 95.31 247 LYS B O 1
ATOM 5505 N N . PRO B 1 248 ? 0.769 12.469 0.069 1 95.56 248 PRO B N 1
ATOM 5506 C CA . PRO B 1 248 ? 0.574 12.859 -1.33 1 95.56 248 PRO B CA 1
ATOM 5507 C C . PRO B 1 248 ? 1.385 12 -2.297 1 95.56 248 PRO B C 1
ATOM 5509 O O . PRO B 1 248 ? 0.908 11.672 -3.389 1 95.56 248 PRO B O 1
ATOM 5512 N N . ILE B 1 249 ? 2.551 11.633 -1.89 1 97.44 249 ILE B N 1
ATOM 5513 C CA . ILE B 1 249 ? 3.387 10.781 -2.725 1 97.44 249 ILE B CA 1
ATOM 5514 C C . ILE B 1 249 ? 2.84 9.352 -2.711 1 97.44 249 ILE B C 1
ATOM 5516 O O . ILE B 1 249 ? 2.752 8.703 -3.756 1 97.44 249 ILE B O 1
ATOM 5520 N N . ALA B 1 250 ? 2.402 8.867 -1.598 1 97.06 250 ALA B N 1
ATOM 5521 C CA . ALA B 1 250 ? 1.919 7.5 -1.453 1 97.06 250 ALA B CA 1
ATOM 5522 C C . ALA B 1 250 ? 0.677 7.262 -2.309 1 97.06 250 ALA B C 1
ATOM 5524 O O . ALA B 1 250 ? 0.545 6.215 -2.945 1 97.06 250 ALA B O 1
ATOM 5525 N N . ILE B 1 251 ? -0.26 8.227 -2.348 1 95.75 251 ILE B N 1
ATOM 5526 C CA . ILE B 1 251 ? -1.546 7.973 -2.99 1 95.75 251 ILE B CA 1
ATOM 5527 C C . ILE B 1 251 ? -1.442 8.266 -4.484 1 95.75 251 ILE B C 1
ATOM 5529 O O . ILE B 1 251 ? -2.367 7.969 -5.246 1 95.75 251 ILE B O 1
ATOM 5533 N N . ASN B 1 252 ? -0.242 8.891 -4.945 1 96.56 252 ASN B N 1
ATOM 5534 C CA . ASN B 1 252 ? -0.123 9.258 -6.352 1 96.56 252 ASN B CA 1
ATOM 5535 C C . ASN B 1 252 ? 1.009 8.492 -7.035 1 96.56 252 ASN B C 1
ATOM 5537 O O . ASN B 1 252 ? 1.447 8.867 -8.125 1 96.56 252 ASN B O 1
ATOM 5541 N N . ASN B 1 253 ? 1.533 7.508 -6.391 1 97.81 253 ASN B N 1
ATOM 5542 C CA . ASN B 1 253 ? 2.633 6.75 -6.977 1 97.81 253 ASN B CA 1
ATOM 5543 C C . ASN B 1 253 ? 2.438 5.25 -6.793 1 97.81 253 ASN B C 1
ATOM 5545 O O . ASN B 1 253 ? 1.698 4.816 -5.906 1 97.81 253 ASN B O 1
ATOM 5549 N N . LEU B 1 254 ? 3.08 4.492 -7.66 1 97.44 254 LEU B N 1
ATOM 5550 C CA . LEU B 1 254 ? 3.15 3.041 -7.527 1 97.44 254 LEU B CA 1
ATOM 5551 C C . LEU B 1 254 ? 4.031 2.646 -6.348 1 97.44 254 LEU B C 1
ATOM 5553 O O . LEU B 1 254 ? 4.801 3.465 -5.84 1 97.44 254 LEU B O 1
ATOM 5557 N N . ILE B 1 255 ? 3.9 1.386 -5.949 1 97.06 255 ILE B N 1
ATOM 5558 C CA . ILE B 1 255 ? 4.594 0.889 -4.766 1 97.06 255 ILE B CA 1
ATOM 5559 C C . ILE B 1 255 ? 6.102 1.01 -4.965 1 97.06 255 ILE B C 1
ATOM 5561 O O . ILE B 1 255 ? 6.832 1.351 -4.031 1 97.06 255 ILE B O 1
ATOM 5565 N N . SER B 1 256 ? 6.637 0.74 -6.152 1 97.12 256 SER B N 1
ATOM 5566 C CA . SER B 1 256 ? 8.07 0.818 -6.422 1 97.12 256 SER B CA 1
ATOM 5567 C C . SER B 1 256 ? 8.602 2.229 -6.184 1 97.12 256 SER B C 1
ATOM 5569 O O . SER B 1 256 ? 9.664 2.402 -5.586 1 97.12 256 SER B O 1
ATOM 5571 N N . ASP B 1 257 ? 7.801 3.217 -6.617 1 98 257 ASP B N 1
ATOM 5572 C CA . ASP B 1 257 ? 8.188 4.609 -6.418 1 98 257 ASP B CA 1
ATOM 5573 C C . ASP B 1 257 ? 8.109 5 -4.945 1 98 257 ASP B C 1
ATOM 5575 O O . ASP B 1 257 ? 8.914 5.801 -4.465 1 98 257 ASP B O 1
ATOM 5579 N N . GLN B 1 258 ? 7.145 4.484 -4.234 1 98.25 258 GLN B N 1
ATOM 5580 C CA . GLN B 1 258 ? 7.039 4.742 -2.803 1 98.25 258 GLN B CA 1
ATOM 5581 C C . GLN B 1 258 ? 8.273 4.23 -2.062 1 98.25 258 GLN B C 1
ATOM 5583 O O . GLN B 1 258 ? 8.828 4.93 -1.209 1 98.25 258 GLN B O 1
ATOM 5588 N N . ILE B 1 259 ? 8.688 3.031 -2.432 1 97.69 259 ILE B N 1
ATOM 5589 C CA . ILE B 1 259 ? 9.875 2.445 -1.817 1 97.69 259 ILE B CA 1
ATOM 5590 C C . ILE B 1 259 ? 11.086 3.34 -2.08 1 97.69 259 ILE B C 1
ATOM 5592 O O . ILE B 1 259 ? 11.852 3.643 -1.163 1 97.69 259 ILE B O 1
ATOM 5596 N N . GLN B 1 260 ? 11.227 3.818 -3.279 1 97.81 260 GLN B N 1
ATOM 5597 C CA . GLN B 1 260 ? 12.344 4.684 -3.635 1 97.81 260 GLN B CA 1
ATOM 5598 C C . GLN B 1 260 ? 12.297 5.996 -2.855 1 97.81 260 GLN B C 1
ATOM 5600 O O . GLN B 1 260 ? 13.32 6.457 -2.342 1 97.81 260 GLN B O 1
ATOM 5605 N N . ALA B 1 261 ? 11.141 6.613 -2.773 1 98.62 261 ALA B N 1
ATOM 5606 C CA . ALA B 1 261 ? 10.984 7.852 -2.014 1 98.62 261 ALA B CA 1
ATOM 5607 C C . ALA B 1 261 ? 11.344 7.645 -0.546 1 98.62 261 ALA B C 1
ATOM 5609 O O . ALA B 1 261 ? 12.047 8.461 0.047 1 98.62 261 ALA B O 1
ATOM 5610 N N . GLY B 1 262 ? 10.812 6.547 0.008 1 98.19 262 GLY B N 1
ATOM 5611 C CA . GLY B 1 262 ? 11.125 6.234 1.394 1 98.19 262 GLY B CA 1
ATOM 5612 C C . GLY B 1 262 ? 12.609 6.055 1.643 1 98.19 262 GLY B C 1
ATOM 5613 O O . GLY B 1 262 ? 13.133 6.508 2.664 1 98.19 262 GLY B O 1
ATOM 5614 N N . LYS B 1 263 ? 13.297 5.434 0.724 1 96.69 263 LYS B N 1
ATOM 5615 C CA . LYS B 1 263 ? 14.742 5.254 0.824 1 96.69 263 LYS B CA 1
ATOM 5616 C C . LYS B 1 263 ? 15.469 6.598 0.825 1 96.69 263 LYS B C 1
ATOM 5618 O O . LYS B 1 263 ? 16.406 6.805 1.598 1 96.69 263 LYS B O 1
ATOM 5623 N N . MET B 1 264 ? 15.047 7.477 -0.056 1 97.94 264 MET B N 1
ATOM 5624 C CA . MET B 1 264 ? 15.656 8.805 -0.135 1 97.94 264 MET B CA 1
ATOM 5625 C C . MET B 1 264 ? 15.484 9.555 1.18 1 97.94 264 MET B C 1
ATOM 5627 O O . MET B 1 264 ? 16.438 10.172 1.672 1 97.94 264 MET B O 1
ATOM 5631 N N . ILE B 1 265 ? 14.328 9.492 1.769 1 98.56 265 ILE B N 1
ATOM 5632 C CA . ILE B 1 265 ? 14.047 10.188 3.02 1 98.56 265 ILE B CA 1
ATOM 5633 C C . ILE B 1 265 ? 14.883 9.578 4.145 1 98.56 265 ILE B C 1
ATOM 5635 O O . ILE B 1 265 ? 15.5 10.305 4.934 1 98.56 265 ILE B O 1
ATOM 5639 N N . LYS B 1 266 ? 14.883 8.273 4.199 1 97.12 266 LYS B N 1
ATO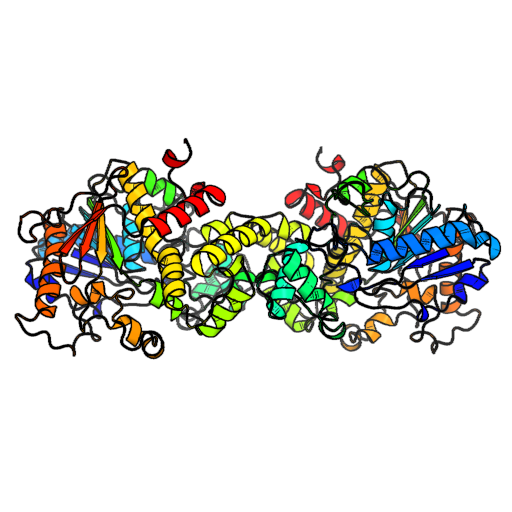M 5640 C CA . LYS B 1 266 ? 15.633 7.59 5.25 1 97.12 266 LYS B CA 1
ATOM 5641 C C . LYS B 1 266 ? 17.125 7.941 5.184 1 97.12 266 LYS B C 1
ATOM 5643 O O . LYS B 1 266 ? 17.75 8.188 6.215 1 97.12 266 LYS B O 1
ATOM 5648 N N . GLU B 1 267 ? 17.672 7.922 4.008 1 96.31 267 GLU B N 1
ATOM 5649 C CA . GLU B 1 267 ? 19.078 8.266 3.822 1 96.31 267 GLU B CA 1
ATOM 5650 C C . GLU B 1 267 ? 19.344 9.711 4.234 1 96.31 267 GLU B C 1
ATOM 5652 O O . GLU B 1 267 ? 20.344 9.992 4.895 1 96.31 267 GLU B O 1
ATOM 5657 N N . TYR B 1 268 ? 18.5 10.594 3.867 1 97.88 268 TYR B N 1
ATOM 5658 C CA . TYR B 1 268 ? 18.688 12.008 4.141 1 97.88 268 TYR B CA 1
ATOM 5659 C C . TYR B 1 268 ? 18.703 12.281 5.645 1 97.88 268 TYR B C 1
ATOM 5661 O O . TYR B 1 268 ? 19.609 12.961 6.145 1 97.88 268 TYR B O 1
ATOM 5669 N N . TYR B 1 269 ? 17.828 11.656 6.367 1 97.94 269 TYR B N 1
ATOM 5670 C CA . TYR B 1 269 ? 17.672 12.016 7.773 1 97.94 269 TYR B CA 1
ATOM 5671 C C . TYR B 1 269 ? 18.5 11.102 8.664 1 97.94 269 TYR B C 1
ATOM 5673 O O . TYR B 1 269 ? 18.969 11.523 9.719 1 97.94 269 TYR B O 1
ATOM 5681 N N . PHE B 1 270 ? 18.672 9.828 8.273 1 96.12 270 PHE B N 1
ATOM 5682 C CA . PHE B 1 270 ? 19.125 8.859 9.258 1 96.12 270 PHE B CA 1
ATOM 5683 C C . PHE B 1 270 ? 20.328 8.086 8.734 1 96.12 270 PHE B C 1
ATOM 5685 O O . PHE B 1 270 ? 20.906 7.266 9.453 1 96.12 270 PHE B O 1
ATOM 5692 N N . LYS B 1 271 ? 20.688 8.305 7.484 1 92.19 271 LYS B N 1
ATOM 5693 C CA . LYS B 1 271 ? 21.812 7.613 6.863 1 92.19 271 LYS B CA 1
ATOM 5694 C C . LYS B 1 271 ? 21.641 6.098 6.949 1 92.19 271 LYS B C 1
ATOM 5696 O O . LYS B 1 271 ? 22.562 5.387 7.363 1 92.19 271 LYS B O 1
ATOM 5701 N N . GLY B 1 272 ? 20.375 5.637 6.809 1 88.56 272 GLY B N 1
ATOM 5702 C CA . GLY B 1 272 ? 20.125 4.215 6.637 1 88.56 272 GLY B CA 1
ATOM 5703 C C . GLY B 1 272 ? 19.391 3.594 7.805 1 88.56 272 GLY B C 1
ATOM 5704 O O . GLY B 1 272 ? 18.5 2.768 7.613 1 88.56 272 GLY B O 1
ATOM 5705 N N . LYS B 1 273 ? 19.75 3.945 9.039 1 93.06 273 LYS B N 1
ATOM 5706 C CA . LYS B 1 273 ? 19.141 3.359 10.227 1 93.06 273 LYS B CA 1
ATOM 5707 C C . LYS B 1 273 ? 18.781 4.438 11.25 1 93.06 273 LYS B C 1
ATOM 5709 O O . LYS B 1 273 ? 19.516 5.41 11.422 1 93.06 273 LYS B O 1
ATOM 5714 N N . VAL B 1 274 ? 17.625 4.234 11.836 1 95.12 274 VAL B N 1
ATOM 5715 C CA . VAL B 1 274 ? 17.172 5.168 12.859 1 95.12 274 VAL B CA 1
ATOM 5716 C C . VAL B 1 274 ? 17.266 4.512 14.234 1 95.12 274 VAL B C 1
ATOM 5718 O O . VAL B 1 274 ? 16.922 3.332 14.391 1 95.12 274 VAL B O 1
ATOM 5721 N N . ASN B 1 275 ? 17.812 5.164 15.203 1 95.44 275 ASN B N 1
ATOM 5722 C CA . ASN B 1 275 ? 17.828 4.77 16.609 1 95.44 275 ASN B CA 1
ATOM 5723 C C . ASN B 1 275 ? 17.141 5.809 17.5 1 95.44 275 ASN B C 1
ATOM 5725 O O . ASN B 1 275 ? 16.859 6.922 17.047 1 95.44 275 ASN B O 1
ATOM 5729 N N . ILE B 1 276 ? 16.875 5.441 18.688 1 95.81 276 ILE B N 1
ATOM 5730 C CA . ILE B 1 276 ? 16.172 6.336 19.594 1 95.81 276 ILE B CA 1
ATOM 5731 C C . ILE B 1 276 ? 17.016 7.582 19.859 1 95.81 276 ILE B C 1
ATOM 5733 O O . ILE B 1 276 ? 16.484 8.672 20.047 1 95.81 276 ILE B O 1
ATOM 5737 N N . GLU B 1 277 ? 18.312 7.445 19.766 1 94.88 277 GLU B N 1
ATOM 5738 C CA . GLU B 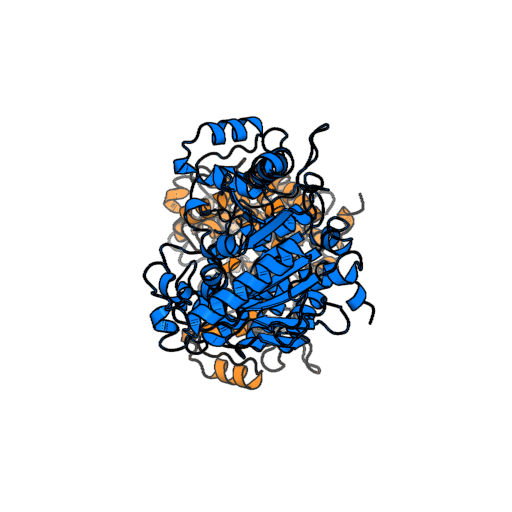1 277 ? 19.234 8.562 19.969 1 94.88 277 GLU B CA 1
ATOM 5739 C C . GLU B 1 277 ? 19.109 9.586 18.859 1 94.88 277 GLU B C 1
ATOM 5741 O O . GLU B 1 277 ? 19.547 10.734 19 1 94.88 277 GLU B O 1
ATOM 5746 N N . ASP B 1 278 ? 18.453 9.148 17.734 1 95.62 278 ASP B N 1
ATOM 5747 C CA . ASP B 1 278 ? 18.25 10.031 16.594 1 95.62 278 ASP B CA 1
ATOM 5748 C C . ASP B 1 278 ? 16.938 10.789 16.719 1 95.62 278 ASP B C 1
ATOM 5750 O O . ASP B 1 278 ? 16.375 11.227 15.711 1 95.62 278 ASP B O 1
ATOM 5754 N N . TRP B 1 279 ? 16.438 10.977 17.969 1 96.06 279 TRP B N 1
ATOM 5755 C CA . TRP B 1 279 ? 15.086 11.516 18.141 1 96.06 279 TRP B CA 1
ATOM 5756 C C . TRP B 1 279 ? 14.992 12.93 17.594 1 96.06 279 TRP B C 1
ATOM 5758 O O . TRP B 1 279 ? 13.938 13.336 17.094 1 96.06 279 TRP B O 1
ATOM 5768 N N . GLU B 1 280 ? 16.016 13.68 17.578 1 96.5 280 GLU B N 1
ATOM 5769 C CA . GLU B 1 280 ? 15.984 15.039 17.047 1 96.5 280 GLU B CA 1
ATOM 5770 C C . GLU B 1 280 ? 15.805 15.031 15.523 1 96.5 280 GLU B C 1
ATOM 5772 O O . GLU B 1 280 ? 15.109 15.891 14.977 1 96.5 280 GLU B O 1
ATOM 5777 N N . GLN B 1 281 ? 16.469 14.031 14.859 1 97.44 281 GLN B N 1
ATOM 5778 C CA . GLN B 1 281 ? 16.281 13.883 13.422 1 97.44 281 GLN B CA 1
ATOM 5779 C C . GLN B 1 281 ? 14.852 13.422 13.102 1 97.44 281 GLN B C 1
ATOM 5781 O O . GLN B 1 281 ? 14.273 13.82 12.094 1 97.44 281 GLN B O 1
ATOM 5786 N N . LEU B 1 282 ? 14.375 12.57 13.992 1 97.56 282 LEU B N 1
ATOM 5787 C CA . LEU B 1 282 ? 12.992 12.133 13.836 1 97.56 282 LEU B CA 1
ATOM 5788 C C . LEU B 1 282 ? 12.031 13.312 13.961 1 97.56 282 LEU B C 1
ATOM 5790 O O . LEU B 1 282 ? 11.062 13.406 13.211 1 97.56 282 LEU B O 1
ATOM 5794 N N . VAL B 1 283 ? 12.328 14.242 14.875 1 97.62 283 VAL B N 1
ATOM 5795 C CA . VAL B 1 283 ? 11.516 15.438 15.047 1 97.62 283 VAL B CA 1
ATOM 5796 C C . VAL B 1 283 ? 11.57 16.281 13.781 1 97.62 283 VAL B C 1
ATOM 5798 O O . VAL B 1 283 ? 10.539 16.797 13.328 1 97.62 283 VAL B O 1
ATOM 5801 N N . LYS B 1 284 ? 12.711 16.406 13.234 1 98 284 LYS B N 1
ATOM 5802 C CA . LYS B 1 284 ? 12.859 17.188 12.008 1 98 284 LYS B CA 1
ATOM 5803 C C . LYS B 1 284 ? 12.055 16.578 10.867 1 98 284 LYS B C 1
ATOM 5805 O O . LYS B 1 284 ? 11.336 17.297 10.156 1 98 284 LYS B O 1
ATOM 5810 N N . TYR B 1 285 ? 12.172 15.25 10.742 1 98.25 285 TYR B N 1
ATOM 5811 C CA . TYR B 1 285 ? 11.391 14.57 9.711 1 98.25 285 TYR B CA 1
ATOM 5812 C C . TYR B 1 285 ? 9.898 14.828 9.891 1 98.25 285 TYR B C 1
ATOM 5814 O O . TYR B 1 285 ? 9.227 15.281 8.961 1 98.25 285 TYR B O 1
ATOM 5822 N N . TYR B 1 286 ? 9.383 14.586 11.086 1 97.81 286 TYR B N 1
ATOM 5823 C CA . TYR B 1 286 ? 7.957 14.727 11.336 1 97.81 286 TYR B CA 1
ATOM 5824 C C . TYR B 1 286 ? 7.516 16.172 11.195 1 97.81 286 TYR B C 1
ATOM 5826 O O . TYR B 1 286 ? 6.391 16.453 10.758 1 97.81 286 TYR B O 1
ATOM 5834 N N . SER B 1 287 ? 8.375 17.125 11.57 1 98.44 287 SER B N 1
ATOM 5835 C CA . SER B 1 287 ? 8.039 18.547 11.43 1 98.44 287 SER B CA 1
ATOM 5836 C C . SER B 1 287 ? 7.758 18.891 9.977 1 98.44 287 SER B C 1
ATOM 5838 O O . SER B 1 287 ? 6.75 19.547 9.672 1 98.44 287 SER B O 1
ATOM 5840 N N . LEU B 1 288 ? 8.656 18.438 9.109 1 98.25 288 LEU B N 1
ATOM 5841 C CA . LEU B 1 288 ? 8.492 18.75 7.691 1 98.25 288 LEU B CA 1
ATOM 5842 C C . LEU B 1 288 ? 7.332 17.969 7.09 1 98.25 288 LEU B C 1
ATOM 5844 O O . LEU B 1 288 ? 6.531 18.516 6.328 1 98.25 288 LEU B O 1
ATOM 5848 N N . GLU B 1 289 ? 7.188 16.781 7.461 1 97.06 289 GLU B N 1
ATOM 5849 C CA . GLU B 1 289 ? 6.188 15.891 6.887 1 97.06 289 GLU B CA 1
ATOM 5850 C C . GLU B 1 289 ? 4.773 16.375 7.199 1 97.06 289 GLU B C 1
ATOM 5852 O O . GLU B 1 289 ? 3.881 16.281 6.352 1 97.06 289 GLU B O 1
ATOM 5857 N N . VAL B 1 290 ? 4.609 16.938 8.391 1 97.12 290 VAL B N 1
ATOM 5858 C CA . VAL B 1 290 ? 3.236 17.109 8.852 1 97.12 290 VAL B CA 1
ATOM 5859 C C . VAL B 1 290 ? 2.846 18.594 8.758 1 97.12 290 VAL B C 1
ATOM 5861 O O . VAL B 1 290 ? 1.699 18.906 8.445 1 97.12 290 VAL B O 1
ATOM 5864 N N . PHE B 1 291 ? 3.861 19.516 9.008 1 98.25 291 PHE B N 1
ATOM 5865 C CA . PHE B 1 291 ? 3.41 20.891 9.164 1 98.25 291 PHE B CA 1
ATOM 5866 C C . PHE B 1 291 ? 4.27 21.844 8.344 1 98.25 291 PHE B C 1
ATOM 5868 O O . PHE B 1 291 ? 3.75 22.656 7.582 1 98.25 291 PHE B O 1
ATOM 5875 N N . VAL B 1 292 ? 5.559 21.688 8.461 1 98.56 292 VAL B N 1
ATOM 5876 C CA . VAL B 1 292 ? 6.473 22.734 8.031 1 98.56 292 VAL B CA 1
ATOM 5877 C C . VAL B 1 292 ? 6.465 22.844 6.508 1 98.56 292 VAL B C 1
ATOM 5879 O O . VAL B 1 292 ? 6.281 23.922 5.953 1 98.56 292 VAL B O 1
ATOM 5882 N N . TYR B 1 293 ? 6.637 21.75 5.852 1 97.94 293 TYR B N 1
ATOM 5883 C CA . TYR B 1 293 ? 6.703 21.812 4.395 1 97.94 293 TYR B CA 1
ATOM 5884 C C . TYR B 1 293 ? 5.406 22.359 3.816 1 97.94 293 TYR B C 1
ATOM 5886 O O . TYR B 1 293 ? 5.426 23.203 2.916 1 97.94 293 TYR B O 1
ATOM 5894 N N . ALA B 1 294 ? 4.309 21.891 4.324 1 97.56 294 ALA B N 1
ATOM 5895 C CA . ALA B 1 294 ? 3.004 22.328 3.842 1 97.56 294 ALA B CA 1
ATOM 5896 C C . ALA B 1 294 ? 2.816 23.828 4.074 1 97.56 294 ALA B C 1
ATOM 5898 O O . ALA B 1 294 ? 2.209 24.516 3.25 1 97.56 294 ALA B O 1
ATOM 5899 N N . THR B 1 295 ? 3.291 24.297 5.207 1 98.38 295 THR B N 1
ATOM 5900 C CA . THR B 1 295 ? 3.193 25.719 5.52 1 98.38 295 THR B CA 1
ATOM 5901 C C . THR B 1 295 ? 3.996 26.562 4.523 1 98.38 295 THR B C 1
ATOM 5903 O O . THR B 1 295 ? 3.504 27.562 4.004 1 98.38 295 THR B O 1
ATOM 5906 N N . ILE B 1 296 ? 5.168 26.094 4.266 1 97.62 296 ILE B N 1
ATOM 5907 C CA . ILE B 1 296 ? 6.027 26.812 3.33 1 97.62 296 ILE B CA 1
ATOM 5908 C C . ILE B 1 296 ? 5.453 26.719 1.921 1 97.62 296 ILE B C 1
ATOM 5910 O O . ILE B 1 296 ? 5.449 27.703 1.176 1 97.62 296 ILE B O 1
ATOM 5914 N N . GLN B 1 297 ? 4.969 25.562 1.589 1 95.94 297 GLN B N 1
ATOM 5915 C CA . GLN B 1 297 ? 4.301 25.391 0.305 1 95.94 297 GLN B CA 1
ATOM 5916 C C . GLN B 1 297 ? 3.117 26.328 0.156 1 95.94 297 GLN B C 1
ATOM 5918 O O . GLN B 1 297 ? 2.934 26.938 -0.9 1 95.94 297 GLN B O 1
ATOM 5923 N N . PHE B 1 298 ? 2.34 26.422 1.176 1 97.06 298 PHE B N 1
ATOM 5924 C CA . PHE B 1 298 ? 1.203 27.344 1.197 1 97.06 298 PHE B CA 1
ATOM 5925 C C . PHE B 1 298 ? 1.655 28.781 0.95 1 97.06 298 PHE B C 1
ATOM 5927 O O . PHE B 1 298 ? 1.073 29.484 0.125 1 97.06 298 PHE B O 1
ATOM 5934 N N . ALA B 1 299 ? 2.682 29.203 1.675 1 97.31 299 ALA B N 1
ATOM 5935 C CA . ALA B 1 299 ? 3.221 30.562 1.51 1 97.31 299 ALA B CA 1
ATOM 5936 C C . ALA B 1 299 ? 3.701 30.781 0.08 1 97.31 299 ALA B C 1
ATOM 5938 O O . ALA B 1 299 ? 3.426 31.828 -0.516 1 97.31 299 ALA B O 1
ATOM 5939 N N . LYS B 1 300 ? 4.344 29.828 -0.476 1 95.75 300 LYS B N 1
ATOM 5940 C CA . LYS B 1 300 ? 4.863 29.922 -1.836 1 95.75 300 LYS B CA 1
ATOM 5941 C C . LYS B 1 300 ? 3.729 30.031 -2.852 1 95.75 300 LYS B C 1
ATOM 5943 O O . LYS B 1 300 ? 3.799 30.844 -3.781 1 95.75 300 LYS B O 1
ATOM 5948 N N . LEU B 1 301 ? 2.748 29.203 -2.664 1 94.81 301 LEU B N 1
ATOM 5949 C CA . LEU B 1 301 ? 1.609 29.234 -3.574 1 94.81 301 LEU B CA 1
ATOM 5950 C C . LEU B 1 301 ? 0.906 30.594 -3.52 1 94.81 301 LEU B C 1
ATOM 5952 O O . LEU B 1 301 ? 0.602 31.172 -4.559 1 94.81 301 LEU B O 1
ATOM 5956 N N . CYS B 1 302 ? 0.708 31.094 -2.324 1 94.94 302 CYS B N 1
ATOM 5957 C CA . CYS B 1 302 ? 0.08 32.406 -2.164 1 94.94 302 CYS B CA 1
ATOM 5958 C C . CYS B 1 302 ? 0.927 33.5 -2.799 1 94.94 302 CYS B C 1
ATOM 5960 O O . CYS B 1 302 ? 0.406 34.375 -3.51 1 94.94 302 CYS B O 1
ATOM 5962 N N . ALA B 1 303 ? 2.174 33.469 -2.525 1 94.81 303 ALA B N 1
ATOM 5963 C CA . ALA B 1 303 ? 3.08 34.469 -3.037 1 94.81 303 ALA B CA 1
ATOM 5964 C C . ALA B 1 303 ? 3.146 34.438 -4.562 1 94.81 303 ALA B C 1
ATOM 5966 O O . ALA B 1 303 ? 3.238 35.5 -5.211 1 94.81 303 ALA B O 1
ATOM 5967 N N . ASN B 1 304 ? 3.121 33.312 -5.055 1 91.75 304 ASN B N 1
ATOM 5968 C CA . ASN B 1 304 ? 3.199 33.125 -6.5 1 91.75 304 ASN B CA 1
ATOM 5969 C C . ASN B 1 304 ? 1.994 33.75 -7.207 1 91.75 304 ASN B C 1
ATOM 5971 O O . ASN B 1 304 ? 2.107 34.219 -8.336 1 91.75 304 ASN B O 1
ATOM 5975 N N . ALA B 1 305 ? 0.889 33.656 -6.602 1 91.75 305 ALA B N 1
ATOM 5976 C CA . ALA B 1 305 ? -0.336 34.188 -7.184 1 91.75 305 ALA B CA 1
ATOM 5977 C C . ALA B 1 305 ? -0.26 35.719 -7.297 1 91.75 305 ALA B C 1
ATOM 5979 O O . ALA B 1 305 ? -0.938 36.312 -8.133 1 91.75 305 ALA B O 1
ATOM 5980 N N . LYS B 1 306 ? 0.528 36.375 -6.52 1 92.06 306 LYS B N 1
ATOM 5981 C CA . LYS B 1 306 ? 0.746 37.844 -6.5 1 92.06 306 LYS B CA 1
ATOM 5982 C C . LYS B 1 306 ? -0.566 38.594 -6.297 1 92.06 306 LYS B C 1
ATOM 5984 O O . LYS B 1 306 ? -0.771 39.656 -6.871 1 92.06 306 LYS B O 1
ATOM 5989 N N . LYS B 1 307 ? -1.427 38 -5.543 1 94.62 307 LYS B N 1
ATOM 5990 C CA . LYS B 1 307 ? -2.73 38.594 -5.309 1 94.62 307 LYS B CA 1
ATOM 5991 C C . LYS B 1 307 ? -2.914 38.969 -3.836 1 94.62 307 LYS B C 1
ATOM 5993 O O . LYS B 1 307 ? -3.783 39.75 -3.488 1 94.62 307 LYS B O 1
ATOM 5998 N N . ASN B 1 308 ? -2.143 38.312 -3.004 1 95.56 308 ASN B N 1
ATOM 5999 C CA . ASN B 1 308 ? -2.242 38.5 -1.562 1 95.56 308 ASN B CA 1
ATOM 6000 C C . ASN B 1 308 ? -0.869 38.719 -0.929 1 95.56 308 ASN B C 1
ATOM 6002 O O . ASN B 1 308 ? 0.131 38.188 -1.415 1 95.56 308 ASN B O 1
ATOM 6006 N N . LYS B 1 309 ? -0.843 39.531 0.132 1 96.5 309 LYS B N 1
ATOM 6007 C CA . LYS B 1 309 ? 0.352 39.594 0.971 1 96.5 309 LYS B CA 1
ATOM 6008 C C . LYS B 1 309 ? 0.373 38.406 1.947 1 96.5 309 LYS B C 1
ATOM 6010 O O . LYS B 1 309 ? -0.666 38.031 2.494 1 96.5 309 LYS B O 1
ATOM 6015 N N . VAL B 1 310 ? 1.518 37.875 2.119 1 98 310 VAL B N 1
ATOM 6016 C CA . VAL B 1 310 ? 1.68 36.75 3.035 1 98 310 VAL B CA 1
ATOM 6017 C C . VAL B 1 310 ? 2.891 36.969 3.934 1 98 310 VAL B C 1
ATOM 6019 O O . VAL B 1 310 ? 3.951 37.406 3.463 1 98 310 VAL B O 1
ATOM 6022 N N . TYR B 1 311 ? 2.707 36.844 5.184 1 98.75 311 TYR B N 1
ATOM 6023 C CA . TYR B 1 311 ? 3.771 36.906 6.176 1 98.75 311 TYR B CA 1
ATOM 6024 C C . TYR B 1 311 ? 4.055 35.5 6.75 1 98.75 311 TYR B C 1
ATOM 6026 O O . TYR B 1 311 ? 3.131 34.812 7.164 1 98.75 311 TYR B O 1
ATOM 6034 N N . LEU B 1 312 ? 5.34 35.062 6.73 1 98.88 312 LEU B N 1
ATOM 6035 C CA . LEU B 1 312 ? 5.754 33.781 7.25 1 98.88 312 LEU B CA 1
ATOM 6036 C C . LEU B 1 312 ? 6.543 33.938 8.547 1 98.88 312 LEU B C 1
ATOM 6038 O O . LEU B 1 312 ? 7.426 34.781 8.641 1 98.88 312 LEU B O 1
ATOM 6042 N N . TYR B 1 313 ? 6.176 33.156 9.562 1 98.81 313 TYR B N 1
ATOM 6043 C CA . TYR B 1 313 ? 6.961 33.219 10.789 1 98.81 313 TYR B CA 1
ATOM 6044 C C . TYR B 1 313 ? 7.434 31.828 11.211 1 98.81 313 TYR B C 1
ATOM 6046 O O . TYR B 1 313 ? 6.855 30.812 10.805 1 98.81 313 TYR B O 1
ATOM 6054 N N . LYS B 1 314 ? 8.484 31.766 11.898 1 98.81 314 LYS B N 1
ATOM 6055 C CA . LYS B 1 314 ? 8.969 30.641 12.68 1 98.81 314 LYS B CA 1
ATOM 6056 C C . LYS B 1 314 ? 9.016 30.984 14.164 1 98.81 314 LYS B C 1
ATOM 6058 O O . LYS B 1 314 ? 9.734 31.891 14.578 1 98.81 314 LYS B O 1
ATOM 6063 N N . PHE B 1 315 ? 8.195 30.312 14.93 1 98.88 315 PHE B N 1
ATOM 6064 C CA . PHE B 1 315 ? 8.117 30.562 16.359 1 98.88 315 PHE B CA 1
ATOM 6065 C C . PHE B 1 315 ? 9.18 29.781 17.109 1 98.88 315 PHE B C 1
ATOM 6067 O O . PHE B 1 315 ? 9.227 28.547 17.016 1 98.88 315 PHE B O 1
ATOM 6074 N N . THR B 1 316 ? 10.039 30.469 17.922 1 98.44 316 THR B N 1
ATOM 6075 C CA . THR B 1 316 ? 11.172 29.812 18.578 1 98.44 316 THR B CA 1
ATOM 6076 C C . THR B 1 316 ? 11.305 30.281 20.016 1 98.44 316 THR B C 1
ATOM 6078 O O . THR B 1 316 ? 12.375 30.141 20.625 1 98.44 316 THR B O 1
ATOM 6081 N N . CYS B 1 317 ? 10.258 30.844 20.609 1 97.69 317 CYS B N 1
ATOM 6082 C CA . CYS B 1 317 ? 10.289 31.281 22 1 97.69 317 CYS B CA 1
ATOM 6083 C C . CYS B 1 317 ? 10.539 30.109 22.938 1 97.69 317 CYS B C 1
ATOM 6085 O O . CYS B 1 317 ? 9.859 29.078 22.859 1 97.69 317 CYS B O 1
ATOM 6087 N N . LYS B 1 318 ? 11.484 30.312 23.797 1 96.81 318 LYS B N 1
ATOM 6088 C CA . LYS B 1 318 ? 11.773 29.312 24.828 1 96.81 318 LYS B CA 1
ATOM 6089 C C . LYS B 1 318 ? 11.609 29.906 26.219 1 96.81 318 LYS B C 1
ATOM 6091 O O . LYS B 1 318 ? 12.312 30.844 26.594 1 96.81 318 LYS B O 1
ATOM 6096 N N . SER B 1 319 ? 10.648 29.438 26.906 1 94.69 319 SER B N 1
ATOM 6097 C CA . SER B 1 319 ? 10.344 29.812 28.281 1 94.69 319 SER B CA 1
ATOM 6098 C C . SER B 1 319 ? 9.648 28.672 29.031 1 94.69 319 SER B C 1
ATOM 6100 O O . SER B 1 319 ? 9.578 27.547 28.531 1 94.69 319 SER B O 1
ATOM 6102 N N . GLU B 1 320 ? 9.219 28.922 30.172 1 92 320 GLU B N 1
ATOM 6103 C CA . GLU B 1 320 ? 8.508 27.938 30.984 1 92 320 GLU B CA 1
ATOM 6104 C C . GLU B 1 320 ? 7.121 27.641 30.406 1 92 320 GLU B C 1
ATOM 6106 O O . GLU B 1 320 ? 6.469 26.672 30.797 1 92 320 GLU B O 1
ATOM 6111 N N . ARG B 1 321 ? 6.719 28.406 29.359 1 93.44 321 ARG B N 1
ATOM 6112 C CA . ARG B 1 321 ? 5.387 28.219 28.781 1 93.44 321 ARG B CA 1
ATOM 6113 C C . ARG B 1 321 ? 5.395 27.141 27.703 1 93.44 321 ARG B C 1
ATOM 6115 O O . ARG B 1 321 ? 4.344 26.766 27.188 1 93.44 321 ARG B O 1
ATOM 6122 N N . ASN B 1 322 ? 6.625 26.688 27.375 1 94.62 322 ASN B N 1
ATOM 6123 C CA . ASN B 1 322 ? 6.727 25.578 26.438 1 94.62 322 ASN B CA 1
ATOM 6124 C C . ASN B 1 322 ? 6.414 24.25 27.109 1 94.62 322 ASN B C 1
ATOM 6126 O O . ASN B 1 322 ? 7.324 23.516 27.516 1 94.62 322 ASN B O 1
ATOM 6130 N N . VAL B 1 323 ? 5.137 23.922 27.125 1 91.12 323 VAL B N 1
ATOM 6131 C CA . VAL B 1 323 ? 4.73 22.828 28.016 1 91.12 323 VAL B CA 1
ATOM 6132 C C . VAL B 1 323 ? 4.191 21.672 27.172 1 91.12 323 VAL B C 1
ATOM 6134 O O . VAL B 1 323 ? 4.023 20.562 27.688 1 91.12 323 VAL B O 1
ATOM 6137 N N . PHE B 1 324 ? 4.008 21.812 25.938 1 91.44 324 PHE B N 1
ATOM 6138 C CA . PHE B 1 324 ? 3.213 20.859 25.172 1 91.44 324 PHE B CA 1
ATOM 6139 C C . PHE B 1 324 ? 3.936 19.516 25.078 1 91.44 324 PHE B C 1
ATOM 6141 O O . PHE B 1 324 ? 3.312 18.469 25.188 1 91.44 324 PHE B O 1
ATOM 6148 N N . GLY B 1 325 ? 5.262 19.547 24.844 1 90.94 325 GLY B N 1
ATOM 6149 C CA . GLY B 1 325 ? 6.027 18.312 24.781 1 90.94 325 GLY B CA 1
ATOM 6150 C C . GLY B 1 325 ? 5.875 17.453 26.016 1 90.94 325 GLY B C 1
ATOM 6151 O O . GLY B 1 325 ? 5.762 16.219 25.922 1 90.94 325 GLY B O 1
ATOM 6152 N N . HIS B 1 326 ? 5.785 18.078 27.156 1 88.62 326 HIS B N 1
ATOM 6153 C CA . HIS B 1 326 ? 5.625 17.359 28.422 1 88.62 326 HIS B CA 1
ATOM 6154 C C . HIS B 1 326 ? 4.195 16.859 28.594 1 88.62 326 HIS B C 1
ATOM 6156 O O . HIS B 1 326 ? 3.98 15.742 29.078 1 88.62 326 HIS B O 1
ATOM 6162 N N . VAL B 1 327 ? 3.33 17.672 28.172 1 87.81 327 VAL B N 1
ATOM 6163 C CA . VAL B 1 327 ? 1.922 17.297 28.234 1 87.81 327 VAL B CA 1
ATOM 6164 C C . VAL B 1 327 ? 1.675 16.062 27.391 1 87.81 327 VAL B C 1
ATOM 6166 O O . VAL B 1 327 ? 0.85 15.211 27.75 1 87.81 327 VAL B O 1
ATOM 6169 N N . MET B 1 328 ? 2.428 15.93 26.375 1 91.19 328 MET B N 1
ATOM 6170 C CA . MET B 1 328 ? 2.23 14.812 25.438 1 91.19 328 MET B CA 1
ATOM 6171 C C . MET B 1 328 ? 3.064 13.609 25.859 1 91.19 328 MET B C 1
ATOM 6173 O O . MET B 1 328 ? 3.119 12.609 25.141 1 91.19 328 MET B O 1
ATOM 6177 N N . GLY B 1 329 ? 3.775 13.648 26.969 1 91.75 329 GLY B N 1
ATOM 6178 C CA . GLY B 1 329 ? 4.488 12.508 27.516 1 91.75 329 GLY B CA 1
ATOM 6179 C C . GLY B 1 329 ? 5.867 12.32 26.922 1 91.75 329 GLY B C 1
ATOM 6180 O O . GLY B 1 329 ? 6.398 11.203 26.922 1 91.75 329 GLY B O 1
ATOM 6181 N N . MET B 1 330 ? 6.449 13.398 26.375 1 94.56 330 MET B N 1
ATOM 6182 C CA . MET B 1 330 ? 7.742 13.266 25.703 1 94.56 330 MET B CA 1
ATOM 6183 C C . MET B 1 330 ? 8.867 13.758 26.609 1 94.56 330 MET B C 1
ATOM 6185 O O . MET B 1 330 ? 10.008 13.922 26.156 1 94.56 330 MET B O 1
ATOM 6189 N N . GLY B 1 331 ? 8.609 13.977 27.875 1 92.69 331 GLY B N 1
ATOM 6190 C CA . GLY B 1 331 ? 9.562 14.531 28.828 1 92.69 331 GLY B CA 1
ATOM 6191 C C . GLY B 1 331 ? 10.828 13.695 28.953 1 92.69 331 GLY B C 1
ATOM 6192 O O . GLY B 1 331 ? 11.93 14.242 29.031 1 92.69 331 GLY B O 1
ATOM 6193 N N . GLU B 1 332 ? 10.664 12.367 28.984 1 92.81 332 GLU B N 1
ATOM 6194 C CA . GLU B 1 332 ? 11.812 11.484 29.156 1 92.81 332 GLU B CA 1
ATOM 6195 C C . GLU B 1 332 ? 12.742 11.547 27.938 1 92.81 332 GLU B C 1
ATOM 6197 O O . GLU B 1 332 ? 13.961 11.398 28.078 1 92.81 332 GLU B O 1
ATOM 6202 N N . LEU B 1 333 ? 12.133 11.766 26.828 1 93 333 LEU B N 1
ATOM 6203 C CA . LEU B 1 333 ? 12.93 11.812 25.609 1 93 333 LEU B CA 1
ATOM 6204 C C . LEU B 1 333 ? 13.617 13.164 25.453 1 93 333 LEU B C 1
ATOM 6206 O O . LEU B 1 333 ? 14.797 13.227 25.109 1 93 333 LEU B O 1
ATOM 6210 N N . ILE B 1 334 ? 12.883 14.234 25.75 1 92.94 334 ILE B N 1
ATOM 6211 C CA . ILE B 1 334 ? 13.383 15.594 25.531 1 92.94 334 ILE B CA 1
ATOM 6212 C C . ILE B 1 334 ? 14.328 15.969 26.672 1 92.94 334 ILE B C 1
ATOM 6214 O O . ILE B 1 334 ? 15.258 16.75 26.484 1 92.94 334 ILE B O 1
ATOM 6218 N N . LYS B 1 335 ? 14.102 15.453 27.844 1 91.62 335 LYS B N 1
ATOM 6219 C CA . LYS B 1 335 ? 14.906 15.711 29.031 1 91.62 335 LYS B CA 1
ATOM 6220 C C . LYS B 1 335 ? 15.031 17.203 29.312 1 91.62 335 LYS B C 1
ATOM 6222 O O . LYS B 1 335 ? 14.023 17.922 29.375 1 91.62 335 LYS B O 1
ATOM 6227 N N . ASP B 1 336 ? 16.219 17.703 29.344 1 89.12 336 ASP B N 1
ATOM 6228 C CA . ASP B 1 336 ? 16.422 19.078 29.75 1 89.12 336 ASP B CA 1
ATOM 6229 C C . ASP B 1 336 ? 16.5 20.016 28.531 1 89.12 336 ASP B C 1
ATOM 6231 O O . ASP B 1 336 ? 16.688 21.219 28.688 1 89.12 336 ASP B O 1
ATOM 6235 N N . LYS B 1 337 ? 16.219 19.453 27.406 1 91.56 337 LYS B N 1
ATOM 6236 C CA . LYS B 1 337 ? 16.266 20.297 26.219 1 91.56 337 LYS B CA 1
ATOM 6237 C C . LYS B 1 337 ? 14.992 21.141 26.094 1 91.56 337 LYS B C 1
ATOM 6239 O O . LYS B 1 337 ? 13.883 20.641 26.266 1 91.56 337 LYS B O 1
ATOM 6244 N N . GLN B 1 338 ? 15.156 22.406 25.906 1 92 338 GLN B N 1
ATOM 6245 C CA . GLN B 1 338 ? 14 23.25 25.688 1 92 338 GLN B CA 1
ATOM 6246 C C . GLN B 1 338 ? 13.539 23.188 24.234 1 92 338 GLN B C 1
ATOM 6248 O O . GLN B 1 338 ? 14.289 23.531 23.312 1 92 338 GLN B O 1
ATOM 6253 N N . VAL B 1 339 ? 12.406 22.688 24.062 1 96.12 339 VAL B N 1
ATOM 6254 C CA . VAL B 1 339 ? 11.82 22.5 22.734 1 96.12 339 VAL B CA 1
ATOM 6255 C C . VAL B 1 339 ? 10.625 23.438 22.562 1 96.12 339 VAL B C 1
ATOM 6257 O O . VAL B 1 339 ? 10.023 23.875 23.562 1 96.12 339 VAL B O 1
ATOM 6260 N N . VAL B 1 340 ? 10.406 23.875 21.422 1 98.12 340 VAL B N 1
ATOM 6261 C CA . VAL B 1 340 ? 9.211 24.609 21.047 1 98.12 340 VAL B CA 1
ATOM 6262 C C . VAL B 1 340 ? 8.266 23.719 20.25 1 98.12 340 VAL B C 1
ATOM 6264 O O . VAL B 1 340 ? 8.336 23.688 19.016 1 98.12 340 VAL B O 1
ATOM 6267 N N . CYS B 1 341 ? 7.395 23.047 20.938 1 97.19 341 CYS B N 1
ATOM 6268 C CA . CYS B 1 341 ? 6.551 22 20.359 1 97.19 341 CYS B CA 1
ATOM 6269 C C . CYS B 1 341 ? 5.34 22.609 19.656 1 97.19 341 CYS B C 1
ATOM 6271 O O . CYS B 1 341 ? 5.086 23.812 19.766 1 97.19 341 CYS B O 1
ATOM 6273 N N . HIS B 1 342 ? 4.672 21.688 18.953 1 97.06 342 HIS B N 1
ATOM 6274 C CA . HIS B 1 342 ? 3.375 22.016 18.359 1 97.06 342 HIS B CA 1
ATOM 6275 C C . HIS B 1 342 ? 2.453 22.656 19.391 1 97.06 342 HIS B C 1
ATOM 6277 O O . HIS B 1 342 ? 2.334 22.188 20.516 1 97.06 342 HIS B O 1
ATOM 6283 N N . ALA B 1 343 ? 1.908 23.891 19.078 1 95.44 343 ALA B N 1
ATOM 6284 C CA . ALA B 1 343 ? 0.903 24.609 19.859 1 95.44 343 ALA B CA 1
ATOM 6285 C C . ALA B 1 343 ? 1.557 25.469 20.938 1 95.44 343 ALA B C 1
ATOM 6287 O O . ALA B 1 343 ? 0.88 26.25 21.609 1 95.44 343 ALA B O 1
ATOM 6288 N N . ASP B 1 344 ? 2.836 25.375 21.109 1 96.56 344 ASP B N 1
ATOM 6289 C CA . ASP B 1 344 ? 3.459 26.172 22.156 1 96.56 344 ASP B CA 1
ATOM 6290 C C . ASP B 1 344 ? 3.219 27.672 21.922 1 96.56 344 ASP B C 1
ATOM 6292 O O . ASP B 1 344 ? 3.115 28.438 22.859 1 96.56 344 ASP B O 1
ATOM 6296 N N . ASP B 1 345 ? 3.143 28.094 20.672 1 97.06 345 ASP B N 1
ATOM 6297 C CA . ASP B 1 345 ? 2.887 29.5 20.359 1 97.06 345 ASP B CA 1
ATOM 6298 C C . ASP B 1 345 ? 1.522 29.938 20.875 1 97.06 345 ASP B C 1
ATOM 6300 O O . ASP B 1 345 ? 1.346 31.094 21.281 1 97.06 345 ASP B O 1
ATOM 6304 N N . VAL B 1 346 ? 0.559 29.016 20.906 1 96.81 346 VAL B N 1
ATOM 6305 C CA . VAL B 1 346 ? -0.792 29.328 21.375 1 96.81 346 VAL B CA 1
ATOM 6306 C C . VAL B 1 346 ? -0.751 29.75 22.844 1 96.81 346 VAL B C 1
ATOM 6308 O O . VAL B 1 346 ? -1.521 30.609 23.266 1 96.81 346 VAL B O 1
ATOM 6311 N N . TYR B 1 347 ? 0.186 29.25 23.609 1 95 347 TYR B N 1
ATOM 6312 C CA . TYR B 1 347 ? 0.269 29.516 25.047 1 95 347 TYR B CA 1
ATOM 6313 C C . TYR B 1 347 ? 0.853 30.891 25.312 1 95 347 TYR B C 1
ATOM 6315 O O . TYR B 1 347 ? 0.866 31.359 26.453 1 95 347 TYR B O 1
ATOM 6323 N N . TYR B 1 348 ? 1.295 31.516 24.312 1 96.5 348 TYR B N 1
ATOM 6324 C CA . TYR B 1 348 ? 1.73 32.906 24.438 1 96.5 348 TYR B CA 1
ATOM 6325 C C . TYR B 1 348 ? 0.613 33.875 24.047 1 96.5 348 TYR B C 1
ATOM 6327 O O . TYR B 1 348 ? 0.725 35.094 24.25 1 96.5 348 TYR B O 1
ATOM 6335 N N . LEU B 1 349 ? -0.448 33.344 23.484 1 97.06 349 LEU B N 1
ATOM 6336 C CA . LEU B 1 349 ? -1.563 34.156 23.016 1 97.06 349 LEU B CA 1
ATOM 6337 C C . LEU B 1 349 ? -2.77 34 23.938 1 97.06 349 LEU B C 1
ATOM 6339 O O . LEU B 1 349 ? -3.582 34.938 24.062 1 97.06 349 LEU B O 1
ATOM 6343 N N . PHE B 1 350 ? -2.879 32.812 24.516 1 96.19 350 PHE B N 1
ATOM 6344 C CA . PHE B 1 350 ? -4.035 32.5 25.344 1 96.19 350 PHE B CA 1
ATOM 6345 C C . PHE B 1 350 ? -3.596 31.984 26.703 1 96.19 350 PHE B C 1
ATOM 6347 O O . PHE B 1 350 ? -2.562 31.312 26.812 1 96.19 350 PHE B O 1
ATOM 6354 N N . GLU B 1 351 ? -4.406 32.344 27.656 1 92.44 351 GLU B N 1
ATOM 6355 C CA . GLU B 1 351 ? -4.309 31.609 28.922 1 92.44 351 GLU B CA 1
ATOM 6356 C C . GLU B 1 351 ? -5.102 30.312 28.875 1 92.44 351 GLU B C 1
ATOM 6358 O O . GLU B 1 351 ? -6.219 30.266 28.359 1 92.44 351 GLU B O 1
ATOM 6363 N N . THR B 1 352 ? -4.414 29.266 29.25 1 90.31 352 THR B N 1
ATOM 6364 C CA . THR B 1 352 ? -5.059 27.953 29.281 1 90.31 352 THR B CA 1
ATOM 6365 C C . THR B 1 352 ? -4.832 27.281 30.641 1 90.31 352 THR B C 1
ATOM 6367 O O . THR B 1 352 ? -4.09 27.797 31.469 1 90.31 352 THR B O 1
ATOM 6370 N N . SER B 1 353 ? -5.52 26.156 30.859 1 84.12 353 SER B N 1
ATOM 6371 C CA . SER B 1 353 ? -5.32 25.406 32.094 1 84.12 353 SER B CA 1
ATOM 6372 C C . SER B 1 353 ? -3.887 24.891 32.188 1 84.12 353 SER B C 1
ATOM 6374 O O . SER B 1 353 ? -3.393 24.641 33.312 1 84.12 353 SER B O 1
ATOM 6376 N N . ARG B 1 354 ? -3.242 24.781 31.125 1 81.5 354 ARG B N 1
ATOM 6377 C CA . ARG B 1 354 ? -1.887 24.25 31.094 1 81.5 354 ARG B CA 1
ATOM 6378 C C . ARG B 1 354 ? -0.869 25.297 31.531 1 81.5 354 ARG B C 1
ATOM 6380 O O . ARG B 1 354 ? 0.229 24.953 31.969 1 81.5 354 ARG B O 1
ATOM 6387 N N . THR B 1 355 ? -1.194 26.562 31.359 1 80.19 355 THR B N 1
ATOM 6388 C CA . THR B 1 355 ? -0.242 27.625 31.656 1 80.19 355 THR B CA 1
ATOM 6389 C C . THR B 1 355 ? -0.71 28.453 32.844 1 80.19 355 THR B C 1
ATOM 6391 O O . THR B 1 355 ? -0.006 29.375 33.281 1 80.19 355 THR B O 1
ATOM 6394 N N . GLU B 1 356 ? -1.831 28.125 33.375 1 77.94 356 GLU B N 1
ATOM 6395 C CA . GLU B 1 356 ? -2.406 28.938 34.438 1 77.94 356 GLU B CA 1
ATOM 6396 C C . GLU B 1 356 ? -1.486 28.969 35.656 1 77.94 356 GLU B C 1
ATOM 6398 O O . GLU B 1 356 ? -1.411 29.984 36.344 1 77.94 356 GLU B O 1
ATOM 6403 N N . SER B 1 357 ? -0.791 27.859 35.781 1 76.62 357 SER B N 1
ATOM 6404 C CA . SER B 1 357 ? 0.046 27.781 36.969 1 76.62 357 SER B CA 1
ATOM 6405 C C . SER B 1 357 ? 1.387 28.469 36.75 1 76.62 357 SER B C 1
ATOM 6407 O O . SER B 1 357 ? 2.141 28.688 37.719 1 76.62 357 SER B O 1
ATOM 6409 N N . ILE B 1 358 ? 1.651 28.781 35.594 1 82.81 358 ILE B N 1
ATOM 6410 C CA . ILE B 1 358 ? 2.916 29.438 35.281 1 82.81 358 ILE B CA 1
ATOM 6411 C C . ILE B 1 358 ? 2.793 30.938 35.562 1 82.81 358 ILE B C 1
ATOM 6413 O O . ILE B 1 358 ? 2.143 31.656 34.781 1 82.81 358 ILE B O 1
ATOM 6417 N N . LYS B 1 359 ? 3.26 31.328 36.781 1 78.38 359 LYS B N 1
ATOM 6418 C CA . LYS B 1 359 ? 3.23 32.75 37.156 1 78.38 359 LYS B CA 1
ATOM 6419 C C . LYS B 1 359 ? 4.191 33.562 36.281 1 78.38 359 LYS B C 1
ATOM 6421 O O . LYS B 1 359 ? 5.383 33.25 36.219 1 78.38 359 LYS B O 1
ATOM 6426 N N . THR B 1 360 ? 3.607 34.406 35.469 1 82.75 360 THR B N 1
ATOM 6427 C CA . THR B 1 360 ? 4.434 35.281 34.625 1 82.75 360 THR B CA 1
ATOM 6428 C C . THR B 1 360 ? 4.461 36.688 35.219 1 82.75 360 THR B C 1
ATOM 6430 O O . THR B 1 360 ? 3.494 37.438 35.062 1 82.75 360 THR B O 1
ATOM 6433 N N . GLU B 1 361 ? 5.598 36.938 35.875 1 85.31 361 GLU B N 1
ATOM 6434 C CA . GLU B 1 361 ? 5.75 38.219 36.5 1 85.31 361 GLU B CA 1
ATOM 6435 C C . GLU B 1 361 ? 5.949 39.312 35.469 1 85.31 361 GLU B C 1
ATOM 6437 O O . GLU B 1 361 ? 6.641 39.125 34.469 1 85.31 361 GLU B O 1
ATOM 6442 N N . ILE B 1 362 ? 5.289 40.406 35.781 1 86.56 362 ILE B N 1
ATOM 6443 C CA . ILE B 1 362 ? 5.488 41.562 34.906 1 86.56 362 ILE B CA 1
ATOM 6444 C C . ILE B 1 362 ? 6.969 41.938 34.875 1 86.56 362 ILE B C 1
ATOM 6446 O O . ILE B 1 362 ? 7.633 41.969 35.906 1 86.56 362 ILE B O 1
ATOM 6450 N N . GLY B 1 363 ? 7.445 42.125 33.688 1 86.94 363 GLY B N 1
ATOM 6451 C CA . GLY B 1 363 ? 8.844 42.5 33.531 1 86.94 363 GLY B CA 1
ATOM 6452 C C . GLY B 1 363 ? 9.758 41.312 33.312 1 86.94 363 GLY B C 1
ATOM 6453 O O . GLY B 1 363 ? 10.922 41.5 32.938 1 86.94 363 GLY B O 1
ATOM 6454 N N . SER B 1 364 ? 9.227 40.156 33.531 1 91.5 364 SER B N 1
ATOM 6455 C CA . SER B 1 364 ? 10.031 38.969 33.25 1 91.5 364 SER B CA 1
ATOM 6456 C C . SER B 1 364 ? 10.25 38.781 31.75 1 91.5 364 SER B C 1
ATOM 6458 O O . SER B 1 364 ? 9.57 39.406 30.938 1 91.5 364 SER B O 1
ATOM 6460 N N . LYS B 1 365 ? 11.258 38.031 31.484 1 93.69 365 LYS B N 1
ATOM 6461 C CA . LYS B 1 365 ? 11.539 37.719 30.078 1 93.69 365 LYS B CA 1
ATOM 6462 C C . LYS B 1 365 ? 10.359 37 29.438 1 93.69 365 LYS B C 1
ATOM 6464 O O . LYS B 1 365 ? 10.039 37.25 28.266 1 93.69 365 LYS B O 1
ATOM 6469 N N . THR B 1 366 ? 9.773 36.156 30.188 1 94.69 366 THR B N 1
ATOM 6470 C CA . THR B 1 366 ? 8.602 35.438 29.703 1 94.69 366 THR B CA 1
ATOM 6471 C C . THR B 1 366 ? 7.457 36.406 29.406 1 94.69 366 THR B C 1
ATOM 6473 O O . THR B 1 366 ? 6.797 36.312 28.375 1 94.69 366 THR B O 1
ATOM 6476 N N . PHE B 1 367 ? 7.258 37.312 30.25 1 94.5 367 PHE B N 1
ATOM 6477 C CA . PHE B 1 367 ? 6.207 38.281 30.062 1 94.5 367 PHE B CA 1
ATOM 6478 C C . PHE B 1 367 ? 6.48 39.125 28.812 1 94.5 367 PHE B C 1
ATOM 6480 O O . PHE B 1 367 ? 5.562 39.438 28.062 1 94.5 367 PHE B O 1
ATOM 6487 N N . GLU B 1 368 ? 7.691 39.438 28.656 1 95.38 368 GLU B N 1
ATOM 6488 C CA . GLU B 1 368 ? 8.07 40.219 27.469 1 95.38 368 GLU B CA 1
ATOM 6489 C C . GLU B 1 368 ? 7.77 39.438 26.188 1 95.38 368 GLU B C 1
ATOM 6491 O O . GLU B 1 368 ? 7.32 40 25.188 1 95.38 368 GLU B O 1
ATOM 6496 N N . MET B 1 369 ? 8.031 38.188 26.219 1 96.62 369 MET B N 1
ATOM 6497 C CA . MET B 1 369 ? 7.738 37.344 25.062 1 96.62 369 MET B CA 1
ATOM 6498 C C . MET B 1 369 ? 6.238 37.281 24.797 1 96.62 369 MET B C 1
ATOM 6500 O O . MET B 1 369 ? 5.812 37.281 23.641 1 96.62 369 MET B O 1
ATOM 6504 N N . ILE B 1 370 ? 5.461 37.219 25.828 1 96.38 370 ILE B N 1
ATOM 6505 C CA . ILE B 1 370 ? 4.008 37.219 25.719 1 96.38 370 ILE B CA 1
ATOM 6506 C C . ILE B 1 370 ? 3.553 38.531 25.094 1 96.38 370 ILE B C 1
ATOM 6508 O O . ILE B 1 370 ? 2.744 38.531 24.156 1 96.38 370 ILE B O 1
ATOM 6512 N N . GLU B 1 371 ? 4.129 39.594 25.578 1 96.25 371 GLU B N 1
ATOM 6513 C CA . GLU B 1 371 ? 3.777 40.906 25.062 1 96.25 371 GLU B CA 1
ATOM 6514 C C . GLU B 1 371 ? 4.133 41.062 23.594 1 96.25 371 GLU B C 1
ATOM 6516 O O . GLU B 1 371 ? 3.35 41.594 22.812 1 96.25 371 GLU B O 1
ATOM 6521 N N . ASN B 1 372 ? 5.293 40.594 23.266 1 97 372 ASN B N 1
ATOM 6522 C CA . ASN B 1 372 ? 5.719 40.656 21.875 1 97 372 ASN B CA 1
ATOM 6523 C C . ASN B 1 372 ? 4.809 39.844 20.953 1 97 372 ASN B C 1
ATOM 6525 O O . ASN B 1 372 ? 4.355 40.344 19.922 1 97 372 ASN B O 1
ATOM 6529 N N . ALA B 1 373 ? 4.551 38.625 21.344 1 97.75 373 ALA B N 1
ATOM 6530 C CA . ALA B 1 373 ? 3.707 37.719 20.531 1 97.75 373 ALA B CA 1
ATOM 6531 C C . ALA B 1 373 ? 2.309 38.312 20.359 1 97.75 373 ALA B C 1
ATOM 6533 O O . ALA B 1 373 ? 1.806 38.438 19.234 1 97.75 373 ALA B O 1
ATOM 6534 N N . THR B 1 374 ? 1.659 38.75 21.453 1 97.81 374 THR B N 1
ATOM 6535 C CA . THR B 1 374 ? 0.304 39.312 21.391 1 97.81 374 THR B CA 1
ATOM 6536 C C . THR B 1 374 ? 0.276 40.594 20.562 1 97.81 374 THR B C 1
ATOM 6538 O O . THR B 1 374 ? -0.678 40.844 19.828 1 97.81 374 THR B O 1
ATOM 6541 N N . LYS B 1 375 ? 1.308 41.375 20.703 1 98.12 375 LYS B N 1
ATOM 6542 C CA . LYS B 1 375 ? 1.358 42.625 19.922 1 98.12 375 LYS B CA 1
ATOM 6543 C C . LYS B 1 375 ? 1.449 42.312 18.422 1 98.12 375 LYS B C 1
ATOM 6545 O O . LYS B 1 375 ? 0.762 42.938 17.625 1 98.12 375 LYS B O 1
ATOM 6550 N N . ILE B 1 376 ? 2.312 41.375 18.047 1 98.38 376 ILE B N 1
ATOM 6551 C CA . ILE B 1 376 ? 2.465 41 16.641 1 98.38 376 ILE B CA 1
ATOM 6552 C C . ILE B 1 376 ? 1.123 40.531 16.078 1 98.38 376 ILE B C 1
ATOM 6554 O O . ILE B 1 376 ? 0.696 40.969 15.016 1 98.38 376 ILE B O 1
ATOM 6558 N N . TRP B 1 377 ? 0.418 39.656 16.781 1 98.69 377 TRP B N 1
ATOM 6559 C CA . TRP B 1 377 ? -0.862 39.125 16.328 1 98.69 377 TRP B CA 1
ATOM 6560 C C . TRP B 1 377 ? -1.916 40.219 16.25 1 98.69 377 TRP B C 1
ATOM 6562 O O . TRP B 1 377 ? -2.67 40.281 15.273 1 98.69 377 TRP B O 1
ATOM 6572 N N . THR B 1 378 ? -1.964 41.094 17.25 1 98.5 378 THR B N 1
ATOM 6573 C CA . THR B 1 378 ? -3.016 42.125 17.297 1 98.5 378 THR B CA 1
ATOM 6574 C C . THR B 1 378 ? -2.705 43.25 16.328 1 98.5 378 THR B C 1
ATOM 6576 O O . THR B 1 378 ? -3.615 43.844 15.75 1 98.5 378 THR B O 1
ATOM 6579 N N . ASP B 1 379 ? -1.404 43.594 16.141 1 98.31 379 ASP B N 1
ATOM 6580 C CA . ASP B 1 379 ? -1.049 44.594 15.109 1 98.31 379 ASP B CA 1
ATOM 6581 C C . ASP B 1 379 ? -1.444 44.094 13.719 1 98.31 379 ASP B C 1
ATOM 6583 O O . ASP B 1 379 ? -1.95 44.844 12.898 1 98.31 379 ASP B O 1
ATOM 6587 N N . PHE B 1 380 ? -1.187 42.812 13.492 1 98.44 380 PHE B N 1
ATOM 6588 C CA . PHE B 1 380 ? -1.631 42.219 12.234 1 98.44 380 PHE B CA 1
ATOM 6589 C C . PHE B 1 380 ? -3.143 42.344 12.086 1 98.44 380 PHE B C 1
ATOM 6591 O O . PHE B 1 380 ? -3.643 42.688 11.008 1 98.44 380 PHE B O 1
ATOM 6598 N N . ALA B 1 381 ? -3.885 42.031 13.141 1 98.44 381 ALA B N 1
ATOM 6599 C CA . ALA B 1 381 ? -5.344 42.094 13.109 1 98.44 381 ALA B CA 1
ATOM 6600 C C . ALA B 1 381 ? -5.832 43.5 12.859 1 98.44 381 ALA B C 1
ATOM 6602 O O . ALA B 1 381 ? -6.777 43.719 12.102 1 98.44 381 ALA B O 1
ATOM 6603 N N . LYS B 1 382 ? -5.191 44.5 13.445 1 97.69 382 LYS B N 1
ATOM 6604 C CA . LYS B 1 382 ? -5.621 45.906 13.383 1 97.69 382 LYS B CA 1
ATOM 6605 C C . LYS B 1 382 ? -5.242 46.531 12.047 1 97.69 382 LYS B C 1
ATOM 6607 O O . LYS B 1 382 ? -6.023 47.281 11.469 1 97.69 382 LYS B O 1
ATOM 6612 N N . TYR B 1 383 ? -4.004 46.156 11.555 1 97.25 383 TYR B N 1
ATOM 6613 C CA . TYR B 1 383 ? -3.43 47 10.508 1 97.25 383 TYR B CA 1
ATOM 6614 C C . TYR B 1 383 ? -3.131 46.188 9.258 1 97.25 383 TYR B C 1
ATOM 6616 O O . TYR B 1 383 ? -2.766 46.719 8.219 1 97.25 383 TYR B O 1
ATOM 6624 N N . GLY B 1 384 ? -3.305 44.875 9.32 1 97.25 384 GLY B N 1
ATOM 6625 C CA . GLY B 1 384 ? -2.869 44.031 8.227 1 97.25 384 GLY B CA 1
ATOM 6626 C C . GLY B 1 384 ? -1.36 43.969 8.086 1 97.25 384 GLY B C 1
ATOM 6627 O O . GLY B 1 384 ? -0.847 43.5 7.066 1 97.25 384 GLY B O 1
ATOM 6628 N N . ASN B 1 385 ? -0.67 44.531 9.023 1 97.38 385 ASN B N 1
ATOM 6629 C CA . ASN B 1 385 ? 0.783 44.562 9.148 1 97.38 385 ASN B CA 1
ATOM 6630 C C . ASN B 1 385 ? 1.234 44.188 10.555 1 97.38 385 ASN B C 1
ATOM 6632 O O . ASN B 1 385 ? 0.948 44.906 11.508 1 97.38 385 ASN B O 1
ATOM 6636 N N . PRO B 1 386 ? 1.986 43.062 10.68 1 97.31 386 PRO B N 1
ATOM 6637 C CA . PRO B 1 386 ? 2.363 42.625 12.023 1 97.31 386 PRO B CA 1
ATOM 6638 C C . PRO B 1 386 ? 3.434 43.5 12.656 1 97.31 386 PRO B C 1
ATOM 6640 O O . PRO B 1 386 ? 3.66 43.438 13.867 1 97.31 386 PRO B O 1
ATOM 6643 N N . THR B 1 387 ? 4.113 44.312 11.867 1 97.12 387 THR B N 1
ATOM 6644 C CA . THR B 1 387 ? 5.102 45.281 12.359 1 97.12 387 THR B CA 1
ATOM 6645 C C . THR B 1 387 ? 4.871 46.656 11.766 1 97.12 387 THR B C 1
ATOM 6647 O O . THR B 1 387 ? 5.727 47.188 11.047 1 97.12 387 THR B O 1
ATOM 6650 N N . PRO B 1 388 ? 3.818 47.281 12.148 1 95.5 388 PRO B N 1
ATOM 6651 C CA . PRO B 1 388 ? 3.449 48.562 11.523 1 95.5 388 PRO B CA 1
ATOM 6652 C C . PRO B 1 388 ? 4.34 49.719 11.977 1 95.5 388 PRO B C 1
ATOM 6654 O O . PRO B 1 388 ? 4.312 50.781 11.375 1 95.5 388 PRO B O 1
ATOM 6657 N N . ASP B 1 389 ? 5.094 49.531 13.07 1 94.38 389 ASP B N 1
ATOM 6658 C CA . ASP B 1 389 ? 6.008 50.531 13.602 1 94.38 389 ASP B CA 1
ATOM 6659 C C . ASP B 1 389 ? 7.363 49.906 13.945 1 94.38 389 ASP B C 1
ATOM 6661 O O . ASP B 1 389 ? 7.633 48.75 13.602 1 94.38 389 ASP B O 1
ATOM 6665 N N . ASP B 1 390 ? 8.203 50.625 14.523 1 92.94 390 ASP B N 1
ATOM 6666 C CA . ASP B 1 390 ? 9.57 50.188 14.766 1 92.94 390 ASP B CA 1
ATOM 6667 C C . ASP B 1 390 ? 9.719 49.594 16.156 1 92.94 390 ASP B C 1
ATOM 6669 O O . ASP B 1 390 ? 10.812 49.594 16.734 1 92.94 390 ASP B O 1
ATOM 6673 N N . SER B 1 391 ? 8.633 49.125 16.672 1 90.94 391 SER B N 1
ATOM 6674 C CA . SER B 1 391 ? 8.625 48.656 18.047 1 90.94 391 SER B CA 1
ATOM 6675 C C . SER B 1 391 ? 9.555 47.469 18.25 1 90.94 391 SER B C 1
ATOM 6677 O O . SER B 1 391 ? 10.102 47.281 19.328 1 90.94 391 SER B O 1
ATOM 6679 N N . PHE B 1 392 ? 9.727 46.688 17.203 1 93.38 392 PHE B N 1
ATOM 6680 C CA . PHE B 1 392 ? 10.531 45.469 17.328 1 93.38 392 PHE B CA 1
ATOM 6681 C C . PHE B 1 392 ? 11.914 45.656 16.719 1 93.38 392 PHE B C 1
ATOM 6683 O O . PHE B 1 392 ? 12.758 44.781 16.766 1 93.38 392 PHE B O 1
ATOM 6690 N N . GLY B 1 393 ? 12.219 46.812 16.109 1 93.62 393 GLY B N 1
ATOM 6691 C CA . GLY B 1 393 ? 13.5 47.125 15.5 1 93.62 393 GLY B CA 1
ATOM 6692 C C . GLY B 1 393 ? 13.719 46.375 14.188 1 93.62 393 GLY B C 1
ATOM 6693 O O . GLY B 1 393 ? 14.844 46.344 13.68 1 93.62 393 GLY B O 1
ATOM 6694 N N . VAL B 1 394 ? 12.727 45.688 13.812 1 94.44 394 VAL B N 1
ATOM 6695 C CA . VAL B 1 394 ? 12.82 44.969 12.555 1 94.44 394 VAL B CA 1
ATOM 6696 C C . VAL B 1 394 ? 11.523 45.125 11.758 1 94.44 394 VAL B C 1
ATOM 6698 O O . VAL B 1 394 ? 10.445 45.281 12.336 1 94.44 394 VAL B O 1
ATOM 6701 N N . GLU B 1 395 ? 11.648 45.125 10.477 1 94.56 395 GLU B N 1
ATOM 6702 C CA . GLU B 1 395 ? 10.492 45.094 9.594 1 94.56 395 GLU B CA 1
ATOM 6703 C C . GLU B 1 395 ? 10.211 43.688 9.109 1 94.56 395 GLU B C 1
ATOM 6705 O O . GLU B 1 395 ? 11.102 43.031 8.562 1 94.56 395 GLU B O 1
ATOM 6710 N N . TRP B 1 396 ? 9.031 43.219 9.375 1 97.69 396 TRP B N 1
ATOM 6711 C CA . TRP B 1 396 ? 8.594 41.938 8.82 1 97.69 396 TRP B CA 1
ATOM 6712 C C . TRP B 1 396 ? 8.109 42.094 7.387 1 97.69 396 TRP B C 1
ATOM 6714 O O . TRP B 1 396 ? 6.949 42.438 7.156 1 97.69 396 TRP B O 1
ATOM 6724 N N . LYS B 1 397 ? 8.953 41.781 6.398 1 97.12 397 LYS B N 1
ATOM 6725 C CA . LYS B 1 397 ? 8.609 41.906 4.984 1 97.12 397 LYS B CA 1
ATOM 6726 C C . LYS B 1 397 ? 7.695 40.781 4.531 1 97.12 397 LYS B C 1
ATOM 6728 O O . LYS B 1 397 ? 7.855 39.625 4.973 1 97.12 397 LYS B O 1
ATOM 6733 N N . PRO B 1 398 ? 6.734 41.062 3.637 1 97.56 398 PRO B N 1
ATOM 6734 C CA . PRO B 1 398 ? 5.914 40 3.076 1 97.56 398 PRO B CA 1
ATOM 6735 C C . PRO B 1 398 ? 6.742 38.938 2.346 1 97.56 398 PRO B C 1
ATOM 6737 O O . PRO B 1 398 ? 7.758 39.25 1.722 1 97.56 398 PRO B O 1
ATOM 6740 N N . TYR B 1 399 ? 6.309 37.781 2.418 1 97.94 399 TYR B N 1
ATOM 6741 C CA . TYR B 1 399 ? 6.965 36.625 1.786 1 97.94 399 TYR B CA 1
ATOM 6742 C C . TYR B 1 399 ? 6.957 36.781 0.268 1 97.94 399 TYR B C 1
ATOM 6744 O O . TYR B 1 399 ? 5.93 37.125 -0.326 1 97.94 399 TYR B O 1
ATOM 6752 N N . SER B 1 400 ? 8.07 36.656 -0.414 1 96.31 400 SER B N 1
ATOM 6753 C CA . SER B 1 400 ? 8.211 36.594 -1.864 1 96.31 400 SER B CA 1
ATOM 6754 C C . SER B 1 400 ? 8.969 35.312 -2.287 1 96.31 400 SER B C 1
ATOM 6756 O O . SER B 1 400 ? 9.688 34.719 -1.485 1 96.31 400 SER B O 1
ATOM 6758 N N . LEU B 1 401 ? 8.727 34.906 -3.5 1 94.38 401 LEU B N 1
ATOM 6759 C CA . LEU B 1 401 ? 9.398 33.719 -3.994 1 94.38 401 LEU B CA 1
ATOM 6760 C C . LEU B 1 401 ? 10.906 33.938 -4.094 1 94.38 401 LEU B C 1
ATOM 6762 O O . LEU B 1 401 ? 11.695 33.031 -3.904 1 94.38 401 LEU B O 1
ATOM 6766 N N . GLU B 1 402 ? 11.328 35.062 -4.344 1 95.19 402 GLU B N 1
ATOM 6767 C CA . GLU B 1 402 ? 12.734 35.406 -4.547 1 95.19 402 GLU B CA 1
ATOM 6768 C C . GLU B 1 402 ? 13.5 35.438 -3.225 1 95.19 402 GLU B C 1
ATOM 6770 O O . GLU B 1 402 ? 14.562 34.812 -3.115 1 95.19 402 GLU B O 1
ATOM 6775 N N . ASN B 1 403 ? 12.93 36.031 -2.229 1 96.62 403 ASN B N 1
ATOM 6776 C CA . ASN B 1 403 ? 13.672 36.25 -0.985 1 96.62 403 ASN B CA 1
ATOM 6777 C C . ASN B 1 403 ? 13.258 35.219 0.084 1 96.62 403 ASN B C 1
ATOM 6779 O O . ASN B 1 403 ? 14.055 34.875 0.947 1 96.62 403 ASN B O 1
ATOM 6783 N N . GLN B 1 404 ? 11.961 34.875 0.119 1 97.88 404 GLN B N 1
ATOM 6784 C CA . GLN B 1 404 ? 11.375 33.969 1.112 1 97.88 404 GLN B CA 1
ATOM 6785 C C . GLN B 1 404 ? 11.586 34.531 2.525 1 97.88 404 GLN B C 1
ATOM 6787 O O . GLN B 1 404 ? 12.07 33.812 3.402 1 97.88 404 GLN B O 1
ATOM 6792 N N . ASP B 1 405 ? 11.281 35.781 2.688 1 98.38 405 ASP B N 1
ATOM 6793 C CA . ASP B 1 405 ? 11.414 36.469 3.961 1 98.38 405 ASP B CA 1
ATOM 6794 C C . ASP B 1 405 ? 10.531 35.844 5.031 1 98.38 405 ASP B C 1
ATOM 6796 O O . ASP B 1 405 ? 9.414 35.375 4.742 1 98.38 405 ASP B O 1
ATOM 6800 N N . TYR B 1 406 ? 11.023 35.75 6.246 1 98.56 406 TYR B N 1
ATOM 6801 C CA . TYR B 1 406 ? 10.242 35.312 7.395 1 98.56 406 TYR B CA 1
ATOM 6802 C C . TYR B 1 406 ? 10.695 36.031 8.672 1 98.56 406 TYR B C 1
ATOM 6804 O O . TYR B 1 406 ? 11.719 36.719 8.672 1 98.56 406 TYR B O 1
ATOM 6812 N N . LEU B 1 407 ? 9.906 36 9.672 1 98.69 407 LEU B N 1
ATOM 6813 C CA . LEU B 1 407 ? 10.258 36.5 10.984 1 98.69 407 LEU B CA 1
ATOM 6814 C C . LEU B 1 407 ? 10.43 35.375 11.984 1 98.69 407 LEU B C 1
ATOM 6816 O O . LEU B 1 407 ? 9.547 34.5 12.117 1 98.69 407 LEU B O 1
ATOM 6820 N N . GLU B 1 408 ? 11.555 35.281 12.57 1 98.5 408 GLU B N 1
ATOM 6821 C CA . GLU B 1 408 ? 11.742 34.406 13.719 1 98.5 408 GLU B CA 1
ATOM 6822 C C . GLU B 1 408 ? 11.273 35.062 15.008 1 98.5 408 GLU B C 1
ATOM 6824 O O . GLU B 1 408 ? 11.828 36.094 15.43 1 98.5 408 GLU B O 1
ATOM 6829 N N . ILE B 1 409 ? 10.25 34.531 15.539 1 98.5 409 ILE B N 1
ATOM 6830 C CA . ILE B 1 409 ? 9.688 35.062 16.781 1 98.5 409 ILE B CA 1
ATOM 6831 C C . ILE B 1 409 ? 10.188 34.219 17.953 1 98.5 409 ILE B C 1
ATOM 6833 O O . ILE B 1 409 ? 9.539 33.281 18.375 1 98.5 409 ILE B O 1
ATOM 6837 N N . GLY B 1 410 ? 11.297 34.562 18.469 1 97.88 410 GLY B N 1
ATOM 6838 C CA . GLY B 1 410 ? 11.938 33.906 19.594 1 97.88 410 GLY B CA 1
ATOM 6839 C C . GLY B 1 410 ? 12.117 34.812 20.797 1 97.88 410 GLY B C 1
ATOM 6840 O O . GLY B 1 410 ? 11.305 35.719 21.016 1 97.88 410 GLY B O 1
ATOM 6841 N N . ASN B 1 411 ? 13.086 34.406 21.594 1 96.94 411 ASN B N 1
ATOM 6842 C CA . ASN B 1 411 ? 13.43 35.281 22.703 1 96.94 411 ASN B CA 1
ATOM 6843 C C . ASN B 1 411 ? 13.875 36.656 22.203 1 96.94 411 ASN B C 1
ATOM 6845 O O . ASN B 1 411 ? 13.711 37.656 22.906 1 96.94 411 ASN B O 1
ATOM 6849 N N . GLU B 1 412 ? 14.352 36.625 21.016 1 95.75 412 GLU B N 1
ATOM 6850 C CA . GLU B 1 412 ? 14.562 37.812 20.203 1 95.75 412 GLU B CA 1
ATOM 6851 C C . GLU B 1 412 ? 13.781 37.75 18.906 1 95.75 412 GLU B C 1
ATOM 6853 O O . GLU B 1 412 ? 13.539 36.656 18.375 1 95.75 412 GLU B O 1
ATOM 6858 N N . ILE B 1 413 ? 13.336 38.906 18.453 1 97.69 413 ILE B N 1
ATOM 6859 C CA . ILE B 1 413 ? 12.641 38.969 17.172 1 97.69 413 ILE B CA 1
ATOM 6860 C C . ILE B 1 413 ? 13.648 39.281 16.062 1 97.69 413 ILE B C 1
ATOM 6862 O O . ILE B 1 413 ? 14.328 40.312 16.078 1 97.69 413 ILE B O 1
ATOM 6866 N N . VAL B 1 414 ? 13.781 38.375 15.109 1 97.44 414 VAL B N 1
ATOM 6867 C CA . VAL B 1 414 ? 14.82 38.469 14.094 1 97.44 414 VAL B CA 1
ATOM 6868 C C . VAL B 1 414 ? 14.227 38.219 12.711 1 97.44 414 VAL B C 1
ATOM 6870 O O . VAL B 1 414 ? 13.469 37.25 12.523 1 97.44 414 VAL B O 1
ATOM 6873 N N . ALA B 1 415 ? 14.508 39.125 11.789 1 97.5 415 ALA B N 1
ATOM 6874 C CA . ALA B 1 415 ? 14.125 38.875 10.398 1 97.5 415 ALA B CA 1
ATOM 6875 C C . ALA B 1 415 ? 15.125 37.938 9.711 1 97.5 415 ALA B C 1
ATOM 6877 O O . ALA B 1 415 ? 16.328 38 9.984 1 97.5 415 ALA B O 1
ATOM 6878 N N . GLY B 1 416 ? 14.602 37.031 8.875 1 97 416 GLY B N 1
ATOM 6879 C CA . GLY B 1 416 ? 15.453 36.125 8.125 1 97 416 GLY B CA 1
ATOM 6880 C C . GLY B 1 416 ? 14.875 35.781 6.766 1 97 416 GLY B C 1
ATOM 6881 O O . GLY B 1 416 ? 13.852 36.312 6.352 1 97 416 GLY B O 1
ATOM 6882 N N . ALA B 1 417 ? 15.625 34.969 6.051 1 97.94 417 ALA B N 1
ATOM 6883 C CA . ALA B 1 417 ? 15.203 34.469 4.746 1 97.94 417 ALA B CA 1
ATOM 6884 C C . ALA B 1 417 ? 15.367 32.938 4.656 1 97.94 417 ALA B C 1
ATOM 6886 O O . ALA B 1 417 ? 16.266 32.375 5.285 1 97.94 417 ALA B O 1
ATOM 6887 N N . GLU B 1 418 ? 14.5 32.281 3.916 1 97.81 418 GLU B N 1
ATOM 6888 C CA . GLU B 1 418 ? 14.578 30.875 3.564 1 97.81 418 GLU B CA 1
ATOM 6889 C C . GLU B 1 418 ? 14.711 30 4.812 1 97.81 418 GLU B C 1
ATOM 6891 O O . GLU B 1 418 ? 15.688 29.266 4.953 1 97.81 418 GLU B O 1
ATOM 6896 N N . PRO B 1 419 ? 13.672 30.062 5.668 1 97.75 419 PRO B N 1
ATOM 6897 C CA . PRO B 1 419 ? 13.766 29.219 6.859 1 97.75 419 PRO B CA 1
ATOM 6898 C C . PRO B 1 419 ? 13.883 27.734 6.523 1 97.75 419 PRO B C 1
ATOM 6900 O O . PRO B 1 419 ? 13.258 27.266 5.566 1 97.75 419 PRO B O 1
ATOM 6903 N N . ASP B 1 420 ? 14.773 27 7.258 1 97.69 420 ASP B N 1
ATOM 6904 C CA . ASP B 1 420 ? 14.961 25.562 7.113 1 97.69 420 ASP B CA 1
ATOM 6905 C C . ASP B 1 420 ? 15.297 25.188 5.668 1 97.69 420 ASP B C 1
ATOM 6907 O O . ASP B 1 420 ? 14.797 24.188 5.145 1 97.69 420 ASP B O 1
ATOM 6911 N N . LYS B 1 421 ? 16.094 25.969 5.062 1 97.5 421 LYS B N 1
ATOM 6912 C CA . LYS B 1 421 ? 16.359 25.969 3.629 1 97.5 421 LYS B CA 1
ATOM 6913 C C . LYS B 1 421 ? 16.734 24.578 3.139 1 97.5 421 LYS B C 1
ATOM 6915 O O . LYS B 1 421 ? 16.125 24.062 2.191 1 97.5 421 LYS B O 1
ATOM 6920 N N . GLU B 1 422 ? 17.625 23.906 3.791 1 97.44 422 GLU B N 1
ATOM 6921 C CA . GLU B 1 422 ? 18.141 22.625 3.312 1 97.44 422 GLU B CA 1
ATOM 6922 C C . GLU B 1 422 ? 17.047 21.562 3.312 1 97.44 422 GLU B C 1
ATOM 6924 O O . GLU B 1 422 ? 16.875 20.844 2.334 1 97.44 422 GLU B O 1
ATOM 6929 N N . GLU B 1 423 ? 16.281 21.5 4.379 1 97.56 423 GLU B N 1
ATOM 6930 C CA . GLU B 1 423 ? 15.203 20.516 4.473 1 97.56 423 GLU B CA 1
ATOM 6931 C C . GLU B 1 423 ? 14.094 20.828 3.469 1 97.56 423 GLU B C 1
ATOM 6933 O O . GLU B 1 423 ? 13.57 19.922 2.816 1 97.56 423 GLU B O 1
ATOM 6938 N N . VAL B 1 424 ? 13.789 22.062 3.373 1 97.5 424 VAL B N 1
ATOM 6939 C CA . VAL B 1 424 ? 12.727 22.453 2.459 1 97.5 424 VAL B CA 1
ATOM 6940 C C . VAL B 1 424 ? 13.125 22.125 1.023 1 97.5 424 VAL B C 1
ATOM 6942 O O . VAL B 1 424 ? 12.312 21.609 0.25 1 97.5 424 VAL B O 1
ATOM 6945 N N . GLU B 1 425 ? 14.352 22.359 0.645 1 96.94 425 GLU B N 1
ATOM 6946 C CA . GLU B 1 425 ? 14.828 22.047 -0.698 1 96.94 425 GLU B CA 1
ATOM 6947 C C . GLU B 1 425 ? 14.789 20.547 -0.969 1 96.94 425 GLU B C 1
ATOM 6949 O O . GLU B 1 425 ? 14.414 20.109 -2.062 1 96.94 425 GLU B O 1
ATOM 6954 N N . PHE B 1 426 ? 15.203 19.781 0.036 1 98.06 426 PHE B N 1
ATOM 6955 C CA . PHE B 1 426 ? 15.125 18.344 -0.12 1 98.06 426 PHE B CA 1
ATOM 6956 C C . PHE B 1 426 ? 13.695 17.906 -0.41 1 98.06 426 PHE B C 1
ATOM 6958 O O . PHE B 1 426 ? 13.453 17.125 -1.334 1 98.06 426 PHE B O 1
ATOM 6965 N N . TRP B 1 427 ? 12.727 18.391 0.38 1 98 427 TRP B N 1
ATOM 6966 C CA . TRP B 1 427 ? 11.336 17.984 0.234 1 98 427 TRP B CA 1
ATOM 6967 C C . TRP B 1 427 ? 10.758 18.5 -1.079 1 98 427 TRP B C 1
ATOM 6969 O O . TRP B 1 427 ? 9.961 17.812 -1.727 1 98 427 TRP B O 1
ATOM 6979 N N . GLU B 1 428 ? 11.133 19.688 -1.456 1 96 428 GLU B N 1
ATOM 6980 C CA . GLU B 1 428 ? 10.688 20.203 -2.75 1 96 428 GLU B CA 1
ATOM 6981 C C . GLU B 1 428 ? 11.164 19.312 -3.891 1 96 428 GLU B C 1
ATOM 6983 O O . GLU B 1 428 ? 10.406 19.016 -4.816 1 96 428 GLU B O 1
ATOM 6988 N N . ASN B 1 429 ? 12.414 18.891 -3.836 1 97.06 429 ASN B N 1
ATOM 6989 C CA . ASN B 1 429 ? 12.953 18 -4.855 1 97.06 429 ASN B CA 1
ATOM 6990 C C . ASN B 1 429 ? 12.266 16.641 -4.836 1 97.06 429 ASN B C 1
ATOM 6992 O O . ASN B 1 429 ? 12.039 16.031 -5.887 1 97.06 429 ASN B O 1
ATOM 6996 N N . LEU B 1 430 ? 11.992 16.188 -3.645 1 97.81 430 LEU B N 1
ATOM 6997 C CA . LEU B 1 430 ? 11.266 14.93 -3.494 1 97.81 430 LEU B CA 1
ATOM 6998 C C . LEU B 1 430 ? 9.906 15 -4.172 1 97.81 430 LEU B C 1
ATOM 7000 O O . LEU B 1 430 ? 9.531 14.102 -4.934 1 97.81 430 LEU B O 1
ATOM 7004 N N . TYR B 1 431 ? 9.164 16.047 -3.912 1 96.56 431 TYR B N 1
ATOM 7005 C CA . TYR B 1 431 ? 7.832 16.203 -4.48 1 96.56 431 TYR B CA 1
ATOM 7006 C C . TYR B 1 431 ? 7.91 16.453 -5.984 1 96.56 431 TYR B C 1
ATOM 7008 O O . TYR B 1 431 ? 7.059 15.969 -6.742 1 96.56 431 TYR B O 1
ATOM 7016 N N . LYS B 1 432 ? 8.922 17.203 -6.457 1 95.81 432 LYS B N 1
ATOM 7017 C CA . LYS B 1 432 ? 9.117 17.406 -7.891 1 95.81 432 LYS B CA 1
ATOM 7018 C C . LYS B 1 432 ? 9.297 16.078 -8.609 1 95.81 432 LYS B C 1
ATOM 7020 O O . LYS B 1 432 ? 8.789 15.891 -9.719 1 95.81 432 LYS B O 1
ATOM 7025 N N . LYS B 1 433 ? 9.969 15.242 -7.953 1 96.81 433 LYS B N 1
ATOM 7026 C CA . LYS B 1 433 ? 10.297 13.953 -8.562 1 96.81 433 LYS B CA 1
ATOM 7027 C C . LYS B 1 433 ? 9.094 13.016 -8.531 1 96.81 433 LYS B C 1
ATOM 7029 O O . LYS B 1 433 ? 8.797 12.352 -9.531 1 96.81 433 LYS B O 1
ATOM 7034 N N . PHE B 1 434 ? 8.297 12.953 -7.441 1 97.31 434 PHE B N 1
ATOM 7035 C CA . PHE B 1 434 ? 7.332 11.875 -7.262 1 97.31 434 PHE B CA 1
ATOM 7036 C C . PHE B 1 434 ? 5.906 12.414 -7.305 1 97.31 434 PHE B C 1
ATOM 7038 O O . PHE B 1 434 ? 4.957 11.656 -7.512 1 97.31 434 PHE B O 1
ATOM 7045 N N . ALA B 1 435 ? 5.711 13.656 -7.039 1 94.19 435 ALA B N 1
ATOM 7046 C CA . ALA B 1 435 ? 4.383 14.266 -7.031 1 94.19 435 ALA B CA 1
ATOM 7047 C C . ALA B 1 435 ? 4.438 15.711 -7.523 1 94.19 435 ALA B C 1
ATOM 7049 O O . ALA B 1 435 ? 4.09 16.641 -6.789 1 94.19 435 ALA B O 1
ATOM 7050 N N . PRO B 1 436 ? 4.715 15.891 -8.727 1 90.94 436 PRO B N 1
ATOM 7051 C CA . PRO B 1 436 ? 4.945 17.25 -9.234 1 90.94 436 PRO B CA 1
ATOM 7052 C C . PRO B 1 436 ? 3.695 18.109 -9.195 1 90.94 436 PRO B C 1
ATOM 7054 O O . PRO B 1 436 ? 3.795 19.344 -9.148 1 90.94 436 PRO B O 1
ATOM 7057 N N . ALA B 1 437 ? 2.541 17.5 -9.148 1 84.75 437 ALA B N 1
ATOM 7058 C CA . ALA B 1 437 ? 1.293 18.25 -9.094 1 84.75 437 ALA B CA 1
ATOM 7059 C C . ALA B 1 437 ? 1.195 19.062 -7.797 1 84.75 437 ALA B C 1
ATOM 7061 O O . ALA B 1 437 ? 0.424 20.016 -7.715 1 84.75 437 ALA B O 1
ATOM 7062 N N . PHE B 1 438 ? 2.033 18.672 -6.84 1 85.56 438 PHE B N 1
ATOM 7063 C CA . PHE B 1 438 ? 1.978 19.312 -5.535 1 85.56 438 PHE B CA 1
ATOM 7064 C C . PHE B 1 438 ? 3.037 20.406 -5.426 1 85.56 438 PHE B C 1
ATOM 7066 O O . PHE B 1 438 ? 3.242 20.969 -4.352 1 85.56 438 PHE B O 1
ATOM 7073 N N . VAL B 1 439 ? 3.795 20.547 -6.543 1 81.81 439 VAL B N 1
ATOM 7074 C CA . VAL B 1 439 ? 4.82 21.594 -6.547 1 81.81 439 VAL B CA 1
ATOM 7075 C C . VAL B 1 439 ? 4.398 22.734 -7.469 1 81.81 439 VAL B C 1
ATOM 7077 O O . VAL B 1 439 ? 3.727 22.5 -8.477 1 81.81 439 VAL B O 1
ATOM 7080 N N . HIS B 1 440 ? 4.578 23.938 -7.062 1 66.81 440 HIS B N 1
ATOM 7081 C CA . HIS B 1 440 ? 4.273 25.109 -7.875 1 66.81 440 HIS B CA 1
ATOM 7082 C C . HIS B 1 44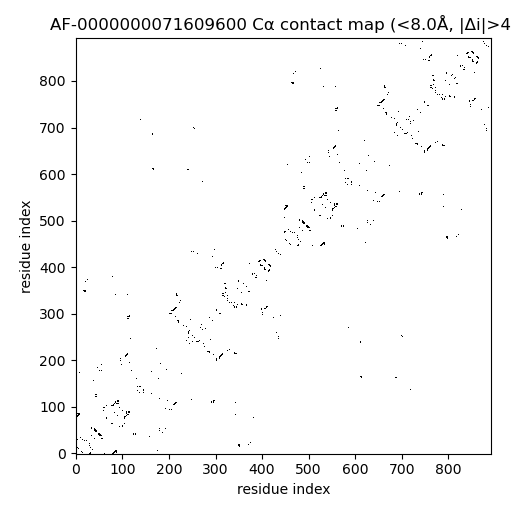0 ? 4.969 25.047 -9.227 1 66.81 440 HIS B C 1
ATOM 7084 O O . HIS B 1 440 ? 6.094 24.547 -9.328 1 66.81 440 HIS B O 1
ATOM 7090 N N . SER B 1 441 ? 4.199 25.109 -10.43 1 56.66 441 SER B N 1
ATOM 7091 C CA . SER B 1 441 ? 4.641 25.078 -11.812 1 56.66 441 SER B CA 1
ATOM 7092 C C . SER B 1 441 ? 5.902 25.906 -12.016 1 56.66 441 SER B C 1
ATOM 7094 O O . SER B 1 441 ? 6.688 25.656 -12.93 1 56.66 441 SER B O 1
ATOM 7096 N N . SER B 1 442 ? 6.074 27.031 -11.453 1 48 442 SER B N 1
ATOM 7097 C CA . SER B 1 442 ? 7.215 27.859 -11.844 1 48 442 SER B CA 1
ATOM 7098 C C . SER B 1 442 ? 8.523 27.109 -11.664 1 48 442 SER B C 1
ATOM 7100 O O . SER B 1 442 ? 9.57 27.547 -12.148 1 48 442 SER B O 1
ATOM 7102 N N . TYR B 1 443 ? 8.531 26.094 -10.883 1 43.62 443 TYR B N 1
ATOM 7103 C CA . TYR B 1 443 ? 9.781 25.391 -10.625 1 43.62 443 TYR B CA 1
ATOM 7104 C C . TYR B 1 443 ? 10.008 24.297 -11.656 1 43.62 443 TYR B C 1
ATOM 7106 O O . TYR B 1 443 ? 11.086 23.688 -11.703 1 43.62 443 TYR B O 1
ATOM 7114 N N . ILE B 1 444 ? 9.055 23.906 -12.32 1 43.28 444 ILE B N 1
ATOM 7115 C CA . ILE B 1 444 ? 9.195 22.828 -13.297 1 43.28 444 ILE B CA 1
ATOM 7116 C C . ILE B 1 444 ? 9.867 23.359 -14.555 1 43.28 444 ILE B C 1
ATOM 7118 O O . ILE B 1 444 ? 10.328 22.594 -15.398 1 43.28 444 ILE B O 1
ATOM 7122 N N . SER B 1 445 ? 9.883 24.578 -15.055 1 36.09 445 SER B N 1
ATOM 7123 C CA . SER B 1 445 ? 10.531 25.016 -16.281 1 36.09 445 SER B CA 1
ATOM 7124 C C . SER B 1 445 ? 12.055 24.984 -16.156 1 36.09 445 SER B C 1
ATOM 7126 O O . SER B 1 445 ? 12.773 25.328 -17.094 1 36.09 445 SER B O 1
ATOM 7128 N N . LYS B 1 446 ? 12.734 25.109 -15.117 1 30.27 446 LYS B N 1
ATOM 7129 C CA . LYS B 1 446 ? 14.172 25.094 -15.359 1 30.27 446 LYS B CA 1
ATOM 7130 C C . LYS B 1 446 ? 14.688 23.656 -15.469 1 30.27 446 LYS B C 1
ATOM 7132 O O . LYS B 1 446 ? 14.336 22.797 -14.656 1 30.27 446 LYS B O 1
#

Sequence (892 aa):
MFWVHGGGFVSGSSNKYGPQLLVRKDVIVVTINYRLEILGFLCLDTEDIPGNAGMKDQVAALRWVNKNIKNFGGDPDNITIFGESAGGASIGWLLVSPMTKGLFKQAITQSGTSTCSWSQSFEPRERALALARKLGCYSEDDKELHEFFISLPFESLVSTQTRLTMAEETKNIYEPVFIVVNEKKFGDNERFFYGDIYSSVANGVHEGVTVMTGYTEDEGILNMALGIPVQDKIDLINRFHDYLVPKPIAINNLISDQIQAGKMIKEYYFKGKVNIEDWEQLVKYYSLEVFVYATIQFAKLCANAKKNKVYLYKFTCKSERNVFGHVMGMGELIKDKQVVCHADDVYYLFETSRTESIKTEIGSKTFEMIENATKIWTDFAKYGNPTPDDSFGVEWKPYSLENQDYLEIGNEIVAGAEPDKEEVEFWENLYKKFAPAFVHSSYISKMFWVHGGGFVSGSSNKYGPQLLVRKDVIVVTINYRLEILGFLCLDTEDIPGNAGMKDQVAALRWVNKNIKNFGGDPDNITIFGESAGGASIGWLLVSPMTKGLFKQAITQSGTSTCSWSQSFEPRERALALARKLGCYSEDDKELHEFFISLPFESLVSTQTRLTMAEETKNIYEPVFIVVNEKKFGDNERFFYGDIYSSVANGVHEGVTVMTGYTEDEGILNMALGIPVQDKIDLINRFHDYLVPKPIAINNLISDQIQAGKMIKEYYFKGKVNIEDWEQLVKYYSLEVFVYATIQFAKLCANAKKNKVYLYKFTCKSERNVFGHVMGMGELIKDKQVVCHADDVYYLFETSRTESIKTEIGSKTFEMIENATKIWTDFAKYGNPTPDDSFGVEWKPYSLENQDYLEIGNEIVAGAEPDKEEVEFWENLYKKFAPAFVHSSYISK